Protein AF-0000000079469183 (afdb_homodimer)

InterPro domains:
  IPR000834 Peptidase M14, carboxypeptidase A [PF00246] (54-218)
  IPR000834 Peptidase M14, carboxypeptidase A [PS52035] (46-328)

Sequence (1172 aa):
MTDAPAPWDQDFLPPAPPWQGASQALLRDGSDPWASAFEADPEHDFSPNYVDTRAWFDRLEAASPWIRIEVFGTSPEGRPIYAVIASKDGDKFHPGKPVLLAQAGIHPGEIDGKDAGMMLLRDICFYGKEGLLDGVNLILAPILSVDGHERASRYSRPNQRGPRIQGWRNTATNQNLNRDYMKLDQPEMQAARGLINKYRPDLYVDIHVTDGLDYQYDLTFGYNGEAASWSRSPAIATWLDGVFKPAMYASLEAEGHIPGELVFGLDDDNPKKGLSDGGLGERYSNGWGAAAHVPTILIENHSLKPHAQRVLATYVFLETALKLMATEGAALRGAITADKALRPAEIPANFVQAKAPARTRSFKGIRYDTYESAASGRREIRWLGEADPELWSLPHFLSEPTLTLARPKAYWVPGYRADLIARLALHGAAMEPVAAPKTVRVEMLRLAKPEIATQAAEGHVAITVKEVTPERRDWTFMPGSVRVSTDQPLGDLIVLLLEPQSSESFFAWGMIPEVLTRVEYIEAYAIAPLADQMLARDGALKAEFEAKLASDAKFAASPGARLAWFYKRTPFYDDRYLLYPIGREVMTDAPAPWDQDFLPPAPPWQGASQALLRDGSDPWASAFEADPEHDFSPNYVDTRAWFDRLEAASPWIRIEVFGTSPEGRPIYAVIASKDGDKFHPGKPVLLAQAGIHPGEIDGKDAGMMLLRDICFYGKEGLLDGVNLILAPILSVDGHERASRYSRPNQRGPRIQGWRNTATNQNLNRDYMKLDQPEMQAARGLINKYRPDLYVDIHVTDGLDYQYDLTFGYNGEAASWSRSPAIATWLDGVFKPAMYASLEAEGHIPGELVFGLDDDNPKKGLSDGGLGERYSNGWGAAAHVPTILIENHSLKPHAQRVLATYVFLETALKLMATEGAALRGAITADKALRPAEIPANFVQAKAPARTRSFKGIRYDTYESAASGRREIRWLGEADPELWSLPHFLSEPTLTLARPKAYWVPGYRADLIARLALHGAAMEPVAAPKTVRVEMLRLAKPEIATQAAEGHVAITVKEVTPERRDWTFMPGSVRVSTDQPLGDLIVLLLEPQSSESFFAWGMIPEVLTRVEYIEAYAIAPLADQMLARDGALKAEFEAKLASDAKFAASPGARLAWFYKRTPFYDDRYLLYPIGREV

Nearest PDB structures (foldseek):
  2c1c-assembly2_B  TM=6.578E-01  e=1.682E-11  Helicoverpa zea
  1jqg-assembly1_A  TM=6.430E-01  e=8.044E-12  Helicoverpa armigera
  1h8l-assembly1_A  TM=5.574E-01  e=9.316E-13  Lophonetta specularioides
  2nsm-assembly1_A  TM=5.409E-01  e=6.263E-13  Homo sapiens
  1uwy-assembly1_A  TM=5.307E-01  e=2.869E-10  Homo sapiens

Foldseek 3Di:
DPPDDDPLVDDPAFAAADFDWLLVVLQDDLPPPLHAPLSPDPVSFDHDADVSLVVSLVVLVVQAQQWDKAFQFAFPVGDTFIKIKGAPVHPCLPLQAAEEEEEAALFFQFQLQLNLVSSLSVCCGPPPVVVLRVRHMYMYRRHLQNQQNNCWDCPQDSQFAGSSITGHGAHPVRFRQQQCCQVVPGRSNLSVLVVCVVNVHLEYEYEGADGAAAFQAQKAKEAPCAPNPDFLQNLLNCCCNPQVVVLLCVQLVNGRGHYDYDWDAPDRQDRQAFTEPPWLDCSGDRNVCRLLLRHYMYMHGYRSDHSNNNSSSSSSNVSSVSVSCSVCVVVSVVSSVVSLQDDDQKFFFDKDWDPFFPAKDWGWHFDWDWDQDPVVRGIGIRGNNHTDPDTRTHGYIYIDGPDIDGQFQKKKFAQVPLVVVVSCVSNVFDKAWDAAKDWDWFWWKFFDPKDWAPDDHRNATFIAGQDIDIDTDTDIGGTRMIITGLSGSSNSSVCLQQPRNHCSHCRRRPNPCVLQDWDDDDDCVPQVVVVVVVCVPDVVVVVVLVVCLVVPVVCVVDPVSSSVVSVCVDPRGDPSRSIRNMTGHD/DDPDDDPLVDDPAFAAADFDWLLVVLQDDLPPPLHAPLSPDPVSFDHDADVSLVVSLVVVVVQAQQWDKAFQFAFPVGDTFIKIKGAPVHPCLPLQAAEEEEEAALFFQFQLQLNLVSSLSVCCGPPPVVVLRVRHMYMYRRHLQNQQNNCWDCPQDSQFAGSSITGHGAHPVRFRQQQCCQVVPGRSNLSVLVVCVVNVHLEYEYEGADGAAAFQAQKAKEAACAPNPDFLQNLLNCCCNPQVVVLLCVQLVNGRGHYDYDWDAPDRQDRQAFTEPPWLDCSGDRNVCRLLLRHYMYMHGYRSDHSNNNSSSSSSNVSSVSVSCSVCVVVSVVSSVVSLQDDDQKFFFDKDWDPFFPAKDWGWHFDWDWDQDPVVRGIGIRGNNHTDPDTRTHGYIYIDGPDMDGQFQKKKFAQVPLVVVVSCVSNVFDKAWDAAKDWDWFWWKFFDPKDWAPDDHRNATFIAGQDIDIDTDTDIHGTRMIITGLSGSSNSSVCLQQPRNHCSHCRRRPNPCVLQDWDDDDDCVPQVVVVVVVCVPDVVVVVVLVVCLVVPVVCVVDPVSSSVVSVCVDPRGDPSRSIRNMTGRD

pLDDT: mean 96.48, std 4.77, range [35.69, 98.94]

Organism: NCBI:txid2803784

Structure (mmCIF, N/CA/C/O backbone):
data_AF-0000000079469183-model_v1
#
loop_
_entity.id
_entity.type
_entity.pdbx_description
1 polymer 'M14 family metallopeptidase'
#
loop_
_atom_site.group_PDB
_atom_site.id
_atom_site.type_symbol
_atom_site.label_atom_id
_atom_site.label_alt_id
_atom_site.label_comp_id
_atom_site.label_asym_id
_atom_site.label_entity_id
_atom_site.label_seq_id
_atom_site.pdbx_PDB_ins_code
_atom_site.Cartn_x
_atom_site.Cartn_y
_atom_site.Cartn_z
_atom_site.occupancy
_atom_site.B_iso_or_equiv
_atom_site.auth_seq_id
_atom_site.auth_comp_id
_atom_site.auth_asym_id
_atom_site.auth_atom_id
_atom_site.pdbx_PDB_model_num
ATOM 1 N N . MET A 1 1 ? -37.719 -26.203 -26.453 1 35.69 1 MET A N 1
ATOM 2 C CA . MET A 1 1 ? -36.312 -25.922 -26.797 1 35.69 1 MET A CA 1
ATOM 3 C C . MET A 1 1 ? -35.406 -27.047 -26.328 1 35.69 1 MET A C 1
ATOM 5 O O . MET A 1 1 ? -35.438 -27.422 -25.141 1 35.69 1 MET A O 1
ATOM 9 N N . THR A 1 2 ? -35.094 -27.984 -27 1 46.41 2 THR A N 1
ATOM 10 C CA . THR A 1 2 ? -34.375 -29.234 -26.766 1 46.41 2 THR A CA 1
ATOM 11 C C . THR A 1 2 ? -33.062 -28.969 -26.016 1 46.41 2 THR A C 1
ATOM 13 O O . THR A 1 2 ? -32.344 -28 -26.297 1 46.41 2 THR A O 1
ATOM 16 N N . ASP A 1 3 ? -33 -29.281 -24.641 1 54.25 3 ASP A N 1
ATOM 17 C CA . ASP A 1 3 ? -32.125 -28.891 -23.562 1 54.25 3 ASP A CA 1
ATOM 18 C C . ASP A 1 3 ? -30.656 -29.188 -23.938 1 54.25 3 ASP A C 1
ATOM 20 O O . ASP A 1 3 ? -30.062 -30.125 -23.422 1 54.25 3 ASP A O 1
ATOM 24 N N . ALA A 1 4 ? -30.297 -28.984 -25.219 1 71.12 4 ALA A N 1
ATOM 25 C CA . ALA A 1 4 ? -28.938 -29.266 -25.641 1 71.12 4 ALA A CA 1
ATOM 26 C C . ALA A 1 4 ? -27.922 -28.547 -24.766 1 71.12 4 ALA A C 1
ATOM 28 O O . ALA A 1 4 ? -28.094 -27.359 -24.469 1 71.12 4 ALA A O 1
ATOM 29 N N . PRO A 1 5 ? -26.875 -29.375 -24.375 1 83.81 5 PRO A N 1
ATOM 30 C CA . PRO A 1 5 ? -25.875 -28.719 -23.531 1 83.81 5 PRO A CA 1
ATOM 31 C C . PRO A 1 5 ? -25.25 -27.5 -24.203 1 83.81 5 PRO A C 1
ATOM 33 O O . PRO A 1 5 ? -25.141 -27.438 -25.422 1 83.81 5 PRO A O 1
ATOM 36 N N . ALA A 1 6 ? -24.922 -26.547 -23.469 1 90.25 6 ALA A N 1
ATOM 37 C CA . ALA A 1 6 ? -24.234 -25.359 -23.969 1 90.25 6 ALA A CA 1
ATOM 38 C C . ALA A 1 6 ? -22.891 -25.734 -24.609 1 90.25 6 ALA A C 1
ATOM 40 O O . ALA A 1 6 ? -22.281 -26.734 -24.234 1 90.25 6 ALA A O 1
ATOM 41 N N . PRO A 1 7 ? -22.453 -24.953 -25.609 1 92.12 7 PRO A N 1
ATOM 42 C CA . PRO A 1 7 ? -21.188 -25.266 -26.281 1 92.12 7 PRO A CA 1
ATOM 43 C C . PRO A 1 7 ? -20.031 -25.422 -25.312 1 92.12 7 PRO A C 1
ATOM 45 O O . PRO A 1 7 ? -19.141 -26.266 -25.531 1 92.12 7 PRO A O 1
ATOM 48 N N . TRP A 1 8 ? -20.031 -24.703 -24.281 1 93.94 8 TRP A N 1
ATOM 49 C CA . TRP A 1 8 ? -18.922 -24.734 -23.312 1 93.94 8 TRP A CA 1
ATOM 50 C C . TRP A 1 8 ? -19.047 -25.938 -22.391 1 93.94 8 TRP A C 1
ATOM 52 O O . TRP A 1 8 ? -18.156 -26.203 -21.594 1 93.94 8 TRP A O 1
ATOM 62 N N . ASP A 1 9 ? -20.094 -26.688 -22.5 1 93.38 9 ASP A N 1
ATOM 63 C CA . ASP A 1 9 ? -20.266 -27.906 -21.719 1 93.38 9 ASP A CA 1
ATOM 64 C C . ASP A 1 9 ? -19.922 -29.141 -22.531 1 93.38 9 ASP A C 1
ATOM 66 O O . ASP A 1 9 ? -20.094 -30.266 -22.062 1 93.38 9 ASP A O 1
ATOM 70 N N . GLN A 1 10 ? -19.469 -28.891 -23.703 1 89.75 10 GLN A N 1
ATOM 71 C CA . GLN A 1 10 ? -18.953 -29.938 -24.562 1 89.75 10 GLN A CA 1
ATOM 72 C C . GLN A 1 10 ? -17.438 -29.844 -24.703 1 89.75 10 GLN A C 1
ATOM 74 O O . GLN A 1 10 ? -16.828 -28.891 -24.219 1 89.75 10 GLN A O 1
ATOM 79 N N . ASP A 1 11 ? -16.953 -30.891 -25.25 1 87.75 11 ASP A N 1
ATOM 80 C CA . ASP A 1 11 ? -15.508 -30.875 -25.453 1 87.75 11 ASP A CA 1
ATOM 81 C C . ASP A 1 11 ? -15.102 -29.875 -26.531 1 87.75 11 ASP A C 1
ATOM 83 O O . ASP A 1 11 ? -15.555 -29.969 -27.672 1 87.75 11 ASP A O 1
ATOM 87 N N . PHE A 1 12 ? -14.414 -28.859 -26.203 1 92.56 12 PHE A N 1
ATOM 88 C CA . PHE A 1 12 ? -13.969 -27.875 -27.172 1 92.56 12 PHE A CA 1
ATOM 89 C C . PHE A 1 12 ? -12.445 -27.797 -27.203 1 92.56 12 PHE A C 1
ATOM 91 O O . PHE A 1 12 ? -11.875 -27.031 -27.984 1 92.56 12 PHE A O 1
ATOM 98 N N . LEU A 1 13 ? -11.734 -28.547 -26.297 1 96 13 LEU A N 1
ATOM 99 C CA . LEU A 1 13 ? -10.273 -28.594 -26.312 1 96 13 LEU A CA 1
ATOM 100 C C . LEU A 1 13 ? -9.773 -29.516 -27.422 1 96 13 LEU A C 1
ATOM 102 O O . LEU A 1 13 ? -10.484 -30.422 -27.844 1 96 13 LEU A O 1
ATOM 106 N N . PRO A 1 14 ? -8.562 -29.25 -27.875 1 96.44 14 PRO A N 1
ATOM 107 C CA . PRO A 1 14 ? -8 -30.156 -28.875 1 96.44 14 PRO A CA 1
ATOM 108 C C . PRO A 1 14 ? -7.941 -31.609 -28.391 1 96.44 14 PRO A C 1
ATOM 110 O O . PRO A 1 14 ? -7.793 -31.859 -27.203 1 96.44 14 PRO A O 1
ATOM 113 N N . PRO A 1 15 ? -8.094 -32.531 -29.391 1 96.31 15 PRO A N 1
ATOM 114 C CA . PRO A 1 15 ? -7.953 -33.938 -28.969 1 96.31 15 PRO A CA 1
ATOM 115 C C . PRO A 1 15 ? -6.586 -34.219 -28.375 1 96.31 15 PRO A C 1
ATOM 117 O O . PRO A 1 15 ? -5.582 -33.625 -28.781 1 96.31 15 PRO A O 1
ATOM 120 N N . ALA A 1 16 ? -6.562 -35.094 -27.406 1 95.44 16 ALA A N 1
ATOM 121 C CA . ALA A 1 16 ? -5.309 -35.531 -26.812 1 95.44 16 ALA A CA 1
ATOM 122 C C . ALA A 1 16 ? -4.805 -36.812 -27.5 1 95.44 16 ALA A C 1
ATOM 124 O O . ALA A 1 16 ? -5.598 -37.688 -27.859 1 95.44 16 ALA A O 1
ATOM 125 N N . PRO A 1 17 ? -3.52 -36.875 -27.672 1 95.75 17 PRO A N 1
ATOM 126 C CA . PRO A 1 17 ? -3.012 -38.156 -28.141 1 95.75 17 PRO A CA 1
ATOM 127 C C . PRO A 1 17 ? -3.242 -39.312 -27.141 1 95.75 17 PRO A C 1
ATOM 129 O O . PRO A 1 17 ? -3.238 -39.062 -25.938 1 95.75 17 PRO A O 1
ATOM 132 N N . PRO A 1 18 ? -3.455 -40.531 -27.703 1 94.5 18 PRO A N 1
ATOM 133 C CA . PRO A 1 18 ? -3.562 -41.656 -26.781 1 94.5 18 PRO A CA 1
ATOM 134 C C . PRO A 1 18 ? -2.279 -41.875 -25.984 1 94.5 18 PRO A C 1
ATOM 136 O O . PRO A 1 18 ? -1.181 -41.656 -26.5 1 94.5 18 PRO A O 1
ATOM 139 N N . TRP A 1 19 ? -2.482 -42.312 -24.734 1 96.38 19 TRP A N 1
ATOM 140 C CA . TRP A 1 19 ? -1.319 -42.594 -23.891 1 96.38 19 TRP A CA 1
ATOM 141 C C . TRP A 1 19 ? -1.54 -43.812 -23.016 1 96.38 19 TRP A C 1
ATOM 143 O O . TRP A 1 19 ? -2.635 -44.031 -22.484 1 96.38 19 TRP A O 1
ATOM 153 N N . GLN A 1 20 ? -0.511 -44.625 -22.953 1 95.88 20 GLN A N 1
ATOM 154 C CA . GLN A 1 20 ? -0.388 -45.719 -21.984 1 95.88 20 GLN A CA 1
ATOM 155 C C . GLN A 1 20 ? 1.018 -45.781 -21.391 1 95.88 20 GLN A C 1
ATOM 157 O O . GLN A 1 20 ? 2 -45.5 -22.094 1 95.88 20 GLN A O 1
ATOM 162 N N . GLY A 1 21 ? 1.068 -46.031 -20.141 1 97.12 21 GLY A N 1
ATOM 163 C CA . GLY A 1 21 ? 2.361 -46.125 -19.484 1 97.12 21 GLY A CA 1
ATOM 164 C C . GLY A 1 21 ? 2.363 -47.062 -18.281 1 97.12 21 GLY A C 1
ATOM 165 O O . GLY A 1 21 ? 1.312 -47.312 -17.703 1 97.12 21 GLY A O 1
ATOM 166 N N . ALA A 1 22 ? 3.574 -47.531 -17.938 1 98.38 22 ALA A N 1
ATOM 167 C CA . ALA A 1 22 ? 3.754 -48.469 -16.828 1 98.38 22 ALA A CA 1
ATOM 168 C C . ALA A 1 22 ? 3.281 -47.844 -15.516 1 98.38 22 ALA A C 1
ATOM 170 O O . ALA A 1 22 ? 2.852 -48.562 -14.602 1 98.38 22 ALA A O 1
ATOM 171 N N . SER A 1 23 ? 3.266 -46.531 -15.445 1 98.44 23 SER A N 1
ATOM 172 C CA . SER A 1 23 ? 2.895 -45.844 -14.211 1 98.44 23 SER A CA 1
ATOM 173 C C . SER A 1 23 ? 1.42 -46.062 -13.883 1 98.44 23 SER A C 1
ATOM 175 O O . SER A 1 23 ? 0.986 -45.812 -12.758 1 98.44 23 SER A O 1
ATOM 177 N N . GLN A 1 24 ? 0.656 -46.5 -14.812 1 98.12 24 GLN A N 1
ATOM 178 C CA . GLN A 1 24 ? -0.753 -46.781 -14.562 1 98.12 24 GLN A CA 1
ATOM 179 C C . GLN A 1 24 ? -0.914 -47.844 -13.492 1 98.12 24 GLN A C 1
ATOM 181 O O . GLN A 1 24 ? -1.955 -47.938 -12.836 1 98.12 24 GLN A O 1
ATOM 186 N N . ALA A 1 25 ? 0.127 -48.656 -13.312 1 97.5 25 ALA A N 1
ATOM 187 C CA . ALA A 1 25 ? 0.094 -49.719 -12.305 1 97.5 25 ALA A CA 1
ATOM 188 C C . ALA A 1 25 ? 0.101 -49.125 -10.898 1 97.5 25 ALA A C 1
ATOM 190 O O . ALA A 1 25 ? -0.207 -49.844 -9.93 1 97.5 25 ALA A O 1
ATOM 191 N N . LEU A 1 26 ? 0.385 -47.844 -10.773 1 97.88 26 LEU A N 1
ATOM 192 C CA . LEU A 1 26 ? 0.426 -47.188 -9.477 1 97.88 26 LEU A CA 1
ATOM 193 C C . LEU A 1 26 ? -0.983 -46.906 -8.961 1 97.88 26 LEU A C 1
ATOM 195 O O . LEU A 1 26 ? -1.172 -46.625 -7.773 1 97.88 26 LEU A O 1
ATOM 199 N N . LEU A 1 27 ? -1.975 -46.906 -9.844 1 98.12 27 LEU A N 1
ATOM 200 C CA . LEU A 1 27 ? -3.35 -46.625 -9.453 1 98.12 27 LEU A CA 1
ATOM 201 C C . LEU A 1 27 ? -3.922 -47.781 -8.625 1 98.12 27 LEU A C 1
ATOM 203 O O . LEU A 1 27 ? -3.717 -48.969 -8.961 1 98.12 27 LEU A O 1
ATOM 207 N N . ARG A 1 28 ? -4.547 -47.406 -7.609 1 96.62 28 ARG A N 1
ATOM 208 C CA . ARG A 1 28 ? -5.266 -48.406 -6.82 1 96.62 28 ARG A CA 1
ATOM 209 C C . ARG A 1 28 ? -6.75 -48.406 -7.16 1 96.62 28 ARG A C 1
ATOM 211 O O . ARG A 1 28 ? -7.305 -47.375 -7.559 1 96.62 28 ARG A O 1
ATOM 218 N N . ASP A 1 29 ? -7.297 -49.594 -6.918 1 94.44 29 ASP A N 1
ATOM 219 C CA . ASP A 1 29 ? -8.734 -49.719 -7.125 1 94.44 29 ASP A CA 1
ATOM 220 C C . ASP A 1 29 ? -9.516 -48.938 -6.074 1 94.44 29 ASP A C 1
ATOM 222 O O . ASP A 1 29 ? -9.094 -48.844 -4.918 1 94.44 29 ASP A O 1
ATOM 226 N N . GLY A 1 30 ? -10.656 -48.438 -6.504 1 93.38 30 GLY A N 1
ATOM 227 C CA . GLY A 1 30 ? -11.484 -47.625 -5.613 1 93.38 30 GLY A CA 1
ATOM 228 C C . GLY A 1 30 ? -11.891 -48.375 -4.355 1 93.38 30 GLY A C 1
ATOM 229 O O . GLY A 1 30 ? -12.234 -47.75 -3.346 1 93.38 30 GLY A O 1
ATOM 230 N N . SER A 1 31 ? -11.805 -49.719 -4.344 1 94.19 31 SER A N 1
ATOM 231 C CA . SER A 1 31 ? -12.203 -50.5 -3.195 1 94.19 31 SER A CA 1
ATOM 232 C C . SER A 1 31 ? -11.086 -50.594 -2.156 1 94.19 31 SER A C 1
ATOM 234 O O . SER A 1 31 ? -11.312 -51 -1.018 1 94.19 31 SER A O 1
ATOM 236 N N . ASP A 1 32 ? -9.906 -50.156 -2.57 1 95.88 32 ASP A N 1
ATOM 237 C CA . ASP A 1 32 ? -8.82 -50.094 -1.602 1 95.88 32 ASP A CA 1
ATOM 238 C C . ASP A 1 32 ? -9.125 -49.062 -0.515 1 95.88 32 ASP A C 1
ATOM 240 O O . ASP A 1 32 ? -9.5 -47.906 -0.814 1 95.88 32 ASP A O 1
ATOM 244 N N . PRO A 1 33 ? -8.984 -49.406 0.735 1 95.38 33 PRO A N 1
ATOM 245 C CA . PRO A 1 33 ? -9.344 -48.5 1.819 1 95.38 33 PRO A CA 1
ATOM 246 C C . PRO A 1 33 ? -8.5 -47.219 1.823 1 95.38 33 PRO A C 1
ATOM 248 O O . PRO A 1 33 ? -8.867 -46.219 2.461 1 95.38 33 PRO A O 1
ATOM 251 N N . TRP A 1 34 ? -7.41 -47.188 1.13 1 97.06 34 TRP A N 1
ATOM 252 C CA . TRP A 1 34 ? -6.539 -46.031 1.131 1 97.06 34 TRP A CA 1
ATOM 253 C C . TRP A 1 34 ? -6.496 -45.375 -0.249 1 97.06 34 TRP A C 1
ATOM 255 O O . TRP A 1 34 ? -5.645 -44.531 -0.514 1 97.06 34 TRP A O 1
ATOM 265 N N . ALA A 1 35 ? -7.363 -45.812 -1.139 1 97.56 35 ALA A N 1
ATOM 266 C CA . ALA A 1 35 ? -7.477 -45.125 -2.422 1 97.56 35 ALA A CA 1
ATOM 267 C C . ALA A 1 35 ? -7.836 -43.656 -2.223 1 97.56 35 ALA A C 1
ATOM 269 O O . ALA A 1 35 ? -8.695 -43.312 -1.397 1 97.56 35 ALA A O 1
ATOM 270 N N . SER A 1 36 ? -7.129 -42.75 -2.889 1 97.25 36 SER A N 1
ATOM 271 C CA . SER A 1 36 ? -7.523 -41.344 -2.881 1 97.25 36 SER A CA 1
ATOM 272 C C . SER A 1 36 ? -8.82 -41.125 -3.658 1 97.25 36 SER A C 1
ATOM 274 O O . SER A 1 36 ? -9.266 -42.031 -4.391 1 97.25 36 SER A O 1
ATOM 276 N N . ALA A 1 37 ? -9.445 -39.938 -3.467 1 97.19 37 ALA A N 1
ATOM 277 C CA . ALA A 1 37 ? -10.656 -39.625 -4.219 1 97.19 37 ALA A CA 1
ATOM 278 C C . ALA A 1 37 ? -10.383 -39.625 -5.719 1 97.19 37 ALA A C 1
ATOM 280 O O . ALA A 1 37 ? -11.25 -40 -6.512 1 97.19 37 ALA A O 1
ATOM 281 N N . PHE A 1 38 ? -9.227 -39.219 -6.109 1 97.62 38 PHE A N 1
ATOM 282 C CA . PHE A 1 38 ? -8.789 -39.25 -7.5 1 97.62 38 PHE A CA 1
ATOM 283 C C . PHE A 1 38 ? -8.812 -40.688 -8.016 1 97.62 38 PHE A C 1
ATOM 285 O O . PHE A 1 38 ? -9.375 -40.969 -9.078 1 97.62 38 PHE A O 1
ATOM 292 N N . GLU A 1 39 ? -8.273 -41.562 -7.289 1 98.19 39 GLU A N 1
ATOM 293 C CA . GLU A 1 39 ? -8.195 -42.969 -7.68 1 98.19 39 GLU A CA 1
ATOM 294 C C . GLU A 1 39 ? -9.578 -43.625 -7.668 1 98.19 39 GLU A C 1
ATOM 296 O O . GLU A 1 39 ? -9.859 -44.5 -8.477 1 98.19 39 GLU A O 1
ATOM 301 N N . ALA A 1 40 ? -10.383 -43.188 -6.746 1 97.69 40 ALA A N 1
ATOM 302 C CA . ALA A 1 40 ? -11.703 -43.781 -6.598 1 97.69 40 ALA A CA 1
ATOM 303 C C . ALA A 1 40 ? -12.641 -43.312 -7.707 1 97.69 40 ALA A C 1
ATOM 305 O O . ALA A 1 40 ? -13.68 -43.938 -7.953 1 97.69 40 ALA A O 1
ATOM 306 N N . ASP A 1 41 ? -12.305 -42.25 -8.289 1 97.44 41 ASP A N 1
ATOM 307 C CA . ASP A 1 41 ? -13.109 -41.75 -9.398 1 97.44 41 ASP A CA 1
ATOM 308 C C . ASP A 1 41 ? -12.938 -42.625 -10.641 1 97.44 41 ASP A C 1
ATOM 310 O O . ASP A 1 41 ? -11.82 -42.844 -11.109 1 97.44 41 ASP A O 1
ATOM 314 N N . PRO A 1 42 ? -14.023 -43.094 -11.203 1 95.5 42 PRO A N 1
ATOM 315 C CA . PRO A 1 42 ? -13.922 -44.031 -12.336 1 95.5 42 PRO A CA 1
ATOM 316 C C . PRO A 1 42 ? -13.188 -43.406 -13.523 1 95.5 42 PRO A C 1
ATOM 318 O O . PRO A 1 42 ? -12.523 -44.125 -14.273 1 95.5 42 PRO A O 1
ATOM 321 N N . GLU A 1 43 ? -13.266 -42.188 -13.695 1 95.38 43 GLU A N 1
ATOM 322 C CA . GLU A 1 43 ? -12.648 -41.531 -14.844 1 95.38 43 GLU A CA 1
ATOM 323 C C . GLU A 1 43 ? -11.273 -40.969 -14.492 1 95.38 43 GLU A C 1
ATOM 325 O O . GLU A 1 43 ? -10.57 -40.438 -15.352 1 95.38 43 GLU A O 1
ATOM 330 N N . HIS A 1 44 ? -10.828 -41.062 -13.188 1 97.38 44 HIS A N 1
ATOM 331 C CA . HIS A 1 44 ? -9.586 -40.469 -12.688 1 97.38 44 HIS A CA 1
ATOM 332 C C . HIS A 1 44 ? -9.461 -39 -13.07 1 97.38 44 HIS A C 1
ATOM 334 O O . HIS A 1 44 ? -8.422 -38.562 -13.578 1 97.38 44 HIS A O 1
ATOM 340 N N . ASP A 1 45 ? -10.562 -38.312 -12.906 1 97.19 45 ASP A N 1
ATOM 341 C CA . ASP A 1 45 ? -10.664 -36.906 -13.305 1 97.19 45 ASP A CA 1
ATOM 342 C C . ASP A 1 45 ? -11.266 -36.062 -12.188 1 97.19 45 ASP A C 1
ATOM 344 O O . ASP A 1 45 ? -12.039 -35.125 -12.445 1 97.19 45 ASP A O 1
ATOM 348 N N . PHE A 1 46 ? -11.031 -36.438 -10.984 1 97.25 46 PHE A N 1
ATOM 349 C CA . PHE A 1 46 ? -11.57 -35.75 -9.812 1 97.25 46 PHE A CA 1
ATOM 350 C C . PHE A 1 46 ? -10.5 -35.562 -8.75 1 97.25 46 PHE A C 1
ATOM 352 O O . PHE A 1 46 ? -9.664 -36.438 -8.539 1 97.25 46 PHE A O 1
ATOM 359 N N . SER A 1 47 ? -10.492 -34.375 -8.109 1 98.12 47 SER A N 1
ATOM 360 C CA . SER A 1 47 ? -9.648 -34.094 -6.949 1 98.12 47 SER A CA 1
ATOM 361 C C . SER A 1 47 ? -10.484 -33.625 -5.762 1 98.12 47 SER A C 1
ATOM 363 O O . SER A 1 47 ? -11.398 -32.812 -5.926 1 98.12 47 SER A O 1
ATOM 365 N N . PRO A 1 48 ? -10.258 -34.125 -4.578 1 98.19 48 PRO A N 1
ATOM 366 C CA . PRO A 1 48 ? -11.102 -33.781 -3.43 1 98.19 48 PRO A CA 1
ATOM 367 C C . PRO A 1 48 ? -10.938 -32.312 -2.994 1 98.19 48 PRO A C 1
ATOM 369 O O . PRO A 1 48 ? -9.891 -31.703 -3.227 1 98.19 48 PRO A O 1
ATOM 372 N N . ASN A 1 49 ? -12.008 -31.781 -2.389 1 97.94 49 ASN A N 1
ATOM 373 C CA . ASN A 1 49 ? -11.945 -30.438 -1.847 1 97.94 49 ASN A CA 1
ATOM 374 C C . ASN A 1 49 ? -11.078 -30.375 -0.597 1 97.94 49 ASN A C 1
ATOM 376 O O . ASN A 1 49 ? -10.484 -31.375 -0.195 1 97.94 49 ASN A O 1
ATOM 380 N N . TYR A 1 50 ? -10.953 -29.219 0.005 1 98.19 50 TYR A N 1
ATOM 381 C CA . TYR A 1 50 ? -10.055 -28.953 1.119 1 98.19 50 TYR A CA 1
ATOM 382 C C . TYR A 1 50 ? -10.406 -29.828 2.324 1 98.19 50 TYR A C 1
ATOM 384 O O . TYR A 1 50 ? -9.531 -30.469 2.91 1 98.19 50 TYR A O 1
ATOM 392 N N . VAL A 1 51 ? -11.609 -29.875 2.711 1 98.06 51 VAL A N 1
ATOM 393 C CA . VAL A 1 51 ? -12.055 -30.578 3.908 1 98.06 51 VAL A CA 1
ATOM 394 C C . VAL A 1 51 ? -11.805 -32.062 3.758 1 98.06 51 VAL A C 1
ATOM 396 O O . VAL A 1 51 ? -11.289 -32.719 4.672 1 98.06 51 VAL A O 1
ATOM 399 N N . ASP A 1 52 ? -12.156 -32.625 2.551 1 98.5 52 ASP A N 1
ATOM 400 C CA . ASP A 1 52 ? -11.969 -34.031 2.305 1 98.5 52 ASP A CA 1
ATOM 401 C C . ASP A 1 52 ? -10.484 -34.406 2.23 1 98.5 52 ASP A C 1
ATOM 403 O O . ASP A 1 52 ? -10.078 -35.469 2.688 1 98.5 52 ASP A O 1
ATOM 407 N N . THR A 1 53 ? -9.727 -33.531 1.614 1 98.62 53 THR A N 1
ATOM 408 C CA . THR A 1 53 ? -8.281 -33.75 1.569 1 98.62 53 THR A CA 1
ATOM 409 C C . THR A 1 53 ? -7.699 -33.812 2.979 1 98.62 53 THR A C 1
ATOM 411 O O . THR A 1 53 ? -6.922 -34.688 3.299 1 98.62 53 THR A O 1
ATOM 414 N N . ARG A 1 54 ? -8.078 -32.844 3.846 1 98.62 54 ARG A N 1
ATOM 415 C CA . ARG A 1 54 ? -7.582 -32.781 5.215 1 98.62 54 ARG A CA 1
ATOM 416 C C . ARG A 1 54 ? -8 -34.031 5.992 1 98.62 54 ARG A C 1
ATOM 418 O O . ARG A 1 54 ? -7.195 -34.625 6.715 1 98.62 54 ARG A O 1
ATOM 425 N N . ALA A 1 55 ? -9.227 -34.438 5.816 1 98.5 55 ALA A N 1
ATOM 426 C CA . ALA A 1 55 ? -9.719 -35.625 6.492 1 98.5 55 ALA A CA 1
ATOM 427 C C . ALA A 1 55 ? -8.922 -36.844 6.082 1 98.5 55 ALA A C 1
ATOM 429 O O . ALA A 1 55 ? -8.625 -37.719 6.914 1 98.5 55 ALA A O 1
ATOM 430 N N . TRP A 1 56 ? -8.656 -36.938 4.812 1 98.5 56 TRP A N 1
ATOM 431 C CA . TRP A 1 56 ? -7.867 -38.062 4.305 1 98.5 56 TRP A CA 1
ATOM 432 C C . TRP A 1 56 ? -6.48 -38.062 4.938 1 98.5 56 TRP A C 1
ATOM 434 O O . TRP A 1 56 ? -6 -39.125 5.359 1 98.5 56 TRP A O 1
ATOM 444 N N . PHE A 1 57 ? -5.82 -36.969 5.055 1 98.69 57 PHE A N 1
ATOM 445 C CA . PHE A 1 57 ? -4.492 -36.875 5.648 1 98.69 57 PHE A CA 1
ATOM 446 C C . PHE A 1 57 ? -4.555 -37.125 7.148 1 98.69 57 PHE A C 1
ATOM 448 O O . PHE A 1 57 ? -3.629 -37.688 7.727 1 98.69 57 PHE A O 1
ATOM 455 N N . ASP A 1 58 ? -5.637 -36.656 7.785 1 98.62 58 ASP A N 1
ATOM 456 C CA . ASP A 1 58 ? -5.812 -36.938 9.203 1 98.62 58 ASP A CA 1
ATOM 457 C C . ASP A 1 58 ? -5.852 -38.469 9.453 1 98.62 58 ASP A C 1
ATOM 459 O O . ASP A 1 58 ? -5.258 -38.938 10.414 1 98.62 58 ASP A O 1
ATOM 463 N N . ARG A 1 59 ? -6.57 -39.156 8.617 1 98.44 59 ARG A N 1
ATOM 464 C CA . ARG A 1 59 ? -6.605 -40.594 8.719 1 98.44 59 ARG A CA 1
ATOM 465 C C . ARG A 1 59 ? -5.215 -41.188 8.523 1 98.44 59 ARG A C 1
ATOM 467 O O . ARG A 1 59 ? -4.832 -42.125 9.219 1 98.44 59 ARG A O 1
ATOM 474 N N . LEU A 1 60 ? -4.5 -40.688 7.543 1 98.44 60 LEU A N 1
ATOM 475 C CA . LEU A 1 60 ? -3.15 -41.156 7.27 1 98.44 60 LEU A CA 1
ATOM 476 C C . LEU A 1 60 ? -2.238 -40.938 8.469 1 98.44 60 LEU A C 1
ATOM 478 O O . LEU A 1 60 ? -1.456 -41.812 8.828 1 98.44 60 LEU A O 1
ATOM 482 N N . GLU A 1 61 ? -2.281 -39.75 9.023 1 98 61 GLU A N 1
ATOM 483 C CA . GLU A 1 61 ? -1.482 -39.406 10.203 1 98 61 GLU A CA 1
ATOM 484 C C . GLU A 1 61 ? -1.802 -40.375 11.352 1 98 61 GLU A C 1
ATOM 486 O O . GLU A 1 61 ? -0.899 -40.812 12.062 1 98 61 GLU A O 1
ATOM 491 N N . ALA A 1 62 ? -3.057 -40.688 11.539 1 98.12 62 ALA A N 1
ATOM 492 C CA . ALA A 1 62 ? -3.484 -41.594 12.617 1 98.12 62 ALA A CA 1
ATOM 493 C C . ALA A 1 62 ? -2.988 -43 12.383 1 98.12 62 ALA A C 1
ATOM 495 O O . ALA A 1 62 ? -2.727 -43.75 13.336 1 98.12 62 ALA A O 1
ATOM 496 N N . ALA A 1 63 ? -2.773 -43.406 11.18 1 98.06 63 ALA A N 1
ATOM 497 C CA . ALA A 1 63 ? -2.512 -44.781 10.836 1 98.06 63 ALA A CA 1
ATOM 498 C C . ALA A 1 63 ? -1.015 -45.062 10.711 1 98.06 63 ALA A C 1
ATOM 500 O O . ALA A 1 63 ? -0.579 -46.219 10.711 1 98.06 63 ALA A O 1
ATOM 501 N N . SER A 1 64 ? -0.201 -44.031 10.633 1 97.12 64 SER A N 1
ATOM 502 C CA . SER A 1 64 ? 1.23 -44.25 10.43 1 97.12 64 SER A CA 1
ATOM 503 C C . SER A 1 64 ? 2.049 -43.344 11.352 1 97.12 64 SER A C 1
ATOM 505 O O . SER A 1 64 ? 1.863 -42.125 11.359 1 97.12 64 SER A O 1
ATOM 507 N N . PRO A 1 65 ? 3.035 -43.875 12.031 1 96.19 65 PRO A N 1
ATOM 508 C CA . PRO A 1 65 ? 3.885 -43.062 12.891 1 96.19 65 PRO A CA 1
ATOM 509 C C . PRO A 1 65 ? 4.867 -42.188 12.102 1 96.19 65 PRO A C 1
ATOM 511 O O . PRO A 1 65 ? 5.57 -41.375 12.68 1 96.19 65 PRO A O 1
ATOM 514 N N . TRP A 1 66 ? 4.914 -42.344 10.758 1 96.88 66 TRP A N 1
ATOM 515 C CA . TRP A 1 66 ? 5.867 -41.625 9.938 1 96.88 66 TRP A CA 1
ATOM 516 C C . TRP A 1 66 ? 5.273 -40.281 9.461 1 96.88 66 TRP A C 1
ATOM 518 O O . TRP A 1 66 ? 5.984 -39.438 8.914 1 96.88 66 TRP A O 1
ATOM 528 N N . ILE A 1 67 ? 3.988 -40.125 9.656 1 97.69 67 ILE A N 1
ATOM 529 C CA . ILE A 1 67 ? 3.285 -38.969 9.109 1 97.69 67 ILE A CA 1
ATOM 530 C C . ILE A 1 67 ? 2.926 -38 10.242 1 97.69 67 ILE A C 1
ATOM 532 O O . ILE A 1 67 ? 2.406 -38.438 11.281 1 97.69 67 ILE A O 1
ATOM 536 N N . ARG A 1 68 ? 3.227 -36.781 10.023 1 96.62 68 ARG A N 1
ATOM 537 C CA . ARG A 1 68 ? 2.783 -35.688 10.898 1 96.62 68 ARG A CA 1
ATOM 538 C C . ARG A 1 68 ? 2.266 -34.5 10.078 1 96.62 68 ARG A C 1
ATOM 540 O O . ARG A 1 68 ? 2.844 -34.156 9.047 1 96.62 68 ARG A O 1
ATOM 547 N N . ILE A 1 69 ? 1.173 -33.938 10.516 1 98.06 69 ILE A N 1
ATOM 548 C CA . ILE A 1 69 ? 0.618 -32.781 9.852 1 98.06 69 ILE A CA 1
ATOM 549 C C . ILE A 1 69 ? 0.932 -31.516 10.672 1 98.06 69 ILE A C 1
ATOM 551 O O . ILE A 1 69 ? 0.753 -31.516 11.891 1 98.06 69 ILE A O 1
ATOM 555 N N . GLU A 1 70 ? 1.428 -30.484 10.055 1 97.5 70 GLU A N 1
ATOM 556 C CA . GLU A 1 70 ? 1.759 -29.219 10.695 1 97.5 70 GLU A CA 1
ATOM 557 C C . GLU A 1 70 ? 1.052 -28.047 10.016 1 97.5 70 GLU A C 1
ATOM 559 O O . GLU A 1 70 ? 1.164 -27.875 8.797 1 97.5 70 GLU A O 1
ATOM 564 N N . VAL A 1 71 ? 0.25 -27.312 10.797 1 98.56 71 VAL A N 1
ATOM 565 C CA . VAL A 1 71 ? -0.303 -26.062 10.305 1 98.56 71 VAL A CA 1
ATOM 566 C C . VAL A 1 71 ? 0.775 -24.984 10.32 1 98.56 71 VAL A C 1
ATOM 568 O O . VAL A 1 71 ? 1.328 -24.656 11.375 1 98.56 71 VAL A O 1
ATOM 571 N N . PHE A 1 72 ? 1.075 -24.391 9.148 1 98.56 72 PHE A N 1
ATOM 572 C CA . PHE A 1 72 ? 2.191 -23.453 9.117 1 98.56 72 PHE A CA 1
ATOM 573 C C . PHE A 1 72 ? 1.717 -22.062 8.734 1 98.56 72 PHE A C 1
ATOM 575 O O . PHE A 1 72 ? 2.52 -21.125 8.641 1 98.56 72 PHE A O 1
ATOM 582 N N . GLY A 1 73 ? 0.423 -21.859 8.516 1 98.38 73 GLY A N 1
ATOM 583 C CA . GLY A 1 73 ? -0.134 -20.562 8.203 1 98.38 73 GLY A CA 1
ATOM 584 C C . GLY A 1 73 ? -1.65 -20.547 8.18 1 98.38 73 GLY A C 1
ATOM 585 O O . GLY A 1 73 ? -2.289 -21.578 8.398 1 98.38 73 GLY A O 1
ATOM 586 N N . THR A 1 74 ? -2.217 -19.422 8.016 1 97.69 74 THR A N 1
ATOM 587 C CA . THR A 1 74 ? -3.652 -19.203 7.867 1 97.69 74 THR A CA 1
ATOM 588 C C . THR A 1 74 ? -3.947 -18.375 6.625 1 97.69 74 THR A C 1
ATOM 590 O O . THR A 1 74 ? -3.293 -17.359 6.387 1 97.69 74 THR A O 1
ATOM 593 N N . SER A 1 75 ? -4.895 -18.812 5.801 1 97 75 SER A N 1
ATOM 594 C CA . SER A 1 75 ? -5.246 -18.109 4.574 1 97 75 SER A CA 1
ATOM 595 C C . SER A 1 75 ? -6.074 -16.859 4.871 1 97 75 SER A C 1
ATOM 597 O O . SER A 1 75 ? -6.562 -16.688 5.988 1 97 75 SER A O 1
ATOM 599 N N . PRO A 1 76 ? -6.27 -15.961 3.957 1 95.5 76 PRO A N 1
ATOM 600 C CA . PRO A 1 76 ? -7.035 -14.727 4.156 1 95.5 76 PRO A CA 1
ATOM 601 C C . PRO A 1 76 ? -8.477 -14.984 4.586 1 95.5 76 PRO A C 1
ATOM 603 O O . PRO A 1 76 ? -9.062 -14.172 5.301 1 95.5 76 PRO A O 1
ATOM 606 N N . GLU A 1 77 ? -9.07 -16.094 4.172 1 95.31 77 GLU A N 1
ATOM 607 C CA . GLU A 1 77 ? -10.445 -16.391 4.562 1 95.31 77 GLU A CA 1
ATOM 608 C C . GLU A 1 77 ? -10.484 -17.281 5.809 1 95.31 77 GLU A C 1
ATOM 610 O O . GLU A 1 77 ? -11.531 -17.828 6.156 1 95.31 77 GLU A O 1
ATOM 615 N N . GLY A 1 78 ? -9.305 -17.562 6.387 1 94.38 78 GLY A N 1
ATOM 616 C CA . GLY A 1 78 ? -9.258 -18.125 7.727 1 94.38 78 GLY A CA 1
ATOM 617 C C . GLY A 1 78 ? -9.008 -19.625 7.727 1 94.38 78 GLY A C 1
ATOM 618 O O . GLY A 1 78 ? -9.094 -20.266 8.773 1 94.38 78 GLY A O 1
ATOM 619 N N . ARG A 1 79 ? -8.672 -20.234 6.66 1 96 79 ARG A N 1
ATOM 620 C CA . ARG A 1 79 ? -8.383 -21.656 6.613 1 96 79 ARG A CA 1
ATOM 621 C C . ARG A 1 79 ? -6.938 -21.938 7.008 1 96 79 ARG A C 1
ATOM 623 O O . ARG A 1 79 ? -6.023 -21.219 6.602 1 96 79 ARG A O 1
ATOM 630 N N . PRO A 1 80 ? -6.746 -22.953 7.797 1 98.12 80 PRO A N 1
ATOM 631 C CA . PRO A 1 80 ? -5.363 -23.359 8.055 1 98.12 80 PRO A CA 1
ATOM 632 C C . PRO A 1 80 ? -4.641 -23.828 6.793 1 98.12 80 PRO A C 1
ATOM 634 O O . PRO A 1 80 ? -5.234 -24.5 5.949 1 98.12 80 PRO A O 1
ATOM 637 N N . ILE A 1 81 ? -3.488 -23.375 6.59 1 98.81 81 ILE A N 1
ATOM 638 C CA . ILE A 1 81 ? -2.582 -23.922 5.586 1 98.81 81 ILE A CA 1
ATOM 639 C C . ILE A 1 81 ? -1.671 -24.969 6.227 1 98.81 81 ILE A C 1
ATOM 641 O O . ILE A 1 81 ? -0.976 -24.672 7.203 1 98.81 81 ILE A O 1
ATOM 645 N N . TYR A 1 82 ? -1.656 -26.156 5.711 1 98.81 82 TYR A N 1
ATOM 646 C CA . TYR A 1 82 ? -0.925 -27.188 6.422 1 98.81 82 TYR A CA 1
ATOM 647 C C . TYR A 1 82 ? 0.031 -27.922 5.488 1 98.81 82 TYR A C 1
ATOM 649 O O . TYR A 1 82 ? -0.133 -27.891 4.266 1 98.81 82 TYR A O 1
ATOM 657 N N . ALA A 1 83 ? 1.078 -28.5 6.031 1 98.69 83 ALA A N 1
ATOM 658 C CA . ALA A 1 83 ? 2.035 -29.391 5.387 1 98.69 83 ALA A CA 1
ATOM 659 C C . ALA A 1 83 ? 1.967 -30.797 5.984 1 98.69 83 ALA A C 1
ATOM 661 O O . ALA A 1 83 ? 1.652 -30.953 7.168 1 98.69 83 ALA A O 1
ATOM 662 N N . VAL A 1 84 ? 2.186 -31.781 5.156 1 98.69 84 VAL A N 1
ATOM 663 C CA . VAL A 1 84 ? 2.326 -33.156 5.582 1 98.69 84 VAL A CA 1
ATOM 664 C C . VAL A 1 84 ? 3.803 -33.562 5.598 1 98.69 84 VAL A C 1
ATOM 666 O O . VAL A 1 84 ? 4.453 -33.594 4.551 1 98.69 84 VAL A O 1
ATOM 669 N N . ILE A 1 85 ? 4.305 -33.812 6.77 1 97.88 85 ILE A N 1
ATOM 670 C CA . ILE A 1 85 ? 5.707 -34.188 6.961 1 97.88 85 ILE A CA 1
ATOM 671 C C . ILE A 1 85 ? 5.848 -35.688 7.113 1 97.88 85 ILE A C 1
ATOM 673 O O . ILE A 1 85 ? 5.238 -36.281 8.008 1 97.88 85 ILE A O 1
ATOM 677 N N . ALA A 1 86 ? 6.566 -36.344 6.215 1 97.75 86 ALA A N 1
ATOM 678 C CA . ALA A 1 86 ? 6.855 -37.781 6.242 1 97.75 86 ALA A CA 1
ATOM 679 C C . ALA A 1 86 ? 8.312 -38.031 6.617 1 97.75 86 ALA A C 1
ATOM 681 O O . ALA A 1 86 ? 9.227 -37.625 5.883 1 97.75 86 ALA A O 1
ATOM 682 N N . SER A 1 87 ? 8.523 -38.594 7.746 1 96.94 87 SER A N 1
ATOM 683 C CA . SER A 1 87 ? 9.852 -38.875 8.281 1 96.94 87 SER A CA 1
ATOM 684 C C . SER A 1 87 ? 9.828 -40.094 9.203 1 96.94 87 SER A C 1
ATOM 686 O O . SER A 1 87 ? 8.867 -40.312 9.945 1 96.94 87 SER A O 1
ATOM 688 N N . LYS A 1 88 ? 10.883 -40.875 9.219 1 95 88 LYS A N 1
ATOM 689 C CA . LYS A 1 88 ? 11.016 -42.031 10.117 1 95 88 LYS A CA 1
ATOM 690 C C . LYS A 1 88 ? 11.656 -41.625 11.438 1 95 88 LYS A C 1
ATOM 692 O O . LYS A 1 88 ? 11.742 -42.438 12.367 1 95 88 LYS A O 1
ATOM 697 N N . ASP A 1 89 ? 12.055 -40.469 11.477 1 91.19 89 ASP A N 1
ATOM 698 C CA . ASP A 1 89 ? 12.773 -39.969 12.656 1 91.19 89 ASP A CA 1
ATOM 699 C C . ASP A 1 89 ? 11.836 -39.219 13.602 1 91.19 89 ASP A C 1
ATOM 701 O O . ASP A 1 89 ? 12.281 -38.656 14.602 1 91.19 89 ASP A O 1
ATOM 705 N N . GLY A 1 90 ? 10.594 -39.156 13.289 1 78.69 90 GLY A N 1
ATOM 706 C CA . GLY A 1 90 ? 9.617 -38.469 14.109 1 78.69 90 GLY A CA 1
ATOM 707 C C . GLY A 1 90 ? 9.961 -37 14.328 1 78.69 90 GLY A C 1
ATOM 708 O O . GLY A 1 90 ? 10.273 -36.281 13.383 1 78.69 90 GLY A O 1
ATOM 709 N N . ASP A 1 91 ? 9.875 -36.625 15.594 1 74.38 91 ASP A N 1
ATOM 710 C CA . ASP A 1 91 ? 10.039 -35.219 15.969 1 74.38 91 ASP A CA 1
ATOM 711 C C . ASP A 1 91 ? 11.5 -34.781 15.836 1 74.38 91 ASP A C 1
ATOM 713 O O . ASP A 1 91 ? 11.789 -33.594 15.742 1 74.38 91 ASP A O 1
ATOM 717 N N . LYS A 1 92 ? 12.383 -35.781 15.695 1 77.56 92 LYS A N 1
ATOM 718 C CA . LYS A 1 92 ? 13.789 -35.438 15.617 1 77.56 92 LYS A CA 1
ATOM 719 C C . LYS A 1 92 ? 14.125 -34.812 14.266 1 77.56 92 LYS A C 1
ATOM 721 O O . LYS A 1 92 ? 14.969 -33.906 14.188 1 77.56 92 LYS A O 1
ATOM 726 N N . PHE A 1 93 ? 13.188 -35.219 13.266 1 84.31 93 PHE A N 1
ATOM 727 C CA . PHE A 1 93 ? 13.438 -34.656 11.93 1 84.31 93 PHE A CA 1
ATOM 728 C C . PHE A 1 93 ? 14.938 -34.531 11.672 1 84.31 93 PHE A C 1
ATOM 730 O O . PHE A 1 93 ? 15.461 -33.438 11.617 1 84.31 93 PHE A O 1
ATOM 737 N N . HIS A 1 94 ? 15.656 -35.562 11.57 1 83.38 94 HIS A N 1
ATOM 738 C CA . HIS A 1 94 ? 17.109 -35.656 11.539 1 83.38 94 HIS A CA 1
ATOM 739 C C . HIS A 1 94 ? 17.703 -34.688 10.508 1 83.38 94 HIS A C 1
ATOM 741 O O . HIS A 1 94 ? 17.516 -34.875 9.305 1 83.38 94 HIS A O 1
ATOM 747 N N . PRO A 1 95 ? 18.469 -33.75 10.961 1 81.75 95 PRO A N 1
ATOM 748 C CA . PRO A 1 95 ? 19.016 -32.719 10.062 1 81.75 95 PRO A CA 1
ATOM 749 C C . PRO A 1 95 ? 20.016 -33.281 9.062 1 81.75 95 PRO A C 1
ATOM 751 O O . PRO A 1 95 ? 20.297 -32.625 8.047 1 81.75 95 PRO A O 1
ATOM 754 N N . GLY A 1 96 ? 20.5 -34.438 9.367 1 88.69 96 GLY A N 1
ATOM 755 C CA . GLY A 1 96 ? 21.438 -35.062 8.445 1 88.69 96 GLY A CA 1
ATOM 756 C C . GLY A 1 96 ? 20.781 -35.625 7.203 1 88.69 96 GLY A C 1
ATOM 757 O O . GLY A 1 96 ? 21.422 -35.844 6.18 1 88.69 96 GLY A O 1
ATOM 758 N N . LYS A 1 97 ? 19.547 -35.969 7.254 1 94.19 97 LYS A N 1
ATOM 759 C CA . LYS A 1 97 ? 18.797 -36.438 6.098 1 94.19 97 LYS A CA 1
ATOM 760 C C . LYS A 1 97 ? 18.359 -35.281 5.207 1 94.19 97 LYS A C 1
ATOM 762 O O . LYS A 1 97 ? 17.812 -34.312 5.695 1 94.19 97 LYS A O 1
ATOM 767 N N . PRO A 1 98 ? 18.625 -35.469 3.865 1 97.31 98 PRO A N 1
ATOM 768 C CA . PRO A 1 98 ? 18.094 -34.406 2.965 1 97.31 98 PRO A CA 1
ATOM 769 C C . PRO A 1 98 ? 16.594 -34.25 3.08 1 97.31 98 PRO A C 1
ATOM 771 O O . PRO A 1 98 ? 15.883 -35.156 3.488 1 97.31 98 PRO A O 1
ATOM 774 N N . VAL A 1 99 ? 16.156 -33 2.785 1 97.94 99 VAL A N 1
ATOM 775 C CA . VAL A 1 99 ? 14.734 -32.688 2.867 1 97.94 99 VAL A CA 1
ATOM 776 C C . VAL A 1 99 ? 14.211 -32.312 1.483 1 97.94 99 VAL A C 1
ATOM 778 O O . VAL A 1 99 ? 14.758 -31.406 0.829 1 97.94 99 VAL A O 1
ATOM 781 N N . LEU A 1 100 ? 13.203 -33.031 1.002 1 98.75 100 LEU A N 1
ATOM 782 C CA . LEU A 1 100 ? 12.445 -32.656 -0.187 1 98.75 100 LEU A CA 1
ATOM 783 C C . LEU A 1 100 ? 11.156 -31.922 0.195 1 98.75 100 LEU A C 1
ATOM 785 O O . LEU A 1 100 ? 10.344 -32.438 0.962 1 98.75 100 LEU A O 1
ATOM 789 N N . LEU A 1 101 ? 11 -30.672 -0.213 1 98.88 101 LEU A N 1
ATOM 790 C CA . LEU A 1 101 ? 9.742 -29.938 -0.082 1 98.88 101 LEU A CA 1
ATOM 791 C C . LEU A 1 101 ? 8.992 -29.906 -1.41 1 98.88 101 LEU A C 1
ATOM 793 O O . LEU A 1 101 ? 9.492 -29.359 -2.393 1 98.88 101 LEU A O 1
ATOM 797 N N . ALA A 1 102 ? 7.852 -30.531 -1.498 1 98.94 102 ALA A N 1
ATOM 798 C CA . ALA A 1 102 ? 6.949 -30.484 -2.645 1 98.94 102 ALA A CA 1
ATOM 799 C C . ALA A 1 102 ? 5.738 -29.609 -2.352 1 98.94 102 ALA A C 1
ATOM 801 O O . ALA A 1 102 ? 5.031 -29.812 -1.365 1 98.94 102 ALA A O 1
ATOM 802 N N . GLN A 1 103 ? 5.578 -28.656 -3.172 1 98.88 103 GLN A N 1
ATOM 803 C CA . GLN A 1 103 ? 4.488 -27.703 -2.979 1 98.88 103 GLN A CA 1
ATOM 804 C C . GLN A 1 103 ? 3.48 -27.781 -4.121 1 98.88 103 GLN A C 1
ATOM 806 O O . GLN A 1 103 ? 3.852 -27.672 -5.293 1 98.88 103 GLN A O 1
ATOM 811 N N . ALA A 1 104 ? 2.225 -28.016 -3.797 1 98.69 104 ALA A N 1
ATOM 812 C CA . ALA A 1 104 ? 1.129 -28.047 -4.762 1 98.69 104 ALA A CA 1
ATOM 813 C C . ALA A 1 104 ? 0.106 -26.953 -4.465 1 98.69 104 ALA A C 1
ATOM 815 O O . ALA A 1 104 ? 0.081 -26.406 -3.365 1 98.69 104 ALA A O 1
ATOM 816 N N . GLY A 1 105 ? -0.599 -26.594 -5.398 1 98.31 105 GLY A N 1
ATOM 817 C CA . GLY A 1 105 ? -1.759 -25.734 -5.223 1 98.31 105 GLY A CA 1
ATOM 818 C C . GLY A 1 105 ? -1.396 -24.281 -5.047 1 98.31 105 GLY A C 1
ATOM 819 O O . GLY A 1 105 ? -2.137 -23.516 -4.414 1 98.31 105 GLY A O 1
ATOM 820 N N . ILE A 1 106 ? -0.184 -23.828 -5.5 1 98.38 106 ILE A N 1
ATOM 821 C CA . ILE A 1 106 ? 0.063 -22.391 -5.57 1 98.38 106 ILE A CA 1
ATOM 822 C C . ILE A 1 106 ? -0.94 -21.734 -6.516 1 98.38 106 ILE A C 1
ATOM 824 O O . ILE A 1 106 ? -1.446 -20.641 -6.242 1 98.38 106 ILE A O 1
ATOM 828 N N . HIS A 1 107 ? -1.114 -22.344 -7.676 1 97.62 107 HIS A N 1
ATOM 829 C CA . HIS A 1 107 ? -2.301 -22.141 -8.5 1 97.62 107 HIS A CA 1
ATOM 830 C C . HIS A 1 107 ? -3.307 -23.266 -8.297 1 97.62 107 HIS A C 1
ATOM 832 O O . HIS A 1 107 ? -3.123 -24.375 -8.812 1 97.62 107 HIS A O 1
ATOM 838 N N . PRO A 1 108 ? -4.406 -23 -7.648 1 94.75 108 PRO A N 1
ATOM 839 C CA . PRO A 1 108 ? -5.246 -24.094 -7.16 1 94.75 108 PRO A CA 1
ATOM 840 C C . PRO A 1 108 ? -5.891 -24.891 -8.297 1 94.75 108 PRO A C 1
ATOM 842 O O . PRO A 1 108 ? -6.297 -26.031 -8.094 1 94.75 108 PRO A O 1
ATOM 845 N N . GLY A 1 109 ? -6.047 -24.281 -9.43 1 95 109 GLY A N 1
ATOM 846 C CA . GLY A 1 109 ? -6.527 -25.047 -10.57 1 95 109 GLY A CA 1
ATOM 847 C C . GLY A 1 109 ? -5.516 -26.047 -11.086 1 95 109 GLY A C 1
ATOM 848 O O . GLY A 1 109 ? -5.867 -26.969 -11.82 1 95 109 GLY A O 1
ATOM 849 N N . GLU A 1 110 ? -4.312 -25.906 -10.742 1 97.38 110 GLU A N 1
ATOM 850 C CA . GLU A 1 110 ? -3.193 -26.766 -11.109 1 97.38 110 GLU A CA 1
ATOM 851 C C . GLU A 1 110 ? -2.828 -27.719 -9.969 1 97.38 110 GLU A C 1
ATOM 853 O O . GLU A 1 110 ? -1.741 -27.609 -9.398 1 97.38 110 GLU A O 1
ATOM 858 N N . ILE A 1 111 ? -3.639 -28.781 -9.758 1 98.12 111 ILE A N 1
ATOM 859 C CA . ILE A 1 111 ? -3.67 -29.422 -8.445 1 98.12 111 ILE A CA 1
ATOM 860 C C . ILE A 1 111 ? -3.072 -30.812 -8.539 1 98.12 111 ILE A C 1
ATOM 862 O O . ILE A 1 111 ? -3.279 -31.656 -7.652 1 98.12 111 ILE A O 1
ATOM 866 N N . ASP A 1 112 ? -2.273 -31.125 -9.602 1 98.62 112 ASP A N 1
ATOM 867 C CA . ASP A 1 112 ? -1.713 -32.469 -9.852 1 98.62 112 ASP A CA 1
ATOM 868 C C . ASP A 1 112 ? -0.858 -32.906 -8.672 1 98.62 112 ASP A C 1
ATOM 870 O O . ASP A 1 112 ? -0.881 -34.094 -8.312 1 98.62 112 ASP A O 1
ATOM 874 N N . GLY A 1 113 ? -0.137 -31.984 -8.133 1 98.81 113 GLY A N 1
ATOM 875 C CA . GLY A 1 113 ? 0.779 -32.312 -7.047 1 98.81 113 GLY A CA 1
ATOM 876 C C . GLY A 1 113 ? 0.078 -32.812 -5.805 1 98.81 113 GLY A C 1
ATOM 877 O O . GLY A 1 113 ? 0.613 -33.688 -5.09 1 98.81 113 GLY A O 1
ATOM 878 N N . LYS A 1 114 ? -1.101 -32.281 -5.488 1 98.81 114 LYS A N 1
ATOM 879 C CA . LYS A 1 114 ? -1.885 -32.75 -4.348 1 98.81 114 LYS A CA 1
ATOM 880 C C . LYS A 1 114 ? -2.23 -34.25 -4.492 1 98.81 114 LYS A C 1
ATOM 882 O O . LYS A 1 114 ? -1.951 -35.031 -3.598 1 98.81 114 LYS A O 1
ATOM 887 N N . ASP A 1 115 ? -2.764 -34.656 -5.633 1 98.81 115 ASP A N 1
ATOM 888 C CA . ASP A 1 115 ? -3.219 -36.031 -5.848 1 98.81 115 ASP A CA 1
ATOM 889 C C . ASP A 1 115 ? -2.037 -37 -5.93 1 98.81 115 ASP A C 1
ATOM 891 O O . ASP A 1 115 ? -2.072 -38.062 -5.348 1 98.81 115 ASP A O 1
ATOM 895 N N . ALA A 1 116 ? -1.018 -36.562 -6.648 1 98.94 116 ALA A N 1
ATOM 896 C CA . ALA A 1 116 ? 0.194 -37.375 -6.711 1 98.94 116 ALA A CA 1
ATOM 897 C C . ALA A 1 116 ? 0.786 -37.594 -5.32 1 98.94 116 ALA A C 1
ATOM 899 O O . ALA A 1 116 ? 1.229 -38.688 -4.988 1 98.94 116 ALA A O 1
ATOM 900 N N . GLY A 1 117 ? 0.828 -36.5 -4.512 1 98.88 117 GLY A N 1
ATOM 901 C CA . GLY A 1 117 ? 1.355 -36.562 -3.16 1 98.88 117 GLY A CA 1
ATOM 902 C C . GLY A 1 117 ? 0.555 -37.5 -2.26 1 98.88 117 GLY A C 1
ATOM 903 O O . GLY A 1 117 ? 1.126 -38.25 -1.457 1 98.88 117 GLY A O 1
ATOM 904 N N . MET A 1 118 ? -0.75 -37.469 -2.371 1 98.81 118 MET A N 1
ATOM 905 C CA . MET A 1 118 ? -1.604 -38.375 -1.607 1 98.81 118 MET A CA 1
ATOM 906 C C . MET A 1 118 ? -1.288 -39.812 -1.938 1 98.81 118 MET A C 1
ATOM 908 O O . MET A 1 118 ? -1.119 -40.656 -1.038 1 98.81 118 MET A O 1
ATOM 912 N N . MET A 1 119 ? -1.161 -40.156 -3.223 1 98.81 119 MET A N 1
ATOM 913 C CA . MET A 1 119 ? -0.84 -41.5 -3.658 1 98.81 119 MET A CA 1
ATOM 914 C C . MET A 1 119 ? 0.516 -41.969 -3.113 1 98.81 119 MET A C 1
ATOM 916 O O . MET A 1 119 ? 0.647 -43.062 -2.584 1 98.81 119 MET A O 1
ATOM 920 N N . LEU A 1 120 ? 1.502 -41.094 -3.256 1 98.88 120 LEU A N 1
ATOM 921 C CA . LEU A 1 120 ? 2.861 -41.438 -2.861 1 98.88 120 LEU A CA 1
ATOM 922 C C . LEU A 1 120 ? 2.949 -41.656 -1.358 1 98.88 120 LEU A C 1
ATOM 924 O O . LEU A 1 120 ? 3.555 -42.656 -0.915 1 98.88 120 LEU A O 1
ATOM 928 N N . LEU A 1 121 ? 2.371 -40.75 -0.562 1 98.75 121 LEU A N 1
ATOM 929 C CA . LEU A 1 121 ? 2.434 -40.875 0.891 1 98.75 121 LEU A CA 1
ATOM 930 C C . LEU A 1 121 ? 1.698 -42.125 1.357 1 98.75 121 LEU A C 1
ATOM 932 O O . LEU A 1 121 ? 2.146 -42.812 2.285 1 98.75 121 LEU A O 1
ATOM 936 N N . ARG A 1 122 ? 0.598 -42.469 0.728 1 98.06 122 ARG A N 1
ATOM 937 C CA . ARG A 1 122 ? -0.104 -43.719 1.004 1 98.06 122 ARG A CA 1
ATOM 938 C C . ARG A 1 122 ? 0.794 -44.938 0.734 1 98.06 122 ARG A C 1
ATOM 940 O O . ARG A 1 122 ? 0.877 -45.844 1.557 1 98.06 122 ARG A O 1
ATOM 947 N N . ASP A 1 123 ? 1.457 -44.938 -0.383 1 98.62 123 ASP A N 1
ATOM 948 C CA . ASP A 1 123 ? 2.312 -46.062 -0.751 1 98.62 123 ASP A CA 1
ATOM 949 C C . ASP A 1 123 ? 3.508 -46.188 0.193 1 98.62 123 ASP A C 1
ATOM 951 O O . ASP A 1 123 ? 3.979 -47.281 0.479 1 98.62 123 ASP A O 1
ATOM 955 N N . ILE A 1 124 ? 4.039 -45.062 0.629 1 98.44 124 ILE A N 1
ATOM 956 C CA . ILE A 1 124 ? 5.121 -45.062 1.606 1 98.44 124 ILE A CA 1
ATOM 957 C C . ILE A 1 124 ? 4.648 -45.688 2.91 1 98.44 124 ILE A C 1
ATOM 959 O O . ILE A 1 124 ? 5.371 -46.5 3.52 1 98.44 124 ILE A O 1
ATOM 963 N N . CYS A 1 125 ? 3.463 -45.438 3.307 1 97.94 125 CYS A N 1
ATOM 964 C CA . CYS A 1 125 ? 2.953 -45.906 4.598 1 97.94 125 CYS A CA 1
ATOM 965 C C . CYS A 1 125 ? 2.531 -47.344 4.535 1 97.94 125 CYS A C 1
ATOM 967 O O . CYS A 1 125 ? 2.705 -48.094 5.504 1 97.94 125 CYS A O 1
ATOM 969 N N . PHE A 1 126 ? 2.002 -47.844 3.289 1 97.62 126 PHE A N 1
ATOM 970 C CA . PHE A 1 126 ? 1.264 -49.094 3.389 1 97.62 126 PHE A CA 1
ATOM 971 C C . PHE A 1 126 ? 1.623 -50.031 2.238 1 97.62 126 PHE A C 1
ATOM 973 O O . PHE A 1 126 ? 1.288 -51.219 2.266 1 97.62 126 PHE A O 1
ATOM 980 N N . TYR A 1 127 ? 2.346 -49.562 1.236 1 97.56 127 TYR A N 1
ATOM 981 C CA . TYR A 1 127 ? 2.445 -50.406 0.048 1 97.56 127 TYR A CA 1
ATOM 982 C C . TYR A 1 127 ? 3.887 -50.5 -0.436 1 97.56 127 TYR A C 1
ATOM 984 O O . TYR A 1 127 ? 4.156 -50.375 -1.631 1 97.56 127 TYR A O 1
ATOM 992 N N . GLY A 1 128 ? 4.75 -50.625 0.431 1 96.94 128 GLY A N 1
ATOM 993 C CA . GLY A 1 128 ? 6.086 -51.156 0.168 1 96.94 128 GLY A CA 1
ATOM 994 C C . GLY A 1 128 ? 7.062 -50.062 -0.263 1 96.94 128 GLY A C 1
ATOM 995 O O . GLY A 1 128 ? 8.109 -50.375 -0.846 1 96.94 128 GLY A O 1
ATOM 996 N N . LYS A 1 129 ? 6.758 -48.781 0.022 1 98.06 129 LYS A N 1
ATOM 997 C CA . LYS A 1 129 ? 7.676 -47.719 -0.416 1 98.06 129 LYS A CA 1
ATOM 998 C C . LYS A 1 129 ? 8.273 -47 0.776 1 98.06 129 LYS A C 1
ATOM 1000 O O . LYS A 1 129 ? 8.766 -45.875 0.637 1 98.06 129 LYS A O 1
ATOM 1005 N N . GLU A 1 130 ? 8.219 -47.594 1.93 1 96.88 130 GLU A N 1
ATOM 1006 C CA . GLU A 1 130 ? 8.711 -46.938 3.15 1 96.88 130 GLU A CA 1
ATOM 1007 C C . GLU A 1 130 ? 10.211 -46.688 3.07 1 96.88 130 GLU A C 1
ATOM 1009 O O . GLU A 1 130 ? 10.719 -45.781 3.742 1 96.88 130 GLU A O 1
ATOM 1014 N N . GLY A 1 131 ? 10.914 -47.438 2.225 1 97.62 131 GLY A N 1
ATOM 1015 C CA . GLY A 1 131 ? 12.352 -47.25 2.078 1 97.62 131 GLY A CA 1
ATOM 1016 C C . GLY A 1 131 ? 12.727 -45.906 1.552 1 97.62 131 GLY A C 1
ATOM 1017 O O . GLY A 1 131 ? 13.859 -45.438 1.73 1 97.62 131 GLY A O 1
ATOM 1018 N N . LEU A 1 132 ? 11.805 -45.219 0.9 1 97.94 132 LEU A N 1
ATOM 1019 C CA . LEU A 1 132 ? 12.039 -43.875 0.365 1 97.94 132 LEU A CA 1
ATOM 1020 C C . LEU A 1 132 ? 12.375 -42.906 1.482 1 97.94 132 LEU A C 1
ATOM 1022 O O . LEU A 1 132 ? 13.031 -41.875 1.243 1 97.94 132 LEU A O 1
ATOM 1026 N N . LEU A 1 133 ? 11.984 -43.219 2.744 1 97.31 133 LEU A N 1
ATOM 1027 C CA . LEU A 1 133 ? 12.188 -42.312 3.865 1 97.31 133 LEU A CA 1
ATOM 1028 C C . LEU A 1 133 ? 13.438 -42.688 4.652 1 97.31 133 LEU A C 1
ATOM 1030 O O . LEU A 1 133 ? 13.781 -42.031 5.633 1 97.31 133 LEU A O 1
ATOM 1034 N N . ASP A 1 134 ? 14.125 -43.75 4.199 1 96.19 134 ASP A N 1
ATOM 1035 C CA . ASP A 1 134 ? 15.312 -44.156 4.938 1 96.19 134 ASP A CA 1
ATOM 1036 C C . ASP A 1 134 ? 16.406 -43.094 4.875 1 96.19 134 ASP A C 1
ATOM 1038 O O . ASP A 1 134 ? 17.125 -42.875 5.855 1 96.19 134 ASP A O 1
ATOM 1042 N N . GLY A 1 135 ? 16.469 -42.438 3.73 1 95.31 135 GLY A N 1
ATOM 1043 C CA . GLY A 1 135 ? 17.562 -41.5 3.559 1 95.31 135 GLY A CA 1
ATOM 1044 C C . GLY A 1 135 ? 17.109 -40.094 3.275 1 95.31 135 GLY A C 1
ATOM 1045 O O . GLY A 1 135 ? 17.938 -39.188 3.039 1 95.31 135 GLY A O 1
ATOM 1046 N N . VAL A 1 136 ? 15.836 -39.844 3.258 1 97.25 136 VAL A N 1
ATOM 1047 C CA . VAL A 1 136 ? 15.305 -38.531 2.893 1 97.25 136 VAL A CA 1
ATOM 1048 C C . VAL A 1 136 ? 14.047 -38.25 3.703 1 97.25 136 VAL A C 1
ATOM 1050 O O . VAL A 1 136 ? 13.32 -39.156 4.082 1 97.25 136 VAL A O 1
ATOM 1053 N N . ASN A 1 137 ? 13.836 -37 4.145 1 97.25 137 ASN A N 1
ATOM 1054 C CA . ASN A 1 137 ? 12.562 -36.5 4.664 1 97.25 137 ASN A CA 1
ATOM 1055 C C . ASN A 1 137 ? 11.734 -35.844 3.578 1 97.25 137 ASN A C 1
ATOM 1057 O O . ASN A 1 137 ? 12.281 -35.125 2.717 1 97.25 137 ASN A O 1
ATOM 1061 N N . LEU A 1 138 ? 10.445 -36.094 3.6 1 98.19 138 LEU A N 1
ATOM 1062 C CA . LEU A 1 138 ? 9.531 -35.469 2.627 1 98.19 138 LEU A CA 1
ATOM 1063 C C . LEU A 1 138 ? 8.547 -34.531 3.312 1 98.19 138 LEU A C 1
ATOM 1065 O O . LEU A 1 138 ? 7.938 -34.906 4.324 1 98.19 138 LEU A O 1
ATOM 1069 N N . ILE A 1 139 ? 8.453 -33.281 2.842 1 98.5 139 ILE A N 1
ATOM 1070 C CA . ILE A 1 139 ? 7.406 -32.344 3.227 1 98.5 139 ILE A CA 1
ATOM 1071 C C . ILE A 1 139 ? 6.52 -32.031 2.021 1 98.5 139 ILE A C 1
ATOM 1073 O O . ILE A 1 139 ? 7.008 -31.609 0.976 1 98.5 139 ILE A O 1
ATOM 1077 N N . LEU A 1 140 ? 5.23 -32.281 2.141 1 98.88 140 LEU A N 1
ATOM 1078 C CA . LEU A 1 140 ? 4.254 -31.938 1.113 1 98.88 140 LEU A CA 1
ATOM 1079 C C . LEU A 1 140 ? 3.316 -30.844 1.599 1 98.88 140 LEU A C 1
ATOM 1081 O O . LEU A 1 140 ? 2.684 -30.984 2.648 1 98.88 140 LEU A O 1
ATOM 1085 N N . ALA A 1 141 ? 3.307 -29.75 0.972 1 98.88 141 ALA A N 1
ATOM 1086 C CA . ALA A 1 141 ? 2.189 -28.812 1.074 1 98.88 141 ALA A CA 1
ATOM 1087 C C . ALA A 1 141 ? 1.149 -29.078 -0.01 1 98.88 141 ALA A C 1
ATOM 1089 O O . ALA A 1 141 ? 1.321 -28.656 -1.159 1 98.88 141 ALA A O 1
ATOM 1090 N N . PRO A 1 142 ? 0.052 -29.688 0.339 1 98.81 142 PRO A N 1
ATOM 1091 C CA . PRO A 1 142 ? -0.855 -30.172 -0.702 1 98.81 142 PRO A CA 1
ATOM 1092 C C . PRO A 1 142 ? -1.674 -29.062 -1.344 1 98.81 142 PRO A C 1
ATOM 1094 O O . PRO A 1 142 ? -2.078 -29.172 -2.504 1 98.81 142 PRO A O 1
ATOM 1097 N N . ILE A 1 143 ? -2.025 -28.031 -0.571 1 98.81 143 ILE A N 1
ATOM 1098 C CA . ILE A 1 143 ? -2.814 -26.906 -1.053 1 98.81 143 ILE A CA 1
ATOM 1099 C C . ILE A 1 143 ? -2.273 -25.609 -0.457 1 98.81 143 ILE A C 1
ATOM 1101 O O . ILE A 1 143 ? -2.619 -25.234 0.67 1 98.81 143 ILE A O 1
ATOM 1105 N N . LEU A 1 144 ? -1.493 -24.844 -1.267 1 98.75 144 LEU A N 1
ATOM 1106 C CA . LEU A 1 144 ? -0.929 -23.609 -0.732 1 98.75 144 LEU A CA 1
ATOM 1107 C C . LEU A 1 144 ? -1.968 -22.5 -0.734 1 98.75 144 LEU A C 1
ATOM 1109 O O . LEU A 1 144 ? -2.172 -21.828 0.283 1 98.75 144 LEU A O 1
ATOM 1113 N N . SER A 1 145 ? -2.59 -22.266 -1.879 1 98.25 145 SER A N 1
ATOM 1114 C CA . SER A 1 145 ? -3.656 -21.266 -1.973 1 98.25 145 SER A CA 1
ATOM 1115 C C . SER A 1 145 ? -5.012 -21.875 -1.629 1 98.25 145 SER A C 1
ATOM 1117 O O . SER A 1 145 ? -5.828 -22.125 -2.516 1 98.25 145 SER A O 1
ATOM 1119 N N . VAL A 1 146 ? -5.312 -22.016 -0.404 1 97.94 146 VAL A N 1
ATOM 1120 C CA . VAL A 1 146 ? -6.445 -22.812 0.061 1 97.94 146 VAL A CA 1
ATOM 1121 C C . VAL A 1 146 ? -7.75 -22.109 -0.314 1 97.94 146 VAL A C 1
ATOM 1123 O O . VAL A 1 146 ? -8.727 -22.781 -0.681 1 97.94 146 VAL A O 1
ATOM 1126 N N . ASP A 1 147 ? -7.766 -20.781 -0.213 1 97.19 147 ASP A N 1
ATOM 1127 C CA . ASP A 1 147 ? -9 -20.062 -0.535 1 97.19 147 ASP A CA 1
ATOM 1128 C C . ASP A 1 147 ? -9.32 -20.172 -2.023 1 97.19 147 ASP A C 1
ATOM 1130 O O . ASP A 1 147 ? -10.477 -20.391 -2.398 1 97.19 147 ASP A O 1
ATOM 1134 N N . GLY A 1 148 ? -8.297 -20 -2.867 1 96.69 148 GLY A N 1
ATOM 1135 C CA . GLY A 1 148 ? -8.5 -20.188 -4.293 1 96.69 148 GLY A CA 1
ATOM 1136 C C . GLY A 1 148 ? -8.938 -21.594 -4.645 1 96.69 148 GLY A C 1
ATOM 1137 O O . GLY A 1 148 ? -9.695 -21.797 -5.598 1 96.69 148 GLY A O 1
ATOM 1138 N N . HIS A 1 149 ? -8.445 -22.547 -3.924 1 98.06 149 HIS A N 1
ATOM 1139 C CA . HIS A 1 149 ? -8.797 -23.953 -4.113 1 98.06 149 HIS A CA 1
ATOM 1140 C C . HIS A 1 149 ? -10.289 -24.172 -3.887 1 98.06 149 HIS A C 1
ATOM 1142 O O . HIS A 1 149 ? -10.906 -24.984 -4.574 1 98.06 149 HIS A O 1
ATOM 1148 N N . GLU A 1 150 ? -10.828 -23.438 -2.998 1 96.69 150 GLU A N 1
ATOM 1149 C CA . GLU A 1 150 ? -12.227 -23.672 -2.637 1 96.69 150 GLU A CA 1
ATOM 1150 C C . GLU A 1 150 ? -13.156 -22.797 -3.475 1 96.69 150 GLU A C 1
ATOM 1152 O O . GLU A 1 150 ? -14.375 -23 -3.477 1 96.69 150 GLU A O 1
ATOM 1157 N N . ARG A 1 151 ? -12.633 -21.812 -4.117 1 94.69 151 ARG A N 1
ATOM 1158 C CA . ARG A 1 151 ? -13.375 -21.188 -5.211 1 94.69 151 ARG A CA 1
ATOM 1159 C C . ARG A 1 151 ? -13.344 -22.078 -6.457 1 94.69 151 ARG A C 1
ATOM 1161 O O . ARG A 1 151 ? -12.664 -21.75 -7.434 1 94.69 151 ARG A O 1
ATOM 1168 N N . ALA A 1 152 ? -14.109 -23.172 -6.426 1 96.06 152 ALA A N 1
ATOM 1169 C CA . ALA A 1 152 ? -13.961 -24.25 -7.391 1 96.06 152 ALA A CA 1
ATOM 1170 C C . ALA A 1 152 ? -15.172 -24.328 -8.312 1 96.06 152 ALA A C 1
ATOM 1172 O O . ALA A 1 152 ? -16.312 -24.109 -7.883 1 96.06 152 ALA A O 1
ATOM 1173 N N . SER A 1 153 ? -14.922 -24.578 -9.586 1 95.75 153 SER A N 1
ATOM 1174 C CA . SER A 1 153 ? -15.984 -24.812 -10.562 1 95.75 153 SER A CA 1
ATOM 1175 C C . SER A 1 153 ? -15.461 -25.578 -11.773 1 95.75 153 SER A C 1
ATOM 1177 O O . SER A 1 153 ? -14.25 -25.719 -11.953 1 95.75 153 SER A O 1
ATOM 1179 N N . ARG A 1 154 ? -16.391 -26.078 -12.586 1 95.19 154 ARG A N 1
ATOM 1180 C CA . ARG A 1 154 ? -16.016 -26.719 -13.844 1 95.19 154 ARG A CA 1
ATOM 1181 C C . ARG A 1 154 ? -15.539 -25.703 -14.867 1 95.19 154 ARG A C 1
ATOM 1183 O O . ARG A 1 154 ? -15.008 -26.062 -15.914 1 95.19 154 ARG A O 1
ATOM 1190 N N . TYR A 1 155 ? -15.586 -24.344 -14.477 1 95.75 155 TYR A N 1
ATOM 1191 C CA . TYR A 1 155 ? -15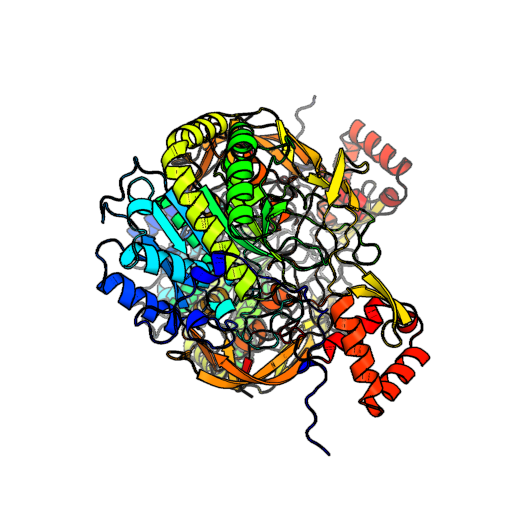.32 -23.297 -15.461 1 95.75 155 TYR A CA 1
ATOM 1192 C C . TYR A 1 155 ? -14.094 -22.469 -15.07 1 95.75 155 TYR A C 1
ATOM 1194 O O . TYR A 1 155 ? -13.844 -21.406 -15.641 1 95.75 155 TYR A O 1
ATOM 1202 N N . SER A 1 156 ? -13.289 -22.938 -14.109 1 95.12 156 SER A N 1
ATOM 1203 C CA . SER A 1 156 ? -12.203 -22.141 -13.547 1 95.12 156 SER A CA 1
ATOM 1204 C C . SER A 1 156 ? -11.008 -22.078 -14.492 1 95.12 156 SER A C 1
ATOM 1206 O O . SER A 1 156 ? -10.266 -21.109 -14.508 1 95.12 156 SER A O 1
ATOM 1208 N N . ARG A 1 157 ? -10.742 -23.125 -15.273 1 94.56 157 ARG A N 1
ATOM 1209 C CA . ARG A 1 157 ? -9.578 -23.203 -16.156 1 94.56 157 ARG A CA 1
ATOM 1210 C C . ARG A 1 157 ? -9.961 -23.75 -17.516 1 94.56 157 ARG A C 1
ATOM 1212 O O . ARG A 1 157 ? -9.812 -24.938 -17.781 1 94.56 157 ARG A O 1
ATOM 1219 N N . PRO A 1 158 ? -10.281 -22.922 -18.453 1 94.5 158 PRO A N 1
ATOM 1220 C CA . PRO A 1 158 ? -10.781 -23.375 -19.75 1 94.5 158 PRO A CA 1
ATOM 1221 C C . PRO A 1 158 ? -9.688 -24 -20.625 1 94.5 158 PRO A C 1
ATOM 1223 O O . PRO A 1 1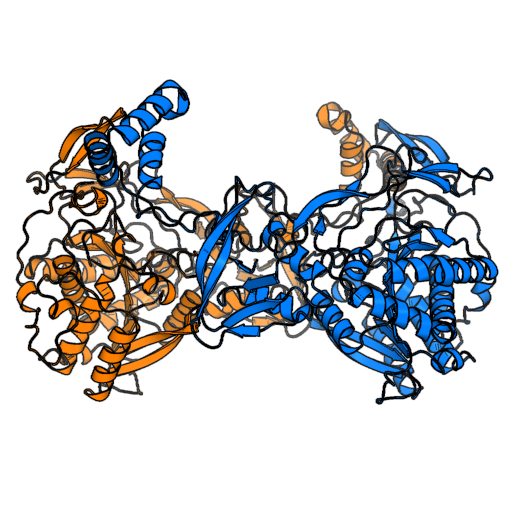58 ? -9.992 -24.719 -21.578 1 94.5 158 PRO A O 1
ATOM 1226 N N . ASN A 1 159 ? -8.453 -23.828 -20.234 1 96 159 ASN A N 1
ATOM 1227 C CA . ASN A 1 159 ? -7.34 -24.297 -21.062 1 96 159 ASN A CA 1
ATOM 1228 C C . ASN A 1 159 ? -6.84 -25.656 -20.594 1 96 159 ASN A C 1
ATOM 1230 O O . ASN A 1 159 ? -5.871 -26.188 -21.141 1 96 159 ASN A O 1
ATOM 1234 N N . GLN A 1 160 ? -7.43 -26.219 -19.594 1 96.56 160 GLN A N 1
ATOM 1235 C CA . GLN A 1 160 ? -6.859 -27.391 -18.938 1 96.56 160 GLN A CA 1
ATOM 1236 C C . GLN A 1 160 ? -7.84 -28.562 -18.938 1 96.56 160 GLN A C 1
ATOM 1238 O O . GLN A 1 160 ? -9.023 -28.391 -18.625 1 96.56 160 GLN A O 1
ATOM 1243 N N . ARG A 1 161 ? -7.316 -29.797 -19.359 1 96.69 161 ARG A N 1
ATOM 1244 C CA . ARG A 1 161 ? -8.102 -31.031 -19.359 1 96.69 161 ARG A CA 1
ATOM 1245 C C . ARG A 1 161 ? -8.141 -31.672 -17.984 1 96.69 161 ARG A C 1
ATOM 1247 O O . ARG A 1 161 ? -7.277 -32.469 -17.641 1 96.69 161 ARG A O 1
ATOM 1254 N N . GLY A 1 162 ? -9.172 -31.391 -17.203 1 95.31 162 GLY A N 1
ATOM 1255 C CA . GLY A 1 162 ? -9.359 -31.969 -15.891 1 95.31 162 GLY A CA 1
ATOM 1256 C C . GLY A 1 162 ? -8.398 -31.422 -14.852 1 95.31 162 GLY A C 1
ATOM 1257 O O . GLY A 1 162 ? -7.414 -30.766 -15.195 1 95.31 162 GLY A O 1
ATOM 1258 N N . PRO A 1 163 ? -8.695 -31.656 -13.57 1 97.25 163 PRO A N 1
ATOM 1259 C CA . PRO A 1 163 ? -9.875 -32.375 -13.109 1 97.25 163 PRO A CA 1
ATOM 1260 C C . PRO A 1 163 ? -11.18 -31.625 -13.375 1 97.25 163 PRO A C 1
ATOM 1262 O O . PRO A 1 163 ? -11.156 -30.438 -13.68 1 97.25 163 PRO A O 1
ATOM 1265 N N . ARG A 1 164 ? -12.266 -32.281 -13.312 1 95.69 164 ARG A N 1
ATOM 1266 C CA . ARG A 1 164 ? -13.539 -31.766 -13.781 1 95.69 164 ARG A CA 1
ATOM 1267 C C . ARG A 1 164 ? -13.961 -30.547 -12.984 1 95.69 164 ARG A C 1
ATOM 1269 O O . ARG A 1 164 ? -14.672 -29.672 -13.492 1 95.69 164 ARG A O 1
ATOM 1276 N N . ILE A 1 165 ? -13.617 -30.5 -11.672 1 96.69 165 ILE A N 1
ATOM 1277 C CA . ILE A 1 165 ? -13.82 -29.344 -10.812 1 96.69 165 ILE A CA 1
ATOM 1278 C C . ILE A 1 165 ? -12.469 -28.781 -10.375 1 96.69 165 ILE A C 1
ATOM 1280 O O . ILE A 1 165 ? -11.664 -29.484 -9.758 1 96.69 165 ILE A O 1
ATOM 1284 N N . GLN A 1 166 ? -12.211 -27.547 -10.758 1 95.94 166 GLN A N 1
ATOM 1285 C CA . GLN A 1 166 ? -10.906 -26.938 -10.539 1 95.94 166 GLN A CA 1
ATOM 1286 C C . GLN A 1 166 ? -11.016 -25.672 -9.695 1 95.94 166 GLN A C 1
ATOM 1288 O O . GLN A 1 166 ? -12.008 -24.953 -9.789 1 95.94 166 GLN A O 1
ATOM 1293 N N . GLY A 1 167 ? -9.992 -25.406 -8.828 1 96.5 167 GLY A N 1
ATOM 1294 C CA . GLY A 1 167 ? -9.906 -24.156 -8.102 1 96.5 167 GLY A CA 1
ATOM 1295 C C . GLY A 1 167 ? -9.578 -22.969 -8.992 1 96.5 167 GLY A C 1
ATOM 1296 O O . GLY A 1 167 ? -9.18 -23.156 -10.141 1 96.5 167 GLY A O 1
ATOM 1297 N N . TRP A 1 168 ? -9.828 -21.781 -8.461 1 94.38 168 TRP A N 1
ATOM 1298 C CA . TRP A 1 168 ? -9.469 -20.531 -9.125 1 94.38 168 TRP A CA 1
ATOM 1299 C C . TRP A 1 168 ? -7.957 -20.328 -9.125 1 94.38 168 TRP A C 1
ATOM 1301 O O . TRP A 1 168 ? -7.242 -20.938 -8.328 1 94.38 168 TRP A O 1
ATOM 1311 N N . ARG A 1 169 ? -7.441 -19.547 -9.945 1 93.88 169 ARG A N 1
ATOM 1312 C CA . ARG A 1 169 ? -5.996 -19.375 -10.102 1 93.88 169 ARG A CA 1
ATOM 1313 C C . ARG A 1 169 ? -5.418 -18.516 -8.977 1 93.88 169 ARG A C 1
ATOM 1315 O O . ARG A 1 169 ? -4.363 -18.844 -8.43 1 93.88 169 ARG A O 1
ATOM 1322 N N . ASN A 1 170 ? -6.082 -17.375 -8.625 1 94.06 170 ASN A N 1
ATOM 1323 C CA . ASN A 1 170 ? -5.57 -16.406 -7.652 1 94.06 170 ASN A CA 1
ATOM 1324 C C . ASN A 1 170 ? -6.176 -16.625 -6.27 1 94.06 170 ASN A C 1
ATOM 1326 O O . ASN A 1 170 ? -7.074 -17.453 -6.105 1 94.06 170 ASN A O 1
ATOM 1330 N N . THR A 1 171 ? -5.617 -15.984 -5.289 1 94.31 171 THR A N 1
ATOM 1331 C CA . THR A 1 171 ? -6.082 -16.047 -3.906 1 94.31 171 THR A CA 1
ATOM 1332 C C . THR A 1 171 ? -7.395 -15.281 -3.744 1 94.31 171 THR A C 1
ATOM 1334 O O . THR A 1 171 ? -7.914 -14.719 -4.707 1 94.31 171 THR A O 1
ATOM 1337 N N . ALA A 1 172 ? -7.918 -15.328 -2.541 1 91.56 172 ALA A N 1
ATOM 1338 C CA . ALA A 1 172 ? -9.141 -14.602 -2.209 1 91.56 172 ALA A CA 1
ATOM 1339 C C . ALA A 1 172 ? -8.953 -13.102 -2.373 1 91.56 172 ALA A C 1
ATOM 1341 O O . ALA A 1 172 ? -9.914 -12.367 -2.621 1 91.56 172 ALA A O 1
ATOM 1342 N N . THR A 1 173 ? -7.719 -12.648 -2.33 1 90.69 173 THR A N 1
ATOM 1343 C CA . THR A 1 173 ? -7.414 -11.227 -2.494 1 90.69 173 THR A CA 1
ATOM 1344 C C . THR A 1 173 ? -7.039 -10.922 -3.941 1 90.69 173 THR A C 1
ATOM 1346 O O . THR A 1 173 ? -6.504 -9.852 -4.234 1 90.69 173 THR A O 1
ATOM 1349 N N . ASN A 1 174 ? -7.219 -11.891 -4.797 1 92.5 174 ASN A N 1
ATOM 1350 C CA . ASN A 1 174 ? -6.996 -11.781 -6.234 1 92.5 174 ASN A CA 1
ATOM 1351 C C . ASN A 1 174 ? -5.516 -11.578 -6.559 1 92.5 174 ASN A C 1
ATOM 1353 O O . ASN A 1 174 ? -5.172 -10.82 -7.461 1 92.5 174 ASN A O 1
ATOM 1357 N N . GLN A 1 175 ? -4.68 -12.219 -5.844 1 94.5 175 GLN A N 1
ATOM 1358 C CA . GLN A 1 175 ? -3.248 -12.141 -6.098 1 94.5 175 GLN A CA 1
ATOM 1359 C C . GLN A 1 175 ? -2.688 -13.484 -6.535 1 94.5 175 GLN A C 1
ATOM 1361 O O . GLN A 1 175 ? -3.141 -14.531 -6.066 1 94.5 175 GLN A O 1
ATOM 1366 N N . ASN A 1 176 ? -1.783 -13.422 -7.484 1 96.94 176 ASN A N 1
ATOM 1367 C CA . ASN A 1 176 ? -1.087 -14.609 -7.969 1 96.94 176 ASN A CA 1
ATOM 1368 C C . ASN A 1 176 ? 0.131 -14.93 -7.109 1 96.94 176 ASN A C 1
ATOM 1370 O O . ASN A 1 176 ? 1.135 -14.219 -7.148 1 96.94 176 ASN A O 1
ATOM 1374 N N . LEU A 1 177 ? 0.103 -16.031 -6.426 1 97.88 177 LEU A N 1
ATOM 1375 C CA . LEU A 1 177 ? 1.149 -16.359 -5.465 1 97.88 177 LEU A CA 1
ATOM 1376 C C . LEU A 1 177 ? 2.479 -16.609 -6.172 1 97.88 177 LEU A C 1
ATOM 1378 O O . LEU A 1 177 ? 3.543 -16.438 -5.578 1 97.88 177 LEU A O 1
ATOM 1382 N N . ASN A 1 178 ? 2.455 -17.031 -7.418 1 96.94 178 ASN A N 1
ATOM 1383 C CA . ASN A 1 178 ? 3.688 -17.297 -8.156 1 96.94 178 ASN A CA 1
ATOM 1384 C C . ASN A 1 178 ? 4.328 -16 -8.648 1 96.94 178 ASN A C 1
ATOM 1386 O O . ASN A 1 178 ? 5.207 -16.031 -9.508 1 96.94 178 ASN A O 1
ATOM 1390 N N . ARG A 1 179 ? 3.998 -14.883 -8.133 1 97 179 ARG A N 1
ATOM 1391 C CA . ARG A 1 179 ? 4.637 -13.594 -8.359 1 97 179 ARG A CA 1
ATOM 1392 C C . ARG A 1 179 ? 5.023 -12.938 -7.039 1 97 179 ARG A C 1
ATOM 1394 O O . ARG A 1 179 ? 5.309 -11.734 -6.992 1 97 179 ARG A O 1
ATOM 1401 N N . ASP A 1 180 ? 4.961 -13.695 -6.004 1 98 180 ASP A N 1
ATOM 1402 C CA . ASP A 1 180 ? 5.043 -13.086 -4.68 1 98 180 ASP A CA 1
ATOM 1403 C C . ASP A 1 180 ? 6.23 -13.641 -3.893 1 98 180 ASP A C 1
ATOM 1405 O O . ASP A 1 180 ? 6.266 -13.547 -2.664 1 98 180 ASP A O 1
ATOM 1409 N N . TYR A 1 181 ? 7.242 -14.203 -4.555 1 98.56 181 TYR A N 1
ATOM 1410 C CA . TYR A 1 181 ? 8.359 -14.812 -3.844 1 98.56 181 TYR A CA 1
ATOM 1411 C C . TYR A 1 181 ? 9.305 -13.742 -3.303 1 98.56 181 TYR A C 1
ATOM 1413 O O . TYR A 1 181 ? 10.102 -14.016 -2.4 1 98.56 181 TYR A O 1
ATOM 1421 N N . MET A 1 182 ? 9.242 -12.508 -3.893 1 98.38 182 MET A N 1
ATOM 1422 C CA . MET A 1 182 ? 10.141 -11.438 -3.475 1 98.38 182 MET A CA 1
ATOM 1423 C C . MET A 1 182 ? 9.438 -10.461 -2.547 1 98.38 182 MET A C 1
ATOM 1425 O O . MET A 1 182 ? 9.891 -10.219 -1.428 1 98.38 182 MET A O 1
ATOM 1429 N N . LYS A 1 183 ? 8.297 -9.945 -2.938 1 97.38 183 LYS A N 1
ATOM 1430 C CA . LYS A 1 183 ? 7.645 -8.906 -2.145 1 97.38 183 LYS A CA 1
ATOM 1431 C C . LYS A 1 183 ? 6.977 -9.5 -0.907 1 97.38 183 LYS A C 1
ATOM 1433 O O . LYS A 1 183 ? 6.855 -8.836 0.122 1 97.38 183 LYS A O 1
ATOM 1438 N N . LEU A 1 184 ? 6.5 -10.797 -0.979 1 98.19 184 LEU A N 1
ATOM 1439 C CA . LEU A 1 184 ? 5.887 -11.492 0.147 1 98.19 184 LEU A CA 1
ATOM 1440 C C . LEU A 1 184 ? 4.699 -10.703 0.692 1 98.19 184 LEU A C 1
ATOM 1442 O O . LEU A 1 184 ? 4.617 -10.445 1.896 1 98.19 184 LEU A O 1
ATOM 1446 N N . ASP A 1 185 ? 3.764 -10.398 -0.127 1 96.81 185 ASP A N 1
ATOM 1447 C CA . ASP A 1 185 ? 2.547 -9.672 0.222 1 96.81 185 ASP A CA 1
ATOM 1448 C C . ASP A 1 185 ? 1.546 -10.586 0.927 1 96.81 185 ASP A C 1
ATOM 1450 O O . ASP A 1 185 ? 0.952 -10.195 1.936 1 96.81 185 ASP A O 1
ATOM 1454 N N . GLN A 1 186 ? 1.367 -11.789 0.394 1 97.44 186 GLN A N 1
ATOM 1455 C CA . GLN A 1 186 ? 0.247 -12.641 0.774 1 97.44 186 GLN A CA 1
ATOM 1456 C C . GLN A 1 186 ? 0.609 -13.531 1.963 1 97.44 186 GLN A C 1
ATOM 1458 O O . GLN A 1 186 ? 1.715 -14.07 2.025 1 97.44 186 GLN A O 1
ATOM 1463 N N . PRO A 1 187 ? -0.332 -13.719 2.895 1 97.38 187 PRO A N 1
ATOM 1464 C CA . PRO A 1 187 ? -0.058 -14.562 4.055 1 97.38 187 PRO A CA 1
ATOM 1465 C C . PRO A 1 187 ? 0.361 -15.984 3.666 1 97.38 187 PRO A C 1
ATOM 1467 O O . PRO A 1 187 ? 1.16 -16.609 4.367 1 97.38 187 PRO A O 1
ATOM 1470 N N . GLU A 1 188 ? -0.15 -16.469 2.572 1 98.38 188 GLU A N 1
ATOM 1471 C CA . GLU A 1 188 ? 0.234 -17.797 2.109 1 98.38 188 GLU A CA 1
ATOM 1472 C C . GLU A 1 188 ? 1.73 -17.875 1.819 1 98.38 188 GLU A C 1
ATOM 1474 O O . GLU A 1 188 ? 2.406 -18.812 2.242 1 98.38 188 GLU A O 1
ATOM 1479 N N . MET A 1 189 ? 2.215 -16.844 1.128 1 98.56 189 MET A N 1
ATOM 1480 C CA . MET A 1 189 ? 3.625 -16.844 0.75 1 98.56 189 MET A CA 1
ATOM 1481 C C . MET A 1 189 ? 4.512 -16.531 1.951 1 98.56 189 MET A C 1
ATOM 1483 O O . MET A 1 189 ? 5.625 -17.062 2.059 1 98.56 189 MET A O 1
ATOM 1487 N N . GLN A 1 190 ? 4.031 -15.68 2.848 1 98.62 190 GLN A N 1
ATOM 1488 C CA . GLN A 1 190 ? 4.754 -15.461 4.094 1 98.62 190 GLN A CA 1
ATOM 1489 C C . GLN A 1 190 ? 4.887 -16.75 4.895 1 98.62 190 GLN A C 1
ATOM 1491 O O . GLN A 1 190 ? 5.961 -17.062 5.414 1 98.62 190 GLN A O 1
ATOM 1496 N N . ALA A 1 191 ? 3.809 -17.484 4.93 1 98.62 191 ALA A N 1
ATOM 1497 C CA . ALA A 1 191 ? 3.818 -18.781 5.621 1 98.62 191 ALA A CA 1
ATOM 1498 C C . ALA A 1 191 ? 4.762 -19.766 4.938 1 98.62 191 ALA A C 1
ATOM 1500 O O . ALA A 1 191 ? 5.516 -20.469 5.602 1 98.62 191 ALA A O 1
ATOM 1501 N N . ALA A 1 192 ? 4.652 -19.812 3.627 1 98.69 192 ALA A N 1
ATOM 1502 C CA . ALA A 1 192 ? 5.531 -20.703 2.869 1 98.69 192 ALA A CA 1
ATOM 1503 C C . ALA A 1 192 ? 7 -20.375 3.135 1 98.69 192 ALA A C 1
ATOM 1505 O O . ALA A 1 192 ? 7.824 -21.281 3.285 1 98.69 192 ALA A O 1
ATOM 1506 N N . ARG A 1 193 ? 7.32 -19.078 3.15 1 98.62 193 ARG A N 1
ATOM 1507 C CA . ARG A 1 193 ? 8.688 -18.688 3.459 1 98.62 193 ARG A CA 1
ATOM 1508 C C . ARG A 1 193 ? 9.094 -19.141 4.859 1 98.62 193 ARG A C 1
ATOM 1510 O O . ARG A 1 193 ? 10.211 -19.609 5.066 1 98.62 193 ARG A O 1
ATOM 1517 N N . GLY A 1 194 ? 8.156 -18.953 5.832 1 98.44 194 GLY A N 1
ATOM 1518 C CA . GLY A 1 194 ? 8.422 -19.453 7.168 1 98.44 194 GLY A CA 1
ATOM 1519 C C . GLY A 1 194 ? 8.727 -20.938 7.199 1 98.44 194 GLY A C 1
ATOM 1520 O O . GLY A 1 194 ? 9.648 -21.375 7.895 1 98.44 194 GLY A O 1
ATOM 1521 N N . LEU A 1 195 ? 8 -21.703 6.43 1 98.25 195 LEU A N 1
ATOM 1522 C CA . LEU A 1 195 ? 8.211 -23.141 6.336 1 98.25 195 LEU A CA 1
ATOM 1523 C C . LEU A 1 195 ? 9.586 -23.453 5.758 1 98.25 195 LEU A C 1
ATOM 1525 O O . LEU A 1 195 ? 10.289 -24.328 6.258 1 98.25 195 LEU A O 1
ATOM 1529 N N . ILE A 1 196 ? 9.953 -22.75 4.742 1 98.19 196 ILE A N 1
ATOM 1530 C CA . ILE A 1 196 ? 11.234 -22.953 4.074 1 98.19 196 ILE A CA 1
ATOM 1531 C C . ILE A 1 196 ? 12.375 -22.594 5.027 1 98.19 196 ILE A C 1
ATOM 1533 O O . ILE A 1 196 ? 13.375 -23.312 5.102 1 98.19 196 ILE A O 1
ATOM 1537 N N . ASN A 1 197 ? 12.227 -21.484 5.734 1 97.38 197 ASN A N 1
ATOM 1538 C CA . ASN A 1 197 ? 13.25 -21.094 6.691 1 97.38 197 ASN A CA 1
ATOM 1539 C C . ASN A 1 197 ? 13.383 -22.094 7.828 1 97.38 197 ASN A C 1
ATOM 1541 O O . ASN A 1 197 ? 14.492 -22.344 8.32 1 97.38 197 ASN A O 1
ATOM 1545 N N . LYS A 1 198 ? 12.305 -22.672 8.219 1 96.12 198 LYS A N 1
ATOM 1546 C CA . LYS A 1 198 ? 12.281 -23.609 9.344 1 96.12 198 LYS A CA 1
ATOM 1547 C C . LYS A 1 198 ? 12.945 -24.938 8.969 1 96.12 198 LYS A C 1
ATOM 1549 O O . LYS A 1 198 ? 13.766 -25.453 9.727 1 96.12 198 LYS A O 1
ATOM 1554 N N . TYR A 1 199 ? 12.609 -25.453 7.742 1 96.38 199 TYR A N 1
ATOM 1555 C CA . TYR A 1 199 ? 13.016 -26.812 7.41 1 96.38 199 TYR A CA 1
ATOM 1556 C C . TYR A 1 199 ? 14.211 -26.812 6.461 1 96.38 199 TYR A C 1
ATOM 1558 O O . TYR A 1 199 ? 14.875 -27.828 6.281 1 96.38 199 TYR A O 1
ATOM 1566 N N . ARG A 1 200 ? 14.523 -25.75 5.785 1 95.44 200 ARG A N 1
ATOM 1567 C CA . ARG A 1 200 ? 15.68 -25.594 4.914 1 95.44 200 ARG A CA 1
ATOM 1568 C C . ARG A 1 200 ? 15.766 -26.734 3.902 1 95.44 200 ARG A C 1
ATOM 1570 O O . ARG A 1 200 ? 16.766 -27.453 3.855 1 95.44 200 ARG A O 1
ATOM 1577 N N . PRO A 1 201 ? 14.758 -26.812 3.062 1 98.12 201 PRO A N 1
ATOM 1578 C CA . PRO A 1 201 ? 14.766 -27.906 2.098 1 98.12 201 PRO A CA 1
ATOM 1579 C C . PRO A 1 201 ? 16.016 -27.906 1.214 1 98.12 201 PRO A C 1
ATOM 1581 O O . PRO A 1 201 ? 16.484 -26.844 0.812 1 98.12 201 PRO A O 1
ATOM 1584 N N . ASP A 1 202 ? 16.531 -29.141 0.984 1 98.62 202 ASP A N 1
ATOM 1585 C CA . ASP A 1 202 ? 17.641 -29.328 0.065 1 98.62 202 ASP A CA 1
ATOM 1586 C C . ASP A 1 202 ? 17.172 -29.281 -1.388 1 98.62 202 ASP A C 1
ATOM 1588 O O . ASP A 1 202 ? 17.938 -28.906 -2.281 1 98.62 202 ASP A O 1
ATOM 1592 N N . LEU A 1 203 ? 15.977 -29.625 -1.613 1 98.81 203 LEU A N 1
ATOM 1593 C CA . LEU A 1 203 ? 15.305 -29.547 -2.908 1 98.81 203 LEU A CA 1
ATOM 1594 C C . LEU A 1 203 ? 13.859 -29.094 -2.748 1 98.81 203 LEU A C 1
ATOM 1596 O O . LEU A 1 203 ? 13.133 -29.609 -1.896 1 98.81 203 LEU A O 1
ATOM 1600 N N . TYR A 1 204 ? 13.539 -28.031 -3.443 1 98.88 204 TYR A N 1
ATOM 1601 C CA . TYR A 1 204 ? 12.195 -27.453 -3.461 1 98.88 204 TYR A CA 1
ATOM 1602 C C . TYR A 1 204 ? 11.516 -27.688 -4.809 1 98.88 204 TYR A C 1
ATOM 1604 O O . TYR A 1 204 ? 12.016 -27.234 -5.844 1 98.88 204 TYR A O 1
ATOM 1612 N N . VAL A 1 205 ? 10.383 -28.438 -4.848 1 98.94 205 VAL A N 1
ATOM 1613 C CA . VAL A 1 205 ? 9.641 -28.75 -6.07 1 98.94 205 VAL A CA 1
ATOM 1614 C C . VAL A 1 205 ? 8.32 -27.984 -6.066 1 98.94 205 VAL A C 1
ATOM 1616 O O . VAL A 1 205 ? 7.445 -28.25 -5.234 1 98.94 205 VAL A O 1
ATOM 1619 N N . ASP A 1 206 ? 8.203 -27.047 -6.973 1 98.75 206 ASP A N 1
ATOM 1620 C CA . ASP A 1 206 ? 6.996 -26.25 -7.191 1 98.75 206 ASP A CA 1
ATOM 1621 C C . ASP A 1 206 ? 6.172 -26.812 -8.344 1 98.75 206 ASP A C 1
ATOM 1623 O O . ASP A 1 206 ? 6.57 -26.719 -9.508 1 98.75 206 ASP A O 1
ATOM 1627 N N . ILE A 1 207 ? 4.992 -27.344 -8.062 1 98.81 207 ILE A N 1
ATOM 1628 C CA . ILE A 1 207 ? 4.277 -28.156 -9.039 1 98.81 207 ILE A CA 1
ATOM 1629 C C . ILE A 1 207 ? 3.16 -27.344 -9.68 1 98.81 207 ILE A C 1
ATOM 1631 O O . ILE A 1 207 ? 2.242 -26.891 -8.984 1 98.81 207 ILE A O 1
ATOM 1635 N N . HIS A 1 208 ? 3.266 -27.141 -10.992 1 98.25 208 HIS A N 1
ATOM 1636 C CA . HIS A 1 208 ? 2.316 -26.359 -11.773 1 98.25 208 HIS A CA 1
ATOM 1637 C C . HIS A 1 208 ? 1.808 -27.141 -12.977 1 98.25 208 HIS A C 1
ATOM 1639 O O . HIS A 1 208 ? 2.211 -28.297 -13.188 1 98.25 208 HIS A O 1
ATOM 1645 N N . VAL A 1 209 ? 0.835 -26.531 -13.625 1 97.62 209 VAL A N 1
ATOM 1646 C CA . VAL A 1 209 ? 0.359 -26.938 -14.945 1 97.62 209 VAL A CA 1
ATOM 1647 C C . VAL A 1 209 ? 0.428 -25.766 -15.906 1 97.62 209 VAL A C 1
ATOM 1649 O O . VAL A 1 209 ? 0.075 -24.641 -15.547 1 97.62 209 VAL A O 1
ATOM 1652 N N . THR A 1 210 ? 0.964 -25.984 -17.047 1 95.31 210 THR A N 1
ATOM 1653 C CA . THR A 1 210 ? 1.157 -24.891 -18 1 95.31 210 THR A CA 1
ATOM 1654 C C . THR A 1 210 ? 0.19 -25 -19.172 1 95.31 210 THR A C 1
ATOM 1656 O O . THR A 1 210 ? -0.127 -26.109 -19.609 1 95.31 210 THR A O 1
ATOM 1659 N N . ASP A 1 211 ? -0.262 -23.828 -19.672 1 93.94 211 ASP A N 1
ATOM 1660 C CA . ASP A 1 211 ? -1.033 -23.703 -20.906 1 93.94 211 ASP A CA 1
ATOM 1661 C C . ASP A 1 211 ? -0.115 -23.484 -22.109 1 93.94 211 ASP A C 1
ATOM 1663 O O . ASP A 1 211 ? 1.051 -23.891 -22.078 1 93.94 211 ASP A O 1
ATOM 1667 N N . GLY A 1 212 ? -0.647 -23 -23.203 1 91.62 212 GLY A N 1
ATOM 1668 C CA . GLY A 1 212 ? 0.178 -22.656 -24.344 1 91.62 212 GLY A CA 1
ATOM 1669 C C . GLY A 1 212 ? 0.156 -23.688 -25.453 1 91.62 212 GLY A C 1
ATOM 1670 O O . GLY A 1 212 ? -0.837 -24.406 -25.625 1 91.62 212 GLY A O 1
ATOM 1671 N N . LEU A 1 213 ? 1.243 -23.828 -26.203 1 94.31 213 LEU A N 1
ATOM 1672 C CA . LEU A 1 213 ? 1.359 -24.719 -27.344 1 94.31 213 LEU A CA 1
ATOM 1673 C C . LEU A 1 213 ? 1.04 -26.156 -26.953 1 94.31 213 LEU A C 1
ATOM 1675 O O . LEU A 1 213 ? 1.27 -26.562 -25.812 1 94.31 213 LEU A O 1
ATOM 1679 N N . ASP A 1 214 ? 0.507 -26.812 -27.953 1 96.62 214 ASP A N 1
ATOM 1680 C CA . ASP A 1 214 ? 0.391 -28.25 -27.734 1 96.62 214 ASP A CA 1
ATOM 1681 C C . ASP A 1 214 ? 1.666 -28.969 -28.156 1 96.62 214 ASP A C 1
ATOM 1683 O O . ASP A 1 214 ? 2.205 -28.719 -29.234 1 96.62 214 ASP A O 1
ATOM 1687 N N . TYR A 1 215 ? 2.189 -29.828 -27.375 1 96.94 215 TYR A N 1
ATOM 1688 C CA . TYR A 1 215 ? 3.373 -30.641 -27.625 1 96.94 215 TYR A CA 1
ATOM 1689 C C . TYR A 1 215 ? 3.236 -32 -26.969 1 96.94 215 TYR A C 1
ATOM 1691 O O . TYR A 1 215 ? 2.266 -32.281 -26.25 1 96.94 215 TYR A O 1
ATOM 1699 N N . GLN A 1 216 ? 4.184 -32.875 -27.172 1 97.62 216 GLN A N 1
ATOM 1700 C CA . GLN A 1 216 ? 4.059 -34.25 -26.797 1 97.62 216 GLN A CA 1
ATOM 1701 C C . GLN A 1 216 ? 4.398 -34.469 -25.312 1 97.62 216 GLN A C 1
ATOM 1703 O O . GLN A 1 216 ? 3.98 -35.438 -24.703 1 97.62 216 GLN A O 1
ATOM 1708 N N . TYR A 1 217 ? 5.203 -33.594 -24.734 1 97.62 217 TYR A N 1
ATOM 1709 C CA . TYR A 1 217 ? 5.645 -33.75 -23.344 1 97.62 217 TYR A CA 1
ATOM 1710 C C . TYR A 1 217 ? 4.461 -33.688 -22.391 1 97.62 217 TYR A C 1
ATOM 1712 O O . TYR A 1 217 ? 3.615 -32.781 -22.484 1 97.62 217 TYR A O 1
ATOM 1720 N N . ASP A 1 218 ? 4.352 -34.625 -21.562 1 97.56 218 ASP A N 1
ATOM 1721 C CA . ASP A 1 218 ? 3.266 -34.594 -20.578 1 97.56 218 ASP A CA 1
ATOM 1722 C C . ASP A 1 218 ? 3.736 -33.969 -19.266 1 97.56 218 ASP A C 1
ATOM 1724 O O . ASP A 1 218 ? 2.92 -33.531 -18.453 1 97.56 218 ASP A O 1
ATOM 1728 N N . LEU A 1 219 ? 4.992 -33.969 -18.984 1 98.31 219 LEU A N 1
ATOM 1729 C CA . LEU A 1 219 ? 5.609 -33.281 -17.859 1 98.31 219 LEU A CA 1
ATOM 1730 C C . LEU A 1 219 ? 6.855 -32.531 -18.312 1 98.31 219 LEU A C 1
ATOM 1732 O O . LEU A 1 219 ? 7.805 -33.125 -18.828 1 98.31 219 LEU A O 1
ATOM 1736 N N . THR A 1 220 ? 6.789 -31.203 -18.156 1 97.62 220 THR A N 1
ATOM 1737 C CA . THR A 1 220 ? 7.98 -30.391 -18.344 1 97.62 220 THR A CA 1
ATOM 1738 C C . THR A 1 220 ? 8.461 -29.812 -17.016 1 97.62 220 THR A C 1
ATOM 1740 O O . THR A 1 220 ? 7.672 -29.672 -16.062 1 97.62 220 THR A O 1
ATOM 1743 N N . PHE A 1 221 ? 9.68 -29.625 -16.844 1 97.75 221 PHE A N 1
ATOM 1744 C CA . PHE A 1 221 ? 10.203 -28.953 -15.672 1 97.75 221 PHE A CA 1
ATOM 1745 C C . PHE A 1 221 ? 11.461 -28.156 -16.016 1 97.75 221 PHE A C 1
ATOM 1747 O O . PHE A 1 221 ? 12.078 -28.391 -17.062 1 97.75 221 PHE A O 1
ATOM 1754 N N . GLY A 1 222 ? 11.719 -27.172 -15.266 1 96 222 GLY A N 1
ATOM 1755 C CA . GLY A 1 222 ? 12.898 -26.344 -15.453 1 96 222 GLY A CA 1
ATOM 1756 C C . GLY A 1 222 ? 13.422 -25.75 -14.164 1 96 222 GLY A C 1
ATOM 1757 O O . GLY A 1 222 ? 12.859 -25.984 -13.086 1 96 222 GLY A O 1
ATOM 1758 N N . TYR A 1 223 ? 14.539 -25.203 -14.195 1 96.75 223 TYR A N 1
ATOM 1759 C CA . TYR A 1 223 ? 15.25 -24.5 -13.125 1 96.75 223 TYR A CA 1
ATOM 1760 C C . TYR A 1 223 ? 16.203 -23.453 -13.688 1 96.75 223 TYR A C 1
ATOM 1762 O O . TYR A 1 223 ? 16.5 -23.469 -14.883 1 96.75 223 TYR A O 1
ATOM 1770 N N . ASN A 1 224 ? 16.562 -22.547 -12.836 1 95.81 224 ASN A N 1
ATOM 1771 C CA . ASN A 1 224 ? 17.516 -21.531 -13.234 1 95.81 224 ASN A CA 1
ATOM 1772 C C . ASN A 1 224 ? 18.891 -22.125 -13.492 1 95.81 224 ASN A C 1
ATOM 1774 O O . ASN A 1 224 ? 19.422 -22.875 -12.672 1 95.81 224 ASN A O 1
ATOM 1778 N N . GLY A 1 225 ? 19.469 -21.859 -14.672 1 95 225 GLY A N 1
ATOM 1779 C CA . GLY A 1 225 ? 20.812 -22.312 -14.984 1 95 225 GLY A CA 1
ATOM 1780 C C . GLY A 1 225 ? 20.828 -23.547 -15.867 1 95 225 GLY A C 1
ATOM 1781 O O . GLY A 1 225 ? 21.875 -24.141 -16.125 1 95 225 GLY A O 1
ATOM 1782 N N . GLU A 1 226 ? 19.672 -23.953 -16.359 1 94.5 226 GLU A N 1
ATOM 1783 C CA . GLU A 1 226 ? 19.562 -25.156 -17.188 1 94.5 226 GLU A CA 1
ATOM 1784 C C . GLU A 1 226 ? 20.469 -25.047 -18.422 1 94.5 226 GLU A C 1
ATOM 1786 O O . GLU A 1 226 ? 20.547 -23.984 -19.047 1 94.5 226 GLU A O 1
ATOM 1791 N N . ALA A 1 227 ? 21.109 -26.078 -18.812 1 91 227 ALA A N 1
ATOM 1792 C CA . ALA A 1 227 ? 21.953 -26.203 -19.984 1 91 227 ALA A CA 1
ATOM 1793 C C . ALA A 1 227 ? 23.047 -25.141 -20 1 91 227 ALA A C 1
ATOM 1795 O O . ALA A 1 227 ? 23.266 -24.484 -21.016 1 91 227 ALA A O 1
ATOM 1796 N N . ALA A 1 228 ? 23.484 -24.875 -18.875 1 85.19 228 ALA A N 1
ATOM 1797 C CA . ALA A 1 228 ? 24.625 -23.984 -18.688 1 85.19 228 ALA A CA 1
ATOM 1798 C C . ALA A 1 228 ? 24.234 -22.531 -18.953 1 85.19 228 ALA A C 1
ATOM 1800 O O . ALA A 1 228 ? 25.109 -21.703 -19.203 1 85.19 228 ALA A O 1
ATOM 1801 N N . SER A 1 229 ? 22.984 -22.297 -18.953 1 91.62 229 SER A N 1
ATOM 1802 C CA . SER A 1 229 ? 22.562 -20.906 -18.953 1 91.62 229 SER A CA 1
ATOM 1803 C C . SER A 1 229 ? 22.969 -20.203 -17.656 1 91.62 229 SER A C 1
ATOM 1805 O O . SER A 1 229 ? 23.359 -20.844 -16.688 1 91.62 229 SER A O 1
ATOM 1807 N N . TRP A 1 230 ? 22.984 -18.906 -17.719 1 93.75 230 TRP A N 1
ATOM 1808 C CA . TRP A 1 230 ? 23.391 -18.109 -16.562 1 93.75 230 TRP A CA 1
ATOM 1809 C C . TRP A 1 230 ? 22.531 -18.422 -15.344 1 93.75 230 TRP A C 1
ATOM 1811 O O . TRP A 1 230 ? 21.312 -18.625 -15.469 1 93.75 230 TRP A O 1
ATOM 1821 N N . SER A 1 231 ? 23.156 -18.5 -14.156 1 96.19 231 SER A N 1
ATOM 1822 C CA . SER A 1 231 ? 22.469 -18.734 -12.891 1 96.19 231 SER A CA 1
ATOM 1823 C C . SER A 1 231 ? 23.219 -18.078 -11.734 1 96.19 231 SER A C 1
ATOM 1825 O O . SER A 1 231 ? 24.438 -17.953 -11.758 1 96.19 231 SER A O 1
ATOM 1827 N N . ARG A 1 232 ? 22.438 -17.703 -10.719 1 97.62 232 ARG A N 1
ATOM 1828 C CA . ARG A 1 232 ? 23.016 -17.219 -9.477 1 97.62 232 ARG A CA 1
ATOM 1829 C C . ARG A 1 232 ? 23.547 -18.359 -8.625 1 97.62 232 ARG A C 1
ATOM 1831 O O . ARG A 1 232 ? 24.297 -18.141 -7.668 1 97.62 232 ARG A O 1
ATOM 1838 N N . SER A 1 233 ? 23.25 -19.531 -8.977 1 98.25 233 SER A N 1
ATOM 1839 C CA . SER A 1 233 ? 23.688 -20.75 -8.281 1 98.25 233 SER A CA 1
ATOM 1840 C C . SER A 1 233 ? 24.25 -21.766 -9.258 1 98.25 233 SER A C 1
ATOM 1842 O O . SER A 1 233 ? 23.641 -22.812 -9.492 1 98.25 233 SER A O 1
ATOM 1844 N N . PRO A 1 234 ? 25.484 -21.469 -9.742 1 98.25 234 PRO A N 1
ATOM 1845 C CA . PRO A 1 234 ? 26.031 -22.297 -10.812 1 98.25 234 PRO A CA 1
ATOM 1846 C C . PRO A 1 234 ? 26.328 -23.734 -10.352 1 98.25 234 PRO A C 1
ATOM 1848 O O . PRO A 1 234 ? 26.203 -24.672 -11.141 1 98.25 234 PRO A O 1
ATOM 1851 N N . ALA A 1 235 ? 26.781 -23.922 -9.078 1 98.75 235 ALA A N 1
ATOM 1852 C CA . ALA A 1 235 ? 27.062 -25.281 -8.609 1 98.75 235 ALA A CA 1
ATOM 1853 C C . ALA A 1 235 ? 25.781 -26.109 -8.516 1 98.75 235 ALA A C 1
ATOM 1855 O O . ALA A 1 235 ? 25.766 -27.281 -8.906 1 98.75 235 ALA A O 1
ATOM 1856 N N . ILE A 1 236 ? 24.734 -25.516 -8.031 1 98.75 236 ILE A N 1
ATOM 1857 C CA . ILE A 1 236 ? 23.438 -26.188 -7.969 1 98.75 236 ILE A CA 1
ATOM 1858 C C . ILE A 1 236 ? 22.969 -26.531 -9.383 1 98.75 236 ILE A C 1
ATOM 1860 O O . ILE A 1 236 ? 22.516 -27.641 -9.633 1 98.75 236 ILE A O 1
ATOM 1864 N N . ALA A 1 237 ? 23.125 -25.562 -10.281 1 98.31 237 ALA A N 1
ATOM 1865 C CA . ALA A 1 237 ? 22.703 -25.766 -11.664 1 98.31 237 ALA A CA 1
ATOM 1866 C C . ALA A 1 237 ? 23.453 -26.938 -12.297 1 98.31 237 ALA A C 1
ATOM 1868 O O . ALA A 1 237 ? 22.875 -27.734 -13.039 1 98.31 237 ALA A O 1
ATOM 1869 N N . THR A 1 238 ? 24.703 -26.984 -12.031 1 98.38 238 THR A N 1
ATOM 1870 C CA . THR A 1 238 ? 25.547 -28.062 -12.562 1 98.38 238 THR A CA 1
ATOM 1871 C C . THR A 1 238 ? 25.062 -29.422 -12.055 1 98.38 238 THR A C 1
ATOM 1873 O O . THR A 1 238 ? 24.969 -30.375 -12.82 1 98.38 238 THR A O 1
ATOM 1876 N N . TRP A 1 239 ? 24.812 -29.469 -10.797 1 98.5 239 TRP A N 1
ATOM 1877 C CA . TRP A 1 239 ? 24.297 -30.703 -10.227 1 98.5 239 TRP A CA 1
ATOM 1878 C C . TRP A 1 239 ? 22.953 -31.078 -10.836 1 98.5 239 TRP A C 1
ATOM 1880 O O . TRP A 1 239 ? 22.719 -32.25 -11.156 1 98.5 239 TRP A O 1
ATOM 1890 N N . LEU A 1 240 ? 22.062 -30.125 -11.016 1 98.56 240 LEU A N 1
ATOM 1891 C CA . LEU A 1 240 ? 20.75 -30.375 -11.586 1 98.56 240 LEU A CA 1
ATOM 1892 C C . LEU A 1 240 ? 20.859 -30.859 -13.023 1 98.56 240 LEU A C 1
ATOM 1894 O O . LEU A 1 240 ? 20.141 -31.781 -13.43 1 98.56 240 LEU A O 1
ATOM 1898 N N . ASP A 1 241 ? 21.734 -30.328 -13.773 1 97.62 241 ASP A N 1
ATOM 1899 C CA . ASP A 1 241 ? 21.953 -30.703 -15.164 1 97.62 241 ASP A CA 1
ATOM 1900 C C . ASP A 1 241 ? 22.578 -32.094 -15.266 1 97.62 241 ASP A C 1
ATOM 1902 O O . ASP A 1 241 ? 22.203 -32.906 -16.125 1 97.62 241 ASP A O 1
ATOM 1906 N N . GLY A 1 242 ? 23.5 -32.312 -14.453 1 98 242 GLY A N 1
ATOM 1907 C CA . GLY A 1 242 ? 24.359 -33.469 -14.625 1 98 242 GLY A CA 1
ATOM 1908 C C . GLY A 1 242 ? 23.828 -34.719 -13.922 1 98 242 GLY A C 1
ATOM 1909 O O . GLY A 1 242 ? 24.109 -35.844 -14.344 1 98 242 GLY A O 1
ATOM 1910 N N . VAL A 1 243 ? 23.172 -34.469 -12.844 1 98.12 243 VAL A N 1
ATOM 1911 C CA . VAL A 1 243 ? 22.75 -35.594 -12.016 1 98.12 243 VAL A CA 1
ATOM 1912 C C . VAL A 1 243 ? 21.234 -35.719 -12.031 1 98.12 243 VAL A C 1
ATOM 1914 O O . VAL A 1 243 ? 20.688 -36.75 -12.445 1 98.12 243 VAL A O 1
ATOM 1917 N N . PHE A 1 244 ? 20.594 -34.719 -11.664 1 98.25 244 PHE A N 1
ATOM 1918 C CA . PHE A 1 244 ? 19.141 -34.781 -11.453 1 98.25 244 PHE A CA 1
ATOM 1919 C C . PHE A 1 244 ? 18.406 -35 -12.766 1 98.25 244 PHE A C 1
ATOM 1921 O O . PHE A 1 244 ? 17.625 -35.969 -12.875 1 98.25 244 PHE A O 1
ATOM 1928 N N . LYS A 1 245 ? 18.641 -34.156 -13.781 1 98.19 245 LYS A N 1
ATOM 1929 C CA . LYS A 1 245 ? 17.859 -34.156 -15.023 1 98.19 245 LYS A CA 1
ATOM 1930 C C . LYS A 1 245 ? 17.984 -35.469 -15.758 1 98.19 245 LYS A C 1
ATOM 1932 O O . LYS A 1 245 ? 16.969 -36.062 -16.125 1 98.19 245 LYS A O 1
ATOM 1937 N N . PRO A 1 246 ? 19.156 -36.031 -15.945 1 98.25 246 PRO A N 1
ATOM 1938 C CA . PRO A 1 246 ? 19.234 -37.312 -16.672 1 98.25 246 PRO A CA 1
ATOM 1939 C C . PRO A 1 246 ? 18.531 -38.438 -15.945 1 98.25 246 PRO A C 1
ATOM 1941 O O . PRO A 1 246 ? 17.844 -39.25 -16.578 1 98.25 246 PRO A O 1
ATOM 1944 N N . ALA A 1 247 ? 18.734 -38.469 -14.672 1 98.62 247 ALA A N 1
ATOM 1945 C CA . ALA A 1 247 ? 18.078 -39.531 -13.891 1 98.62 247 ALA A CA 1
ATOM 1946 C C . ALA A 1 247 ? 16.562 -39.406 -13.938 1 98.62 247 ALA A C 1
ATOM 1948 O O . ALA A 1 247 ? 15.844 -40.375 -14.023 1 98.62 247 ALA A O 1
ATOM 1949 N N . MET A 1 248 ? 16.109 -38.219 -13.867 1 98.75 248 MET A N 1
ATOM 1950 C CA . MET A 1 248 ? 14.672 -37.938 -13.875 1 98.75 248 MET A CA 1
ATOM 1951 C C . MET A 1 248 ? 14.055 -38.312 -15.219 1 98.75 248 MET A C 1
ATOM 1953 O O . MET A 1 248 ? 13 -38.938 -15.273 1 98.75 248 MET A O 1
ATOM 1957 N N . TYR A 1 249 ? 14.695 -37.906 -16.312 1 98.5 249 TYR A N 1
ATOM 1958 C CA . TYR A 1 249 ? 14.211 -38.25 -17.641 1 98.5 249 TYR A CA 1
ATOM 1959 C C . TYR A 1 249 ? 14.125 -39.75 -17.812 1 98.5 249 TYR A C 1
ATOM 1961 O O . TYR A 1 249 ? 13.109 -40.281 -18.281 1 98.5 249 TYR A O 1
ATOM 1969 N N . ALA A 1 250 ? 15.141 -40.406 -17.422 1 98.75 250 ALA A N 1
ATOM 1970 C CA . ALA A 1 250 ? 15.18 -41.875 -17.562 1 98.75 250 ALA A CA 1
ATOM 1971 C C . ALA A 1 250 ? 14.039 -42.531 -16.812 1 98.75 250 ALA A C 1
ATOM 1973 O O . ALA A 1 250 ? 13.391 -43.469 -17.312 1 98.75 250 ALA A O 1
ATOM 1974 N N . SER A 1 251 ? 13.852 -42.094 -15.609 1 98.69 251 SER A N 1
ATOM 1975 C CA . SER A 1 251 ? 12.805 -42.656 -14.781 1 98.69 251 SER A CA 1
ATOM 1976 C C . SER A 1 251 ? 11.422 -42.438 -15.375 1 98.69 251 SER A C 1
ATOM 1978 O O . SER A 1 251 ? 10.586 -43.344 -15.414 1 98.69 251 SER A O 1
ATOM 1980 N N . LEU A 1 252 ? 11.156 -41.188 -15.805 1 98.81 252 LEU A N 1
ATOM 1981 C CA . LEU A 1 252 ? 9.867 -40.844 -16.391 1 98.81 252 LEU A CA 1
ATOM 1982 C C . LEU A 1 252 ? 9.633 -41.656 -17.688 1 98.81 252 LEU A C 1
ATOM 1984 O O . LEU A 1 252 ? 8.547 -42.188 -17.891 1 98.81 252 LEU A O 1
ATOM 1988 N N . GLU A 1 253 ? 10.656 -41.75 -18.453 1 98.62 253 GLU A N 1
ATOM 1989 C CA . GLU A 1 253 ? 10.555 -42.5 -19.703 1 98.62 253 GLU A CA 1
ATOM 1990 C C . GLU A 1 253 ? 10.305 -43.969 -19.438 1 98.62 253 GLU A C 1
ATOM 1992 O O . GLU A 1 253 ? 9.516 -44.625 -20.141 1 98.62 253 GLU A O 1
ATOM 1997 N N . ALA A 1 254 ? 10.969 -44.5 -18.453 1 98.62 254 ALA A N 1
ATOM 1998 C CA . ALA A 1 254 ? 10.805 -45.906 -18.109 1 98.62 254 ALA A CA 1
ATOM 1999 C C . ALA A 1 254 ? 9.359 -46.219 -17.719 1 98.62 254 ALA A C 1
ATOM 2001 O O . ALA A 1 254 ? 8.883 -47.344 -17.875 1 98.62 254 ALA A O 1
ATOM 2002 N N . GLU A 1 255 ? 8.727 -45.219 -17.25 1 98.62 255 GLU A N 1
ATOM 2003 C CA . GLU A 1 255 ? 7.355 -45.406 -16.781 1 98.62 255 GLU A CA 1
ATOM 2004 C C . GLU A 1 255 ? 6.352 -44.969 -17.844 1 98.62 255 GLU A C 1
ATOM 2006 O O . GLU A 1 255 ? 5.156 -44.875 -17.562 1 98.62 255 GLU A O 1
ATOM 2011 N N . GLY A 1 256 ? 6.828 -44.656 -19.047 1 98.25 256 GLY A N 1
ATOM 2012 C CA . GLY A 1 256 ? 5.965 -44.406 -20.203 1 98.25 256 GLY A CA 1
ATOM 2013 C C . GLY A 1 256 ? 5.648 -42.938 -20.391 1 98.25 256 GLY A C 1
ATOM 2014 O O . GLY A 1 256 ? 4.832 -42.562 -21.25 1 98.25 256 GLY A O 1
ATOM 2015 N N . HIS A 1 257 ? 6.223 -42.062 -19.625 1 98.69 257 HIS A N 1
ATOM 2016 C CA . HIS A 1 257 ? 5.988 -40.625 -19.781 1 98.69 257 HIS A CA 1
ATOM 2017 C C . HIS A 1 257 ? 6.992 -40.031 -20.75 1 98.69 257 HIS A C 1
ATOM 2019 O O . HIS A 1 257 ? 8.008 -40.625 -21.078 1 98.69 257 HIS A O 1
ATOM 2025 N N . ILE A 1 258 ? 6.672 -38.844 -21.266 1 98.25 258 ILE A N 1
ATOM 2026 C CA . ILE A 1 258 ? 7.547 -38.094 -22.156 1 98.25 258 ILE A CA 1
ATOM 2027 C C . ILE A 1 258 ? 7.949 -36.781 -21.469 1 98.25 258 ILE A C 1
ATOM 2029 O O . ILE A 1 258 ? 7.277 -35.75 -21.625 1 98.25 258 ILE A O 1
ATOM 2033 N N . PRO A 1 259 ? 9.047 -36.812 -20.719 1 98.12 259 PRO A N 1
ATOM 2034 C CA . PRO A 1 259 ? 9.516 -35.562 -20.062 1 98.12 259 PRO A CA 1
ATOM 2035 C C . PRO A 1 259 ? 10.125 -34.562 -21.047 1 98.12 259 PRO A C 1
ATOM 2037 O O . PRO A 1 259 ? 10.625 -34.969 -22.109 1 98.12 259 PRO A O 1
ATOM 2040 N N . GLY A 1 260 ? 9.992 -33.312 -20.812 1 96.44 260 GLY A N 1
ATOM 2041 C CA . GLY A 1 260 ? 10.617 -32.281 -21.594 1 96.44 260 GLY A CA 1
ATOM 2042 C C . GLY A 1 260 ? 11.094 -31.109 -20.734 1 96.44 260 GLY A C 1
ATOM 2043 O O . GLY A 1 260 ? 10.766 -31.016 -19.562 1 96.44 260 GLY A O 1
ATOM 2044 N N . GLU A 1 261 ? 11.883 -30.234 -21.297 1 93.44 261 GLU A N 1
ATOM 2045 C CA . GLU A 1 261 ? 12.32 -29 -20.641 1 93.44 261 GLU A CA 1
ATOM 2046 C C . GLU A 1 261 ? 11.18 -28 -20.516 1 93.44 261 GLU A C 1
ATOM 2048 O O . GLU A 1 261 ? 10.203 -28.062 -21.281 1 93.44 261 GLU A O 1
ATOM 2053 N N . LEU A 1 262 ? 11.289 -27.172 -19.484 1 92.25 262 LEU A N 1
ATOM 2054 C CA . LEU A 1 262 ? 10.344 -26.062 -19.328 1 92.25 262 LEU A CA 1
ATOM 2055 C C . LEU A 1 262 ? 10.359 -25.172 -20.562 1 92.25 262 LEU A C 1
ATOM 2057 O O . LEU A 1 262 ? 11.422 -24.688 -20.969 1 92.25 262 LEU A O 1
ATOM 2061 N N . VAL A 1 263 ? 9.227 -25.016 -21.25 1 84.12 263 VAL A N 1
ATOM 2062 C CA . VAL A 1 263 ? 9.164 -24.344 -22.531 1 84.12 263 VAL A CA 1
ATOM 2063 C C . VAL A 1 263 ? 8.141 -23.219 -22.484 1 84.12 263 VAL A C 1
ATOM 2065 O O . VAL A 1 263 ? 7.102 -23.344 -21.828 1 84.12 263 VAL A O 1
ATOM 2068 N N . PHE A 1 264 ? 8.492 -22.062 -23.094 1 90.5 264 PHE A N 1
ATOM 2069 C CA . PHE A 1 264 ? 7.57 -20.953 -23.375 1 90.5 264 PHE A CA 1
ATOM 2070 C C . PHE A 1 264 ? 7.598 -20.578 -24.844 1 90.5 264 PHE A C 1
ATOM 2072 O O . PHE A 1 264 ? 8.625 -20.141 -25.359 1 90.5 264 PHE A O 1
ATOM 2079 N N . GLY A 1 265 ? 6.473 -20.828 -25.484 1 93.5 265 GLY A N 1
ATOM 2080 C CA . GLY A 1 265 ? 6.398 -20.453 -26.891 1 93.5 265 GLY A CA 1
ATOM 2081 C C . GLY A 1 265 ? 6.504 -18.969 -27.125 1 93.5 265 GLY A C 1
ATOM 2082 O O . GLY A 1 265 ? 5.984 -18.172 -26.328 1 93.5 265 GLY A O 1
ATOM 2083 N N . LEU A 1 266 ? 7.102 -18.594 -28.219 1 94.31 266 LEU A N 1
ATOM 2084 C CA . LEU A 1 266 ? 7.266 -17.188 -28.531 1 94.31 266 LEU A CA 1
ATOM 2085 C C . LEU A 1 266 ? 5.984 -16.609 -29.125 1 94.31 266 LEU A C 1
ATOM 2087 O O . LEU A 1 266 ? 5.734 -15.398 -29.016 1 94.31 266 LEU A O 1
ATOM 2091 N N . ASP A 1 267 ? 5.293 -17.516 -29.859 1 92.88 267 ASP A N 1
ATOM 2092 C CA . ASP A 1 267 ? 4.145 -17.062 -30.641 1 92.88 267 ASP A CA 1
ATOM 2093 C C . ASP A 1 267 ? 3.09 -18.156 -30.766 1 92.88 267 ASP A C 1
ATOM 2095 O O . ASP A 1 267 ? 3.314 -19.172 -31.438 1 92.88 267 ASP A O 1
ATOM 2099 N N . ASP A 1 268 ? 1.951 -17.953 -30.25 1 90 268 ASP A N 1
ATOM 2100 C CA . ASP A 1 268 ? 0.893 -18.969 -30.234 1 90 268 ASP A CA 1
ATOM 2101 C C . ASP A 1 268 ? 0.308 -19.172 -31.625 1 90 268 ASP A C 1
ATOM 2103 O O . ASP A 1 268 ? -0.286 -20.203 -31.922 1 90 268 ASP A O 1
ATOM 2107 N N . ASP A 1 269 ? 0.482 -18.172 -32.5 1 91 269 ASP A N 1
ATOM 2108 C CA . ASP A 1 269 ? -0.054 -18.234 -33.875 1 91 269 ASP A CA 1
ATOM 2109 C C . ASP A 1 269 ? 0.952 -18.875 -34.812 1 91 269 ASP A C 1
ATOM 2111 O O . ASP A 1 269 ? 0.599 -19.25 -35.938 1 91 269 ASP A O 1
ATOM 2115 N N . ASN A 1 270 ? 2.146 -18.891 -34.406 1 94.25 270 ASN A N 1
ATOM 2116 C CA . ASN A 1 270 ? 3.23 -19.531 -35.156 1 94.25 270 ASN A CA 1
ATOM 2117 C C . ASN A 1 270 ? 4.043 -20.453 -34.25 1 94.25 270 ASN A C 1
ATOM 2119 O O . ASN A 1 270 ? 5.172 -20.125 -33.875 1 94.25 270 ASN A O 1
ATOM 2123 N N . PRO A 1 271 ? 3.545 -21.641 -34.031 1 95.31 271 PRO A N 1
ATOM 2124 C CA . PRO A 1 271 ? 4.105 -22.516 -33 1 95.31 271 PRO A CA 1
ATOM 2125 C C . PRO A 1 271 ? 5.586 -22.812 -33.219 1 95.31 271 PRO A C 1
ATOM 2127 O O . PRO A 1 271 ? 6.309 -23.125 -32.281 1 95.31 271 PRO A O 1
ATOM 2130 N N . LYS A 1 272 ? 6.109 -22.734 -34.406 1 95.69 272 LYS A N 1
ATOM 2131 C CA . LYS A 1 272 ? 7.484 -23.125 -34.688 1 95.69 272 LYS A CA 1
ATOM 2132 C C . LYS A 1 272 ? 8.414 -21.906 -34.719 1 95.69 272 LYS A C 1
ATOM 2134 O O . LYS A 1 272 ? 9.578 -22.031 -35.094 1 95.69 272 LYS A O 1
ATOM 2139 N N . LYS A 1 273 ? 7.918 -20.781 -34.281 1 95.69 273 LYS A N 1
ATOM 2140 C CA . LYS A 1 273 ? 8.711 -19.547 -34.344 1 95.69 273 LYS A CA 1
ATOM 2141 C C . LYS A 1 273 ? 9.883 -19.625 -33.344 1 95.69 273 LYS A C 1
ATOM 2143 O O . LYS A 1 273 ? 10.922 -19.016 -33.594 1 95.69 273 LYS A O 1
ATOM 2148 N N . GLY A 1 274 ? 9.703 -20.297 -32.281 1 96.88 274 GLY A N 1
ATOM 2149 C CA . GLY A 1 274 ? 10.781 -20.422 -31.328 1 96.88 274 GLY A CA 1
ATOM 2150 C C . GLY A 1 274 ? 10.297 -20.516 -29.891 1 96.88 274 GLY A C 1
ATOM 2151 O O . GLY A 1 274 ? 9.086 -20.5 -29.641 1 96.88 274 GLY A O 1
ATOM 2152 N N . LEU A 1 275 ? 11.273 -20.719 -29 1 95.81 275 LEU A N 1
ATOM 2153 C CA . LEU A 1 275 ? 11.016 -20.859 -27.562 1 95.81 275 LEU A CA 1
ATOM 2154 C C . LEU A 1 275 ? 11.789 -19.828 -26.766 1 95.81 275 LEU A C 1
ATOM 2156 O O . LEU A 1 275 ? 12.883 -19.406 -27.172 1 95.81 275 LEU A O 1
ATOM 2160 N N . SER A 1 276 ? 11.211 -19.344 -25.703 1 93.75 276 SER A N 1
ATOM 2161 C CA . SER A 1 276 ? 11.906 -18.516 -24.719 1 93.75 276 SER A CA 1
ATOM 2162 C C . SER A 1 276 ? 12.164 -19.297 -23.438 1 93.75 276 SER A C 1
ATOM 2164 O O . SER A 1 276 ? 11.578 -20.344 -23.219 1 93.75 276 SER A O 1
ATOM 2166 N N . ASP A 1 277 ? 13.078 -18.812 -22.609 1 91.19 277 ASP A N 1
ATOM 2167 C CA . ASP A 1 277 ? 13.367 -19.484 -21.344 1 91.19 277 ASP A CA 1
ATOM 2168 C C . ASP A 1 277 ? 12.445 -18.984 -20.234 1 91.19 277 ASP A C 1
ATOM 2170 O O . ASP A 1 277 ? 12.555 -19.422 -19.094 1 91.19 277 ASP A O 1
ATOM 2174 N N . GLY A 1 278 ? 11.523 -18.125 -20.562 1 86.81 278 GLY A N 1
ATOM 2175 C CA . GLY A 1 278 ? 10.555 -17.641 -19.594 1 86.81 278 GLY A CA 1
ATOM 2176 C C . GLY A 1 278 ? 11.102 -16.547 -18.703 1 86.81 278 GLY A C 1
ATOM 2177 O O . GLY A 1 278 ? 10.367 -15.984 -17.891 1 86.81 278 GLY A O 1
ATOM 2178 N N . GLY A 1 279 ? 12.336 -16.172 -18.906 1 85.88 279 GLY A N 1
ATOM 2179 C CA . GLY A 1 279 ? 12.953 -15.156 -18.062 1 85.88 279 GLY A CA 1
ATOM 2180 C C . GLY A 1 279 ? 13.578 -15.727 -16.812 1 85.88 279 GLY A C 1
ATOM 2181 O O . GLY A 1 279 ? 13.422 -16.922 -16.516 1 85.88 279 GLY A O 1
ATOM 2182 N N . LEU A 1 280 ? 14.344 -14.914 -16.031 1 83.38 280 LEU A N 1
ATOM 2183 C CA . LEU A 1 280 ? 15.055 -15.312 -14.828 1 83.38 280 LEU A CA 1
ATOM 2184 C C . LEU A 1 280 ? 14.523 -14.555 -13.617 1 83.38 280 LEU A C 1
ATOM 2186 O O . LEU A 1 280 ? 15.203 -14.453 -12.594 1 83.38 280 LEU A O 1
ATOM 2190 N N . GLY A 1 281 ? 13.32 -14.094 -13.773 1 91.81 281 GLY A N 1
ATOM 2191 C CA . GLY A 1 281 ? 12.773 -13.234 -12.734 1 91.81 281 GLY A CA 1
ATOM 2192 C C . GLY A 1 281 ? 12.656 -13.922 -11.391 1 91.81 281 GLY A C 1
ATOM 2193 O O . GLY A 1 281 ? 12.219 -15.07 -11.312 1 91.81 281 GLY A O 1
ATOM 2194 N N . GLU A 1 282 ? 12.961 -13.281 -10.297 1 97.19 282 GLU A N 1
ATOM 2195 C CA . GLU A 1 282 ? 13.031 -13.844 -8.945 1 97.19 282 GLU A CA 1
ATOM 2196 C C . GLU A 1 282 ? 11.664 -13.789 -8.266 1 97.19 282 GLU A C 1
ATOM 2198 O O . GLU A 1 282 ? 11.484 -14.359 -7.184 1 97.19 282 GLU A O 1
ATOM 2203 N N . ARG A 1 283 ? 10.719 -13.188 -8.922 1 96.88 283 ARG A N 1
ATOM 2204 C CA . ARG A 1 283 ? 9.375 -13.211 -8.359 1 96.88 283 ARG A CA 1
ATOM 2205 C C . ARG A 1 283 ? 8.75 -14.594 -8.484 1 96.88 283 ARG A C 1
ATOM 2207 O O . ARG A 1 283 ? 7.738 -14.883 -7.844 1 96.88 283 ARG A O 1
ATOM 2214 N N . TYR A 1 284 ? 9.367 -15.469 -9.297 1 97.12 284 TYR A N 1
ATOM 2215 C CA . TYR A 1 284 ? 8.945 -16.859 -9.469 1 97.12 284 TYR A CA 1
ATOM 2216 C C . TYR A 1 284 ? 9.805 -17.797 -8.617 1 97.12 284 TYR A C 1
ATOM 2218 O O . TYR A 1 284 ? 10.898 -17.422 -8.18 1 97.12 284 TYR A O 1
ATOM 2226 N N . SER A 1 285 ? 9.312 -18.984 -8.445 1 97.69 285 SER A N 1
ATOM 2227 C CA . SER A 1 285 ? 9.945 -19.922 -7.535 1 97.69 285 SER A CA 1
ATOM 2228 C C . SER A 1 285 ? 11.367 -20.25 -7.988 1 97.69 285 SER A C 1
ATOM 2230 O O . SER A 1 285 ? 12.305 -20.203 -7.191 1 97.69 285 SER A O 1
ATOM 2232 N N . ASN A 1 286 ? 11.539 -20.547 -9.258 1 96.56 286 ASN A N 1
ATOM 2233 C CA . ASN A 1 286 ? 12.836 -21 -9.727 1 96.56 286 ASN A CA 1
ATOM 2234 C C . ASN A 1 286 ? 13.859 -19.875 -9.734 1 96.56 286 ASN A C 1
ATOM 2236 O O . ASN A 1 286 ? 15.039 -20.078 -9.43 1 96.56 286 ASN A O 1
ATOM 2240 N N . GLY A 1 287 ? 13.414 -18.656 -10.109 1 96.94 287 GLY A N 1
ATOM 2241 C CA . GLY A 1 287 ? 14.305 -17.5 -10 1 96.94 287 GLY A CA 1
ATOM 2242 C C . GLY A 1 287 ? 14.695 -17.188 -8.562 1 96.94 287 GLY A C 1
ATOM 2243 O O . GLY A 1 287 ? 15.867 -16.969 -8.273 1 96.94 287 GLY A O 1
ATOM 2244 N N . TRP A 1 288 ? 13.734 -17.188 -7.711 1 98.25 288 TRP A N 1
ATOM 2245 C CA . TRP A 1 288 ? 14 -16.969 -6.289 1 98.25 288 TRP A CA 1
ATOM 2246 C C . TRP A 1 288 ? 14.953 -18.031 -5.746 1 98.25 288 TRP A C 1
ATOM 2248 O O . TRP A 1 288 ? 15.883 -17.719 -5.008 1 98.25 288 TRP A O 1
ATOM 2258 N N . GLY A 1 289 ? 14.664 -19.312 -6.059 1 98.38 289 GLY A N 1
ATOM 2259 C CA . GLY A 1 289 ? 15.492 -20.406 -5.57 1 98.38 289 GLY A CA 1
ATOM 2260 C C . GLY A 1 289 ? 16.969 -20.234 -5.895 1 98.38 289 GLY A C 1
ATOM 2261 O O . GLY A 1 289 ? 17.828 -20.469 -5.043 1 98.38 289 GLY A O 1
ATOM 2262 N N . ALA A 1 290 ? 17.203 -19.797 -7.117 1 97.94 290 ALA A N 1
ATOM 2263 C CA . ALA A 1 290 ? 18.594 -19.547 -7.508 1 97.94 290 ALA A CA 1
ATOM 2264 C C . ALA A 1 290 ? 19.203 -18.422 -6.672 1 97.94 290 ALA A C 1
ATOM 2266 O O . ALA A 1 290 ? 20.344 -18.531 -6.219 1 97.94 290 ALA A O 1
ATOM 2267 N N . ALA A 1 291 ? 18.422 -17.359 -6.469 1 97.94 291 ALA A N 1
ATOM 2268 C CA . ALA A 1 291 ? 18.906 -16.203 -5.723 1 97.94 291 ALA A CA 1
ATOM 2269 C C . ALA A 1 291 ? 19.109 -16.547 -4.246 1 97.94 291 ALA A C 1
ATOM 2271 O O . ALA A 1 291 ? 20.016 -16.031 -3.596 1 97.94 291 ALA A O 1
ATOM 2272 N N . ALA A 1 292 ? 18.297 -17.422 -3.727 1 98.31 292 ALA A N 1
ATOM 2273 C CA . ALA A 1 292 ? 18.328 -17.797 -2.314 1 98.31 292 ALA A CA 1
ATOM 2274 C C . ALA A 1 292 ? 19.203 -19.031 -2.094 1 98.31 292 ALA A C 1
ATOM 2276 O O . ALA A 1 292 ? 19.406 -19.469 -0.955 1 98.31 292 ALA A O 1
ATOM 2277 N N . HIS A 1 293 ? 19.719 -19.656 -3.184 1 98.5 293 HIS A N 1
ATOM 2278 C CA . HIS A 1 293 ? 20.547 -20.859 -3.152 1 98.5 293 HIS A CA 1
ATOM 2279 C C . HIS A 1 293 ? 19.766 -22.047 -2.605 1 98.5 293 HIS A C 1
ATOM 2281 O O . HIS A 1 293 ? 20.297 -22.828 -1.806 1 98.5 293 HIS A O 1
ATOM 2287 N N . VAL A 1 294 ? 18.516 -22.109 -2.918 1 98.5 294 VAL A N 1
ATOM 2288 C CA . VAL A 1 294 ? 17.641 -23.25 -2.703 1 98.5 294 VAL A CA 1
ATOM 2289 C C . VAL A 1 294 ? 17.359 -23.953 -4.035 1 98.5 294 VAL A C 1
ATOM 2291 O O . VAL A 1 294 ? 16.656 -23.406 -4.887 1 98.5 294 VAL A O 1
ATOM 2294 N N . PRO A 1 295 ? 17.984 -25.141 -4.234 1 98.75 295 PRO A N 1
ATOM 2295 C CA . PRO A 1 295 ? 17.656 -25.844 -5.473 1 98.75 295 PRO A CA 1
ATOM 2296 C C . PRO A 1 295 ? 16.141 -25.969 -5.691 1 98.75 295 PRO A C 1
ATOM 2298 O O . PRO A 1 295 ? 15.445 -26.562 -4.871 1 98.75 295 PRO A O 1
ATOM 2301 N N . THR A 1 296 ? 15.672 -25.312 -6.77 1 98.62 296 THR A N 1
ATOM 2302 C CA . THR A 1 296 ? 14.234 -25.234 -7.012 1 98.62 296 THR A CA 1
ATOM 2303 C C . THR A 1 296 ? 13.891 -25.75 -8.406 1 98.62 296 THR A C 1
ATOM 2305 O O . THR A 1 296 ? 14.477 -25.297 -9.398 1 98.62 296 THR A O 1
ATOM 2308 N N . ILE A 1 297 ? 12.961 -26.688 -8.43 1 98.5 297 ILE A N 1
ATOM 2309 C CA . ILE A 1 297 ? 12.414 -27.219 -9.672 1 98.5 297 ILE A CA 1
ATOM 2310 C C . ILE A 1 297 ? 10.992 -26.688 -9.875 1 98.5 297 ILE A C 1
ATOM 2312 O O . ILE A 1 297 ? 10.141 -26.828 -8.984 1 98.5 297 ILE A O 1
ATOM 2316 N N . LEU A 1 298 ? 10.797 -26.078 -10.992 1 98.12 298 LEU A N 1
ATOM 2317 C CA . LEU A 1 298 ? 9.445 -25.719 -11.398 1 98.12 298 LEU A CA 1
ATOM 2318 C C . LEU A 1 298 ? 8.875 -26.766 -12.359 1 98.12 298 LEU A C 1
ATOM 2320 O O . LEU A 1 298 ? 9.375 -26.922 -13.477 1 98.12 298 LEU A O 1
ATOM 2324 N N . ILE A 1 299 ? 7.898 -27.484 -11.914 1 98.56 299 ILE A N 1
ATOM 2325 C CA . ILE A 1 299 ? 7.191 -28.422 -12.781 1 98.56 299 ILE A CA 1
ATOM 2326 C C . ILE A 1 299 ? 6.051 -27.703 -13.5 1 98.56 299 ILE A C 1
ATOM 2328 O O . ILE A 1 299 ? 5.328 -26.906 -12.891 1 98.56 299 ILE A O 1
ATOM 2332 N N . GLU A 1 300 ? 5.969 -27.969 -14.789 1 98.06 300 GLU A N 1
ATOM 2333 C CA . GLU A 1 300 ? 4.824 -27.547 -15.594 1 98.06 300 GLU A CA 1
ATOM 2334 C C . GLU A 1 300 ? 4.23 -28.719 -16.359 1 98.06 300 GLU A C 1
ATOM 2336 O O . GLU A 1 300 ? 4.613 -28.984 -17.5 1 98.06 300 GLU A O 1
ATOM 2341 N N . ASN A 1 301 ? 3.303 -29.391 -15.703 1 98.38 301 ASN A N 1
ATOM 2342 C CA . ASN A 1 301 ? 2.533 -30.391 -16.438 1 98.38 301 ASN A CA 1
ATOM 2343 C C . ASN A 1 301 ? 1.754 -29.75 -17.594 1 98.38 301 ASN A C 1
ATOM 2345 O O . ASN A 1 301 ? 1.398 -28.578 -17.531 1 98.38 301 ASN A O 1
ATOM 2349 N N . HIS A 1 302 ? 1.584 -30.562 -18.641 1 97.62 302 HIS A N 1
ATOM 2350 C CA . HIS A 1 302 ? 0.945 -29.969 -19.812 1 97.62 302 HIS A CA 1
ATOM 2351 C C . HIS A 1 302 ? -0.574 -30 -19.688 1 97.62 302 HIS A C 1
ATOM 2353 O O . HIS A 1 302 ? -1.173 -31.078 -19.578 1 97.62 302 HIS A O 1
ATOM 2359 N N . SER A 1 303 ? -1.215 -28.891 -19.859 1 96.81 303 SER A N 1
ATOM 2360 C CA . SER A 1 303 ? -2.625 -28.719 -19.531 1 96.81 303 SER A CA 1
ATOM 2361 C C . SER A 1 303 ? -3.52 -29.531 -20.453 1 96.81 303 SER A C 1
ATOM 2363 O O . SER A 1 303 ? -4.617 -29.938 -20.062 1 96.81 303 SER A O 1
ATOM 2365 N N . LEU A 1 304 ? -3.059 -29.828 -21.656 1 97.38 304 LEU A N 1
ATOM 2366 C CA . LEU A 1 304 ? -3.902 -30.5 -22.656 1 97.38 304 LEU A CA 1
ATOM 2367 C C . LEU A 1 304 ? -3.824 -32 -22.5 1 97.38 304 LEU A C 1
ATOM 2369 O O . LEU A 1 304 ? -4.574 -32.75 -23.156 1 97.38 304 LEU A O 1
ATOM 2373 N N . LYS A 1 305 ? -2.949 -32.531 -21.688 1 98.06 305 LYS A N 1
ATOM 2374 C CA . LYS A 1 305 ? -2.91 -33.969 -21.375 1 98.06 305 LYS A CA 1
ATOM 2375 C C . LYS A 1 305 ? -3.904 -34.312 -20.266 1 98.06 305 LYS A C 1
ATOM 2377 O O . LYS A 1 305 ? -4.199 -33.469 -19.406 1 98.06 305 LYS A O 1
ATOM 2382 N N . PRO A 1 306 ? -4.422 -35.562 -20.297 1 97.44 306 PRO A N 1
ATOM 2383 C CA . PRO A 1 306 ? -5.402 -35.938 -19.281 1 97.44 306 PRO A CA 1
ATOM 2384 C C . PRO A 1 306 ? -4.859 -35.812 -17.859 1 97.44 306 PRO A C 1
ATOM 2386 O O . PRO A 1 306 ? -3.674 -36.062 -17.625 1 97.44 306 PRO A O 1
ATOM 2389 N N . HIS A 1 307 ? -5.773 -35.5 -16.922 1 97.94 307 HIS A N 1
ATOM 2390 C CA . HIS A 1 307 ? -5.434 -35.312 -15.516 1 97.94 307 HIS A CA 1
ATOM 2391 C C . HIS A 1 307 ? -4.688 -36.531 -14.953 1 97.94 307 HIS A C 1
ATOM 2393 O O . HIS A 1 307 ? -3.67 -36.375 -14.273 1 97.94 307 HIS A O 1
ATOM 2399 N N . ALA A 1 308 ? -5.145 -37.75 -15.266 1 98.31 308 ALA A N 1
ATOM 2400 C CA . ALA A 1 308 ? -4.539 -38.969 -14.742 1 98.31 308 ALA A CA 1
ATOM 2401 C C . ALA A 1 308 ? -3.09 -39.094 -15.195 1 98.31 308 ALA A C 1
ATOM 2403 O O . ALA A 1 308 ? -2.223 -39.5 -14.414 1 98.31 308 ALA A O 1
ATOM 2404 N N . GLN A 1 309 ? -2.869 -38.781 -16.438 1 98.62 309 GLN A N 1
ATOM 2405 C CA . GLN A 1 309 ? -1.525 -38.844 -17 1 98.62 309 GLN A CA 1
ATOM 2406 C C . GLN A 1 309 ? -0.582 -37.906 -16.281 1 98.62 309 GLN A C 1
ATOM 2408 O O . GLN A 1 309 ? 0.548 -38.25 -15.945 1 98.62 309 GLN A O 1
ATOM 2413 N N . ARG A 1 310 ? -1.026 -36.719 -16 1 98.69 310 ARG A N 1
ATOM 2414 C CA . ARG A 1 310 ? -0.224 -35.688 -15.344 1 98.69 310 ARG A CA 1
ATOM 2415 C C . ARG A 1 310 ? 0.035 -36.031 -13.883 1 98.69 310 ARG A C 1
ATOM 2417 O O . ARG A 1 310 ? 1.148 -35.875 -13.383 1 98.69 310 ARG A O 1
ATOM 2424 N N . VAL A 1 311 ? -0.992 -36.562 -13.18 1 98.88 311 VAL A N 1
ATOM 2425 C CA . VAL A 1 311 ? -0.85 -36.969 -11.789 1 98.88 311 VAL A CA 1
ATOM 2426 C C . VAL A 1 311 ? 0.192 -38.094 -11.688 1 98.88 311 VAL A C 1
ATOM 2428 O O . VAL A 1 311 ? 1.075 -38.031 -10.828 1 98.88 311 VAL A O 1
ATOM 2431 N N . LEU A 1 312 ? 0.105 -39.062 -12.578 1 98.88 312 LEU A N 1
ATOM 2432 C CA . LEU A 1 312 ? 1.012 -40.219 -12.547 1 98.88 312 LEU A CA 1
ATOM 2433 C C . LEU A 1 312 ? 2.439 -39.781 -12.867 1 98.88 312 LEU A C 1
ATOM 2435 O O . LEU A 1 312 ? 3.393 -40.281 -12.266 1 98.88 312 LEU A O 1
ATOM 2439 N N . ALA A 1 313 ? 2.57 -38.875 -13.836 1 98.88 313 ALA A N 1
ATOM 2440 C CA . ALA A 1 313 ? 3.896 -38.344 -14.133 1 98.88 313 ALA A CA 1
ATOM 2441 C C . ALA A 1 313 ? 4.488 -37.656 -12.914 1 98.88 313 ALA A C 1
ATOM 2443 O O . ALA A 1 313 ? 5.676 -37.812 -12.617 1 98.88 313 ALA A O 1
ATOM 2444 N N . THR A 1 314 ? 3.689 -36.875 -12.219 1 98.94 314 THR A N 1
ATOM 2445 C CA . THR A 1 314 ? 4.125 -36.156 -11.031 1 98.94 314 THR A CA 1
ATOM 2446 C C . THR A 1 314 ? 4.516 -37.125 -9.922 1 98.94 314 THR A C 1
ATOM 2448 O O . THR A 1 314 ? 5.504 -36.906 -9.219 1 98.94 314 THR A O 1
ATOM 2451 N N . TYR A 1 315 ? 3.758 -38.219 -9.75 1 98.94 315 TYR A N 1
ATOM 2452 C CA . TYR A 1 315 ? 4.102 -39.25 -8.797 1 98.94 315 TYR A CA 1
ATOM 2453 C C . TYR A 1 315 ? 5.496 -39.812 -9.062 1 98.94 315 TYR A C 1
ATOM 2455 O O . TYR A 1 315 ? 6.328 -39.875 -8.156 1 98.94 315 TYR A O 1
ATOM 2463 N N . VAL A 1 316 ? 5.727 -40.156 -10.305 1 98.94 316 VAL A N 1
ATOM 2464 C CA . VAL A 1 316 ? 7.012 -40.75 -10.695 1 98.94 316 VAL A CA 1
ATOM 2465 C C . VAL A 1 316 ? 8.125 -39.719 -10.438 1 98.94 316 VAL A C 1
ATOM 2467 O O . VAL A 1 316 ? 9.203 -40.094 -9.961 1 98.94 316 VAL A O 1
ATOM 2470 N N . PHE A 1 317 ? 7.855 -38.469 -10.719 1 98.94 317 PHE A N 1
ATOM 2471 C CA . PHE A 1 317 ? 8.82 -37.406 -10.508 1 98.94 317 PHE A CA 1
ATOM 2472 C C . PHE A 1 317 ? 9.219 -37.312 -9.039 1 98.94 317 PHE A C 1
ATOM 2474 O O . PHE A 1 317 ? 10.406 -37.312 -8.711 1 98.94 317 PHE A O 1
ATOM 2481 N N . LEU A 1 318 ? 8.258 -37.25 -8.102 1 98.94 318 LEU A N 1
ATOM 2482 C CA . LEU A 1 318 ? 8.523 -37.125 -6.676 1 98.94 318 LEU A CA 1
ATOM 2483 C C . LEU A 1 318 ? 9.25 -38.344 -6.137 1 98.94 318 LEU A C 1
ATOM 2485 O O . LEU A 1 318 ? 10.188 -38.219 -5.344 1 98.94 318 LEU A O 1
ATOM 2489 N N . GLU A 1 319 ? 8.82 -39.531 -6.555 1 98.88 319 GLU A N 1
ATOM 2490 C CA . GLU A 1 319 ? 9.492 -40.75 -6.121 1 98.88 319 GLU A CA 1
ATOM 2491 C C . GLU A 1 319 ? 10.961 -40.75 -6.555 1 98.88 319 GLU A C 1
ATOM 2493 O O . GLU A 1 319 ? 11.844 -41.062 -5.762 1 98.88 319 GLU A O 1
ATOM 2498 N N . THR A 1 320 ? 11.18 -40.406 -7.816 1 98.81 320 THR A N 1
ATOM 2499 C CA . THR A 1 320 ? 12.531 -40.375 -8.344 1 98.81 320 THR A CA 1
ATOM 2500 C C . THR A 1 320 ? 13.383 -39.344 -7.609 1 98.81 320 THR A C 1
ATOM 2502 O O . THR A 1 320 ? 14.547 -39.594 -7.305 1 98.81 320 THR A O 1
ATOM 2505 N N . ALA A 1 321 ? 12.805 -38.188 -7.32 1 98.81 321 ALA A N 1
ATOM 2506 C CA . ALA A 1 321 ? 13.523 -37.156 -6.574 1 98.81 321 ALA A CA 1
ATOM 2507 C C . ALA A 1 321 ? 13.961 -37.656 -5.207 1 98.81 321 ALA A C 1
ATOM 2509 O O . ALA A 1 321 ? 15.094 -37.438 -4.777 1 98.81 321 ALA A O 1
ATOM 2510 N N . LEU A 1 322 ? 13.086 -38.375 -4.543 1 98.62 322 LEU A N 1
ATOM 2511 C CA . LEU A 1 322 ? 13.406 -38.938 -3.236 1 98.62 322 LEU A CA 1
ATOM 2512 C C . LEU A 1 322 ? 14.555 -39.938 -3.348 1 98.62 322 LEU A C 1
ATOM 2514 O O . LEU A 1 322 ? 15.5 -39.906 -2.549 1 98.62 322 LEU A O 1
ATOM 2518 N N . LYS A 1 323 ? 14.508 -40.781 -4.34 1 98.38 323 LYS A N 1
ATOM 2519 C CA . LYS A 1 323 ? 15.562 -41.781 -4.543 1 98.38 323 LYS A CA 1
ATOM 2520 C C . LYS A 1 323 ? 16.906 -41.094 -4.812 1 98.38 323 LYS A C 1
ATOM 2522 O O . LYS A 1 323 ? 17.922 -41.5 -4.242 1 98.38 323 LYS A O 1
ATOM 2527 N N . LEU A 1 324 ? 16.828 -40.125 -5.656 1 98.06 324 LEU A N 1
ATOM 2528 C CA . LEU A 1 324 ? 18.047 -39.438 -6.031 1 98.06 324 LEU A CA 1
ATOM 2529 C C . LEU A 1 324 ? 18.641 -38.719 -4.832 1 98.06 324 LEU A C 1
ATOM 2531 O O . LEU A 1 324 ? 19.875 -38.719 -4.652 1 98.06 324 LEU A O 1
ATOM 2535 N N . MET A 1 325 ? 17.812 -38.062 -4.047 1 97.62 325 MET A N 1
ATOM 2536 C CA . MET A 1 325 ? 18.281 -37.312 -2.889 1 97.62 325 MET A CA 1
ATOM 2537 C C . MET A 1 325 ? 18.891 -38.25 -1.844 1 97.62 325 MET A C 1
ATOM 2539 O O . MET A 1 325 ? 19.828 -37.875 -1.142 1 97.62 325 MET A O 1
ATOM 2543 N N . ALA A 1 326 ? 18.391 -39.438 -1.757 1 97.06 326 ALA A N 1
ATOM 2544 C CA . ALA A 1 326 ? 18.938 -40.406 -0.82 1 97.06 326 ALA A CA 1
ATOM 2545 C C . ALA A 1 326 ? 20.375 -40.781 -1.188 1 97.06 326 ALA A C 1
ATOM 2547 O O . ALA A 1 326 ? 21.203 -41 -0.308 1 97.06 326 ALA A O 1
ATOM 2548 N N . THR A 1 327 ? 20.656 -40.812 -2.445 1 97.25 327 THR A N 1
ATOM 2549 C CA . THR A 1 327 ? 21.969 -41.281 -2.889 1 97.25 327 THR A CA 1
ATOM 2550 C C . THR A 1 327 ? 22.891 -40.094 -3.156 1 97.25 327 THR A C 1
ATOM 2552 O O . THR A 1 327 ? 24.109 -40.188 -2.971 1 97.25 327 THR A O 1
ATOM 2555 N N . GLU A 1 328 ? 22.312 -38.969 -3.555 1 97.44 328 GLU A N 1
ATOM 2556 C CA . GLU A 1 328 ? 23.109 -37.844 -4.035 1 97.44 328 GLU A CA 1
ATOM 2557 C C . GLU A 1 328 ? 22.969 -36.625 -3.123 1 97.44 328 GLU A C 1
ATOM 2559 O O . GLU A 1 328 ? 23.453 -35.562 -3.441 1 97.44 328 GLU A O 1
ATOM 2564 N N . GLY A 1 329 ? 22.328 -36.781 -1.999 1 96.75 329 GLY A N 1
ATOM 2565 C CA . GLY A 1 329 ? 22.031 -35.688 -1.112 1 96.75 329 GLY A CA 1
ATOM 2566 C C . GLY A 1 329 ? 23.266 -34.938 -0.635 1 96.75 329 GLY A C 1
ATOM 2567 O O . GLY A 1 329 ? 23.266 -33.719 -0.538 1 96.75 329 GLY A O 1
ATOM 2568 N N . ALA A 1 330 ? 24.266 -35.656 -0.342 1 96.88 330 ALA A N 1
ATOM 2569 C CA . ALA A 1 330 ? 25.5 -35.062 0.141 1 96.88 330 ALA A CA 1
ATOM 2570 C C . ALA A 1 330 ? 26.141 -34.188 -0.933 1 96.88 330 ALA A C 1
ATOM 2572 O O . ALA A 1 330 ? 26.625 -33.094 -0.641 1 96.88 330 ALA A O 1
ATOM 2573 N N . ALA A 1 331 ? 26.156 -34.719 -2.17 1 98.12 331 ALA A N 1
ATOM 2574 C CA . ALA A 1 331 ? 26.703 -33.938 -3.279 1 98.12 331 ALA A CA 1
ATOM 2575 C C . ALA A 1 331 ? 25.891 -32.656 -3.508 1 98.12 331 ALA A C 1
ATOM 2577 O O . ALA A 1 331 ? 26.453 -31.594 -3.773 1 98.12 331 ALA A O 1
ATOM 2578 N N . LEU A 1 332 ? 24.641 -32.75 -3.451 1 98.44 332 LEU A N 1
ATOM 2579 C CA . LEU A 1 332 ? 23.766 -31.594 -3.598 1 98.44 332 LEU A CA 1
ATOM 2580 C C . LEU A 1 332 ? 24.047 -30.562 -2.512 1 98.44 332 LEU A C 1
ATOM 2582 O O . LEU A 1 332 ? 24.141 -29.359 -2.797 1 98.44 332 LEU A O 1
ATOM 2586 N N . ARG A 1 333 ? 24.156 -30.969 -1.279 1 98.38 333 ARG A N 1
ATOM 2587 C CA . ARG A 1 333 ? 24.469 -30.062 -0.176 1 98.38 333 ARG A CA 1
ATOM 2588 C C . ARG A 1 333 ? 25.812 -29.391 -0.371 1 98.38 333 ARG A C 1
ATOM 2590 O O . ARG A 1 333 ? 26 -28.234 0.003 1 98.38 333 ARG A O 1
ATOM 2597 N N . GLY A 1 334 ? 26.75 -30.141 -0.94 1 98.56 334 GLY A N 1
ATOM 2598 C CA . GLY A 1 334 ? 28.031 -29.547 -1.303 1 98.56 334 GLY A CA 1
ATOM 2599 C C . GLY A 1 334 ? 27.875 -28.406 -2.295 1 98.56 334 GLY A C 1
ATOM 2600 O O . GLY A 1 334 ? 28.531 -27.359 -2.152 1 98.56 334 GLY A O 1
ATOM 2601 N N . ALA A 1 335 ? 27.047 -28.609 -3.316 1 98.81 335 ALA A N 1
ATOM 2602 C CA . ALA A 1 335 ? 26.781 -27.578 -4.305 1 98.81 335 ALA A CA 1
ATOM 2603 C C . ALA A 1 335 ? 26.125 -26.359 -3.658 1 98.81 335 ALA A C 1
ATOM 2605 O O . ALA A 1 335 ? 26.484 -25.219 -3.967 1 98.81 335 ALA A O 1
ATOM 2606 N N . ILE A 1 336 ? 25.172 -26.578 -2.748 1 98.75 336 ILE A N 1
ATOM 2607 C CA . ILE A 1 336 ? 24.469 -25.516 -2.037 1 98.75 336 ILE A CA 1
ATOM 2608 C C . ILE A 1 336 ? 25.469 -24.703 -1.226 1 98.75 336 ILE A C 1
ATOM 2610 O O . ILE A 1 336 ? 25.453 -23.469 -1.268 1 98.75 336 ILE A O 1
ATOM 2614 N N . THR A 1 337 ? 26.359 -25.406 -0.506 1 98.62 337 THR A N 1
ATOM 2615 C CA . THR A 1 337 ? 27.375 -24.75 0.314 1 98.62 337 THR A CA 1
ATOM 2616 C C . THR A 1 337 ? 28.281 -23.875 -0.544 1 98.62 337 THR A C 1
ATOM 2618 O O . THR A 1 337 ? 28.594 -22.75 -0.171 1 98.62 337 THR A O 1
ATOM 2621 N N . ALA A 1 338 ? 28.625 -24.422 -1.687 1 98.81 338 ALA A N 1
ATOM 2622 C CA . ALA A 1 338 ? 29.484 -23.672 -2.598 1 98.81 338 ALA A CA 1
ATOM 2623 C C . ALA A 1 338 ? 28.812 -22.406 -3.078 1 98.81 338 ALA A C 1
ATOM 2625 O O . ALA A 1 338 ? 29.438 -21.344 -3.115 1 98.81 338 ALA A O 1
ATOM 2626 N N . ASP A 1 339 ? 27.594 -22.453 -3.465 1 98.81 339 ASP A N 1
ATOM 2627 C CA . ASP A 1 339 ? 26.859 -21.297 -3.992 1 98.81 339 ASP A CA 1
ATOM 2628 C C . ASP A 1 339 ? 26.578 -20.281 -2.893 1 98.81 339 ASP A C 1
ATOM 2630 O O . ASP A 1 339 ? 26.594 -19.078 -3.137 1 98.81 339 ASP A O 1
ATOM 2634 N N . LYS A 1 340 ? 26.281 -20.75 -1.692 1 98.62 340 LYS A N 1
ATOM 2635 C CA . LYS A 1 340 ? 26.016 -19.859 -0.56 1 98.62 340 LYS A CA 1
ATOM 2636 C C . LYS A 1 340 ? 27.25 -19.031 -0.222 1 98.62 340 LYS A C 1
ATOM 2638 O O . LYS A 1 340 ? 27.125 -17.969 0.402 1 98.62 340 LYS A O 1
ATOM 2643 N N . ALA A 1 341 ? 28.406 -19.469 -0.644 1 98.56 341 ALA A N 1
ATOM 2644 C CA . ALA A 1 341 ? 29.656 -18.797 -0.32 1 98.56 341 ALA A CA 1
ATOM 2645 C C . ALA A 1 341 ? 29.953 -17.688 -1.321 1 98.56 341 ALA A C 1
ATOM 2647 O O . ALA A 1 341 ? 30.812 -16.828 -1.078 1 98.56 341 ALA A O 1
ATOM 2648 N N . LEU A 1 342 ? 29.172 -17.656 -2.379 1 98.25 342 LEU A N 1
ATOM 2649 C CA . LEU A 1 342 ? 29.422 -16.672 -3.428 1 98.25 342 LEU A CA 1
ATOM 2650 C C . LEU A 1 342 ? 29.047 -15.273 -2.959 1 98.25 342 LEU A C 1
ATOM 2652 O O . LEU A 1 342 ? 28.062 -15.094 -2.244 1 98.25 342 LEU A O 1
ATOM 2656 N N . ARG A 1 343 ? 29.922 -14.344 -3.344 1 98.31 343 ARG A N 1
ATOM 2657 C CA . ARG A 1 343 ? 29.703 -12.922 -3.119 1 98.31 343 ARG A CA 1
ATOM 2658 C C . ARG A 1 343 ? 30.156 -12.102 -4.324 1 98.31 343 ARG A C 1
ATOM 2660 O O . ARG A 1 343 ? 31.062 -11.273 -4.215 1 98.31 343 ARG A O 1
ATOM 2667 N N . PRO A 1 344 ? 29.516 -12.273 -5.453 1 98 344 PRO A N 1
ATOM 2668 C CA . PRO A 1 344 ? 29.969 -11.5 -6.613 1 98 344 PRO A CA 1
ATOM 2669 C C . PRO A 1 344 ? 29.859 -9.992 -6.398 1 98 344 PRO A C 1
ATOM 2671 O O . PRO A 1 344 ? 28.891 -9.516 -5.793 1 98 344 PRO A O 1
ATOM 2674 N N . ALA A 1 345 ? 30.812 -9.266 -6.957 1 97.81 345 ALA A N 1
ATOM 2675 C CA . ALA A 1 345 ? 30.844 -7.809 -6.816 1 97.81 345 ALA A CA 1
ATOM 2676 C C . ALA A 1 345 ? 29.75 -7.152 -7.656 1 97.81 345 ALA A C 1
ATOM 2678 O O . ALA A 1 345 ? 29.25 -6.09 -7.297 1 97.81 345 ALA A O 1
ATOM 2679 N N . GLU A 1 346 ? 29.469 -7.77 -8.758 1 98 346 GLU A N 1
ATOM 2680 C CA . GLU A 1 346 ? 28.438 -7.281 -9.672 1 98 346 GLU A CA 1
ATOM 2681 C C . GLU A 1 346 ? 27.25 -8.227 -9.719 1 98 346 GLU A C 1
ATOM 2683 O O . GLU A 1 346 ? 27.422 -9.445 -9.789 1 98 346 GLU A O 1
ATOM 2688 N N . ILE A 1 347 ? 26.078 -7.664 -9.617 1 98.19 347 ILE A N 1
ATOM 2689 C CA . ILE A 1 347 ? 24.844 -8.438 -9.594 1 98.19 347 ILE A CA 1
ATOM 2690 C C . ILE A 1 347 ? 24.016 -8.125 -10.836 1 98.19 347 ILE A C 1
ATOM 2692 O O . ILE A 1 347 ? 23.297 -7.117 -10.875 1 98.19 347 ILE A O 1
ATOM 2696 N N . PRO A 1 348 ? 24.031 -8.984 -11.844 1 97.75 348 PRO A N 1
ATOM 2697 C CA . PRO A 1 348 ? 23.141 -8.789 -12.992 1 97.75 348 PRO A CA 1
ATOM 2698 C C . PRO A 1 348 ? 21.672 -8.82 -12.617 1 97.75 348 PRO A C 1
ATOM 2700 O O . PRO A 1 348 ? 21.25 -9.625 -11.773 1 97.75 348 PRO A O 1
ATOM 2703 N N . ALA A 1 349 ? 20.859 -7.922 -13.211 1 97.56 349 ALA A N 1
ATOM 2704 C CA . ALA A 1 349 ? 19.438 -7.812 -12.867 1 97.56 349 ALA A CA 1
ATOM 2705 C C . ALA A 1 349 ? 18.609 -7.418 -14.086 1 97.56 349 ALA A C 1
ATOM 2707 O O . ALA A 1 349 ? 19.156 -7.16 -15.164 1 97.56 349 ALA A O 1
ATOM 2708 N N . ASN A 1 350 ? 17.312 -7.457 -13.984 1 97.69 350 ASN A N 1
ATOM 2709 C CA . ASN A 1 350 ? 16.359 -7.039 -15 1 97.69 350 ASN A CA 1
ATOM 2710 C C . ASN A 1 350 ? 16.547 -7.812 -16.297 1 97.69 350 ASN A C 1
ATOM 2712 O O . ASN A 1 350 ? 16.766 -7.219 -17.359 1 97.69 350 ASN A O 1
ATOM 2716 N N . PHE A 1 351 ? 16.344 -9.086 -16.234 1 96.62 351 PHE A N 1
ATOM 2717 C CA . PHE A 1 351 ? 16.578 -9.977 -17.359 1 96.62 351 PHE A CA 1
ATOM 2718 C C . PHE A 1 351 ? 15.438 -9.883 -18.375 1 96.62 351 PHE A C 1
ATOM 2720 O O . PHE A 1 351 ? 14.266 -9.867 -17.984 1 96.62 351 PHE A O 1
ATOM 2727 N N . VAL A 1 352 ? 15.836 -9.781 -19.625 1 95 352 VAL A N 1
ATOM 2728 C CA . VAL A 1 352 ? 14.891 -9.766 -20.734 1 95 352 VAL A CA 1
ATOM 2729 C C . VAL A 1 352 ? 15.305 -10.797 -21.781 1 95 352 VAL A C 1
ATOM 2731 O O . VAL A 1 352 ? 16.422 -11.312 -21.734 1 95 352 VAL A O 1
ATOM 2734 N N . GLN A 1 353 ? 14.391 -11.141 -22.594 1 94.44 353 GLN A N 1
ATOM 2735 C CA . GLN A 1 353 ? 14.688 -12.07 -23.688 1 94.44 353 GLN A CA 1
ATOM 2736 C C . GLN A 1 353 ? 15.742 -11.508 -24.625 1 94.44 353 GLN A C 1
ATOM 2738 O O . GLN A 1 353 ? 15.617 -10.375 -25.109 1 94.44 353 GLN A O 1
ATOM 2743 N N . ALA A 1 354 ? 16.797 -12.305 -24.922 1 95.5 354 ALA A N 1
ATOM 2744 C CA . ALA A 1 354 ? 17.812 -11.883 -25.875 1 95.5 354 ALA A CA 1
ATOM 2745 C C . ALA A 1 354 ? 17.234 -11.742 -27.281 1 95.5 354 ALA A C 1
ATOM 2747 O O . ALA A 1 354 ? 16.25 -12.422 -27.625 1 95.5 354 ALA A O 1
ATOM 2748 N N . LYS A 1 355 ? 17.891 -10.906 -28.234 1 92.88 355 LYS A N 1
ATOM 2749 C CA . LYS A 1 355 ? 17.422 -10.664 -29.594 1 92.88 355 LYS A CA 1
ATOM 2750 C C . LYS A 1 355 ? 17.766 -11.836 -30.5 1 92.88 355 LYS A C 1
ATOM 2752 O O . LYS A 1 355 ? 17 -12.164 -31.406 1 92.88 355 LYS A O 1
ATOM 2757 N N . ALA A 1 356 ? 18.812 -12.453 -30.203 1 96.31 356 ALA A N 1
ATOM 2758 C CA . ALA A 1 356 ? 19.266 -13.602 -31 1 96.31 356 ALA A CA 1
ATOM 2759 C C . ALA A 1 356 ? 19.109 -14.906 -30.219 1 96.31 356 ALA A C 1
ATOM 2761 O O . ALA A 1 356 ? 19.312 -14.938 -29 1 96.31 356 ALA A O 1
ATOM 2762 N N . PRO A 1 357 ? 18.672 -15.961 -30.938 1 96.19 357 PRO A N 1
ATOM 2763 C CA . PRO A 1 357 ? 18.594 -17.25 -30.25 1 96.19 357 PRO A CA 1
ATOM 2764 C C . PRO A 1 357 ? 19.969 -17.781 -29.812 1 96.19 357 PRO A C 1
ATOM 2766 O O . PRO A 1 357 ? 20.938 -17.609 -30.547 1 96.19 357 PRO A O 1
ATOM 2769 N N . ALA A 1 358 ? 20.062 -18.328 -28.703 1 94.81 358 ALA A N 1
ATOM 2770 C CA . ALA A 1 358 ? 21.312 -18.875 -28.172 1 94.81 358 ALA A CA 1
ATOM 2771 C C . ALA A 1 358 ? 21.594 -20.266 -28.75 1 94.81 358 ALA A C 1
ATOM 2773 O O . ALA A 1 358 ? 22.75 -20.672 -28.859 1 94.81 358 ALA A O 1
ATOM 2774 N N . ARG A 1 359 ? 20.562 -20.969 -29.062 1 94.56 359 ARG A N 1
ATOM 2775 C CA . ARG A 1 359 ? 20.688 -22.328 -29.578 1 94.56 359 ARG A CA 1
ATOM 2776 C C . ARG A 1 359 ? 19.375 -22.781 -30.25 1 94.56 359 ARG A C 1
ATOM 2778 O O . ARG A 1 359 ? 18.406 -22.031 -30.266 1 94.56 359 ARG A O 1
ATOM 2785 N N . THR A 1 360 ? 19.531 -23.891 -30.844 1 95.06 360 THR A N 1
ATOM 2786 C CA . THR A 1 360 ? 18.375 -24.594 -31.375 1 95.06 360 THR A CA 1
ATOM 2787 C C . THR A 1 360 ? 17.984 -25.766 -30.484 1 95.06 360 THR A C 1
ATOM 2789 O O . THR A 1 360 ? 18.844 -26.484 -29.984 1 95.06 360 THR A O 1
ATOM 2792 N N . ARG A 1 361 ? 16.766 -25.922 -30.297 1 93.94 361 ARG A N 1
ATOM 2793 C CA . ARG A 1 361 ? 16.281 -26.984 -29.438 1 93.94 361 ARG A CA 1
ATOM 2794 C C . ARG A 1 361 ? 15.383 -27.953 -30.203 1 93.94 361 ARG A C 1
ATOM 2796 O O . ARG A 1 361 ? 14.523 -27.531 -30.984 1 93.94 361 ARG A O 1
ATOM 2803 N N . SER A 1 362 ? 15.727 -29.219 -30.031 1 94.88 362 SER A N 1
ATOM 2804 C CA . SER A 1 362 ? 14.789 -30.234 -30.5 1 94.88 362 SER A CA 1
ATOM 2805 C C . SER A 1 362 ? 13.516 -30.25 -29.656 1 94.88 362 SER A C 1
ATOM 2807 O O . SER A 1 362 ? 13.57 -30.109 -28.438 1 94.88 362 SER A O 1
ATOM 2809 N N . PHE A 1 363 ? 12.406 -30.391 -30.391 1 96.56 363 PHE A N 1
ATOM 2810 C CA . PHE A 1 363 ? 11.125 -30.219 -29.719 1 96.56 363 PHE A CA 1
ATOM 2811 C C . PHE A 1 363 ? 10.086 -31.203 -30.266 1 96.56 363 PHE A C 1
ATOM 2813 O O . PHE A 1 363 ? 9.883 -31.281 -31.484 1 96.56 363 PHE A O 1
ATOM 2820 N N . LYS A 1 364 ? 9.453 -31.953 -29.359 1 97.44 364 LYS A N 1
ATOM 2821 C CA . LYS A 1 364 ? 8.422 -32.906 -29.75 1 97.44 364 LYS A CA 1
ATOM 2822 C C . LYS A 1 364 ? 7.055 -32.219 -29.828 1 97.44 364 LYS A C 1
ATOM 2824 O O . LYS A 1 364 ? 6.305 -32.219 -28.844 1 97.44 364 LYS A O 1
ATOM 2829 N N . GLY A 1 365 ? 6.699 -31.844 -31.047 1 96.88 365 GLY A N 1
ATOM 2830 C CA . GLY A 1 365 ? 5.457 -31.109 -31.234 1 96.88 365 GLY A CA 1
ATOM 2831 C C . GLY A 1 365 ? 4.281 -32.031 -31.562 1 96.88 365 GLY A C 1
ATOM 2832 O O . GLY A 1 365 ? 4.461 -33.219 -31.828 1 96.88 365 GLY A O 1
ATOM 2833 N N . ILE A 1 366 ? 3.119 -31.547 -31.438 1 98 366 ILE A N 1
ATOM 2834 C CA . ILE A 1 366 ? 1.877 -32.125 -31.922 1 98 366 ILE A CA 1
ATOM 2835 C C . ILE A 1 366 ? 1.543 -31.562 -33.312 1 98 366 ILE A C 1
ATOM 2837 O O . ILE A 1 366 ? 1.722 -30.375 -33.531 1 98 366 ILE A O 1
ATOM 2841 N N . ARG A 1 367 ? 1.008 -32.406 -34.156 1 97.75 367 ARG A N 1
ATOM 2842 C CA . ARG A 1 367 ? 0.616 -31.938 -35.469 1 97.75 367 ARG A CA 1
ATOM 2843 C C . ARG A 1 367 ? -0.535 -30.938 -35.375 1 97.75 367 ARG A C 1
ATOM 2845 O O . ARG A 1 367 ? -1.411 -31.062 -34.531 1 97.75 367 ARG A O 1
ATOM 2852 N N . TYR A 1 368 ? -0.393 -29.953 -36.281 1 97.38 368 TYR A N 1
ATOM 2853 C CA . TYR A 1 368 ? -1.474 -28.969 -36.312 1 97.38 368 TYR A CA 1
ATOM 2854 C C . TYR A 1 368 ? -1.775 -28.562 -37.75 1 97.38 368 TYR A C 1
ATOM 2856 O O . TYR A 1 368 ? -0.94 -28.734 -38.656 1 97.38 368 TYR A O 1
ATOM 2864 N N . ASP A 1 369 ? -2.963 -28.156 -38 1 96.31 369 ASP A N 1
ATOM 2865 C CA . ASP A 1 369 ? -3.391 -27.484 -39.25 1 96.31 369 ASP A CA 1
ATOM 2866 C C . ASP A 1 369 ? -4.035 -26.125 -38.906 1 96.31 369 ASP A C 1
ATOM 2868 O O . ASP A 1 369 ? -3.869 -25.594 -37.812 1 96.31 369 ASP A O 1
ATOM 2872 N N . THR A 1 370 ? -4.465 -25.422 -39.875 1 96.62 370 THR A N 1
ATOM 2873 C CA . THR A 1 370 ? -5.18 -24.156 -39.656 1 96.62 370 THR A CA 1
ATOM 2874 C C . THR A 1 370 ? -6.562 -24.219 -40.312 1 96.62 370 THR A C 1
ATOM 2876 O O . THR A 1 370 ? -6.832 -25.062 -41.156 1 96.62 370 THR A O 1
ATOM 2879 N N . TYR A 1 371 ? -7.445 -23.453 -39.844 1 96.44 371 TYR A N 1
ATOM 2880 C CA . TYR A 1 371 ? -8.781 -23.297 -40.438 1 96.44 371 TYR A CA 1
ATOM 2881 C C . TYR A 1 371 ? -9.258 -21.859 -40.344 1 96.44 371 TYR A C 1
ATOM 2883 O O . TYR A 1 371 ? -8.766 -21.078 -39.5 1 96.44 371 TYR A O 1
ATOM 2891 N N . GLU A 1 372 ? -10.164 -21.547 -41.188 1 96.69 372 GLU A N 1
ATOM 2892 C CA . GLU A 1 372 ? -10.758 -20.219 -41.156 1 96.69 372 GLU A CA 1
ATOM 2893 C C . GLU A 1 372 ? -11.82 -20.109 -40.062 1 96.69 372 GLU A C 1
ATOM 2895 O O . GLU A 1 372 ? -12.82 -20.844 -40.094 1 96.69 372 GLU A O 1
ATOM 2900 N N . SER A 1 373 ? -11.609 -19.312 -39.094 1 97.5 373 SER A N 1
ATOM 2901 C CA . SER A 1 373 ? -12.586 -19.094 -38.031 1 97.5 373 SER A CA 1
ATOM 2902 C C . SER A 1 373 ? -13.484 -17.906 -38.344 1 97.5 373 SER A C 1
ATOM 2904 O O . SER A 1 373 ? -13 -16.781 -38.5 1 97.5 373 SER A O 1
ATOM 2906 N N . ALA A 1 374 ? -14.797 -18.125 -38.344 1 96.69 374 ALA A N 1
ATOM 2907 C CA . ALA A 1 374 ? -15.742 -17.031 -38.531 1 96.69 374 ALA A CA 1
ATOM 2908 C C . ALA A 1 374 ? -15.727 -16.078 -37.344 1 96.69 374 ALA A C 1
ATOM 2910 O O . ALA A 1 374 ? -15.914 -14.875 -37.5 1 96.69 374 ALA A O 1
ATOM 2911 N N . ALA A 1 375 ? -15.484 -16.594 -36.219 1 97.75 375 ALA A N 1
ATOM 2912 C CA . ALA A 1 375 ? -15.523 -15.82 -34.969 1 97.75 375 ALA A CA 1
ATOM 2913 C C . ALA A 1 375 ? -14.328 -14.875 -34.906 1 97.75 375 ALA A C 1
ATOM 2915 O O . ALA A 1 375 ? -14.477 -13.703 -34.531 1 97.75 375 ALA A O 1
ATOM 2916 N N . SER A 1 376 ? -13.125 -15.336 -35.219 1 97.44 376 SER A N 1
ATOM 2917 C CA . SER A 1 376 ? -11.93 -14.516 -35.062 1 97.44 376 SER A CA 1
ATOM 2918 C C . SER A 1 376 ? -11.648 -13.719 -36.344 1 97.44 376 SER A C 1
ATOM 2920 O O . SER A 1 376 ? -10.953 -12.703 -36.312 1 97.44 376 SER A O 1
ATOM 2922 N N . GLY A 1 377 ? -12.188 -14.133 -37.469 1 96.69 377 GLY A N 1
ATOM 2923 C CA . GLY A 1 377 ? -11.953 -13.484 -38.75 1 96.69 377 GLY A CA 1
ATOM 2924 C C . GLY A 1 377 ? -10.586 -13.781 -39.344 1 96.69 377 GLY A C 1
ATOM 2925 O O . GLY A 1 377 ? -10.141 -13.109 -40.281 1 96.69 377 GLY A O 1
ATOM 2926 N N . ARG A 1 378 ? -9.891 -14.781 -38.844 1 96.31 378 ARG A N 1
ATOM 2927 C CA . ARG A 1 378 ? -8.578 -15.172 -39.344 1 96.31 378 ARG A CA 1
ATOM 2928 C C . ARG A 1 378 ? -8.391 -16.688 -39.281 1 96.31 378 ARG A C 1
ATOM 2930 O O . ARG A 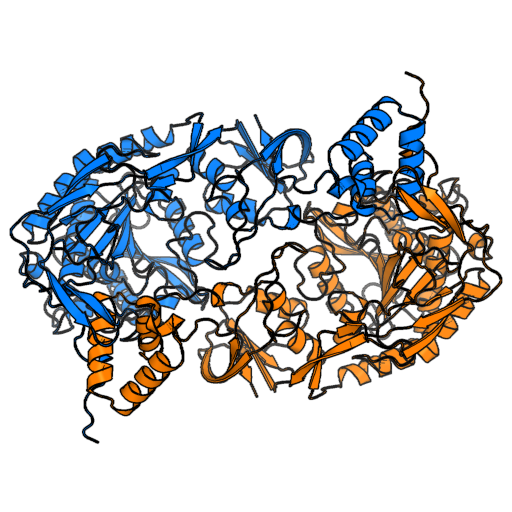1 378 ? -9.297 -17.406 -38.875 1 96.31 378 ARG A O 1
ATOM 2937 N N . ARG A 1 379 ? -7.258 -17.172 -39.844 1 96.12 379 ARG A N 1
ATOM 2938 C CA . ARG A 1 379 ? -6.887 -18.578 -39.719 1 96.12 379 ARG A CA 1
ATOM 2939 C C . ARG A 1 379 ? -6.398 -18.875 -38.312 1 96.12 379 ARG A C 1
ATOM 2941 O O . ARG A 1 379 ? -5.535 -18.172 -37.781 1 96.12 379 ARG A O 1
ATOM 2948 N N . GLU A 1 380 ? -6.992 -19.781 -37.688 1 97 380 GLU A N 1
ATOM 2949 C CA . GLU A 1 380 ? -6.617 -20.188 -36.344 1 97 380 GLU A CA 1
ATOM 2950 C C . GLU A 1 380 ? -5.961 -21.562 -36.344 1 97 380 GLU A C 1
ATOM 2952 O O . GLU A 1 380 ? -6.254 -22.406 -37.219 1 97 380 GLU A O 1
ATOM 2957 N N . ILE A 1 381 ? -5.078 -21.766 -35.406 1 96.81 381 ILE A N 1
ATOM 2958 C CA . ILE A 1 381 ? -4.418 -23.047 -35.219 1 96.81 381 ILE A CA 1
ATOM 2959 C C . ILE A 1 381 ? -5.426 -24.078 -34.719 1 96.81 381 ILE A C 1
ATOM 2961 O O . ILE A 1 381 ? -6.219 -23.797 -33.812 1 96.81 381 ILE A O 1
ATOM 2965 N N . ARG A 1 382 ? -5.375 -25.234 -35.312 1 96.88 382 ARG A N 1
ATOM 2966 C CA . ARG A 1 382 ? -6.109 -26.406 -34.844 1 96.88 382 ARG A CA 1
ATOM 2967 C C . ARG A 1 382 ? -5.16 -27.578 -34.562 1 96.88 382 ARG A C 1
ATOM 2969 O O . ARG A 1 382 ? -4.621 -28.188 -35.5 1 96.88 382 ARG A O 1
ATOM 2976 N N . TRP A 1 383 ? -4.969 -27.891 -33.344 1 97.69 383 TRP A N 1
ATOM 2977 C CA . TRP A 1 383 ? -4.148 -29.031 -32.938 1 97.69 383 TRP A CA 1
ATOM 2978 C C . TRP A 1 383 ? -4.867 -30.344 -33.219 1 97.69 383 TRP A C 1
ATOM 2980 O O . TRP A 1 383 ? -6.062 -30.484 -32.969 1 97.69 383 TRP A O 1
ATOM 2990 N N . LEU A 1 384 ? -4.168 -31.344 -33.719 1 97.75 384 LEU A N 1
ATOM 2991 C CA . LEU A 1 384 ? -4.816 -32.531 -34.281 1 97.75 384 LEU A CA 1
ATOM 2992 C C . LEU A 1 384 ? -4.789 -33.688 -33.281 1 97.75 384 LEU A C 1
ATOM 2994 O O . LEU A 1 384 ? -5.418 -34.719 -33.531 1 97.75 384 LEU A O 1
ATOM 2998 N N . GLY A 1 385 ? -4.027 -33.531 -32.25 1 97.38 385 GLY A N 1
ATOM 2999 C CA . GLY A 1 385 ? -3.951 -34.562 -31.25 1 97.38 385 GLY A CA 1
ATOM 3000 C C . GLY A 1 385 ? -3.08 -35.75 -31.672 1 97.38 385 GLY A C 1
ATOM 3001 O O . GLY A 1 385 ? -3.242 -36.844 -31.172 1 97.38 385 GLY A O 1
ATOM 3002 N N . GLU A 1 386 ? -2.238 -35.469 -32.625 1 97.88 386 GLU A N 1
ATOM 3003 C CA . GLU A 1 386 ? -1.315 -36.5 -33.156 1 97.88 386 GLU A CA 1
ATOM 3004 C C . GLU A 1 386 ? 0.134 -36.031 -33 1 97.88 386 GLU A C 1
ATOM 3006 O O . GLU A 1 386 ? 0.485 -34.938 -33.406 1 97.88 386 GLU A O 1
ATOM 3011 N N . ALA A 1 387 ? 0.894 -36.969 -32.438 1 97.62 387 ALA A N 1
ATOM 3012 C CA . ALA A 1 387 ? 2.318 -36.656 -32.312 1 97.62 387 ALA A CA 1
ATOM 3013 C C . ALA A 1 387 ? 2.938 -36.438 -33.688 1 97.62 387 ALA A C 1
ATOM 3015 O O . ALA A 1 387 ? 2.701 -37.219 -34.625 1 97.62 387 ALA A O 1
ATOM 3016 N N . ASP A 1 388 ? 3.65 -35.375 -33.844 1 97.5 388 ASP A N 1
ATOM 3017 C CA . ASP A 1 388 ? 4.438 -35.219 -35.062 1 97.5 388 ASP A CA 1
ATOM 3018 C C . ASP A 1 388 ? 5.648 -36.156 -35.062 1 97.5 388 ASP A C 1
ATOM 3020 O O . ASP A 1 388 ? 6.48 -36.094 -34.156 1 97.5 388 ASP A O 1
ATOM 3024 N N . PRO A 1 389 ? 5.766 -36.938 -36 1 96.44 389 PRO A N 1
ATOM 3025 C CA . PRO A 1 389 ? 6.926 -37.844 -36.031 1 96.44 389 PRO A CA 1
ATOM 3026 C C . PRO A 1 389 ? 8.234 -37.094 -36.281 1 96.44 389 PRO A C 1
ATOM 3028 O O . PRO A 1 389 ? 9.312 -37.594 -35.938 1 96.44 389 PRO A O 1
ATOM 3031 N N . GLU A 1 390 ? 8.148 -35.969 -36.844 1 96.44 390 GLU A N 1
ATOM 3032 C CA . GLU A 1 390 ? 9.336 -35.156 -37.094 1 96.44 390 GLU A CA 1
ATOM 3033 C C . GLU A 1 390 ? 9.633 -34.281 -35.875 1 96.44 390 GLU A C 1
ATOM 3035 O O . GLU A 1 390 ? 8.75 -33.562 -35.375 1 96.44 390 GLU A O 1
ATOM 3040 N N . LEU A 1 391 ? 10.844 -34.375 -35.406 1 96.88 391 LEU A N 1
ATOM 3041 C CA . LEU A 1 391 ? 11.273 -33.438 -34.344 1 96.88 391 LEU A CA 1
ATOM 3042 C C . LEU A 1 391 ? 11.406 -32.031 -34.875 1 96.88 391 LEU A C 1
ATOM 3044 O O . LEU A 1 391 ? 12.062 -31.812 -35.906 1 96.88 391 LEU A O 1
ATOM 3048 N N . TRP A 1 392 ? 10.719 -31.125 -34.156 1 97.25 392 TRP A N 1
ATOM 3049 C CA . TRP A 1 392 ? 10.898 -29.734 -34.531 1 97.25 392 TRP A CA 1
ATOM 3050 C C . TRP A 1 392 ? 12.281 -29.234 -34.125 1 97.25 392 TRP A C 1
ATOM 3052 O O . TRP A 1 392 ? 12.867 -29.703 -33.156 1 97.25 392 TRP A O 1
ATOM 3062 N N . SER A 1 393 ? 12.867 -28.406 -34.938 1 97 393 SER A N 1
ATOM 3063 C CA . SER A 1 393 ? 14.062 -27.641 -34.594 1 97 393 SER A CA 1
ATOM 3064 C C . SER A 1 393 ? 13.734 -26.172 -34.344 1 97 393 SER A C 1
ATOM 3066 O O . SER A 1 393 ? 13.609 -25.391 -35.281 1 97 393 SER A O 1
ATOM 3068 N N . LEU A 1 394 ? 13.648 -25.812 -33.094 1 97.12 394 LEU A N 1
ATOM 3069 C CA . LEU A 1 394 ? 13.156 -24.484 -32.75 1 97.12 394 LEU A CA 1
ATOM 3070 C C . LEU A 1 394 ? 14.281 -23.609 -32.219 1 97.12 394 LEU A C 1
ATOM 3072 O O . LEU A 1 394 ? 15.078 -24.062 -31.391 1 97.12 394 LEU A O 1
ATOM 3076 N N . PRO A 1 395 ? 14.383 -22.328 -32.656 1 97 395 PRO A N 1
ATOM 3077 C CA . PRO A 1 395 ? 15.297 -21.406 -31.984 1 97 395 PRO A CA 1
ATOM 3078 C C . PRO A 1 395 ? 14.938 -21.188 -30.516 1 97 395 PRO A C 1
ATOM 3080 O O . PRO A 1 395 ? 13.758 -21.094 -30.172 1 97 395 PRO A O 1
ATOM 3083 N N . HIS A 1 396 ? 15.938 -21.219 -29.672 1 96.06 396 HIS A N 1
ATOM 3084 C CA . HIS A 1 396 ? 15.75 -21.016 -28.234 1 96.06 396 HIS A CA 1
ATOM 3085 C C . HIS A 1 396 ? 16.406 -19.734 -27.766 1 96.06 396 HIS A C 1
ATOM 3087 O O . HIS A 1 396 ? 17.625 -19.594 -27.844 1 96.06 396 HIS A O 1
ATOM 3093 N N . PHE A 1 397 ? 15.617 -18.766 -27.312 1 95.75 397 PHE A N 1
ATOM 3094 C CA . PHE A 1 397 ? 16.078 -17.453 -26.859 1 95.75 397 PHE A CA 1
ATOM 3095 C C . PHE A 1 397 ? 16.234 -17.422 -25.344 1 95.75 397 PHE A C 1
ATOM 3097 O O . PHE A 1 397 ? 15.281 -17.672 -24.609 1 95.75 397 PHE A O 1
ATOM 3104 N N . LEU A 1 398 ? 17.391 -17.141 -24.891 1 95.25 398 LEU A N 1
ATOM 3105 C CA . LEU A 1 398 ? 17.672 -17.062 -23.469 1 95.25 398 LEU A CA 1
ATOM 3106 C C . LEU A 1 398 ? 17.562 -15.617 -22.969 1 95.25 398 LEU A C 1
ATOM 3108 O O . LEU A 1 398 ? 17.406 -14.695 -23.766 1 95.25 398 LEU A O 1
ATOM 3112 N N . SER A 1 399 ? 17.562 -15.477 -21.703 1 94.75 399 SER A N 1
ATOM 3113 C CA . SER A 1 399 ? 17.469 -14.164 -21.062 1 94.75 399 SER A CA 1
ATOM 3114 C C . SER A 1 399 ? 18.844 -13.531 -20.906 1 94.75 399 SER A C 1
ATOM 3116 O O . SER A 1 399 ? 19.844 -14.234 -20.734 1 94.75 399 SER A O 1
ATOM 3118 N N . GLU A 1 400 ? 18.875 -12.234 -21 1 96.19 400 GLU A N 1
ATOM 3119 C CA . GLU A 1 400 ? 20.094 -11.461 -20.734 1 96.19 400 GLU A CA 1
ATOM 3120 C C . GLU A 1 400 ? 19.797 -10.273 -19.828 1 96.19 400 GLU A C 1
ATOM 3122 O O . GLU A 1 400 ? 18.703 -9.703 -19.859 1 96.19 400 GLU A O 1
ATOM 3127 N N . PRO A 1 401 ? 20.75 -9.922 -18.969 1 96.62 401 PRO A N 1
ATOM 3128 C CA . PRO A 1 401 ? 20.531 -8.797 -18.047 1 96.62 401 PRO A CA 1
ATOM 3129 C C . PRO A 1 401 ? 20.609 -7.441 -18.766 1 96.62 401 PRO A C 1
ATOM 3131 O O . PRO A 1 401 ? 21.406 -7.273 -19.688 1 96.62 401 PRO A O 1
ATOM 3134 N N . THR A 1 402 ? 19.828 -6.449 -18.344 1 97.31 402 THR A N 1
ATOM 3135 C CA . THR A 1 402 ? 19.891 -5.086 -18.875 1 97.31 402 THR A CA 1
ATOM 3136 C C . THR A 1 402 ? 20.438 -4.129 -17.828 1 97.31 402 THR A C 1
ATOM 3138 O O . THR A 1 402 ? 20.594 -2.936 -18.094 1 97.31 402 THR A O 1
ATOM 3141 N N . LEU A 1 403 ? 20.719 -4.641 -16.609 1 97.88 403 LEU A N 1
ATOM 3142 C CA . LEU A 1 403 ? 21.203 -3.859 -15.477 1 97.88 403 LEU A CA 1
ATOM 3143 C C . LEU A 1 403 ? 22.281 -4.617 -14.719 1 97.88 403 LEU A C 1
ATOM 3145 O O . LEU A 1 403 ? 22.203 -5.836 -14.562 1 97.88 403 LEU A O 1
ATOM 3149 N N . THR A 1 404 ? 23.328 -4.023 -14.367 1 98.12 404 THR A N 1
ATOM 3150 C CA . THR A 1 404 ? 24.344 -4.535 -13.445 1 98.12 404 THR A CA 1
ATOM 3151 C C . THR A 1 404 ? 24.422 -3.67 -12.195 1 98.12 404 THR A C 1
ATOM 3153 O O . THR A 1 404 ? 24.625 -2.457 -12.281 1 98.12 404 THR A O 1
ATOM 3156 N N . LEU A 1 405 ? 24.234 -4.219 -11.07 1 98.25 405 LEU A N 1
ATOM 3157 C CA . LEU A 1 405 ? 24.281 -3.521 -9.789 1 98.25 405 LEU A CA 1
ATOM 3158 C C . LEU A 1 405 ? 25.578 -3.818 -9.055 1 98.25 405 LEU A C 1
ATOM 3160 O O . LEU A 1 405 ? 26.062 -4.953 -9.078 1 98.25 405 LEU A O 1
ATOM 3164 N N . ALA A 1 406 ? 26.156 -2.834 -8.461 1 97.81 406 ALA A N 1
ATOM 3165 C CA . ALA A 1 406 ? 27.328 -3.025 -7.617 1 97.81 406 ALA A CA 1
ATOM 3166 C C . ALA A 1 406 ? 26.922 -3.459 -6.211 1 97.81 406 ALA A C 1
ATOM 3168 O O . ALA A 1 406 ? 26 -2.898 -5.621 1 97.81 406 ALA A O 1
ATOM 3169 N N . ARG A 1 407 ? 27.562 -4.512 -5.707 1 98.31 407 ARG A N 1
ATOM 3170 C CA . ARG A 1 407 ? 27.297 -4.984 -4.355 1 98.31 407 ARG A CA 1
ATOM 3171 C C . ARG A 1 407 ? 27.891 -4.047 -3.312 1 98.31 407 ARG A C 1
ATOM 3173 O O . ARG A 1 407 ? 29.125 -3.893 -3.234 1 98.31 407 ARG A O 1
ATOM 3180 N N . PRO A 1 408 ? 27.078 -3.387 -2.496 1 98.62 408 PRO A N 1
ATOM 3181 C CA . PRO A 1 408 ? 27.641 -2.617 -1.384 1 98.62 408 PRO A CA 1
ATOM 3182 C C . PRO A 1 408 ? 28.031 -3.498 -0.2 1 98.62 408 PRO A C 1
ATOM 3184 O O . PRO A 1 408 ? 27.719 -4.691 -0.179 1 98.62 408 PRO A O 1
ATOM 3187 N N . LYS A 1 409 ? 28.766 -2.91 0.716 1 98.56 409 LYS A N 1
ATOM 3188 C CA . LYS A 1 409 ? 29.094 -3.631 1.942 1 98.56 409 LYS A CA 1
ATOM 3189 C C . LYS A 1 409 ? 27.844 -3.941 2.754 1 98.56 409 LYS A C 1
ATOM 3191 O O . LYS A 1 409 ? 27.734 -5.016 3.348 1 98.56 409 LYS A O 1
ATOM 3196 N N . ALA A 1 410 ? 26.953 -3.014 2.826 1 98.88 410 ALA A N 1
ATOM 3197 C CA . ALA A 1 410 ? 25.703 -3.16 3.58 1 98.88 410 ALA A CA 1
ATOM 3198 C C . ALA A 1 410 ? 24.672 -2.117 3.152 1 98.88 410 ALA A C 1
ATOM 3200 O O . ALA A 1 410 ? 25.016 -1.154 2.459 1 98.88 410 ALA A O 1
ATOM 3201 N N . TYR A 1 411 ? 23.5 -2.373 3.467 1 98.94 411 TYR A N 1
ATOM 3202 C CA . TYR A 1 411 ? 22.422 -1.391 3.385 1 98.94 411 TYR A CA 1
ATOM 3203 C C . TYR A 1 411 ? 22 -0.925 4.773 1 98.94 411 TYR A C 1
ATOM 3205 O O . TYR A 1 411 ? 22.078 -1.687 5.738 1 98.94 411 TYR A O 1
ATOM 3213 N N . TRP A 1 412 ? 21.641 0.296 4.891 1 98.88 412 TRP A N 1
ATOM 3214 C CA . TRP A 1 412 ? 21.016 0.853 6.09 1 98.88 412 TRP A CA 1
ATOM 3215 C C . TRP A 1 412 ? 19.547 1.195 5.836 1 98.88 412 TRP A C 1
ATOM 3217 O O . TRP A 1 412 ? 19.234 2.066 5.023 1 98.88 412 TRP A O 1
ATOM 3227 N N . VAL A 1 413 ? 18.641 0.5 6.508 1 98.75 413 VAL A N 1
ATOM 3228 C CA . VAL A 1 413 ? 17.203 0.697 6.363 1 98.75 413 VAL A CA 1
ATOM 3229 C C . VAL A 1 413 ? 16.672 1.457 7.57 1 98.75 413 VAL A C 1
ATOM 3231 O O . VAL A 1 413 ? 16.859 1.033 8.711 1 98.75 413 VAL A O 1
ATOM 3234 N N . PRO A 1 414 ? 16.047 2.621 7.312 1 97.88 414 PRO A N 1
ATOM 3235 C CA . PRO A 1 414 ? 15.547 3.406 8.445 1 97.88 414 PRO A CA 1
ATOM 3236 C C . PRO A 1 414 ? 14.438 2.697 9.219 1 97.88 414 PRO A C 1
ATOM 3238 O O . PRO A 1 414 ? 13.633 1.982 8.625 1 97.88 414 PRO A O 1
ATOM 3241 N N . GLY A 1 415 ? 14.398 2.975 10.516 1 96.69 415 GLY A N 1
ATOM 3242 C CA . GLY A 1 415 ? 13.477 2.299 11.406 1 96.69 415 GLY A CA 1
ATOM 3243 C C . GLY A 1 415 ? 12.023 2.594 11.094 1 96.69 415 GLY A C 1
ATOM 3244 O O . GLY A 1 415 ? 11.141 1.774 11.367 1 96.69 415 GLY A O 1
ATOM 3245 N N . TYR A 1 416 ? 11.742 3.725 10.492 1 95.56 416 TYR A N 1
ATOM 3246 C CA . TYR A 1 416 ? 10.359 4.074 10.195 1 95.56 416 TYR A CA 1
ATOM 3247 C C . TYR A 1 416 ? 9.812 3.215 9.062 1 95.56 416 TYR A C 1
ATOM 3249 O O . TYR A 1 416 ? 8.602 3.193 8.82 1 95.56 416 TYR A O 1
ATOM 3257 N N . ARG A 1 417 ? 10.695 2.438 8.391 1 96.56 417 ARG A N 1
ATOM 3258 C CA . ARG A 1 417 ? 10.234 1.451 7.418 1 96.56 417 ARG A CA 1
ATOM 3259 C C . ARG A 1 417 ? 10.203 0.053 8.031 1 96.56 417 ARG A C 1
ATOM 3261 O O . ARG A 1 417 ? 10.797 -0.88 7.48 1 96.56 417 ARG A O 1
ATOM 3268 N N . ALA A 1 418 ? 9.477 -0.039 9.062 1 96.19 418 ALA A N 1
ATOM 3269 C CA . ALA A 1 418 ? 9.344 -1.309 9.773 1 96.19 418 ALA A CA 1
ATOM 3270 C C . ALA A 1 418 ? 8.758 -2.385 8.859 1 96.19 418 ALA A C 1
ATOM 3272 O O . ALA A 1 418 ? 9.07 -3.568 9.008 1 96.19 418 ALA A O 1
ATOM 3273 N N . ASP A 1 419 ? 7.961 -1.957 7.891 1 95.94 419 ASP A N 1
ATOM 3274 C CA . ASP A 1 419 ? 7.348 -2.891 6.949 1 95.94 419 ASP A CA 1
ATOM 3275 C C . ASP A 1 419 ? 8.406 -3.586 6.098 1 95.94 419 ASP A C 1
ATOM 3277 O O . ASP A 1 419 ? 8.352 -4.801 5.898 1 95.94 419 ASP A O 1
ATOM 3281 N N . LEU A 1 420 ? 9.406 -2.82 5.582 1 98.12 420 LEU A N 1
ATOM 3282 C CA . LEU A 1 420 ? 10.477 -3.4 4.777 1 98.12 420 LEU A CA 1
ATOM 3283 C C . LEU A 1 420 ? 11.391 -4.277 5.633 1 98.12 420 LEU A C 1
ATOM 3285 O O . LEU A 1 420 ? 11.828 -5.34 5.191 1 98.12 420 LEU A O 1
ATOM 3289 N N . ILE A 1 421 ? 11.672 -3.816 6.855 1 98.56 421 ILE A N 1
ATOM 3290 C CA . ILE A 1 421 ? 12.523 -4.566 7.77 1 98.56 421 ILE A CA 1
ATOM 3291 C C . ILE A 1 421 ? 11.875 -5.914 8.094 1 98.56 421 ILE A C 1
ATOM 3293 O O . ILE A 1 421 ? 12.555 -6.945 8.109 1 98.56 421 ILE A O 1
ATOM 3297 N N . ALA A 1 422 ? 10.602 -5.891 8.312 1 98.12 422 ALA A N 1
ATOM 3298 C CA . ALA A 1 422 ? 9.875 -7.129 8.586 1 98.12 422 ALA A CA 1
ATOM 3299 C C . ALA A 1 422 ? 9.961 -8.086 7.398 1 98.12 422 ALA A C 1
ATOM 3301 O O . ALA A 1 422 ? 10.078 -9.297 7.578 1 98.12 422 ALA A O 1
ATOM 3302 N N . ARG A 1 423 ? 9.859 -7.59 6.191 1 98.62 423 ARG A N 1
ATOM 3303 C CA . ARG A 1 423 ? 9.961 -8.422 5 1 98.62 423 ARG A CA 1
ATOM 3304 C C . ARG A 1 423 ? 11.352 -9.023 4.863 1 98.62 423 ARG A C 1
ATOM 3306 O O . ARG A 1 423 ? 11.5 -10.195 4.496 1 98.62 423 ARG A O 1
ATOM 3313 N N . LEU A 1 424 ? 12.367 -8.195 5.133 1 98.81 424 LEU A N 1
ATOM 3314 C CA . LEU A 1 424 ? 13.727 -8.719 5.105 1 98.81 424 LEU A CA 1
ATOM 3315 C C . LEU A 1 424 ? 13.906 -9.836 6.125 1 98.81 424 LEU A C 1
ATOM 3317 O O . LEU A 1 424 ? 14.562 -10.836 5.844 1 98.81 424 LEU A O 1
ATOM 3321 N N . ALA A 1 425 ? 13.289 -9.609 7.309 1 98.62 425 ALA A N 1
ATOM 3322 C CA . ALA A 1 425 ? 13.336 -10.648 8.336 1 98.62 425 ALA A CA 1
ATOM 3323 C C . ALA A 1 425 ? 12.648 -11.922 7.863 1 98.62 425 ALA A C 1
ATOM 3325 O O . ALA A 1 425 ? 13.133 -13.031 8.117 1 98.62 425 ALA A O 1
ATOM 3326 N N . LEU A 1 426 ? 11.539 -11.812 7.199 1 98.44 426 LEU A N 1
ATOM 3327 C CA . LEU A 1 426 ? 10.805 -12.961 6.668 1 98.44 426 LEU A CA 1
ATOM 3328 C C . LEU A 1 426 ? 11.648 -13.719 5.648 1 98.44 426 LEU A C 1
ATOM 3330 O O . LEU A 1 426 ? 11.562 -14.945 5.555 1 98.44 426 LEU A O 1
ATOM 3334 N N . HIS A 1 427 ? 12.422 -12.977 4.902 1 98.5 427 HIS A N 1
ATOM 3335 C CA . HIS A 1 427 ? 13.32 -13.625 3.951 1 98.5 427 HIS A CA 1
ATOM 3336 C C . HIS A 1 427 ? 14.406 -14.422 4.668 1 98.5 427 HIS A C 1
ATOM 3338 O O . HIS A 1 427 ? 15 -15.328 4.086 1 98.5 427 HIS A O 1
ATOM 3344 N N . GLY A 1 428 ? 14.719 -14.07 5.875 1 98.31 428 GLY A N 1
ATOM 3345 C CA . GLY A 1 428 ? 15.781 -14.711 6.625 1 98.31 428 GLY A CA 1
ATOM 3346 C C . GLY A 1 428 ? 17.094 -13.945 6.59 1 98.31 428 GLY A C 1
ATOM 3347 O O . GLY A 1 428 ? 18.156 -14.5 6.887 1 98.31 428 GLY A O 1
ATOM 3348 N N . ALA A 1 429 ? 17.031 -12.664 6.195 1 98.56 429 ALA A N 1
ATOM 3349 C CA . ALA A 1 429 ? 18.234 -11.844 6.137 1 98.56 429 ALA A CA 1
ATOM 3350 C C . ALA A 1 429 ? 18.812 -11.602 7.535 1 98.56 429 ALA A C 1
ATOM 3352 O O . ALA A 1 429 ? 18.047 -11.367 8.484 1 98.56 429 ALA A O 1
ATOM 3353 N N . ALA A 1 430 ? 20.062 -11.766 7.652 1 98.44 430 ALA A N 1
ATOM 3354 C CA . ALA A 1 430 ? 20.75 -11.336 8.875 1 98.44 430 ALA A CA 1
ATOM 3355 C C . ALA A 1 430 ? 20.828 -9.812 8.945 1 98.44 430 ALA A C 1
ATOM 3357 O O . ALA A 1 430 ? 21.219 -9.156 7.984 1 98.44 430 ALA A O 1
ATOM 3358 N N . MET A 1 431 ? 20.375 -9.266 10.062 1 98.69 431 MET A N 1
ATOM 3359 C CA . MET A 1 431 ? 20.359 -7.816 10.211 1 98.69 431 MET A CA 1
ATOM 3360 C C . MET A 1 431 ? 20.906 -7.395 11.57 1 98.69 431 MET A C 1
ATOM 3362 O O . MET A 1 431 ? 20.797 -8.133 12.547 1 98.69 431 MET A O 1
ATOM 3366 N N . GLU A 1 432 ? 21.531 -6.27 11.617 1 98.69 432 GLU A N 1
ATOM 3367 C CA . GLU A 1 432 ? 22.031 -5.656 12.836 1 98.69 432 GLU A CA 1
ATOM 3368 C C . GLU A 1 432 ? 21.188 -4.453 13.25 1 98.69 432 GLU A C 1
ATOM 3370 O O . GLU A 1 432 ? 21.234 -3.408 12.594 1 98.69 432 GLU A O 1
ATOM 3375 N N . PRO A 1 433 ? 20.484 -4.535 14.328 1 98.06 433 PRO A N 1
ATOM 3376 C CA . PRO A 1 433 ? 19.641 -3.408 14.758 1 98.06 433 PRO A CA 1
ATOM 3377 C C . PRO A 1 433 ? 20.469 -2.225 15.266 1 98.06 433 PRO A C 1
ATOM 3379 O O . PRO A 1 433 ? 21.531 -2.414 15.859 1 98.06 433 PRO A O 1
ATOM 3382 N N . VAL A 1 434 ? 20.031 -1.086 15.008 1 97.62 434 VAL A N 1
ATOM 3383 C CA . VAL A 1 434 ? 20.594 0.145 15.562 1 97.62 434 VAL A CA 1
ATOM 3384 C C . VAL A 1 434 ? 19.953 0.435 16.922 1 97.62 434 VAL A C 1
ATOM 3386 O O . VAL A 1 434 ? 18.766 0.764 16.984 1 97.62 434 VAL A O 1
ATOM 3389 N N . ALA A 1 435 ? 20.672 0.42 17.969 1 95 435 ALA A N 1
ATOM 3390 C CA . ALA A 1 435 ? 20.125 0.499 19.328 1 95 435 ALA A CA 1
ATOM 3391 C C . ALA A 1 435 ? 20.031 1.948 19.797 1 95 435 ALA A C 1
ATOM 3393 O O . ALA A 1 435 ? 19.234 2.271 20.672 1 95 435 ALA A O 1
ATOM 3394 N N . ALA A 1 436 ? 20.906 2.799 19.344 1 95.12 436 ALA A N 1
ATOM 3395 C CA . ALA A 1 436 ? 20.938 4.23 19.641 1 95.12 436 ALA A CA 1
ATOM 3396 C C . ALA A 1 436 ? 21.203 5.043 18.375 1 95.12 436 ALA A C 1
ATOM 3398 O O . ALA A 1 436 ? 21.734 4.52 17.391 1 95.12 436 ALA A O 1
ATOM 3399 N N . PRO A 1 437 ? 20.703 6.262 18.438 1 94.88 437 PRO A N 1
ATOM 3400 C CA . PRO A 1 437 ? 20.969 7.074 17.234 1 94.88 437 PRO A CA 1
ATOM 3401 C C . PRO A 1 437 ? 22.422 7.012 16.781 1 94.88 437 PRO A C 1
ATOM 3403 O O . PRO A 1 437 ? 23.328 7.176 17.594 1 94.88 437 PRO A O 1
ATOM 3406 N N . LYS A 1 438 ? 22.641 6.707 15.531 1 96.75 438 LYS A N 1
ATOM 3407 C CA . LYS A 1 438 ? 23.969 6.531 14.969 1 96.75 438 LYS A CA 1
ATOM 3408 C C . LYS A 1 438 ? 24.109 7.27 13.641 1 96.75 438 LYS A C 1
ATOM 3410 O O . LYS A 1 438 ? 23.312 7.055 12.719 1 96.75 438 LYS A O 1
ATOM 3415 N N . THR A 1 439 ? 25.078 8.227 13.562 1 97.62 439 THR A N 1
ATOM 3416 C CA . THR A 1 439 ? 25.375 8.898 12.305 1 97.62 439 THR A CA 1
ATOM 3417 C C . THR A 1 439 ? 26.438 8.125 11.523 1 97.62 439 THR A C 1
ATOM 3419 O O . THR A 1 439 ? 27.516 7.828 12.055 1 97.62 439 THR A O 1
ATOM 3422 N N . VAL A 1 440 ? 26.078 7.762 10.344 1 98 440 VAL A N 1
ATOM 3423 C CA . VAL A 1 440 ? 26.984 7.004 9.492 1 98 440 VAL A CA 1
ATOM 3424 C C . VAL A 1 440 ? 27.109 7.691 8.133 1 98 440 VAL A C 1
ATOM 3426 O O . VAL A 1 440 ? 26.156 8.328 7.664 1 98 440 VAL A O 1
ATOM 3429 N N . ARG A 1 441 ? 28.328 7.652 7.539 1 97.75 441 ARG A N 1
ATOM 3430 C CA . ARG A 1 441 ? 28.516 8.109 6.168 1 97.75 441 ARG A CA 1
ATOM 3431 C C . ARG A 1 441 ? 28.031 7.062 5.172 1 97.75 441 ARG A C 1
ATOM 3433 O O . ARG A 1 441 ? 28.547 5.945 5.129 1 97.75 441 ARG A O 1
ATOM 3440 N N . VAL A 1 442 ? 26.953 7.344 4.383 1 98.56 442 VAL A N 1
ATOM 3441 C CA . VAL A 1 442 ? 26.359 6.402 3.445 1 98.56 442 VAL A CA 1
ATOM 3442 C C . VAL A 1 442 ? 26.203 7.059 2.076 1 98.56 442 VAL A C 1
ATOM 3444 O O . VAL A 1 442 ? 26.344 8.273 1.944 1 98.56 442 VAL A O 1
ATOM 3447 N N . GLU A 1 443 ? 26.062 6.211 1.103 1 98.56 443 GLU A N 1
ATOM 3448 C CA . GLU A 1 443 ? 25.641 6.645 -0.224 1 98.56 443 GLU A CA 1
ATOM 3449 C C . GLU A 1 443 ? 24.125 6.527 -0.386 1 98.56 443 GLU A C 1
ATOM 3451 O O . GLU A 1 443 ? 23.578 5.434 -0.281 1 98.56 443 GLU A O 1
ATOM 3456 N N . MET A 1 444 ? 23.5 7.66 -0.528 1 98.25 444 MET A N 1
ATOM 3457 C CA . MET A 1 444 ? 22.062 7.684 -0.825 1 98.25 444 MET A CA 1
ATOM 3458 C C . MET A 1 444 ? 21.828 7.891 -2.316 1 98.25 444 MET A C 1
ATOM 3460 O O . MET A 1 444 ? 22.672 8.445 -3.018 1 98.25 444 MET A O 1
ATOM 3464 N N . LEU A 1 445 ? 20.688 7.422 -2.832 1 98.69 445 LEU A N 1
ATOM 3465 C CA . LEU A 1 445 ? 20.422 7.488 -4.266 1 98.69 445 LEU A CA 1
ATOM 3466 C C . LEU A 1 445 ? 19.328 8.508 -4.574 1 98.69 445 LEU A C 1
ATOM 3468 O O . LEU A 1 445 ? 18.219 8.414 -4.047 1 98.69 445 LEU A O 1
ATOM 3472 N N . ARG A 1 446 ? 19.609 9.508 -5.371 1 98.62 446 ARG A N 1
ATOM 3473 C CA . ARG A 1 446 ? 18.625 10.422 -5.938 1 98.62 446 ARG A CA 1
ATOM 3474 C C . ARG A 1 446 ? 17.969 9.828 -7.188 1 98.62 446 ARG A C 1
ATOM 3476 O O . ARG A 1 446 ? 18.672 9.461 -8.133 1 98.62 446 ARG A O 1
ATOM 3483 N N . LEU A 1 447 ? 16.688 9.641 -7.184 1 98.69 447 LEU A N 1
ATOM 3484 C CA . LEU A 1 447 ? 15.953 9.047 -8.297 1 98.69 447 LEU A CA 1
ATOM 3485 C C . LEU A 1 447 ? 15.758 10.047 -9.422 1 98.69 447 LEU A C 1
ATOM 3487 O O . LEU A 1 447 ? 15.414 11.203 -9.18 1 98.69 447 LEU A O 1
ATOM 3491 N N . ALA A 1 448 ? 16.031 9.688 -10.57 1 98.25 448 ALA A N 1
ATOM 3492 C CA . ALA A 1 448 ? 15.828 10.547 -11.734 1 98.25 448 ALA A CA 1
ATOM 3493 C C . ALA A 1 448 ? 14.555 10.156 -12.492 1 98.25 448 ALA A C 1
ATOM 3495 O O . ALA A 1 448 ? 14.477 9.062 -13.055 1 98.25 448 ALA A O 1
ATOM 3496 N N . LYS A 1 449 ? 13.562 10.945 -12.508 1 96.38 449 LYS A N 1
ATOM 3497 C CA . LYS A 1 449 ? 12.336 10.859 -13.289 1 96.38 449 LYS A CA 1
ATOM 3498 C C . LYS A 1 449 ? 11.656 9.508 -13.094 1 96.38 449 LYS A C 1
ATOM 3500 O O . LYS A 1 449 ? 11.359 8.812 -14.062 1 96.38 449 LYS A O 1
ATOM 3505 N N . PRO A 1 450 ? 11.391 9.07 -11.867 1 98.25 450 PRO A N 1
ATOM 3506 C CA . PRO A 1 450 ? 10.617 7.844 -11.68 1 98.25 450 PRO A CA 1
ATOM 3507 C C . PRO A 1 450 ? 9.281 7.867 -12.414 1 98.25 450 PRO A C 1
ATOM 3509 O O . PRO A 1 450 ? 8.711 8.938 -12.625 1 98.25 450 PRO A O 1
ATOM 3512 N N . GLU A 1 451 ? 8.781 6.703 -12.852 1 98.06 451 GLU A N 1
ATOM 3513 C CA . GLU A 1 451 ? 7.551 6.582 -13.625 1 98.06 451 GLU A CA 1
ATOM 3514 C C . GLU A 1 451 ? 6.555 5.66 -12.93 1 98.06 451 GLU A C 1
ATOM 3516 O O . GLU A 1 451 ? 6.918 4.574 -12.477 1 98.06 451 GLU A O 1
ATOM 3521 N N . ILE A 1 452 ? 5.309 6.066 -12.828 1 98.25 452 ILE A N 1
ATOM 3522 C CA . ILE A 1 452 ? 4.223 5.285 -12.25 1 98.25 452 ILE A CA 1
ATOM 3523 C C . ILE A 1 452 ? 3.484 4.527 -13.352 1 98.25 452 ILE A C 1
ATOM 3525 O O . ILE A 1 452 ? 3.164 5.098 -14.398 1 98.25 452 ILE A O 1
ATOM 3529 N N . ALA A 1 453 ? 3.254 3.266 -13.141 1 97.88 453 ALA A N 1
ATOM 3530 C CA . ALA A 1 453 ? 2.574 2.424 -14.125 1 97.88 453 ALA A CA 1
ATOM 3531 C C . ALA A 1 453 ? 1.129 2.873 -14.32 1 97.88 453 ALA A C 1
ATOM 3533 O O . ALA A 1 453 ? 0.525 3.461 -13.422 1 97.88 453 ALA A O 1
ATOM 3534 N N . THR A 1 454 ? 0.55 2.59 -15.445 1 96.19 454 THR A N 1
ATOM 3535 C CA . THR A 1 454 ? -0.824 2.973 -15.75 1 96.19 454 THR A CA 1
ATOM 3536 C C . THR A 1 454 ? -1.777 1.807 -15.508 1 96.19 454 THR A C 1
ATOM 3538 O O . THR A 1 454 ? -2.992 1.947 -15.664 1 96.19 454 THR A O 1
ATOM 3541 N N . GLN A 1 455 ? -1.245 0.666 -15.148 1 96.06 455 GLN A N 1
ATOM 3542 C CA . GLN A 1 455 ? -2.031 -0.514 -14.812 1 96.06 455 GLN A CA 1
ATOM 3543 C C . GLN A 1 455 ? -1.597 -1.094 -13.469 1 96.06 455 GLN A C 1
ATOM 3545 O O . GLN A 1 455 ? -0.439 -0.953 -13.07 1 96.06 455 GLN A O 1
ATOM 3550 N N . ALA A 1 456 ? -2.588 -1.684 -12.812 1 96.31 456 ALA A N 1
ATOM 3551 C CA . ALA A 1 456 ? -2.271 -2.383 -11.57 1 96.31 456 ALA A CA 1
ATOM 3552 C C . ALA A 1 456 ? -1.816 -3.812 -11.852 1 96.31 456 ALA A C 1
ATOM 3554 O O . ALA A 1 456 ? -2.15 -4.387 -12.891 1 96.31 456 ALA A O 1
ATOM 3555 N N . ALA A 1 457 ? -0.993 -4.34 -10.969 1 94.44 457 ALA A N 1
ATOM 3556 C CA . ALA A 1 457 ? -0.524 -5.719 -11.039 1 94.44 457 ALA A CA 1
ATOM 3557 C C . ALA A 1 457 ? -0.265 -6.285 -9.648 1 94.44 457 ALA A C 1
ATOM 3559 O O . ALA A 1 457 ? 0.483 -5.695 -8.859 1 94.44 457 ALA A O 1
ATOM 3560 N N . GLU A 1 458 ? -0.905 -7.418 -9.375 1 94.69 458 GLU A N 1
ATOM 3561 C CA . GLU A 1 458 ? -0.673 -8.141 -8.125 1 94.69 458 GLU A CA 1
ATOM 3562 C C . GLU A 1 458 ? -0.893 -7.238 -6.914 1 94.69 458 GLU A C 1
ATOM 3564 O O . GLU A 1 458 ? -0.057 -7.188 -6.012 1 94.69 458 GLU A O 1
ATOM 3569 N N . GLY A 1 459 ? -1.903 -6.449 -6.93 1 94.75 459 GLY A N 1
ATOM 3570 C CA . GLY A 1 459 ? -2.301 -5.633 -5.793 1 94.75 459 GLY A CA 1
ATOM 3571 C C . GLY A 1 459 ? -1.492 -4.355 -5.668 1 94.75 459 GLY A C 1
ATOM 3572 O O . GLY A 1 459 ? -1.577 -3.66 -4.652 1 94.75 459 GLY A O 1
ATOM 3573 N N . HIS A 1 460 ? -0.637 -3.996 -6.672 1 97.38 460 HIS A N 1
ATOM 3574 C CA . HIS A 1 460 ? 0.223 -2.82 -6.609 1 97.38 460 HIS A CA 1
ATOM 3575 C C . HIS A 1 460 ? 0.158 -2.021 -7.906 1 97.38 460 HIS A C 1
ATOM 3577 O O . HIS A 1 460 ? -0.35 -2.512 -8.922 1 97.38 460 HIS A O 1
ATOM 3583 N N . VAL A 1 461 ? 0.585 -0.806 -7.863 1 98.12 461 VAL A N 1
ATOM 3584 C CA . VAL A 1 461 ? 0.945 0.023 -9.008 1 98.12 461 VAL A CA 1
ATOM 3585 C C . VAL A 1 461 ? 2.459 0.225 -9.047 1 98.12 461 VAL A C 1
ATOM 3587 O O . VAL A 1 461 ? 3.025 0.883 -8.172 1 98.12 461 VAL A O 1
ATOM 3590 N N . ALA A 1 462 ? 3.1 -0.32 -9.992 1 98 462 ALA A N 1
ATOM 3591 C CA . ALA A 1 462 ? 4.559 -0.336 -10.07 1 98 462 ALA A CA 1
ATOM 3592 C C . ALA A 1 462 ? 5.109 1.068 -10.297 1 98 462 ALA A C 1
ATOM 3594 O O . ALA A 1 462 ? 4.441 1.92 -10.883 1 98 462 ALA A O 1
ATOM 3595 N N . ILE A 1 463 ? 6.297 1.32 -9.758 1 98.5 463 ILE A N 1
ATOM 3596 C CA . ILE A 1 463 ? 7.074 2.531 -9.992 1 98.5 463 ILE A CA 1
ATOM 3597 C C . ILE A 1 463 ? 8.477 2.16 -10.469 1 98.5 463 ILE A C 1
ATOM 3599 O O . ILE A 1 463 ? 9.172 1.384 -9.812 1 98.5 463 ILE A O 1
ATOM 3603 N N . THR A 1 464 ? 8.891 2.686 -11.586 1 98.12 464 THR A N 1
ATOM 3604 C CA . THR A 1 464 ? 10.195 2.328 -12.141 1 98.12 464 THR A CA 1
ATOM 3605 C C . THR A 1 464 ? 11.117 3.541 -12.188 1 98.12 464 THR A C 1
ATOM 3607 O O . THR A 1 464 ? 10.648 4.68 -12.25 1 98.12 464 THR A O 1
ATOM 3610 N N . VAL A 1 465 ? 12.375 3.334 -12.008 1 98.56 465 VAL A N 1
ATOM 3611 C CA . VAL A 1 465 ? 13.414 4.34 -12.195 1 98.56 465 VAL A CA 1
ATOM 3612 C C . VAL A 1 465 ? 14.609 3.725 -12.922 1 98.56 465 VAL A C 1
ATOM 3614 O O . VAL A 1 465 ? 15.094 2.658 -12.539 1 98.56 465 VAL A O 1
ATOM 3617 N N . LYS A 1 466 ? 15.086 4.316 -14.016 1 97.56 466 LYS A N 1
ATOM 3618 C CA . LYS A 1 466 ? 16.188 3.781 -14.812 1 97.56 466 LYS A CA 1
ATOM 3619 C C . LYS A 1 466 ? 17.531 4.348 -14.352 1 97.56 466 LYS A C 1
ATOM 3621 O O . LYS A 1 466 ? 18.531 3.648 -14.367 1 97.56 466 LYS A O 1
ATOM 3626 N N . GLU A 1 467 ? 17.516 5.641 -13.969 1 98.12 467 GLU A N 1
ATOM 3627 C CA . GLU A 1 467 ? 18.734 6.336 -13.602 1 98.12 467 GLU A CA 1
ATOM 3628 C C . GLU A 1 467 ? 18.672 6.855 -12.172 1 98.12 467 GLU A C 1
ATOM 3630 O O . GLU A 1 467 ? 17.625 7.332 -11.727 1 98.12 467 GLU A O 1
ATOM 3635 N N . VAL A 1 468 ? 19.766 6.691 -11.43 1 98.44 468 VAL A N 1
ATOM 3636 C CA . VAL A 1 468 ? 19.922 7.215 -10.078 1 98.44 468 VAL A CA 1
ATOM 3637 C C . VAL A 1 468 ? 21.266 7.922 -9.945 1 98.44 468 VAL A C 1
ATOM 3639 O O . VAL A 1 468 ? 22.203 7.629 -10.688 1 98.44 468 VAL A O 1
ATOM 3642 N N . THR A 1 469 ? 21.359 8.867 -9.102 1 98.38 469 THR A N 1
ATOM 3643 C CA . THR A 1 469 ? 22.609 9.555 -8.781 1 98.38 469 THR A CA 1
ATOM 3644 C C . THR A 1 469 ? 23 9.297 -7.324 1 98.38 469 THR A C 1
ATOM 3646 O O . THR A 1 469 ? 22.281 9.695 -6.402 1 98.38 469 THR A O 1
ATOM 3649 N N . PRO A 1 470 ? 24.141 8.602 -7.121 1 98.06 470 PRO A N 1
ATOM 3650 C CA . PRO A 1 470 ? 24.609 8.406 -5.746 1 98.06 470 PRO A CA 1
ATOM 3651 C C . PRO A 1 470 ? 25.078 9.695 -5.098 1 98.06 470 PRO A C 1
ATOM 3653 O O . PRO A 1 470 ? 25.766 10.5 -5.742 1 98.06 470 PRO A O 1
ATOM 3656 N N . GLU A 1 471 ? 24.656 9.914 -3.92 1 97.81 471 GLU A N 1
ATOM 3657 C CA . GLU A 1 471 ? 25.062 11.039 -3.088 1 97.81 471 GLU A CA 1
ATOM 3658 C C . GLU A 1 471 ? 25.625 10.562 -1.751 1 97.81 471 GLU A C 1
ATOM 3660 O O . GLU A 1 471 ? 24.938 9.852 -1.008 1 97.81 471 GLU A O 1
ATOM 3665 N N . ARG A 1 472 ? 26.938 10.938 -1.416 1 97.44 472 ARG A N 1
ATOM 3666 C CA . ARG A 1 472 ? 27.469 10.609 -0.098 1 97.44 472 ARG A CA 1
ATOM 3667 C C . ARG A 1 472 ? 26.969 11.586 0.957 1 97.44 472 ARG A C 1
ATOM 3669 O O . ARG A 1 472 ? 26.984 12.805 0.747 1 97.44 472 ARG A O 1
ATOM 3676 N N . ARG A 1 473 ? 26.453 11.047 1.96 1 96.5 473 ARG A N 1
ATOM 3677 C CA . ARG A 1 473 ? 25.875 11.859 3.023 1 96.5 473 ARG A CA 1
ATOM 3678 C C . ARG A 1 473 ? 26.141 11.242 4.395 1 96.5 473 ARG A C 1
ATOM 3680 O O . ARG A 1 473 ? 26.188 10.016 4.531 1 96.5 473 ARG A O 1
ATOM 3687 N N . ASP A 1 474 ? 26.375 12.156 5.379 1 97.19 474 ASP A N 1
ATOM 3688 C CA . ASP A 1 474 ? 26.203 11.719 6.762 1 97.19 474 ASP A CA 1
ATOM 3689 C C . ASP A 1 474 ? 24.734 11.633 7.137 1 97.19 474 ASP A C 1
ATOM 3691 O O . ASP A 1 474 ? 23.969 12.586 6.941 1 97.19 474 ASP A O 1
ATOM 3695 N N . TRP A 1 475 ? 24.328 10.492 7.562 1 96.56 475 TRP A N 1
ATOM 3696 C CA . TRP A 1 475 ? 22.922 10.258 7.871 1 96.56 475 TRP A CA 1
ATOM 3697 C C . TRP A 1 475 ? 22.766 9.625 9.25 1 96.56 475 TRP A C 1
ATOM 3699 O O . TRP A 1 475 ? 23.531 8.734 9.617 1 96.56 475 TRP A O 1
ATOM 3709 N N . THR A 1 476 ? 21.797 10.133 10.023 1 95.62 476 THR A N 1
ATOM 3710 C CA . THR A 1 476 ? 21.531 9.578 11.344 1 95.62 476 THR A CA 1
ATOM 3711 C C . THR A 1 476 ? 20.391 8.562 11.281 1 95.62 476 THR A C 1
ATOM 3713 O O . THR A 1 476 ? 19.281 8.898 10.883 1 95.62 476 THR A O 1
ATOM 3716 N N . PHE A 1 477 ? 20.672 7.344 11.648 1 97.19 477 PHE A N 1
ATOM 3717 C CA . PHE A 1 477 ? 19.688 6.277 11.766 1 97.19 477 PHE A CA 1
ATOM 3718 C C . PHE A 1 477 ? 19.234 6.113 13.211 1 97.19 477 PHE A C 1
ATOM 3720 O O . PHE A 1 477 ? 20.062 6.004 14.117 1 97.19 477 PHE A O 1
ATOM 3727 N N . MET A 1 478 ? 17.969 6.141 13.406 1 95.62 478 MET A N 1
ATOM 3728 C CA . MET A 1 478 ? 17.359 6.07 14.734 1 95.62 478 MET A CA 1
ATOM 3729 C C . MET A 1 478 ? 17.172 4.621 15.172 1 95.62 478 MET A C 1
ATOM 3731 O O . MET A 1 478 ? 17.266 3.707 14.352 1 95.62 478 MET A O 1
ATOM 3735 N N . PRO A 1 479 ? 16.969 4.434 16.516 1 95 479 PRO A N 1
ATOM 3736 C CA . PRO A 1 479 ? 16.641 3.074 16.953 1 95 479 PRO A CA 1
ATOM 3737 C C . PRO A 1 479 ? 15.5 2.461 16.156 1 95 479 PRO A C 1
ATOM 3739 O O . PRO A 1 479 ? 14.531 3.154 15.828 1 95 479 PRO A O 1
ATOM 3742 N N . GLY A 1 480 ? 15.586 1.18 15.883 1 95.94 480 GLY A N 1
ATOM 3743 C CA . GLY A 1 480 ? 14.641 0.497 15.016 1 95.94 480 GLY A CA 1
ATOM 3744 C C . GLY A 1 480 ? 15.164 0.284 13.609 1 95.94 480 GLY A C 1
ATOM 3745 O O . GLY A 1 480 ? 14.672 -0.584 12.883 1 95.94 480 GLY A O 1
ATOM 3746 N N . SER A 1 481 ? 16.125 1.164 13.211 1 98.38 481 SER A N 1
ATOM 3747 C CA . SER A 1 481 ? 16.812 0.953 11.938 1 98.38 481 SER A CA 1
ATOM 3748 C C . SER A 1 481 ? 17.672 -0.308 11.977 1 98.38 481 SER A C 1
ATOM 3750 O O . SER A 1 481 ? 17.906 -0.87 13.047 1 98.38 481 SER A O 1
ATOM 3752 N N . VAL A 1 482 ? 18.062 -0.763 10.812 1 98.81 482 VAL A N 1
ATOM 3753 C CA . VAL A 1 482 ? 18.922 -1.944 10.766 1 98.81 482 VAL A CA 1
ATOM 3754 C C . VAL A 1 482 ? 20.016 -1.741 9.727 1 98.81 482 VAL A C 1
ATOM 3756 O O . VAL A 1 482 ? 19.828 -1.045 8.727 1 98.81 482 VAL A O 1
ATOM 3759 N N . ARG A 1 483 ? 21.156 -2.242 9.984 1 98.88 483 ARG A N 1
ATOM 3760 C CA . ARG A 1 483 ? 22.219 -2.482 9.016 1 98.88 483 ARG A CA 1
ATOM 3761 C C . ARG A 1 483 ? 22.156 -3.906 8.469 1 98.88 483 ARG A C 1
ATOM 3763 O O . ARG A 1 483 ? 22.094 -4.867 9.242 1 98.88 483 ARG A O 1
ATOM 3770 N N . VAL A 1 484 ? 22.094 -4.102 7.203 1 98.88 484 VAL A N 1
ATOM 3771 C CA . VAL A 1 484 ? 21.969 -5.406 6.559 1 98.88 484 VAL A CA 1
ATOM 3772 C C . VAL A 1 484 ? 23.203 -5.672 5.691 1 98.88 484 VAL A C 1
ATOM 3774 O O . VAL A 1 484 ? 23.281 -5.211 4.547 1 98.88 484 VAL A O 1
ATOM 3777 N N . SER A 1 485 ? 24.109 -6.445 6.18 1 98.75 485 SER A N 1
ATOM 3778 C CA . SER A 1 485 ? 25.297 -6.793 5.418 1 98.75 485 SER A CA 1
ATOM 3779 C C . SER A 1 485 ? 24.953 -7.613 4.184 1 98.75 485 SER A C 1
ATOM 3781 O O . SER A 1 485 ? 24.062 -8.477 4.234 1 98.75 485 SER A O 1
ATOM 3783 N N . THR A 1 486 ? 25.609 -7.324 3.072 1 98.69 486 THR A N 1
ATOM 3784 C CA . THR A 1 486 ? 25.406 -8.141 1.881 1 98.69 486 THR A CA 1
ATOM 3785 C C . THR A 1 486 ? 26.359 -9.336 1.883 1 98.69 486 THR A C 1
ATOM 3787 O O . THR A 1 486 ? 26.266 -10.203 1.01 1 98.69 486 THR A O 1
ATOM 3790 N N . ASP A 1 487 ? 27.281 -9.359 2.848 1 98.62 487 ASP A N 1
ATOM 3791 C CA . ASP A 1 487 ? 28.156 -10.523 3.029 1 98.62 487 ASP A CA 1
ATOM 3792 C C . ASP A 1 487 ? 27.422 -11.633 3.799 1 98.62 487 ASP A C 1
ATOM 3794 O O . ASP A 1 487 ? 27.812 -11.961 4.926 1 98.62 487 ASP A O 1
ATOM 3798 N N . GLN A 1 488 ? 26.531 -12.188 3.232 1 98.56 488 GLN A N 1
ATOM 3799 C CA . GLN A 1 488 ? 25.719 -13.312 3.705 1 98.56 488 GLN A CA 1
ATOM 3800 C C . GLN A 1 488 ? 25.125 -14.086 2.537 1 98.56 488 GLN A C 1
ATOM 3802 O O . GLN A 1 488 ? 25.047 -13.578 1.419 1 98.56 488 GLN A O 1
ATOM 3807 N N . PRO A 1 489 ? 24.641 -15.266 2.703 1 98.5 489 PRO A N 1
ATOM 3808 C CA . PRO A 1 489 ? 24.188 -16.109 1.596 1 98.5 489 PRO A CA 1
ATOM 3809 C C . PRO A 1 489 ? 23.062 -15.461 0.794 1 98.5 489 PRO A C 1
ATOM 3811 O O . PRO A 1 489 ? 22.938 -15.695 -0.411 1 98.5 489 PRO A O 1
ATOM 3814 N N . LEU A 1 490 ? 22.25 -14.578 1.427 1 98.56 490 LEU A N 1
ATOM 3815 C CA . LEU A 1 490 ? 21.109 -13.961 0.757 1 98.56 490 LEU A CA 1
ATOM 3816 C C . LEU A 1 490 ? 21.5 -12.609 0.155 1 98.56 490 LEU A C 1
ATOM 3818 O O . LEU A 1 490 ? 20.625 -11.82 -0.215 1 98.56 490 LEU A O 1
ATOM 3822 N N . GLY A 1 491 ? 22.797 -12.359 0.092 1 98.62 491 GLY A N 1
ATOM 3823 C CA . GLY A 1 491 ? 23.297 -11.055 -0.321 1 98.62 491 GLY A CA 1
ATOM 3824 C C . GLY A 1 491 ? 22.734 -10.602 -1.656 1 98.62 491 GLY A C 1
ATOM 3825 O O . GLY A 1 491 ? 22.344 -9.445 -1.81 1 98.62 491 GLY A O 1
ATOM 3826 N N . ASP A 1 492 ? 22.734 -11.484 -2.707 1 98.31 492 ASP A N 1
ATOM 3827 C CA . ASP A 1 492 ? 22.188 -11.125 -4.012 1 98.31 492 ASP A CA 1
ATOM 3828 C C . ASP A 1 492 ? 20.719 -10.719 -3.9 1 98.31 492 ASP A C 1
ATOM 3830 O O . ASP A 1 492 ? 20.297 -9.727 -4.504 1 98.31 492 ASP A O 1
ATOM 3834 N N . LEU A 1 493 ? 19.969 -11.508 -3.15 1 98.38 493 LEU A N 1
ATOM 3835 C CA . LEU A 1 493 ? 18.547 -11.242 -2.963 1 98.38 493 LEU A CA 1
ATOM 3836 C C . LEU A 1 493 ? 18.328 -9.883 -2.295 1 98.38 493 LEU A C 1
ATOM 3838 O O . LEU A 1 493 ? 17.438 -9.125 -2.686 1 98.38 493 LEU A O 1
ATOM 3842 N N . ILE A 1 494 ? 19.125 -9.562 -1.308 1 98.81 494 ILE A N 1
ATOM 3843 C CA . ILE A 1 494 ? 19.047 -8.305 -0.577 1 98.81 494 ILE A CA 1
ATOM 3844 C C . ILE A 1 494 ? 19.312 -7.137 -1.527 1 98.81 494 ILE A C 1
ATOM 3846 O O . ILE A 1 494 ? 18.578 -6.141 -1.513 1 98.81 494 ILE A O 1
ATOM 3850 N N . VAL A 1 495 ? 20.312 -7.277 -2.41 1 98.81 495 VAL A N 1
ATOM 3851 C CA . VAL A 1 495 ? 20.625 -6.238 -3.385 1 98.81 495 VAL A CA 1
ATOM 3852 C C . VAL A 1 495 ? 19.438 -6.047 -4.332 1 98.81 495 VAL A C 1
ATOM 3854 O O . VAL A 1 495 ? 19.016 -4.914 -4.594 1 98.81 495 VAL A O 1
ATOM 3857 N N . LEU A 1 496 ? 18.859 -7.129 -4.82 1 98.75 496 LEU A N 1
ATOM 3858 C CA . LEU A 1 496 ? 17.734 -7.062 -5.75 1 98.75 496 LEU A CA 1
ATOM 3859 C C . LEU A 1 496 ? 16.516 -6.418 -5.094 1 98.75 496 LEU A C 1
ATOM 3861 O O . LEU A 1 496 ? 15.773 -5.68 -5.742 1 98.75 496 LEU A O 1
ATOM 3865 N N . LEU A 1 497 ? 16.297 -6.648 -3.814 1 98.81 497 LEU A N 1
ATOM 3866 C CA . LEU A 1 497 ? 15.148 -6.152 -3.074 1 98.81 497 LEU A CA 1
ATOM 3867 C C . LEU A 1 497 ? 15.297 -4.668 -2.766 1 98.81 497 LEU A C 1
ATOM 3869 O O . LEU A 1 497 ? 14.305 -3.943 -2.678 1 98.81 497 LEU A O 1
ATOM 3873 N N . LEU A 1 498 ? 16.594 -4.191 -2.58 1 98.88 498 LEU A N 1
ATOM 3874 C CA . LEU A 1 498 ? 16.766 -2.883 -1.956 1 98.88 498 LEU A CA 1
ATOM 3875 C C . LEU A 1 498 ? 17.297 -1.866 -2.959 1 98.88 498 LEU A C 1
ATOM 3877 O O . LEU A 1 498 ? 17.281 -0.661 -2.695 1 98.88 498 LEU A O 1
ATOM 3881 N N . GLU A 1 499 ? 17.781 -2.293 -4.148 1 98.88 499 GLU A N 1
ATOM 3882 C CA . GLU A 1 499 ? 18.172 -1.34 -5.184 1 98.88 499 GLU A CA 1
ATOM 3883 C C . GLU A 1 499 ? 16.953 -0.891 -5.996 1 98.88 499 GLU A C 1
ATOM 3885 O O . GLU A 1 499 ? 16.297 -1.712 -6.625 1 98.88 499 GLU A O 1
ATOM 3890 N N . PRO A 1 500 ? 16.703 0.384 -6.059 1 98.75 500 PRO A N 1
ATOM 3891 C CA . PRO A 1 500 ? 15.445 0.849 -6.66 1 98.75 500 PRO A CA 1
ATOM 3892 C C . PRO A 1 500 ? 15.391 0.595 -8.164 1 98.75 500 PRO A C 1
ATOM 3894 O O . PRO A 1 500 ? 14.297 0.537 -8.742 1 98.75 500 PRO A O 1
ATOM 3897 N N . GLN A 1 501 ? 16.531 0.403 -8.852 1 98.75 501 GLN A N 1
ATOM 3898 C CA . GLN A 1 501 ? 16.547 0.167 -10.289 1 98.75 501 GLN A CA 1
ATOM 3899 C C . GLN A 1 501 ? 16.172 -1.277 -10.617 1 98.75 501 GLN A C 1
ATOM 3901 O O . GLN A 1 501 ? 15.891 -1.607 -11.773 1 98.75 501 GLN A O 1
ATOM 3906 N N . SER A 1 502 ? 16.25 -2.178 -9.602 1 98.62 502 SER A N 1
ATOM 3907 C CA . SER A 1 502 ? 15.852 -3.57 -9.797 1 98.62 502 SER A CA 1
ATOM 3908 C C . SER A 1 502 ? 14.352 -3.693 -10.016 1 98.62 502 SER A C 1
ATOM 3910 O O . SER A 1 502 ? 13.555 -3.109 -9.273 1 98.62 502 SER A O 1
ATOM 3912 N N . SER A 1 503 ? 13.93 -4.496 -10.992 1 97.69 503 SER A N 1
ATOM 3913 C CA . SER A 1 503 ? 12.516 -4.703 -11.258 1 97.69 503 SER A CA 1
ATOM 3914 C C . SER A 1 503 ? 11.867 -5.578 -10.188 1 97.69 503 SER A C 1
ATOM 3916 O O . SER A 1 503 ? 10.648 -5.703 -10.133 1 97.69 503 SER A O 1
ATOM 3918 N N . GLU A 1 504 ? 12.695 -6.156 -9.273 1 97.81 504 GLU A N 1
ATOM 3919 C CA . GLU A 1 504 ? 12.211 -7.016 -8.195 1 97.81 504 GLU A CA 1
ATOM 3920 C C . GLU A 1 504 ? 12.195 -6.277 -6.859 1 97.81 504 GLU A C 1
ATOM 3922 O O . GLU A 1 504 ? 11.828 -6.848 -5.832 1 97.81 504 GLU A O 1
ATOM 3927 N N . SER A 1 505 ? 12.555 -4.988 -6.863 1 98.62 505 SER A N 1
ATOM 3928 C CA . SER A 1 505 ? 12.766 -4.246 -5.625 1 98.62 505 SER A CA 1
ATOM 3929 C C . SER A 1 505 ? 11.438 -3.824 -5.004 1 98.62 505 SER A C 1
ATOM 3931 O O . SER A 1 505 ? 10.414 -3.797 -5.68 1 98.62 505 SER A O 1
ATOM 3933 N N . PHE A 1 506 ? 11.5 -3.49 -3.684 1 98.56 506 PHE A N 1
ATOM 3934 C CA . PHE A 1 506 ? 10.359 -2.898 -3.002 1 98.56 506 PHE A CA 1
ATOM 3935 C C . PHE A 1 506 ? 9.922 -1.61 -3.689 1 98.56 506 PHE A C 1
ATOM 3937 O O . PHE A 1 506 ? 8.727 -1.319 -3.779 1 98.56 506 PHE A O 1
ATOM 3944 N N . PHE A 1 507 ? 10.898 -0.878 -4.188 1 98.69 507 PHE A N 1
ATOM 3945 C CA . PHE A 1 507 ? 10.578 0.351 -4.906 1 98.69 507 PHE A CA 1
ATOM 3946 C C . PHE A 1 507 ? 9.805 0.045 -6.184 1 98.69 507 PHE A C 1
ATOM 3948 O O . PHE A 1 507 ? 8.789 0.679 -6.465 1 98.69 507 PHE A O 1
ATOM 3955 N N . ALA A 1 508 ? 10.258 -0.9 -7 1 98.38 508 ALA A N 1
ATOM 3956 C CA . ALA A 1 508 ? 9.648 -1.248 -8.281 1 98.38 508 ALA A CA 1
ATOM 3957 C C . ALA A 1 508 ? 8.211 -1.737 -8.086 1 98.38 508 ALA A C 1
ATOM 3959 O O . ALA A 1 508 ? 7.363 -1.54 -8.961 1 98.38 508 ALA A O 1
ATOM 3960 N N . TRP A 1 509 ? 7.926 -2.322 -6.934 1 98 509 TRP A N 1
ATOM 3961 C CA . TRP A 1 509 ? 6.578 -2.797 -6.645 1 98 509 TRP A CA 1
ATOM 3962 C C . TRP A 1 509 ? 5.707 -1.67 -6.102 1 98 509 TRP A C 1
ATOM 3964 O O . TRP A 1 509 ? 4.559 -1.896 -5.711 1 98 509 TRP A O 1
ATOM 3974 N N . GLY A 1 510 ? 6.242 -0.456 -6.043 1 97.81 510 GLY A N 1
ATOM 3975 C CA . GLY A 1 510 ? 5.457 0.708 -5.672 1 97.81 510 GLY A CA 1
ATOM 3976 C C . GLY A 1 510 ? 5.293 0.864 -4.168 1 97.81 510 GLY A C 1
ATOM 3977 O O . GLY A 1 510 ? 4.316 1.453 -3.703 1 97.81 510 GLY A O 1
ATOM 3978 N N . MET A 1 511 ? 6.285 0.41 -3.348 1 97.81 511 MET A N 1
ATOM 3979 C CA . MET A 1 511 ? 6.102 0.38 -1.898 1 97.81 511 MET A CA 1
ATOM 3980 C C . MET A 1 511 ? 6.711 1.615 -1.246 1 97.81 511 MET A C 1
ATOM 3982 O O . MET A 1 511 ? 6.598 1.801 -0.033 1 97.81 511 MET A O 1
ATOM 3986 N N . ILE A 1 512 ? 7.34 2.49 -2.025 1 97.56 512 ILE A N 1
ATOM 3987 C CA . ILE A 1 512 ? 7.945 3.695 -1.47 1 97.56 512 ILE A CA 1
ATOM 3988 C C . ILE A 1 512 ? 7.535 4.91 -2.301 1 97.56 512 ILE A C 1
ATOM 3990 O O . ILE A 1 512 ? 8.383 5.711 -2.701 1 97.56 512 ILE A O 1
ATOM 3994 N N . PRO A 1 513 ? 6.25 5.113 -2.49 1 97.31 513 PRO A N 1
ATOM 3995 C CA . PRO A 1 513 ? 5.816 6.215 -3.354 1 97.31 513 PRO A CA 1
ATOM 3996 C C . PRO A 1 513 ? 5.98 7.582 -2.693 1 97.31 513 PRO A C 1
ATOM 3998 O O . PRO A 1 513 ? 5.941 8.609 -3.375 1 97.31 513 PRO A O 1
ATOM 4001 N N . GLU A 1 514 ? 6.164 7.664 -1.385 1 95.31 514 GLU A N 1
ATOM 4002 C CA . GLU A 1 514 ? 6.191 8.914 -0.631 1 95.31 514 GLU A CA 1
ATOM 4003 C C . GLU A 1 514 ? 7.348 9.805 -1.078 1 95.31 514 GLU A C 1
ATOM 4005 O O . GLU A 1 514 ? 7.27 11.031 -0.981 1 95.31 514 GLU A O 1
ATOM 4010 N N . VAL A 1 515 ? 8.406 9.219 -1.591 1 96.62 515 VAL A N 1
ATOM 4011 C CA . VAL A 1 515 ? 9.594 9.984 -1.957 1 96.62 515 VAL A CA 1
ATOM 4012 C C . VAL A 1 515 ? 9.32 10.789 -3.227 1 96.62 515 VAL A C 1
ATOM 4014 O O . VAL A 1 515 ? 10.078 11.688 -3.572 1 96.62 515 VAL A O 1
ATOM 4017 N N . LEU A 1 516 ? 8.172 10.492 -3.898 1 97.19 516 LEU A N 1
ATOM 4018 C CA . LEU A 1 516 ? 7.844 11.156 -5.16 1 97.19 516 LEU A CA 1
ATOM 4019 C C . LEU A 1 516 ? 7.094 12.461 -4.914 1 97.19 516 LEU A C 1
ATOM 4021 O O . LEU A 1 516 ? 6.805 13.195 -5.855 1 97.19 516 LEU A O 1
ATOM 4025 N N . THR A 1 517 ? 6.863 12.797 -3.674 1 93.62 517 THR A N 1
ATOM 4026 C CA . THR A 1 517 ? 6.113 14 -3.344 1 93.62 517 THR A CA 1
ATOM 4027 C C . THR A 1 517 ? 7.004 15.023 -2.648 1 93.62 517 THR A C 1
ATOM 4029 O O . THR A 1 517 ? 7.586 14.734 -1.6 1 93.62 517 THR A O 1
ATOM 4032 N N . ARG A 1 518 ? 7.023 16.172 -3.209 1 92.19 518 ARG A N 1
ATOM 4033 C CA . ARG A 1 518 ? 7.734 17.266 -2.539 1 92.19 518 ARG A CA 1
ATOM 4034 C C . ARG A 1 518 ? 6.895 17.844 -1.407 1 92.19 518 ARG A C 1
ATOM 4036 O O . ARG A 1 518 ? 5.715 18.156 -1.596 1 92.19 518 ARG A O 1
ATOM 4043 N N . VAL A 1 519 ? 7.422 18.125 -0.27 1 89.25 519 VAL A N 1
ATOM 4044 C CA . VAL A 1 519 ? 6.672 18.469 0.935 1 89.25 519 VAL A CA 1
ATOM 4045 C C . VAL A 1 519 ? 6.555 19.984 1.062 1 89.25 519 VAL A C 1
ATOM 4047 O O . VAL A 1 519 ? 5.504 20.5 1.441 1 89.25 519 VAL A O 1
ATOM 4050 N N . GLU A 1 520 ? 7.629 20.734 0.87 1 89.25 520 GLU A N 1
ATOM 4051 C CA . GLU A 1 520 ? 7.605 22.172 1.116 1 89.25 520 GLU A CA 1
ATOM 4052 C C . GLU A 1 520 ? 7.691 22.953 -0.189 1 89.25 520 GLU A C 1
ATOM 4054 O O . GLU A 1 520 ? 8.07 22.406 -1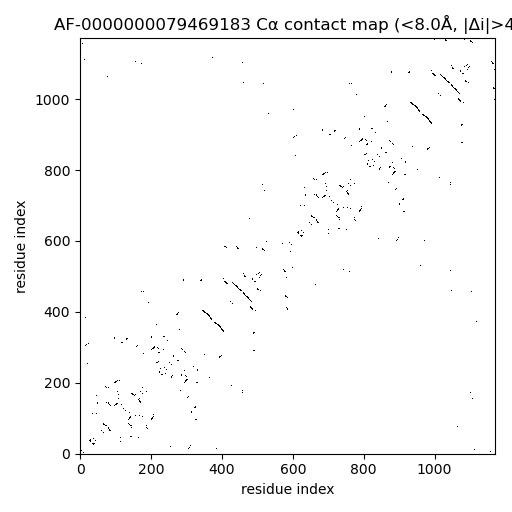.227 1 89.25 520 GLU A O 1
ATOM 4059 N N . TYR A 1 521 ? 7.152 24.188 -0.093 1 92.19 521 TYR A N 1
ATOM 4060 C CA . TYR A 1 521 ? 7.152 25.156 -1.188 1 92.19 521 TYR A CA 1
ATOM 4061 C C . TYR A 1 521 ? 7.445 26.562 -0.676 1 92.19 521 TYR A C 1
ATOM 4063 O O . TYR A 1 521 ? 7.605 26.766 0.529 1 92.19 521 TYR A O 1
ATOM 4071 N N . ILE A 1 522 ? 7.656 27.438 -1.547 1 95.75 522 ILE A N 1
ATOM 4072 C CA . ILE A 1 522 ? 7.871 28.828 -1.192 1 95.75 522 ILE A CA 1
ATOM 4073 C C . ILE A 1 522 ? 6.98 29.734 -2.049 1 95.75 522 ILE A C 1
ATOM 4075 O O . ILE A 1 522 ? 6.863 29.531 -3.26 1 95.75 522 ILE A O 1
ATOM 4079 N N . GLU A 1 523 ? 6.344 30.703 -1.387 1 95.38 523 GLU A N 1
ATOM 4080 C CA . GLU A 1 523 ? 5.422 31.609 -2.064 1 95.38 523 GLU A CA 1
ATOM 4081 C C . GLU A 1 523 ? 6.176 32.594 -2.938 1 95.38 523 GLU A C 1
ATOM 4083 O O . GLU A 1 523 ? 7.312 32.969 -2.633 1 95.38 523 GLU A O 1
ATOM 4088 N N . ALA A 1 524 ? 5.445 33.062 -3.947 1 95.5 524 ALA A N 1
ATOM 4089 C CA . ALA A 1 524 ? 6.062 34 -4.891 1 95.5 524 ALA A CA 1
ATOM 4090 C C . ALA A 1 524 ? 6.504 35.281 -4.191 1 95.5 524 ALA A C 1
ATOM 4092 O O . ALA A 1 524 ? 7.562 35.844 -4.496 1 95.5 524 ALA A O 1
ATOM 4093 N N . TYR A 1 525 ? 5.766 35.812 -3.266 1 94.81 525 TYR A N 1
ATOM 4094 C CA . TYR A 1 525 ? 6.098 37.062 -2.588 1 94.81 525 TYR A CA 1
ATOM 4095 C C . TYR A 1 525 ? 7.367 36.906 -1.759 1 94.81 525 TYR A C 1
ATOM 4097 O O . TYR A 1 525 ? 7.98 37.906 -1.362 1 94.81 525 TYR A O 1
ATOM 4105 N N . ALA A 1 526 ? 7.73 35.656 -1.479 1 96.25 526 ALA A N 1
ATOM 4106 C CA . ALA A 1 526 ? 8.945 35.406 -0.712 1 96.25 526 ALA A CA 1
ATOM 4107 C C . ALA A 1 526 ? 10.109 35.062 -1.634 1 96.25 526 ALA A C 1
ATOM 4109 O O . ALA A 1 526 ? 11.18 35.656 -1.536 1 96.25 526 ALA A O 1
ATOM 4110 N N . ILE A 1 527 ? 9.883 34.219 -2.605 1 97.44 527 ILE A N 1
ATOM 4111 C CA . ILE A 1 527 ? 10.992 33.688 -3.393 1 97.44 527 ILE A CA 1
ATOM 4112 C C . ILE A 1 527 ? 11.414 34.719 -4.449 1 97.44 527 ILE A C 1
ATOM 4114 O O . ILE A 1 527 ? 12.594 34.812 -4.785 1 97.44 527 ILE A O 1
ATOM 4118 N N . ALA A 1 528 ? 10.5 35.531 -4.965 1 97.44 528 ALA A N 1
ATOM 4119 C CA . ALA A 1 528 ? 10.859 36.469 -6.016 1 97.44 528 ALA A CA 1
ATOM 4120 C C . ALA A 1 528 ? 11.852 37.5 -5.504 1 97.44 528 ALA A C 1
ATOM 4122 O O . ALA A 1 528 ? 12.93 37.688 -6.082 1 97.44 528 ALA A O 1
ATOM 4123 N N . PRO A 1 529 ? 11.539 38.188 -4.402 1 96.56 529 PRO A N 1
ATOM 4124 C CA . PRO A 1 529 ? 12.531 39.125 -3.883 1 96.56 529 PRO A CA 1
ATOM 4125 C C . PRO A 1 529 ? 13.828 38.438 -3.469 1 96.56 529 PRO A C 1
ATOM 4127 O O . PRO A 1 529 ? 14.914 39.031 -3.641 1 96.56 529 PRO A O 1
ATOM 4130 N N . LEU A 1 530 ? 13.742 37.281 -2.891 1 97.62 530 LEU A N 1
ATOM 4131 C CA . LEU A 1 530 ? 14.938 36.531 -2.531 1 97.62 530 LEU A CA 1
ATOM 4132 C C . LEU A 1 530 ? 15.789 36.25 -3.764 1 97.62 530 LEU A C 1
ATOM 4134 O O . LEU A 1 530 ? 17 36.438 -3.744 1 97.62 530 LEU A O 1
ATOM 4138 N N . ALA A 1 531 ? 15.148 35.781 -4.824 1 98.12 531 ALA A N 1
ATOM 4139 C CA . ALA A 1 531 ? 15.828 35.469 -6.078 1 98.12 531 ALA A CA 1
ATOM 4140 C C . ALA A 1 531 ? 16.469 36.688 -6.695 1 98.12 531 ALA A C 1
ATOM 4142 O O . ALA A 1 531 ? 17.578 36.625 -7.234 1 98.12 531 ALA A O 1
ATOM 4143 N N . ASP A 1 532 ? 15.789 37.812 -6.625 1 97.56 532 ASP A N 1
ATOM 4144 C CA . ASP A 1 532 ? 16.344 39.062 -7.121 1 97.56 532 ASP A CA 1
ATOM 4145 C C . ASP A 1 532 ? 17.594 39.469 -6.348 1 97.56 532 ASP A C 1
ATOM 4147 O O . ASP A 1 532 ? 18.562 39.969 -6.93 1 97.56 532 ASP A O 1
ATOM 4151 N N . GLN A 1 533 ? 17.531 39.281 -5.094 1 96.75 533 GLN A N 1
ATOM 4152 C CA . GLN A 1 533 ? 18.719 39.531 -4.273 1 96.75 533 GLN A CA 1
ATOM 4153 C C . GLN A 1 533 ? 19.859 38.594 -4.641 1 96.75 533 GLN A C 1
ATOM 4155 O O . GLN A 1 533 ? 21.016 39 -4.672 1 96.75 533 GLN A O 1
ATOM 4160 N N . MET A 1 534 ? 19.516 37.344 -4.875 1 97.38 534 MET A N 1
ATOM 4161 C CA . MET A 1 534 ? 20.516 36.344 -5.281 1 97.38 534 MET A CA 1
ATOM 4162 C C . MET A 1 534 ? 21.203 36.781 -6.574 1 97.38 534 MET A C 1
ATOM 4164 O O . MET A 1 534 ? 22.422 36.688 -6.688 1 97.38 534 MET A O 1
ATOM 4168 N N . LEU A 1 535 ? 20.438 37.25 -7.535 1 97 535 LEU A N 1
ATOM 4169 C CA . LEU A 1 535 ? 20.969 37.719 -8.812 1 97 535 LEU A CA 1
ATOM 4170 C C . LEU A 1 535 ? 21.891 38.906 -8.609 1 97 535 LEU A C 1
ATOM 4172 O O . LEU A 1 535 ? 22.938 39.031 -9.258 1 97 535 LEU A O 1
ATOM 4176 N N . ALA A 1 536 ? 21.562 39.781 -7.754 1 95.69 536 ALA A N 1
ATOM 4177 C CA . ALA A 1 536 ? 22.297 41.031 -7.523 1 95.69 536 ALA A CA 1
ATOM 4178 C C . ALA A 1 536 ? 23.625 40.75 -6.824 1 95.69 536 ALA A C 1
ATOM 4180 O O . ALA A 1 536 ? 24.609 41.469 -7.051 1 95.69 536 ALA A O 1
ATOM 4181 N N . ARG A 1 537 ? 23.672 39.688 -6.129 1 95.44 537 ARG A N 1
ATOM 4182 C CA . ARG A 1 537 ? 24.812 39.5 -5.246 1 95.44 537 ARG A CA 1
ATOM 4183 C C . ARG A 1 537 ? 25.781 38.5 -5.848 1 95.44 537 ARG A C 1
ATOM 4185 O O . ARG A 1 537 ? 26.938 38.406 -5.414 1 95.44 537 ARG A O 1
ATOM 4192 N N . ASP A 1 538 ? 25.344 37.719 -6.73 1 95.94 538 ASP A N 1
ATOM 4193 C CA . ASP A 1 538 ? 26.172 36.656 -7.277 1 95.94 538 ASP A CA 1
ATOM 4194 C C . ASP A 1 538 ? 26.234 36.719 -8.797 1 95.94 538 ASP A C 1
ATOM 4196 O O . ASP A 1 538 ? 25.359 36.156 -9.484 1 95.94 538 ASP A O 1
ATOM 4200 N N . GLY A 1 539 ? 27.312 37.281 -9.266 1 96.12 539 GLY A N 1
ATOM 4201 C CA . GLY A 1 539 ? 27.484 37.469 -10.695 1 96.12 539 GLY A CA 1
ATOM 4202 C C . GLY A 1 539 ? 27.531 36.188 -11.461 1 96.12 539 GLY A C 1
ATOM 4203 O O . GLY A 1 539 ? 27.047 36.094 -12.586 1 96.12 539 GLY A O 1
ATOM 4204 N N . ALA A 1 540 ? 28.156 35.188 -10.891 1 97.31 540 ALA A N 1
ATOM 4205 C CA . ALA A 1 540 ? 28.25 33.875 -11.539 1 97.31 540 ALA A CA 1
ATOM 4206 C C . ALA A 1 540 ? 26.859 33.25 -11.664 1 97.31 540 ALA A C 1
ATOM 4208 O O . ALA A 1 540 ? 26.547 32.625 -12.688 1 97.31 540 ALA A O 1
ATOM 4209 N N . LEU A 1 541 ? 26.094 33.312 -10.586 1 97.19 541 LEU A N 1
ATOM 4210 C CA . LEU A 1 541 ? 24.719 32.812 -10.625 1 97.19 541 LEU A CA 1
ATOM 4211 C C . LEU A 1 541 ? 23.906 33.562 -11.688 1 97.19 541 LEU A C 1
ATOM 4213 O O . LEU A 1 541 ? 23.125 32.938 -12.398 1 97.19 541 LEU A O 1
ATOM 4217 N N . LYS A 1 542 ? 24.031 34.812 -11.766 1 97.62 542 LYS A N 1
ATOM 4218 C CA . LYS A 1 542 ? 23.328 35.625 -12.766 1 97.62 542 LYS A CA 1
ATOM 4219 C C . LYS A 1 542 ? 23.688 35.156 -14.18 1 97.62 542 LYS A C 1
ATOM 4221 O O . LYS A 1 542 ? 22.797 35.031 -15.031 1 97.62 542 LYS A O 1
ATOM 4226 N N . ALA A 1 543 ? 24.953 34.938 -14.391 1 98 543 ALA A N 1
ATOM 4227 C CA . ALA A 1 543 ? 25.406 34.5 -15.711 1 98 543 ALA A CA 1
ATOM 4228 C C . ALA A 1 543 ? 24.797 33.125 -16.062 1 98 543 ALA A C 1
ATOM 4230 O O . ALA A 1 543 ? 24.391 32.906 -17.203 1 98 543 ALA A O 1
ATOM 4231 N N . GLU A 1 544 ? 24.797 32.281 -15.078 1 98.19 544 GLU A N 1
ATOM 4232 C CA . GLU A 1 544 ? 24.203 30.969 -15.297 1 98.19 544 GLU A CA 1
ATOM 4233 C C . GLU A 1 544 ? 22.719 31.094 -15.617 1 98.19 544 GLU A C 1
ATOM 4235 O O . GLU A 1 544 ? 22.203 30.391 -16.5 1 98.19 544 GLU A O 1
ATOM 4240 N N . PHE A 1 545 ? 22 31.906 -14.898 1 97.94 545 PHE A N 1
ATOM 4241 C CA . PHE A 1 545 ? 20.578 32.125 -15.094 1 97.94 545 PHE A CA 1
ATOM 4242 C C . PHE A 1 545 ? 20.297 32.719 -16.469 1 97.94 545 PHE A C 1
ATOM 4244 O O . PHE A 1 545 ? 19.422 32.25 -17.188 1 97.94 545 PHE A O 1
ATOM 4251 N N . GLU A 1 546 ? 21.078 33.656 -16.828 1 97.88 546 GLU A N 1
ATOM 4252 C CA . GLU A 1 546 ? 20.922 34.281 -18.141 1 97.88 546 GLU A CA 1
ATOM 4253 C C . GLU A 1 546 ? 21.219 33.312 -19.266 1 97.88 546 GLU A C 1
ATOM 4255 O O . GLU A 1 546 ? 20.562 33.344 -20.312 1 97.88 546 GLU A O 1
ATOM 4260 N N . ALA A 1 547 ? 22.203 32.531 -19.078 1 98.31 547 ALA A N 1
ATOM 4261 C CA . ALA A 1 547 ? 22.516 31.516 -20.062 1 98.31 547 ALA A CA 1
ATOM 4262 C C . ALA A 1 547 ? 21.344 30.547 -20.25 1 98.31 547 ALA A C 1
ATOM 4264 O O . ALA A 1 547 ? 21.047 30.141 -21.359 1 98.31 547 ALA A O 1
ATOM 4265 N N . LYS A 1 548 ? 20.719 30.156 -19.109 1 98.06 548 LYS A N 1
ATOM 4266 C CA . LYS A 1 548 ? 19.562 29.266 -19.188 1 98.06 548 LYS A CA 1
ATOM 4267 C C . LYS A 1 548 ? 18.391 29.938 -19.891 1 98.06 548 LYS A C 1
ATOM 4269 O O . LYS A 1 548 ? 17.703 29.312 -20.703 1 98.06 548 LYS A O 1
ATOM 4274 N N . LEU A 1 549 ? 18.125 31.219 -19.594 1 98 549 LEU A N 1
ATOM 4275 C CA . LEU A 1 549 ? 17.078 31.969 -20.25 1 98 549 LEU A CA 1
ATOM 4276 C C . LEU A 1 549 ? 17.281 31.969 -21.766 1 98 549 LEU A C 1
ATOM 4278 O O . LEU A 1 549 ? 16.312 31.844 -22.531 1 98 549 LEU A O 1
ATOM 4282 N N . ALA A 1 550 ? 18.531 32.031 -22.125 1 97.81 550 ALA A N 1
ATOM 4283 C CA . ALA A 1 550 ? 18.875 32.156 -23.547 1 97.81 550 ALA A CA 1
ATOM 4284 C C . ALA A 1 550 ? 18.734 30.797 -24.25 1 97.81 550 ALA A C 1
ATOM 4286 O O . ALA A 1 550 ? 18.359 30.719 -25.422 1 97.81 550 ALA A O 1
ATOM 4287 N N . SER A 1 551 ? 18.984 29.734 -23.562 1 97.88 551 SER A N 1
ATOM 4288 C CA . SER A 1 551 ? 19.078 28.422 -24.188 1 97.88 551 SER A CA 1
ATOM 4289 C C . SER A 1 551 ? 17.766 27.656 -24.078 1 97.88 551 SER A C 1
ATOM 4291 O O . SER A 1 551 ? 17.547 26.672 -24.812 1 97.88 551 SER A O 1
ATOM 4293 N N . ASP A 1 552 ? 16.844 28.047 -23.219 1 98.12 552 ASP A N 1
ATOM 4294 C CA . ASP A 1 552 ? 15.602 27.312 -22.969 1 98.12 552 ASP A CA 1
ATOM 4295 C C . ASP A 1 552 ? 14.391 28.25 -23.016 1 98.12 552 ASP A C 1
ATOM 4297 O O . ASP A 1 552 ? 14 28.812 -21.984 1 98.12 552 ASP A O 1
ATOM 4301 N N . ALA A 1 553 ? 13.703 28.266 -24.125 1 98 553 ALA A N 1
ATOM 4302 C CA . ALA A 1 553 ? 12.602 29.188 -24.359 1 98 553 ALA A CA 1
ATOM 4303 C C . ALA A 1 553 ? 11.422 28.891 -23.453 1 98 553 ALA A C 1
ATOM 4305 O O . ALA A 1 553 ? 10.719 29.797 -23 1 98 553 ALA A O 1
ATOM 4306 N N . LYS A 1 554 ? 11.172 27.578 -23.219 1 97.56 554 LYS A N 1
ATOM 4307 C CA . LYS A 1 554 ? 10.078 27.203 -22.328 1 97.56 554 LYS A CA 1
ATOM 4308 C C . LYS A 1 554 ? 10.336 27.672 -20.906 1 97.56 554 LYS A C 1
ATOM 4310 O O . LYS A 1 554 ? 9.422 28.141 -20.234 1 97.56 554 LYS A O 1
ATOM 4315 N N . PHE A 1 555 ? 11.539 27.5 -20.453 1 97.81 555 PHE A N 1
ATOM 4316 C CA . PHE A 1 555 ? 11.953 28 -19.141 1 97.81 555 PHE A CA 1
ATOM 4317 C C . PHE A 1 555 ? 11.82 29.516 -19.062 1 97.81 555 PHE A C 1
ATOM 4319 O O . PHE A 1 555 ? 11.273 30.047 -18.109 1 97.81 555 PHE A O 1
ATOM 4326 N N . ALA A 1 556 ? 12.266 30.203 -20.031 1 97.75 556 ALA A N 1
ATOM 4327 C CA . ALA A 1 556 ? 12.266 31.672 -20.062 1 97.75 556 ALA A CA 1
ATOM 4328 C C . ALA A 1 556 ? 10.844 32.219 -20 1 97.75 556 ALA A C 1
ATOM 4330 O O . ALA A 1 556 ? 10.609 33.281 -19.406 1 97.75 556 ALA A O 1
ATOM 4331 N N . ALA A 1 557 ? 9.953 31.516 -20.578 1 97.88 557 ALA A N 1
ATOM 4332 C CA . ALA A 1 557 ? 8.578 31.984 -20.672 1 97.88 557 ALA A CA 1
ATOM 4333 C C . ALA A 1 557 ? 7.777 31.656 -19.422 1 97.88 557 ALA A C 1
ATOM 4335 O O . ALA A 1 557 ? 6.652 32.125 -19.25 1 97.88 557 ALA A O 1
ATOM 4336 N N . SER A 1 558 ? 8.289 30.922 -18.438 1 98.12 558 SER A N 1
ATOM 4337 C CA . SER A 1 558 ? 7.555 30.438 -17.281 1 98.12 558 SER A CA 1
ATOM 4338 C C . SER A 1 558 ? 8.062 31.078 -15.992 1 98.12 558 SER A C 1
ATOM 4340 O O . SER A 1 558 ? 9.07 30.641 -15.43 1 98.12 558 SER A O 1
ATOM 4342 N N . PRO A 1 559 ? 7.273 32.062 -15.477 1 97.38 559 PRO A N 1
ATOM 4343 C CA . PRO A 1 559 ? 7.691 32.656 -14.203 1 97.38 559 PRO A CA 1
ATOM 4344 C C . PRO A 1 559 ? 7.84 31.625 -13.094 1 97.38 559 PRO A C 1
ATOM 4346 O O . PRO A 1 559 ? 8.766 31.703 -12.289 1 97.38 559 PRO A O 1
ATOM 4349 N N . GLY A 1 560 ? 6.926 30.641 -13.047 1 96.31 560 GLY A N 1
ATOM 4350 C CA . GLY A 1 560 ? 6.996 29.594 -12.062 1 96.31 560 GLY A CA 1
ATOM 4351 C C . GLY A 1 560 ? 8.258 28.75 -12.172 1 96.31 560 GLY A C 1
ATOM 4352 O O . GLY A 1 560 ? 8.898 28.438 -11.164 1 96.31 560 GLY A O 1
ATOM 4353 N N . ALA A 1 561 ? 8.594 28.391 -13.391 1 97.56 561 ALA A N 1
ATOM 4354 C CA . ALA A 1 561 ? 9.805 27.594 -13.609 1 97.56 561 ALA A CA 1
ATOM 4355 C C . ALA A 1 561 ? 11.047 28.391 -13.211 1 97.56 561 ALA A C 1
ATOM 4357 O O . ALA A 1 561 ? 11.984 27.828 -12.633 1 97.56 561 ALA A O 1
ATOM 4358 N N . ARG A 1 562 ? 11.047 29.672 -13.555 1 98.31 562 ARG A N 1
ATOM 4359 C CA . ARG A 1 562 ? 12.148 30.547 -13.195 1 98.31 562 ARG A CA 1
ATOM 4360 C C . ARG A 1 562 ? 12.336 30.609 -11.68 1 98.31 562 ARG A C 1
ATOM 4362 O O . ARG A 1 562 ? 13.438 30.391 -11.172 1 98.31 562 ARG A O 1
ATOM 4369 N N . LEU A 1 563 ? 11.305 30.828 -10.977 1 98.06 563 LEU A N 1
ATOM 4370 C CA . LEU A 1 563 ? 11.375 30.938 -9.523 1 98.06 563 LEU A CA 1
ATOM 4371 C C . LEU A 1 563 ? 11.734 29.594 -8.898 1 98.06 563 LEU A C 1
ATOM 4373 O O . LEU A 1 563 ? 12.469 29.531 -7.906 1 98.06 563 LEU A O 1
ATOM 4377 N N . ALA A 1 564 ? 11.164 28.531 -9.445 1 96.94 564 ALA A N 1
ATOM 4378 C CA . ALA A 1 564 ? 11.516 27.203 -8.953 1 96.94 564 ALA A CA 1
ATOM 4379 C C . ALA A 1 564 ? 13.016 26.938 -9.102 1 96.94 564 ALA A C 1
ATOM 4381 O O . ALA A 1 564 ? 13.617 26.266 -8.266 1 96.94 564 ALA A O 1
ATOM 4382 N N . TRP A 1 565 ? 13.594 27.406 -10.18 1 97.94 565 TRP A N 1
ATOM 4383 C CA . TRP A 1 565 ? 15.023 27.297 -10.43 1 97.94 565 TRP A CA 1
ATOM 4384 C C . TRP A 1 565 ? 15.828 27.906 -9.289 1 97.94 565 TRP A C 1
ATOM 4386 O O . TRP A 1 565 ? 16.844 27.344 -8.867 1 97.94 565 TRP A O 1
ATOM 4396 N N . PHE A 1 566 ? 15.453 29.031 -8.773 1 98 566 PHE A N 1
ATOM 4397 C CA . PHE A 1 566 ? 16.109 29.688 -7.652 1 98 566 PHE A CA 1
ATOM 4398 C C . PHE A 1 566 ? 15.797 28.969 -6.348 1 98 566 PHE A C 1
ATOM 4400 O O . PHE A 1 566 ? 16.688 28.781 -5.508 1 98 566 PHE A O 1
ATOM 4407 N N . TYR A 1 567 ? 14.508 28.562 -6.176 1 97.12 567 TYR A N 1
ATOM 4408 C CA . TYR A 1 567 ? 14.094 27.844 -4.973 1 97.12 567 TYR A CA 1
ATOM 4409 C C . TYR A 1 567 ? 14.969 26.625 -4.734 1 97.12 567 TYR A C 1
ATOM 4411 O O . TYR A 1 567 ? 15.414 26.375 -3.613 1 97.12 567 TYR A O 1
ATOM 4419 N N . LYS A 1 568 ? 15.25 25.891 -5.766 1 95.88 568 LYS A N 1
ATOM 4420 C CA . LYS A 1 568 ? 16.031 24.672 -5.699 1 95.88 568 LYS A CA 1
ATOM 4421 C C . LYS A 1 568 ? 17.453 24.953 -5.199 1 95.88 568 LYS A C 1
ATOM 4423 O O . LYS A 1 568 ? 18.141 24.047 -4.727 1 95.88 568 LYS A O 1
ATOM 4428 N N . ARG A 1 569 ? 17.859 26.172 -5.262 1 95.81 569 ARG A N 1
ATOM 4429 C CA . ARG A 1 569 ? 19.234 26.547 -4.914 1 95.81 569 ARG A CA 1
ATOM 4430 C C . ARG A 1 569 ? 19.297 27.172 -3.525 1 95.81 569 ARG A C 1
ATOM 4432 O O . ARG A 1 569 ? 20.344 27.641 -3.096 1 95.81 569 ARG A O 1
ATOM 4439 N N . THR A 1 570 ? 18.203 27.203 -2.814 1 96.44 570 THR A N 1
ATOM 4440 C CA . THR A 1 570 ? 18.156 27.703 -1.447 1 96.44 570 THR A CA 1
ATOM 4441 C C . THR A 1 570 ? 18.141 26.547 -0.446 1 96.44 570 THR A C 1
ATOM 4443 O O . THR A 1 570 ? 17.797 25.422 -0.795 1 96.44 570 THR A O 1
ATOM 4446 N N . PRO A 1 571 ? 18.5 26.812 0.812 1 95.88 571 PRO A N 1
ATOM 4447 C CA . PRO A 1 571 ? 18.453 25.766 1.837 1 95.88 571 PRO A CA 1
ATOM 4448 C C . PRO A 1 571 ? 17.016 25.406 2.25 1 95.88 571 PRO A C 1
ATOM 4450 O O . PRO A 1 571 ? 16.812 24.469 3.01 1 95.88 571 PRO A O 1
ATOM 4453 N N . PHE A 1 572 ? 16.016 26.141 1.688 1 95.94 572 PHE A N 1
ATOM 4454 C CA . PHE A 1 572 ? 14.609 25.875 2.002 1 95.94 572 PHE A CA 1
ATOM 4455 C C . PHE A 1 572 ? 14.102 24.672 1.212 1 95.94 572 PHE A C 1
ATOM 4457 O O . PHE A 1 572 ? 13.055 24.109 1.545 1 95.94 572 PHE A O 1
ATOM 4464 N N . TYR A 1 573 ? 14.805 24.344 0.14 1 95.62 573 TYR A N 1
ATOM 4465 C CA . TYR A 1 573 ? 14.359 23.281 -0.747 1 95.62 573 TYR A CA 1
ATOM 4466 C C . TYR A 1 573 ? 14.359 21.938 -0.025 1 95.62 573 TYR A C 1
ATOM 4468 O O . TYR A 1 573 ? 15.25 21.656 0.779 1 95.62 573 TYR A O 1
ATOM 4476 N N . ASP A 1 574 ? 13.305 21.125 -0.321 1 93.5 574 ASP A N 1
ATOM 4477 C CA . ASP A 1 574 ? 13.211 19.781 0.238 1 93.5 574 ASP A CA 1
ATOM 4478 C C . ASP A 1 574 ? 14.32 18.875 -0.29 1 93.5 574 ASP A C 1
ATOM 4480 O O . ASP A 1 574 ? 14.148 18.188 -1.301 1 93.5 574 ASP A O 1
ATOM 4484 N N . ASP A 1 575 ? 15.266 18.766 0.463 1 91.5 575 ASP A N 1
ATOM 4485 C CA . ASP A 1 575 ? 16.453 18.031 0.057 1 91.5 575 ASP A CA 1
ATOM 4486 C C . ASP A 1 575 ? 16.188 16.531 0.031 1 91.5 575 ASP A C 1
ATOM 4488 O O . ASP A 1 575 ? 16.984 15.758 -0.506 1 91.5 575 ASP A O 1
ATOM 4492 N N . ARG A 1 576 ? 15.039 16.047 0.508 1 93.81 576 ARG A N 1
ATOM 4493 C CA . ARG A 1 576 ? 14.742 14.609 0.534 1 93.81 576 ARG A CA 1
ATOM 4494 C C . ARG A 1 576 ? 13.773 14.234 -0.579 1 93.81 576 ARG A C 1
ATOM 4496 O O . ARG A 1 576 ? 13.445 13.055 -0.751 1 93.81 576 ARG A O 1
ATOM 4503 N N . TYR A 1 577 ? 13.328 15.227 -1.348 1 95.75 577 TYR A N 1
ATOM 4504 C CA . TYR A 1 577 ? 12.516 14.938 -2.523 1 95.75 577 TYR A CA 1
ATOM 4505 C C . TYR A 1 577 ? 13.273 14.055 -3.504 1 95.75 577 TYR A C 1
ATOM 4507 O O . TYR A 1 577 ? 14.414 14.352 -3.873 1 95.75 577 TYR A O 1
ATOM 4515 N N . LEU A 1 578 ? 12.68 12.898 -3.859 1 97.75 578 LEU A N 1
ATOM 4516 C CA . LEU A 1 578 ? 13.211 11.922 -4.801 1 97.75 578 LEU A CA 1
ATOM 4517 C C . LEU A 1 578 ? 14.477 11.266 -4.246 1 97.75 578 LEU A C 1
ATOM 4519 O O . LEU A 1 578 ? 15.273 10.711 -5.004 1 97.75 578 LEU A O 1
ATOM 4523 N N . LEU A 1 579 ? 14.703 11.406 -2.984 1 97.75 579 LEU A N 1
ATOM 4524 C CA . LEU A 1 579 ? 15.828 10.727 -2.35 1 97.75 579 LEU A CA 1
ATOM 4525 C C . LEU A 1 579 ? 15.398 9.383 -1.784 1 97.75 579 LEU A C 1
ATOM 4527 O O . LEU A 1 579 ? 14.539 9.312 -0.906 1 97.75 579 LEU A O 1
ATOM 4531 N N . TYR A 1 580 ? 15.945 8.305 -2.336 1 98.06 580 TYR A N 1
ATOM 4532 C CA . TYR A 1 580 ? 15.664 6.957 -1.863 1 98.06 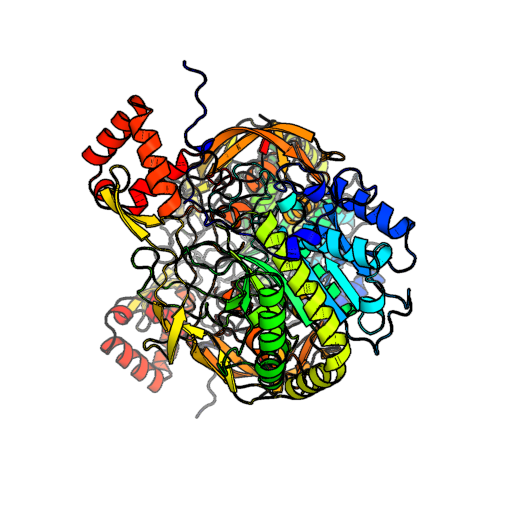580 TYR A CA 1
ATOM 4533 C C . TYR A 1 580 ? 16.078 6.789 -0.407 1 98.06 580 TYR A C 1
ATOM 4535 O O . TYR A 1 580 ? 17.156 7.238 -0.009 1 98.06 580 TYR A O 1
ATOM 4543 N N . PRO A 1 581 ? 15.242 6.223 0.442 1 97.06 581 PRO A N 1
ATOM 4544 C CA . PRO A 1 581 ? 15.477 6.305 1.886 1 97.06 581 PRO A CA 1
ATOM 4545 C C . PRO A 1 581 ? 16.438 5.238 2.389 1 97.06 581 PRO A C 1
ATOM 4547 O O . PRO A 1 581 ? 16.812 5.242 3.566 1 97.06 581 PRO A O 1
ATOM 4550 N N . ILE A 1 582 ? 16.859 4.297 1.602 1 98.56 582 ILE A N 1
ATOM 4551 C CA . ILE A 1 582 ? 17.781 3.238 2.01 1 98.56 582 ILE A CA 1
ATOM 4552 C C . ILE A 1 582 ? 19.203 3.623 1.638 1 98.56 582 ILE A C 1
ATOM 4554 O O . ILE A 1 582 ? 19.5 3.936 0.479 1 98.56 582 ILE A O 1
ATOM 4558 N N . G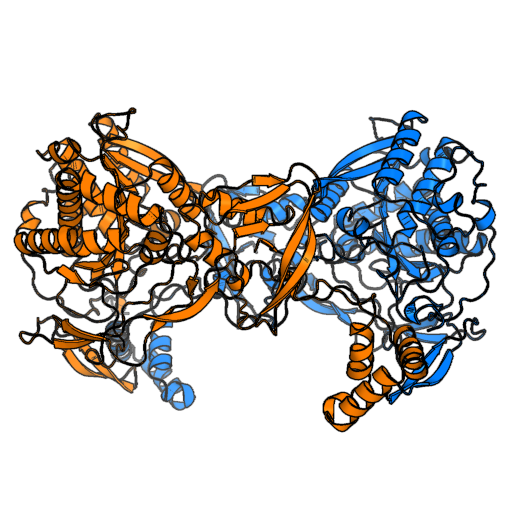LY A 1 583 ? 20.109 3.619 2.652 1 98.69 583 GLY A N 1
ATOM 4559 C CA . GLY A 1 583 ? 21.484 3.994 2.428 1 98.69 583 GLY A CA 1
ATOM 4560 C C . GLY A 1 583 ? 22.375 2.812 2.104 1 98.69 583 GLY A C 1
ATOM 4561 O O . GLY A 1 583 ? 22.172 1.712 2.621 1 98.69 583 GLY A O 1
ATOM 4562 N N . ARG A 1 584 ? 23.406 3.016 1.287 1 98.69 584 ARG A N 1
ATOM 4563 C CA . ARG A 1 584 ? 24.422 2.021 0.973 1 98.69 584 ARG A CA 1
ATOM 4564 C C . ARG A 1 584 ? 25.719 2.297 1.739 1 98.69 584 ARG A C 1
ATOM 4566 O O . ARG A 1 584 ? 26.188 3.436 1.786 1 98.69 584 ARG A O 1
ATOM 4573 N N . GLU A 1 585 ? 26.156 1.345 2.43 1 98.19 585 GLU A N 1
ATOM 4574 C CA . GLU A 1 585 ? 27.531 1.358 2.922 1 98.19 585 GLU A CA 1
ATOM 4575 C C . GLU A 1 585 ? 28.5 0.878 1.852 1 98.19 585 GLU A C 1
ATOM 4577 O O . GLU A 1 585 ? 28.484 -0.291 1.462 1 98.19 585 GLU A O 1
ATOM 4582 N N . VAL A 1 586 ? 29.281 1.758 1.347 1 92.06 586 VAL A N 1
ATOM 4583 C CA . VAL A 1 586 ? 30.141 1.387 0.228 1 92.06 586 VAL A CA 1
ATOM 4584 C C . VAL A 1 586 ? 31.594 1.29 0.7 1 92.06 586 VAL A C 1
ATOM 4586 O O . VAL A 1 586 ? 32 1.971 1.649 1 92.06 586 VAL A O 1
ATOM 4589 N N . MET B 1 1 ? 36.562 35.75 0.367 1 36.44 1 MET B N 1
ATOM 4590 C CA . MET B 1 1 ? 35.156 35.75 0.041 1 36.44 1 MET B CA 1
ATOM 4591 C C . MET B 1 1 ? 34.312 36.375 1.165 1 36.44 1 MET B C 1
ATOM 4593 O O . MET B 1 1 ? 34.438 35.969 2.326 1 36.44 1 MET B O 1
ATOM 4597 N N . THR B 1 2 ? 33.938 37.562 1.108 1 44.78 2 THR B N 1
ATOM 4598 C CA . THR B 1 2 ? 33.312 38.469 2.062 1 44.78 2 THR B CA 1
ATOM 4599 C C . THR B 1 2 ? 32.156 37.781 2.781 1 44.78 2 THR B C 1
ATOM 4601 O O . THR B 1 2 ? 31.453 36.969 2.189 1 44.78 2 THR B O 1
ATOM 4604 N N . ASP B 1 3 ? 32.188 37.688 4.211 1 55.81 3 ASP B N 1
ATOM 4605 C CA . ASP B 1 3 ? 31.469 37.125 5.34 1 55.81 3 ASP B CA 1
ATOM 4606 C C . ASP B 1 3 ? 30 37.562 5.328 1 55.81 3 ASP B C 1
ATOM 4608 O O . ASP B 1 3 ? 29.375 37.688 6.383 1 55.81 3 ASP B O 1
ATOM 4612 N N . ALA B 1 4 ? 29.562 38.188 4.285 1 68.94 4 ALA B N 1
ATOM 4613 C CA . ALA B 1 4 ? 28.172 38.656 4.32 1 68.94 4 ALA B CA 1
ATOM 4614 C C . ALA B 1 4 ? 27.203 37.469 4.383 1 68.94 4 ALA B C 1
ATOM 4616 O O . ALA B 1 4 ? 27.391 36.469 3.691 1 68.94 4 ALA B O 1
ATOM 4617 N N . PRO B 1 5 ? 26.234 37.656 5.215 1 84.94 5 PRO B N 1
ATOM 4618 C CA . PRO B 1 5 ? 25.25 36.562 5.309 1 84.94 5 PRO B CA 1
ATOM 4619 C C . PRO B 1 5 ? 24.578 36.281 3.969 1 84.94 5 PRO B C 1
ATOM 4621 O O . PRO B 1 5 ? 24.438 37.156 3.127 1 84.94 5 PRO B O 1
ATOM 4624 N N . ALA B 1 6 ? 24.375 35.062 3.664 1 90.19 6 ALA B N 1
ATOM 4625 C CA . ALA B 1 6 ? 23.641 34.656 2.465 1 90.19 6 ALA B CA 1
ATOM 4626 C C . ALA B 1 6 ? 22.297 35.375 2.396 1 90.19 6 ALA B C 1
ATOM 4628 O O . ALA B 1 6 ? 21.719 35.719 3.426 1 90.19 6 ALA B O 1
ATOM 4629 N N . PRO B 1 7 ? 21.797 35.594 1.187 1 92.19 7 PRO B N 1
ATOM 4630 C CA . PRO B 1 7 ? 20.516 36.281 1.047 1 92.19 7 PRO B CA 1
ATOM 4631 C C . PRO B 1 7 ? 19.391 35.625 1.854 1 92.19 7 PRO B C 1
ATOM 4633 O O . PRO B 1 7 ? 18.531 36.312 2.393 1 92.19 7 PRO B O 1
ATOM 4636 N N . TRP B 1 8 ? 19.438 34.344 1.953 1 93.94 8 TRP B N 1
ATOM 4637 C CA . TRP B 1 8 ? 18.391 33.625 2.654 1 93.94 8 TRP B CA 1
ATOM 4638 C C . TRP B 1 8 ? 18.594 33.719 4.164 1 93.94 8 TRP B C 1
ATOM 4640 O O . TRP B 1 8 ? 17.734 33.25 4.934 1 93.94 8 TRP B O 1
ATOM 4650 N N . ASP B 1 9 ? 19.641 34.312 4.609 1 93.38 9 ASP B N 1
ATOM 4651 C CA . ASP B 1 9 ? 19.891 34.5 6.035 1 93.38 9 ASP B CA 1
ATOM 4652 C C . ASP B 1 9 ? 19.516 35.906 6.477 1 93.38 9 ASP B C 1
ATOM 4654 O O . ASP B 1 9 ? 19.719 36.281 7.637 1 93.38 9 ASP B O 1
ATOM 4658 N N . GLN B 1 10 ? 19 36.625 5.535 1 89.81 10 GLN B N 1
ATOM 4659 C CA . GLN B 1 10 ? 18.453 37.938 5.816 1 89.81 10 GLN B CA 1
ATOM 4660 C C . GLN B 1 10 ? 16.938 37.938 5.727 1 89.81 10 GLN B C 1
ATOM 4662 O O . GLN B 1 10 ? 16.328 36.938 5.332 1 89.81 10 GLN B O 1
ATOM 4667 N N . ASP B 1 11 ? 16.438 39.031 6.191 1 87.81 11 ASP B N 1
ATOM 4668 C CA . ASP B 1 11 ? 14.977 39.125 6.129 1 87.81 11 ASP B CA 1
ATOM 4669 C C . ASP B 1 11 ? 14.5 39.281 4.688 1 87.81 11 ASP B C 1
ATOM 4671 O O . ASP B 1 11 ? 14.898 40.25 4.008 1 87.81 11 ASP B O 1
ATOM 4675 N N . PHE B 1 12 ? 13.805 38.375 4.16 1 92.62 12 PHE B N 1
ATOM 4676 C CA . PHE B 1 12 ? 13.281 38.469 2.803 1 92.62 12 PHE B CA 1
ATOM 4677 C C . PHE B 1 12 ? 11.766 38.406 2.797 1 92.62 12 PHE B C 1
ATOM 4679 O O . PHE B 1 12 ? 11.133 38.5 1.739 1 92.62 12 PHE B O 1
ATOM 4686 N N . LEU B 1 13 ? 11.117 38.188 3.986 1 96.06 13 LEU B N 1
ATOM 4687 C CA . LEU B 1 13 ? 9.656 38.188 4.09 1 96.06 13 LEU B CA 1
ATOM 4688 C C . LEU B 1 13 ? 9.125 39.625 4.098 1 96.06 13 LEU B C 1
ATOM 4690 O O . LEU B 1 13 ? 9.836 40.562 4.477 1 96.06 13 LEU B O 1
ATOM 4694 N N . PRO B 1 14 ? 7.875 39.781 3.68 1 96.5 14 PRO B N 1
ATOM 4695 C CA . PRO B 1 14 ? 7.277 41.094 3.756 1 96.5 14 PRO B CA 1
ATOM 4696 C C . PRO B 1 14 ? 7.289 41.688 5.172 1 96.5 14 PRO B C 1
ATOM 4698 O O . PRO B 1 14 ? 7.211 40.938 6.148 1 96.5 14 PRO B O 1
ATOM 4701 N N . PRO B 1 15 ? 7.418 43.031 5.23 1 96.38 15 PRO B N 1
ATOM 4702 C CA . PRO B 1 15 ? 7.344 43.625 6.574 1 96.38 15 PRO B CA 1
ATOM 4703 C C . PRO B 1 15 ? 6.02 43.312 7.27 1 96.38 15 PRO B C 1
ATOM 4705 O O . PRO B 1 15 ? 4.977 43.219 6.613 1 96.38 15 PRO B O 1
ATOM 4708 N N . ALA B 1 16 ? 6.062 43.125 8.539 1 95.56 16 ALA B N 1
ATOM 4709 C CA . ALA B 1 16 ? 4.855 42.938 9.344 1 95.56 16 ALA B CA 1
ATOM 4710 C C . ALA B 1 16 ? 4.348 44.281 9.891 1 95.56 16 ALA B C 1
ATOM 4712 O O . ALA B 1 16 ? 5.141 45.156 10.273 1 95.56 16 ALA B O 1
ATOM 4713 N N . PRO B 1 17 ? 3.055 44.406 9.906 1 95.75 17 PRO B N 1
ATOM 4714 C CA . PRO B 1 17 ? 2.551 45.594 10.602 1 95.75 17 PRO B CA 1
ATOM 4715 C C . PRO B 1 17 ? 2.861 45.562 12.102 1 95.75 17 PRO B C 1
ATOM 4717 O O . PRO B 1 17 ? 2.918 44.5 12.711 1 95.75 17 PRO B O 1
ATOM 4720 N N . PRO B 1 18 ? 3.078 46.781 12.664 1 94.44 18 PRO B N 1
ATOM 4721 C CA . PRO B 1 18 ? 3.26 46.812 14.117 1 94.44 18 PRO B CA 1
ATOM 4722 C C . PRO B 1 18 ? 2.025 46.312 14.867 1 94.44 18 PRO B C 1
ATOM 4724 O O . PRO B 1 18 ? 0.896 46.531 14.414 1 94.44 18 PRO B O 1
ATOM 4727 N N . TRP B 1 19 ? 2.301 45.656 16.016 1 96.38 19 TRP B N 1
ATOM 4728 C CA . TRP B 1 19 ? 1.188 45.156 16.812 1 96.38 19 TRP B CA 1
ATOM 4729 C C . TRP B 1 19 ? 1.481 45.312 18.297 1 96.38 19 TRP B C 1
ATOM 4731 O O . TRP B 1 19 ? 2.605 45.062 18.75 1 96.38 19 TRP B O 1
ATOM 4741 N N . GLN B 1 20 ? 0.477 45.75 19.016 1 95.94 20 GLN B N 1
ATOM 4742 C CA . GLN B 1 20 ? 0.426 45.719 20.484 1 95.94 20 GLN B CA 1
ATOM 4743 C C . GLN B 1 20 ? -0.946 45.25 20.969 1 95.94 20 GLN B C 1
ATOM 4745 O O . GLN B 1 20 ? -1.969 45.594 20.375 1 95.94 20 GLN B O 1
ATOM 4750 N N . GLY B 1 21 ? -0.928 44.469 21.969 1 97.19 21 GLY B N 1
ATOM 4751 C CA . GLY B 1 21 ? -2.184 44 22.531 1 97.19 21 GLY B CA 1
ATOM 4752 C C . GLY B 1 21 ? -2.105 43.688 24.016 1 97.19 21 GLY B C 1
ATOM 4753 O O . GLY B 1 21 ? -1.02 43.438 24.547 1 97.19 21 GLY B O 1
ATOM 4754 N N . ALA B 1 22 ? -3.285 43.719 24.656 1 98.38 22 ALA B N 1
ATOM 4755 C CA . ALA B 1 22 ? -3.389 43.438 26.094 1 98.38 22 ALA B CA 1
ATOM 4756 C C . ALA B 1 22 ? -2.863 42.062 26.453 1 98.38 22 ALA B C 1
ATOM 4758 O O . ALA B 1 22 ? -2.369 41.844 27.562 1 98.38 22 ALA B O 1
ATOM 4759 N N . SER B 1 23 ? -2.873 41.156 25.5 1 98.44 23 SER B N 1
ATOM 4760 C CA . SER B 1 23 ? -2.455 39.781 25.75 1 98.44 23 SER B CA 1
ATOM 4761 C C . SER B 1 23 ? -0.961 39.719 26.047 1 98.44 23 SER B C 1
ATOM 4763 O O . SER B 1 23 ? -0.477 38.688 26.562 1 98.44 23 SER B O 1
ATOM 4765 N N . GLN B 1 24 ? -0.234 40.688 25.734 1 98.12 24 GLN B N 1
ATOM 4766 C CA . GLN B 1 24 ? 1.191 40.719 26.047 1 98.12 24 GLN B CA 1
ATOM 4767 C C . GLN B 1 24 ? 1.432 40.625 27.547 1 98.12 24 GLN B C 1
ATOM 4769 O O . GLN B 1 24 ? 2.508 40.188 27.969 1 98.12 24 GLN B O 1
ATOM 4774 N N . ALA B 1 25 ? 0.428 40.969 28.344 1 97.5 25 ALA B N 1
ATOM 4775 C CA . ALA B 1 25 ? 0.536 40.875 29.797 1 97.5 25 ALA B CA 1
ATOM 4776 C C . ALA B 1 25 ? 0.59 39.438 30.25 1 97.5 25 ALA B C 1
ATOM 4778 O O . ALA B 1 25 ? 0.966 39.156 31.391 1 97.5 25 ALA B O 1
ATOM 4779 N N . LEU B 1 26 ? 0.273 38.5 29.359 1 97.88 26 LEU B N 1
ATOM 4780 C CA . LEU B 1 26 ? 0.283 37.094 29.688 1 97.88 26 LEU B CA 1
ATOM 4781 C C . LEU B 1 26 ? 1.709 36.531 29.734 1 97.88 26 LEU B C 1
ATOM 4783 O O . LEU B 1 26 ? 1.953 35.469 30.266 1 97.88 26 LEU B O 1
ATOM 4787 N N . LEU B 1 27 ? 2.65 37.25 29.109 1 98.12 27 LEU B N 1
ATOM 4788 C CA . LEU B 1 27 ? 4.039 36.812 29.094 1 98.12 27 LEU B CA 1
ATOM 4789 C C . LEU B 1 27 ? 4.68 36.938 30.469 1 98.12 27 LEU B C 1
ATOM 4791 O O . LEU B 1 27 ? 4.48 37.938 31.156 1 98.12 27 LEU B O 1
ATOM 4795 N N . ARG B 1 28 ? 5.348 35.938 30.797 1 96.62 28 ARG B N 1
ATOM 4796 C CA . ARG B 1 28 ? 6.129 35.969 32.031 1 96.62 28 ARG B CA 1
ATOM 4797 C C . ARG B 1 28 ? 7.598 36.281 31.734 1 96.62 28 ARG B C 1
ATOM 4799 O O . ARG B 1 28 ? 8.102 35.938 30.672 1 96.62 28 ARG B O 1
ATOM 4806 N N . ASP B 1 29 ? 8.188 36.875 32.781 1 94.44 29 ASP B N 1
ATOM 4807 C CA . ASP B 1 29 ? 9.617 37.156 32.656 1 94.44 29 ASP B CA 1
ATOM 4808 C C . ASP B 1 29 ? 10.43 35.844 32.688 1 94.44 29 ASP B C 1
ATOM 4810 O O . ASP B 1 29 ? 10.07 34.906 33.406 1 94.44 29 ASP B O 1
ATOM 4814 N N . GLY B 1 30 ? 11.531 35.875 31.984 1 93.31 30 GLY B N 1
ATOM 4815 C CA . GLY B 1 30 ? 12.383 34.719 31.906 1 93.31 30 GLY B CA 1
ATOM 4816 C C . GLY B 1 30 ? 12.875 34.219 33.25 1 93.31 30 GLY B C 1
ATOM 4817 O O . GLY B 1 30 ? 13.25 33.062 33.406 1 93.31 30 GLY B O 1
ATOM 4818 N N . SER B 1 31 ? 12.836 35.062 34.281 1 93.94 31 SER B N 1
ATOM 4819 C CA . SER B 1 31 ? 13.312 34.719 35.594 1 93.94 31 SER B CA 1
ATOM 4820 C C . SER B 1 31 ? 12.25 33.938 36.375 1 93.94 31 SER B C 1
ATOM 4822 O O . SER B 1 31 ? 12.555 33.344 37.438 1 93.94 31 SER B O 1
ATOM 4824 N N . ASP B 1 32 ? 11.039 33.969 35.875 1 95.75 32 ASP B N 1
ATOM 4825 C CA . ASP B 1 32 ? 10 33.156 36.5 1 95.75 32 ASP B CA 1
ATOM 4826 C C . ASP B 1 32 ? 10.336 31.672 36.406 1 95.75 32 ASP B C 1
ATOM 4828 O O . ASP B 1 32 ? 10.664 31.172 35.344 1 95.75 32 ASP B O 1
ATOM 4832 N N . PRO B 1 33 ? 10.273 30.953 37.5 1 95.38 33 PRO B N 1
ATOM 4833 C CA . PRO B 1 33 ? 10.664 29.547 37.469 1 95.38 33 PRO B CA 1
ATOM 4834 C C . PRO B 1 33 ? 9.789 28.703 36.562 1 95.38 33 PRO B C 1
ATOM 4836 O O . PRO B 1 33 ? 10.172 27.578 36.188 1 95.38 33 PRO B O 1
ATOM 4839 N N . TRP B 1 34 ? 8.672 29.188 36.156 1 97.06 34 TRP B N 1
ATOM 4840 C CA . TRP B 1 34 ? 7.77 28.406 35.312 1 97.06 34 TRP B CA 1
ATOM 4841 C C . TRP B 1 34 ? 7.637 29.031 33.906 1 97.06 34 TRP B C 1
ATOM 4843 O O . TRP B 1 34 ? 6.75 28.656 33.156 1 97.06 34 TRP B O 1
ATOM 4853 N N . ALA B 1 35 ? 8.469 30 33.625 1 97.56 35 ALA B N 1
ATOM 4854 C CA . ALA B 1 35 ? 8.492 30.547 32.281 1 97.56 35 ALA B CA 1
ATOM 4855 C C . ALA B 1 35 ? 8.82 29.453 31.25 1 97.56 35 ALA B C 1
ATOM 4857 O O . ALA B 1 35 ? 9.703 28.609 31.5 1 97.56 35 ALA B O 1
ATOM 4858 N N . SER B 1 36 ? 8.062 29.359 30.188 1 97.19 36 SER B N 1
ATOM 4859 C CA . SER B 1 36 ? 8.414 28.453 29.094 1 97.19 36 SER B CA 1
ATOM 4860 C C . SER B 1 36 ? 9.664 28.938 28.359 1 97.19 36 SER B C 1
ATOM 4862 O O . SER B 1 36 ? 10.094 30.078 28.531 1 97.19 36 SER B O 1
ATOM 4864 N N . ALA B 1 37 ? 10.273 28.047 27.547 1 97.19 37 ALA B N 1
ATOM 4865 C CA . ALA B 1 37 ? 11.43 28.438 26.75 1 97.19 37 ALA B CA 1
ATOM 4866 C C . ALA B 1 37 ? 11.086 29.578 25.797 1 97.19 37 ALA B C 1
ATOM 4868 O O . ALA B 1 37 ? 11.922 30.453 25.516 1 97.19 37 ALA B O 1
ATOM 4869 N N . PHE B 1 38 ? 9.898 29.578 25.297 1 97.62 38 PHE B N 1
ATOM 4870 C CA . PHE B 1 38 ? 9.391 30.656 24.469 1 97.62 38 PHE B CA 1
ATOM 4871 C C . PHE B 1 38 ? 9.414 31.984 25.219 1 97.62 38 PHE B C 1
ATOM 4873 O O . PHE B 1 38 ? 9.93 33 24.719 1 97.62 38 PHE B O 1
ATOM 4880 N N . GLU B 1 39 ? 8.93 31.984 26.391 1 98.19 39 GLU B N 1
ATOM 4881 C CA . GLU B 1 39 ? 8.875 33.188 27.219 1 98.19 39 GLU B CA 1
ATOM 4882 C C . GLU B 1 39 ? 10.273 33.625 27.641 1 98.19 39 GLU B C 1
ATOM 4884 O O . GLU B 1 39 ? 10.531 34.812 27.781 1 98.19 39 GLU B O 1
ATOM 4889 N N . ALA B 1 40 ? 11.117 32.656 27.859 1 97.69 40 ALA B N 1
ATOM 4890 C CA . ALA B 1 40 ? 12.461 32.969 28.344 1 97.69 40 ALA B CA 1
ATOM 4891 C C . ALA B 1 40 ? 13.328 33.531 27.219 1 97.69 40 ALA B C 1
ATOM 4893 O O . ALA B 1 40 ? 14.367 34.156 27.484 1 97.69 40 ALA B O 1
ATOM 4894 N N . ASP B 1 41 ? 12.938 33.281 26.047 1 97.44 41 ASP B N 1
ATOM 4895 C CA . ASP B 1 41 ? 13.672 33.812 24.906 1 97.44 41 ASP B CA 1
ATOM 4896 C C . ASP B 1 41 ? 13.461 35.344 24.797 1 97.44 41 ASP B C 1
ATOM 4898 O O . ASP B 1 41 ? 12.328 35.812 24.703 1 97.44 41 ASP B O 1
ATOM 4902 N N . PRO B 1 42 ? 14.531 36.094 24.75 1 95.56 42 PRO B N 1
ATOM 4903 C CA . PRO B 1 42 ? 14.398 37.562 24.719 1 95.56 42 PRO B CA 1
ATOM 4904 C C . PRO B 1 42 ? 13.586 38.062 23.516 1 95.56 42 PRO B C 1
ATOM 4906 O O . PRO B 1 42 ? 12.898 39.062 23.609 1 95.56 42 PRO B O 1
ATOM 4909 N N . GLU B 1 43 ? 13.633 37.375 22.453 1 95.44 43 GLU B N 1
ATOM 4910 C CA . GLU B 1 43 ? 12.945 37.844 21.25 1 95.44 43 GLU B CA 1
ATOM 4911 C C . GLU B 1 43 ? 11.578 37.156 21.125 1 95.44 43 GLU B C 1
ATOM 4913 O O . GLU B 1 43 ? 10.82 37.469 20.188 1 95.44 43 GLU B O 1
ATOM 4918 N N . HIS B 1 44 ? 11.195 36.219 22.047 1 97.38 44 HIS B N 1
ATOM 4919 C CA . HIS B 1 44 ? 9.961 35.438 21.984 1 97.38 44 HIS B CA 1
ATOM 4920 C C . HIS B 1 44 ? 9.789 34.781 20.625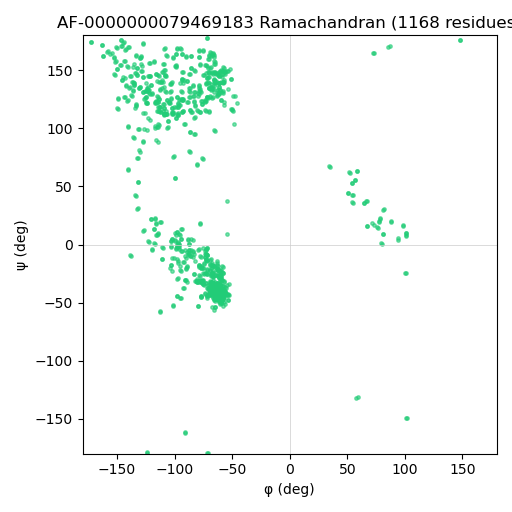 1 97.38 44 HIS B C 1
ATOM 4922 O O . HIS B 1 44 ? 8.711 34.844 20.016 1 97.38 44 HIS B O 1
ATOM 4928 N N . ASP B 1 45 ? 10.883 34.219 20.141 1 97.12 45 ASP B N 1
ATOM 4929 C CA . ASP B 1 45 ? 10.922 33.625 18.797 1 97.12 45 ASP B CA 1
ATOM 4930 C C . ASP B 1 45 ? 11.555 32.25 18.844 1 97.12 45 ASP B C 1
ATOM 4932 O O . ASP B 1 45 ? 12.289 31.859 17.938 1 97.12 45 ASP B O 1
ATOM 4936 N N . PHE B 1 46 ? 11.406 31.562 19.922 1 97.31 46 PHE B N 1
ATOM 4937 C CA . PHE B 1 46 ? 11.992 30.25 20.125 1 97.31 46 PHE B CA 1
ATOM 4938 C C . PHE B 1 46 ? 10.969 29.281 20.734 1 97.31 46 PHE B C 1
ATOM 4940 O O . PHE B 1 46 ? 10.18 29.672 21.594 1 97.31 46 PHE B O 1
ATOM 4947 N N . SER B 1 47 ? 10.961 28.047 20.25 1 98.12 47 SER B N 1
ATOM 4948 C CA . SER B 1 47 ? 10.172 26.953 20.812 1 98.12 47 SER B CA 1
ATOM 4949 C C . SER B 1 47 ? 11.047 25.766 21.172 1 98.12 47 SER B C 1
ATOM 4951 O O . SER B 1 47 ? 11.938 25.391 20.406 1 98.12 47 SER B O 1
ATOM 4953 N N . PRO B 1 48 ? 10.898 25.172 22.312 1 98.19 48 PRO B N 1
ATOM 4954 C CA . PRO B 1 48 ? 11.789 24.094 22.75 1 98.19 48 PRO B CA 1
ATOM 4955 C C . PRO B 1 48 ? 11.617 22.812 21.938 1 98.19 48 PRO B C 1
ATOM 4957 O O . PRO B 1 48 ? 10.539 22.578 21.375 1 98.19 48 PRO B O 1
ATOM 4960 N N . ASN B 1 49 ? 12.703 22.031 21.859 1 97.94 49 ASN B N 1
ATOM 4961 C CA . ASN B 1 49 ? 12.641 20.75 21.188 1 97.94 49 ASN B CA 1
ATOM 4962 C C . ASN B 1 49 ? 11.828 19.719 21.984 1 97.94 49 ASN B C 1
ATOM 4964 O O . ASN B 1 49 ? 11.281 20.047 23.031 1 97.94 49 ASN B O 1
ATOM 4968 N N . TYR B 1 50 ? 11.711 18.531 21.5 1 98.19 50 TYR B N 1
ATOM 4969 C CA . TYR B 1 50 ? 10.859 17.484 22.062 1 98.19 50 TYR B CA 1
ATOM 4970 C C . TYR B 1 50 ? 11.297 17.125 23.484 1 98.19 50 TYR B C 1
ATOM 4972 O O . TYR B 1 50 ? 10.469 17.078 24.391 1 98.19 50 TYR B O 1
ATOM 4980 N N . VAL B 1 51 ? 12.523 16.891 23.703 1 98.06 51 VAL B N 1
ATOM 4981 C CA . VAL B 1 51 ? 13.055 16.438 24.984 1 98.06 51 VAL B CA 1
ATOM 4982 C C . VAL B 1 51 ? 12.828 17.516 26.047 1 98.06 51 VAL B C 1
ATOM 4984 O O . VAL B 1 51 ? 12.375 17.219 27.156 1 98.06 51 VAL B O 1
ATOM 4987 N N . ASP B 1 52 ? 13.117 18.797 25.672 1 98.5 52 ASP B N 1
ATOM 4988 C CA . ASP B 1 52 ? 12.961 19.906 26.609 1 98.5 52 ASP B CA 1
ATOM 4989 C C . ASP B 1 52 ? 11.484 20.156 26.906 1 98.5 52 ASP B C 1
ATOM 4991 O O . ASP B 1 52 ? 11.125 20.484 28.031 1 98.5 52 ASP B O 1
ATOM 4995 N N . THR B 1 53 ? 10.664 20.047 25.875 1 98.62 53 THR B N 1
ATOM 4996 C CA . THR B 1 53 ? 9.227 20.188 26.094 1 98.62 53 THR B CA 1
ATOM 4997 C C . THR B 1 53 ? 8.719 19.125 27.078 1 98.62 53 THR B C 1
ATOM 4999 O O . THR B 1 53 ? 7.984 19.453 28 1 98.62 53 THR B O 1
ATOM 5002 N N . ARG B 1 54 ? 9.125 17.859 26.875 1 98.62 54 ARG B N 1
ATOM 5003 C CA . ARG B 1 54 ? 8.695 16.781 27.75 1 98.62 54 ARG B CA 1
ATOM 5004 C C . ARG B 1 54 ? 9.188 17 29.172 1 98.62 54 ARG B C 1
ATOM 5006 O O . ARG B 1 54 ? 8.43 16.812 30.141 1 98.62 54 ARG B O 1
ATOM 5013 N N . ALA B 1 55 ? 10.406 17.406 29.297 1 98.5 55 ALA B N 1
ATOM 5014 C CA . ALA B 1 55 ? 10.969 17.672 30.625 1 98.5 55 ALA B CA 1
ATOM 5015 C C . ALA B 1 55 ? 10.172 18.766 31.344 1 98.5 55 ALA B C 1
ATOM 5017 O O . ALA B 1 55 ? 9.953 18.688 32.562 1 98.5 55 ALA B O 1
ATOM 5018 N N . TRP B 1 56 ? 9.852 19.781 30.594 1 98.5 56 TRP B N 1
ATOM 5019 C CA . TRP B 1 56 ? 9.062 20.875 31.172 1 98.5 56 TRP B CA 1
ATOM 5020 C C . TRP B 1 56 ? 7.711 20.359 31.656 1 98.5 56 TRP B C 1
ATOM 5022 O O . TRP B 1 56 ? 7.273 20.703 32.75 1 98.5 56 TRP B O 1
ATOM 5032 N N . PHE B 1 57 ? 7.023 19.531 30.922 1 98.69 57 PHE B N 1
ATOM 5033 C CA . PHE B 1 57 ? 5.727 19 31.312 1 98.69 57 PHE B CA 1
ATOM 5034 C C . PHE B 1 57 ? 5.875 18.016 32.469 1 98.69 57 PHE B C 1
ATOM 5036 O O . PHE B 1 57 ? 4.992 17.922 33.312 1 98.69 57 PHE B O 1
ATOM 5043 N N . ASP B 1 58 ? 6.98 17.266 32.469 1 98.62 58 ASP B N 1
ATOM 5044 C CA . ASP B 1 58 ? 7.234 16.375 33.594 1 98.62 58 ASP B CA 1
ATOM 5045 C C . ASP B 1 58 ? 7.324 17.156 34.906 1 98.62 58 ASP B C 1
ATOM 5047 O O . ASP B 1 58 ? 6.797 16.734 35.906 1 98.62 58 ASP B O 1
ATOM 5051 N N . ARG B 1 59 ? 8.016 18.25 34.844 1 98.44 59 ARG B N 1
ATOM 5052 C CA . ARG B 1 59 ? 8.094 19.109 36.031 1 98.44 59 ARG B CA 1
ATOM 5053 C C . ARG B 1 59 ? 6.707 19.625 36.406 1 98.44 59 ARG B C 1
ATOM 5055 O O . ARG B 1 59 ? 6.387 19.688 37.594 1 98.44 59 ARG B O 1
ATOM 5062 N N . LEU B 1 60 ? 5.922 20.016 35.438 1 98.44 60 LEU B N 1
ATOM 5063 C CA . LEU B 1 60 ? 4.574 20.5 35.688 1 98.44 60 LEU B CA 1
ATOM 5064 C C . LEU B 1 60 ? 3.723 19.422 36.344 1 98.44 60 LEU B C 1
ATOM 5066 O O . LEU B 1 60 ? 2.984 19.703 37.312 1 98.44 60 LEU B O 1
ATOM 5070 N N . GLU B 1 61 ? 3.762 18.234 35.781 1 98 61 GLU B N 1
ATOM 5071 C CA . GLU B 1 61 ? 3.02 17.109 36.344 1 98 61 GLU B CA 1
ATOM 5072 C C . GLU B 1 61 ? 3.422 16.844 37.781 1 98 61 GLU B C 1
ATOM 5074 O O . GLU B 1 61 ? 2.568 16.562 38.656 1 98 61 GLU B O 1
ATOM 5079 N N . ALA B 1 62 ? 4.695 16.938 38.094 1 98.12 62 ALA B N 1
ATOM 5080 C CA . ALA B 1 62 ? 5.199 16.688 39.438 1 98.12 62 ALA B CA 1
ATOM 5081 C C . ALA B 1 62 ? 4.727 17.781 40.406 1 98.12 62 ALA B C 1
ATOM 5083 O O . ALA B 1 62 ? 4.535 17.516 41.594 1 98.12 62 ALA B O 1
ATOM 5084 N N . ALA B 1 63 ? 4.461 18.953 39.938 1 98.06 63 ALA B N 1
ATOM 5085 C CA . ALA B 1 63 ? 4.215 20.109 40.812 1 98.06 63 ALA B CA 1
ATOM 5086 C C . ALA B 1 63 ? 2.721 20.344 41 1 98.06 63 ALA B C 1
ATOM 5088 O O . ALA B 1 63 ? 2.312 21.062 41.906 1 98.06 63 ALA B O 1
ATOM 5089 N N . SER B 1 64 ? 1.878 19.719 40.219 1 97.19 64 SER B N 1
ATOM 5090 C CA . SER B 1 64 ? 0.443 19.969 40.312 1 97.19 64 SER B CA 1
ATOM 5091 C C . SER B 1 64 ? -0.348 18.672 40.25 1 97.19 64 SER B C 1
ATOM 5093 O O . SER B 1 64 ? -0.19 17.875 39.312 1 97.19 64 SER B O 1
ATOM 5095 N N . PRO B 1 65 ? -1.285 18.484 41.156 1 96.31 65 PRO B N 1
ATOM 5096 C CA . PRO B 1 65 ? -2.107 17.266 41.125 1 96.31 65 PRO B CA 1
ATOM 5097 C C . PRO B 1 65 ? -3.15 17.297 40.031 1 96.31 65 PRO B C 1
ATOM 5099 O O . PRO B 1 65 ? -3.844 16.297 39.781 1 96.31 65 PRO B O 1
ATOM 5102 N N . TRP B 1 66 ? -3.264 18.406 39.281 1 97 66 TRP B N 1
ATOM 5103 C CA . TRP B 1 66 ? -4.277 18.531 38.219 1 97 66 TRP B CA 1
ATOM 5104 C C . TRP B 1 66 ? -3.738 18.062 36.875 1 97 66 TRP B C 1
ATOM 5106 O O . TRP B 1 66 ? -4.496 17.922 35.906 1 97 66 TRP B O 1
ATOM 5116 N N . ILE B 1 67 ? -2.445 17.828 36.812 1 97.75 67 ILE B N 1
ATOM 5117 C CA . ILE B 1 67 ? -1.802 17.516 35.531 1 97.75 67 ILE B CA 1
ATOM 5118 C C . ILE B 1 67 ? -1.407 16.047 35.5 1 97.75 67 ILE B C 1
ATOM 5120 O O . ILE B 1 67 ? -0.824 15.531 36.469 1 97.75 67 ILE B O 1
ATOM 5124 N N . ARG B 1 68 ? -1.744 15.406 34.438 1 96.75 68 ARG B N 1
ATOM 5125 C CA . ARG B 1 68 ? -1.281 14.055 34.156 1 96.75 68 ARG B CA 1
ATOM 5126 C C . ARG B 1 68 ? -0.836 13.922 32.719 1 96.75 68 ARG B C 1
ATOM 5128 O O . ARG B 1 68 ? -1.476 14.469 31.797 1 96.75 68 ARG B O 1
ATOM 5135 N N . ILE B 1 69 ? 0.271 13.258 32.5 1 98.06 69 ILE B N 1
ATOM 5136 C CA . ILE B 1 69 ? 0.764 13.023 31.141 1 98.06 69 ILE B CA 1
ATOM 5137 C C . ILE B 1 69 ? 0.463 11.578 30.734 1 98.06 69 ILE B C 1
ATOM 5139 O O . ILE B 1 69 ? 0.705 10.648 31.5 1 98.06 69 ILE B O 1
ATOM 5143 N N . GLU B 1 70 ? -0.091 11.383 29.562 1 97.56 70 GLU B N 1
ATOM 5144 C CA . GLU B 1 70 ? -0.42 10.062 29.031 1 97.56 70 GLU B CA 1
ATOM 5145 C C . GLU B 1 70 ? 0.224 9.844 27.672 1 97.56 70 GLU B C 1
ATOM 5147 O O . GLU B 1 70 ? 0.052 10.664 26.766 1 97.56 70 GLU B O 1
ATOM 5152 N N . VAL B 1 71 ? 1.031 8.781 27.578 1 98.56 71 VAL B N 1
ATOM 5153 C CA . VAL B 1 71 ? 1.526 8.359 26.266 1 98.56 71 VAL B CA 1
ATOM 5154 C C . VAL B 1 71 ? 0.423 7.629 25.5 1 98.56 71 VAL B C 1
ATOM 5156 O O . VAL B 1 71 ? -0.09 6.609 25.969 1 98.56 71 VAL B O 1
ATOM 5159 N N . PHE B 1 72 ? 0.061 8.148 24.312 1 98.56 72 PHE B N 1
ATOM 5160 C CA . PHE B 1 72 ? -1.077 7.547 23.625 1 98.56 72 PHE B CA 1
ATOM 5161 C C . PHE B 1 72 ? -0.654 6.949 22.297 1 98.56 72 PHE B C 1
ATOM 5163 O O . PHE B 1 72 ? -1.481 6.402 21.562 1 98.56 72 PHE B O 1
ATOM 5170 N N . GLY B 1 73 ? 0.616 7.02 21.938 1 98.38 73 GLY B N 1
ATOM 5171 C CA . GLY B 1 73 ? 1.126 6.426 20.719 1 98.38 73 GLY B CA 1
ATOM 5172 C C . GLY B 1 73 ? 2.639 6.477 20.609 1 98.38 73 GLY B C 1
ATOM 5173 O O . GLY B 1 73 ? 3.311 6.996 21.516 1 98.38 73 GLY B O 1
ATOM 5174 N N . THR B 1 74 ? 3.172 5.879 19.625 1 97.69 74 THR B N 1
ATOM 5175 C CA . THR B 1 74 ? 4.594 5.891 19.281 1 97.69 74 THR B CA 1
ATOM 5176 C C . THR B 1 74 ? 4.805 6.309 17.828 1 97.69 74 THR B C 1
ATOM 5178 O O . THR B 1 74 ? 4.113 5.82 16.938 1 97.69 74 THR B O 1
ATOM 5181 N N . SER B 1 75 ? 5.715 7.246 17.594 1 96.94 75 SER B N 1
ATOM 5182 C CA . SER B 1 75 ? 5.984 7.742 16.25 1 96.94 75 SER B CA 1
ATOM 5183 C C . SER B 1 75 ? 6.789 6.727 15.445 1 96.94 75 SER B C 1
ATOM 5185 O O . SER B 1 75 ? 7.324 5.766 16 1 96.94 75 SER B O 1
ATOM 5187 N N . PRO B 1 76 ? 6.93 6.855 14.156 1 95.38 76 PRO B N 1
ATOM 5188 C CA . PRO B 1 76 ? 7.664 5.926 13.297 1 95.38 76 PRO B CA 1
ATOM 5189 C C . PRO B 1 76 ? 9.133 5.789 13.695 1 95.38 76 PRO B C 1
ATOM 5191 O O . PRO B 1 76 ? 9.734 4.73 13.5 1 95.38 76 PRO B O 1
ATOM 5194 N N . GLU B 1 77 ? 9.734 6.832 14.25 1 95.19 77 GLU B N 1
ATOM 5195 C CA . GLU B 1 77 ? 11.133 6.754 14.656 1 95.19 77 GLU B CA 1
ATOM 5196 C C . GLU B 1 77 ? 11.25 6.375 16.125 1 95.19 77 GLU B C 1
ATOM 5198 O O . GLU B 1 77 ? 12.336 6.48 16.719 1 95.19 77 GLU B O 1
ATOM 5203 N N . GLY B 1 78 ? 10.109 6.078 16.781 1 94.25 78 GLY B N 1
ATOM 5204 C CA . GLY B 1 78 ? 10.148 5.426 18.078 1 94.25 78 GLY B CA 1
ATOM 5205 C C . GLY B 1 78 ? 9.938 6.383 19.234 1 94.25 78 GLY B C 1
ATOM 5206 O O . GLY B 1 78 ? 10.102 6.008 20.406 1 94.25 78 GLY B O 1
ATOM 5207 N N . ARG B 1 79 ? 9.562 7.578 19.047 1 95.94 79 ARG B N 1
ATOM 5208 C CA . ARG B 1 79 ? 9.305 8.531 20.109 1 95.94 79 ARG B CA 1
ATOM 5209 C C . ARG B 1 79 ? 7.891 8.375 20.656 1 95.94 79 ARG B C 1
ATOM 5211 O O . ARG B 1 79 ? 6.941 8.195 19.891 1 95.94 79 ARG B O 1
ATOM 5218 N N . PRO B 1 80 ? 7.766 8.422 21.953 1 98.06 80 PRO B N 1
ATOM 5219 C CA . PRO B 1 80 ? 6.41 8.461 22.5 1 98.06 80 PRO B CA 1
ATOM 5220 C C . PRO B 1 80 ? 5.637 9.711 22.078 1 98.06 80 PRO B C 1
ATOM 5222 O O . PRO B 1 80 ? 6.207 10.797 22.031 1 98.06 80 PRO B O 1
ATOM 5225 N N . ILE B 1 81 ? 4.457 9.539 21.656 1 98.81 81 ILE B N 1
ATOM 5226 C CA . ILE B 1 81 ? 3.518 10.641 21.484 1 98.81 81 ILE B CA 1
ATOM 5227 C C . ILE B 1 81 ? 2.668 10.805 22.734 1 98.81 81 ILE B C 1
ATOM 5229 O O . ILE B 1 81 ? 2.01 9.859 23.172 1 98.81 81 ILE B O 1
ATOM 5233 N N . TYR B 1 82 ? 2.662 11.977 23.312 1 98.81 82 TYR B N 1
ATOM 5234 C CA . TYR B 1 82 ? 1.995 12.094 24.609 1 98.81 82 TYR B CA 1
ATOM 5235 C C . TYR B 1 82 ? 1.004 13.25 24.609 1 98.81 82 TYR B C 1
ATOM 5237 O O . TYR B 1 82 ? 1.101 14.164 23.781 1 98.81 82 TYR B O 1
ATOM 5245 N N . ALA B 1 83 ? -0.011 13.172 25.438 1 98.75 83 ALA B N 1
ATOM 5246 C CA . ALA B 1 83 ? -0.982 14.211 25.766 1 98.75 83 ALA B CA 1
ATOM 5247 C C . ALA B 1 83 ? -0.849 14.664 27.219 1 98.75 83 ALA B C 1
ATOM 5249 O O . ALA B 1 83 ? -0.474 13.875 28.078 1 98.75 83 ALA B O 1
ATOM 5250 N N . VAL B 1 84 ? -1.079 15.922 27.453 1 98.69 84 VAL B N 1
ATOM 5251 C CA . VAL B 1 84 ? -1.163 16.5 28.781 1 98.69 84 VAL B CA 1
ATOM 5252 C C . VAL B 1 84 ? -2.627 16.703 29.172 1 98.69 84 VAL B C 1
ATOM 5254 O O . VAL B 1 84 ? -3.33 17.516 28.562 1 98.69 84 VAL B O 1
ATOM 5257 N N . ILE B 1 85 ? -3.064 15.969 30.156 1 98 85 ILE B N 1
ATOM 5258 C CA . ILE B 1 85 ? -4.445 16.016 30.625 1 98 85 ILE B CA 1
ATOM 5259 C C . ILE B 1 85 ? -4.543 16.875 31.891 1 98 85 ILE B C 1
ATOM 5261 O O . ILE B 1 85 ? -3.875 16.594 32.875 1 98 85 ILE B O 1
ATOM 5265 N N . ALA B 1 86 ? -5.289 17.953 31.828 1 97.88 86 ALA B N 1
ATOM 5266 C CA . ALA B 1 86 ? -5.543 18.844 32.969 1 97.88 86 ALA B CA 1
ATOM 5267 C C . ALA B 1 86 ? -6.973 18.688 33.469 1 97.88 86 ALA B C 1
ATOM 5269 O O . ALA B 1 86 ? -7.934 18.969 32.75 1 97.88 86 ALA B O 1
ATOM 5270 N N . SER B 1 87 ? -7.117 18.203 34.656 1 97 87 SER B N 1
ATOM 5271 C CA . SER B 1 87 ? -8.414 17.953 35.281 1 97 87 SER B CA 1
ATOM 5272 C C . SER B 1 87 ? -8.32 18.031 36.781 1 97 87 SER B C 1
ATOM 5274 O O . SER B 1 87 ? -7.316 17.625 37.375 1 97 87 SER B O 1
ATOM 5276 N N . LYS B 1 88 ? -9.367 18.484 37.469 1 95.12 88 LYS B N 1
ATOM 5277 C CA . LYS B 1 88 ? -9.422 18.531 38.906 1 95.12 88 LYS B CA 1
ATOM 5278 C C . LYS B 1 88 ? -10.008 17.25 39.469 1 95.12 88 LYS B C 1
ATOM 5280 O O . LYS B 1 88 ? -10.031 17.062 40.688 1 95.12 88 LYS B O 1
ATOM 5285 N N . ASP B 1 89 ? -10.414 16.453 38.656 1 91.38 89 ASP B N 1
ATOM 5286 C CA . ASP B 1 89 ? -11.086 15.234 39.062 1 91.38 89 ASP B CA 1
ATOM 5287 C C . ASP B 1 89 ? -10.125 14.047 39.062 1 91.38 89 ASP B C 1
ATOM 5289 O O . ASP B 1 89 ? -10.539 12.906 39.281 1 91.38 89 ASP B O 1
ATOM 5293 N N . GLY B 1 90 ? -8.898 14.258 38.688 1 79.06 90 GLY B N 1
ATOM 5294 C CA . GLY B 1 90 ? -7.906 13.203 38.625 1 79.06 90 GLY B CA 1
ATOM 5295 C C . GLY B 1 90 ? -8.281 12.078 37.688 1 79.06 90 GLY B C 1
ATOM 5296 O O . GLY B 1 90 ? -8.672 12.32 36.562 1 79.06 90 GLY B O 1
ATOM 5297 N N . ASP B 1 91 ? -8.156 10.867 38.219 1 75.44 91 ASP B N 1
ATOM 5298 C CA . ASP B 1 91 ? -8.352 9.672 37.406 1 75.44 91 ASP B CA 1
ATOM 5299 C C . ASP B 1 91 ? -9.828 9.469 37.062 1 75.44 91 ASP B C 1
ATOM 5301 O O . ASP B 1 91 ? -10.156 8.758 36.125 1 75.44 91 ASP B O 1
ATOM 5305 N N . LYS B 1 92 ? -10.664 10.227 37.812 1 78.31 92 LYS B N 1
ATOM 5306 C CA . LYS B 1 92 ? -12.094 10.039 37.562 1 78.31 92 LYS B CA 1
ATOM 5307 C C . LYS B 1 92 ? -12.508 10.664 36.219 1 78.31 92 LYS B C 1
ATOM 5309 O O . LYS B 1 92 ? -13.391 10.141 35.531 1 78.31 92 LYS B O 1
ATOM 5314 N N . PHE B 1 93 ? -11.625 11.688 35.844 1 85 93 PHE B N 1
ATOM 5315 C CA . PHE B 1 93 ? -11.945 12.359 34.594 1 85 93 PHE B CA 1
ATOM 5316 C C . PHE B 1 93 ? -13.453 12.445 34.406 1 85 93 PHE B C 1
ATOM 5318 O O . PHE B 1 93 ? -14.016 11.789 33.5 1 85 93 PHE B O 1
ATOM 5325 N N . HIS B 1 94 ? -14.164 13.164 35.156 1 83.88 94 HIS B N 1
ATOM 5326 C CA . HIS B 1 94 ? -15.609 13.219 35.312 1 83.88 94 HIS B CA 1
ATOM 5327 C C . HIS B 1 94 ? -16.297 13.367 33.938 1 83.88 94 HIS B C 1
ATOM 5329 O O . HIS B 1 94 ? -16.156 14.406 33.312 1 83.88 94 HIS B O 1
ATOM 5335 N N . PRO B 1 95 ? -17.078 12.398 33.562 1 82.12 95 PRO B N 1
ATOM 5336 C CA . PRO B 1 95 ? -17.688 12.398 32.25 1 82.12 95 PRO B CA 1
ATOM 5337 C C . PRO B 1 95 ? -18.703 13.516 32.062 1 82.12 95 PRO B C 1
ATOM 5339 O O . PRO B 1 95 ? -19.078 13.859 30.938 1 82.12 95 PRO B O 1
ATOM 5342 N N . GLY B 1 96 ? -19.141 14.039 33.156 1 88.94 96 GLY B N 1
ATOM 5343 C CA . GLY B 1 96 ? -20.094 15.133 33.062 1 88.94 96 GLY B CA 1
ATOM 5344 C C . GLY B 1 96 ? -19.453 16.453 32.656 1 88.94 96 GLY B C 1
ATOM 5345 O O . GLY B 1 96 ? -20.156 17.359 32.188 1 88.94 96 GLY B O 1
ATOM 5346 N N . LYS B 1 97 ? -18.234 16.656 32.875 1 94.31 97 LYS B N 1
ATOM 5347 C CA . LYS B 1 97 ? -17.516 17.859 32.469 1 94.31 97 LYS B CA 1
ATOM 5348 C C . LYS B 1 97 ? -17.141 17.797 30.984 1 94.31 97 LYS B C 1
ATOM 5350 O O . LYS B 1 97 ? -16.609 16.797 30.531 1 94.31 97 LYS B O 1
ATOM 5355 N N . PRO B 1 98 ? -17.469 18.922 30.266 1 97.38 98 PRO B N 1
ATOM 5356 C CA . PRO B 1 98 ? -17.016 18.938 28.875 1 97.38 98 PRO B CA 1
ATOM 5357 C C . PRO B 1 98 ? -15.508 18.766 28.734 1 97.38 98 PRO B C 1
ATOM 5359 O O . PRO B 1 98 ? -14.766 19.078 29.672 1 97.38 98 PRO B O 1
ATOM 5362 N N . VAL B 1 99 ? -15.117 18.203 27.594 1 98 99 VAL B N 1
ATOM 5363 C CA . VAL B 1 99 ? -13.711 17.953 27.312 1 98 99 VAL B CA 1
ATOM 5364 C C . VAL B 1 99 ? -13.266 18.781 26.109 1 98 99 VAL B C 1
ATOM 5366 O O . VAL B 1 99 ? -13.867 18.703 25.031 1 98 99 VAL B O 1
ATOM 5369 N N . LEU B 1 100 ? -12.258 19.641 26.281 1 98.75 100 LEU B N 1
ATOM 5370 C CA . LEU B 1 100 ? -11.57 20.328 25.203 1 98.75 100 LEU B CA 1
ATOM 5371 C C . LEU B 1 100 ? -10.289 19.594 24.828 1 98.75 100 LEU B C 1
ATOM 5373 O O . LEU B 1 100 ? -9.422 19.375 25.672 1 98.75 100 LEU B O 1
ATOM 5377 N N . LEU B 1 101 ? -10.18 19.109 23.594 1 98.88 101 LEU B N 1
ATOM 5378 C CA . LEU B 1 101 ? -8.93 18.562 23.062 1 98.88 101 LEU B CA 1
ATOM 5379 C C . LEU B 1 101 ? -8.25 19.578 22.141 1 98.88 101 LEU B C 1
ATOM 5381 O O . LEU B 1 101 ? -8.812 19.953 21.109 1 98.88 101 LEU B O 1
ATOM 5385 N N . ALA B 1 102 ? -7.109 20.078 22.5 1 98.94 102 ALA B N 1
ATOM 5386 C CA . ALA B 1 102 ? -6.266 20.938 21.688 1 98.94 102 ALA B CA 1
ATOM 5387 C C . ALA B 1 102 ? -5.066 20.172 21.141 1 98.94 102 ALA B C 1
ATOM 5389 O O . ALA B 1 102 ? -4.301 19.578 21.891 1 98.94 102 ALA B O 1
ATOM 5390 N N . GLN B 1 103 ? -4.973 20.188 19.875 1 98.88 103 GLN B N 1
ATOM 5391 C CA . GLN B 1 103 ? -3.895 19.453 19.219 1 98.88 103 GLN B CA 1
ATOM 5392 C C . GLN B 1 103 ? -2.947 20.406 18.484 1 98.88 103 GLN B C 1
ATOM 5394 O O . GLN B 1 103 ? -3.381 21.203 17.656 1 98.88 103 GLN B O 1
ATOM 5399 N N . ALA B 1 104 ? -1.665 20.344 18.812 1 98.69 104 ALA B N 1
ATOM 5400 C CA . ALA B 1 104 ? -0.62 21.125 18.156 1 98.69 104 ALA B CA 1
ATOM 5401 C C . ALA B 1 104 ? 0.389 20.219 17.469 1 98.69 104 ALA B C 1
ATOM 5403 O O . ALA B 1 104 ? 0.449 19.016 17.75 1 98.69 104 ALA B O 1
ATOM 5404 N N . GLY B 1 105 ? 1.038 20.719 16.562 1 98.31 105 GLY B N 1
ATOM 5405 C CA . GLY B 1 105 ? 2.184 20.062 15.961 1 98.31 105 GLY B CA 1
ATOM 5406 C C . GLY B 1 105 ? 1.796 18.969 14.977 1 98.31 105 GLY B C 1
ATOM 5407 O O . GLY B 1 105 ? 2.551 18.016 14.766 1 98.31 105 GLY B O 1
ATOM 5408 N N . ILE B 1 106 ? 0.561 18.984 14.391 1 98.38 106 ILE B N 1
ATOM 5409 C CA . ILE B 1 106 ? 0.273 18.109 13.266 1 98.38 106 ILE B CA 1
ATOM 5410 C C . ILE B 1 106 ? 1.212 18.438 12.102 1 98.38 106 ILE B C 1
ATOM 5412 O O . ILE B 1 106 ? 1.695 17.531 11.422 1 98.38 106 ILE B O 1
ATOM 5416 N N . HIS B 1 107 ? 1.35 19.703 11.812 1 97.62 107 HIS B N 1
ATOM 5417 C CA . HIS B 1 107 ? 2.488 20.234 11.07 1 97.62 107 HIS B CA 1
ATOM 5418 C C . HIS B 1 107 ? 3.529 20.844 12.008 1 97.62 107 HIS B C 1
ATOM 5420 O O . HIS B 1 107 ? 3.344 21.938 12.531 1 97.62 107 HIS B O 1
ATOM 5426 N N . PRO B 1 108 ? 4.652 20.203 12.156 1 94.88 108 PRO B N 1
ATOM 5427 C CA . PRO B 1 108 ? 5.543 20.562 13.266 1 94.88 108 PRO B CA 1
ATOM 5428 C C . PRO B 1 108 ? 6.145 21.953 13.109 1 94.88 108 PRO B C 1
ATOM 5430 O O . PRO B 1 108 ? 6.59 22.547 14.094 1 94.88 108 PRO B O 1
ATOM 5433 N N . GLY B 1 109 ? 6.227 22.422 11.898 1 95.12 109 GLY B N 1
ATOM 5434 C CA . GLY B 1 109 ? 6.664 23.797 11.727 1 95.12 109 GLY B CA 1
ATOM 5435 C C . GLY B 1 109 ? 5.645 24.812 12.211 1 95.12 109 GLY B C 1
ATOM 5436 O O . GLY B 1 109 ? 5.98 25.984 12.414 1 95.12 109 GLY B O 1
ATOM 5437 N N . GLU B 1 110 ? 4.449 24.422 12.375 1 97.44 110 GLU B N 1
ATOM 5438 C CA . GLU B 1 110 ? 3.334 25.234 12.852 1 97.44 110 GLU B CA 1
ATOM 5439 C C . GLU B 1 110 ? 3.053 24.969 14.328 1 97.44 110 GLU B C 1
ATOM 5441 O O . GLU B 1 110 ? 1.995 24.453 14.68 1 97.44 110 GLU B O 1
ATOM 5446 N N . ILE B 1 111 ? 3.904 25.516 15.242 1 98.12 111 ILE B N 1
ATOM 5447 C CA . ILE B 1 111 ? 4.02 24.922 16.562 1 98.12 111 ILE B CA 1
ATOM 5448 C C . ILE B 1 111 ? 3.457 25.891 17.609 1 98.12 111 ILE B C 1
ATOM 5450 O O . ILE B 1 111 ? 3.723 25.75 18.812 1 98.12 111 ILE B O 1
ATOM 5454 N N . ASP B 1 112 ? 2.609 26.891 17.219 1 98.62 112 ASP B N 1
ATOM 5455 C CA . ASP B 1 112 ? 2.068 27.922 18.094 1 98.62 112 ASP B CA 1
ATOM 5456 C C . ASP B 1 112 ? 1.284 27.297 19.25 1 98.62 112 ASP B C 1
ATOM 5458 O O . ASP B 1 112 ? 1.353 27.781 20.391 1 98.62 112 ASP B O 1
ATOM 5462 N N . GLY B 1 113 ? 0.574 26.266 18.922 1 98.81 113 GLY B N 1
ATOM 5463 C CA . GLY B 1 113 ? -0.28 25.625 19.922 1 98.81 113 GLY B CA 1
ATOM 5464 C C . GLY B 1 113 ? 0.495 25.016 21.078 1 98.81 113 GLY B C 1
ATOM 5465 O O . GLY B 1 113 ? 0.014 25 22.203 1 98.81 113 GLY B O 1
ATOM 5466 N N . LYS B 1 114 ? 1.671 24.469 20.812 1 98.81 114 LYS B N 1
ATOM 5467 C CA . LYS B 1 114 ? 2.521 23.922 21.859 1 98.81 114 LYS B CA 1
ATOM 5468 C C . LYS B 1 114 ? 2.896 25 22.875 1 98.81 114 LYS B C 1
ATOM 5470 O O . LYS B 1 114 ? 2.682 24.828 24.078 1 98.81 114 LYS B O 1
ATOM 5475 N N . ASP B 1 115 ? 3.381 26.141 22.438 1 98.81 115 ASP B N 1
ATOM 5476 C CA . ASP B 1 115 ? 3.855 27.203 23.312 1 98.81 115 ASP B CA 1
ATOM 5477 C C . ASP B 1 115 ? 2.695 27.859 24.062 1 98.81 115 ASP B C 1
ATOM 5479 O O . ASP B 1 115 ? 2.789 28.109 25.266 1 98.81 115 ASP B O 1
ATOM 5483 N N . ALA B 1 116 ? 1.621 28.109 23.328 1 98.94 116 ALA B N 1
ATOM 5484 C CA . ALA B 1 116 ? 0.427 28.641 23.969 1 98.94 116 ALA B CA 1
ATOM 5485 C C . ALA B 1 116 ? -0.087 27.703 25.062 1 98.94 116 ALA B C 1
ATOM 5487 O O . ALA B 1 116 ? -0.488 28.156 26.141 1 98.94 116 ALA B O 1
ATOM 5488 N N . GLY B 1 117 ? -0.113 26.391 24.75 1 98.88 117 GLY B N 1
ATOM 5489 C CA . GLY B 1 117 ? -0.567 25.391 25.703 1 98.88 117 GLY B CA 1
ATOM 5490 C C . GLY B 1 117 ? 0.301 25.328 26.953 1 98.88 117 GLY B C 1
ATOM 5491 O O . GLY B 1 117 ? -0.209 25.172 28.062 1 98.88 117 GLY B O 1
ATOM 5492 N N . MET B 1 118 ? 1.601 25.422 26.781 1 98.81 118 MET B N 1
ATOM 5493 C CA . MET B 1 118 ? 2.516 25.438 27.922 1 98.81 118 MET B CA 1
ATOM 5494 C C . MET B 1 118 ? 2.219 26.625 28.844 1 98.81 118 MET B C 1
ATOM 5496 O O . MET B 1 118 ? 2.115 26.469 30.062 1 98.81 118 MET B O 1
ATOM 5500 N N . MET B 1 119 ? 2.035 27.812 28.281 1 98.81 119 MET B N 1
ATOM 5501 C CA . MET B 1 119 ? 1.724 29.016 29.047 1 98.81 119 MET B CA 1
ATOM 5502 C C . MET B 1 119 ? 0.408 28.844 29.812 1 98.81 119 MET B C 1
ATOM 5504 O O . MET B 1 119 ? 0.328 29.156 31 1 98.81 119 MET B O 1
ATOM 5508 N N . LEU B 1 120 ? -0.609 28.359 29.094 1 98.88 120 LEU B N 1
ATOM 5509 C CA . LEU B 1 120 ? -1.938 28.266 29.688 1 98.88 120 LEU B CA 1
ATOM 5510 C C . LEU B 1 120 ? -1.944 27.266 30.844 1 98.88 120 LEU B C 1
ATOM 5512 O O . LEU B 1 120 ? -2.506 27.547 31.906 1 98.88 120 LEU B O 1
ATOM 5516 N N . LEU B 1 121 ? -1.352 26.078 30.625 1 98.75 121 LEU B N 1
ATOM 5517 C CA . LEU B 1 121 ? -1.335 25.062 31.656 1 98.75 121 LEU B CA 1
ATOM 5518 C C . LEU B 1 121 ? -0.548 25.531 32.875 1 98.75 121 LEU B C 1
ATOM 5520 O O . LEU B 1 121 ? -0.93 25.234 34.031 1 98.75 121 LEU B O 1
ATOM 5524 N N . ARG B 1 122 ? 0.533 26.25 32.688 1 98.06 122 ARG B N 1
ATOM 5525 C CA . ARG B 1 122 ? 1.277 26.859 33.781 1 98.06 122 ARG B CA 1
ATOM 5526 C C . ARG B 1 122 ? 0.394 27.828 34.562 1 98.06 122 ARG B C 1
ATOM 5528 O O . ARG B 1 122 ? 0.371 27.781 35.812 1 98.06 122 ARG B O 1
ATOM 5535 N N . ASP B 1 123 ? -0.325 28.672 33.875 1 98.62 123 ASP B N 1
ATOM 5536 C CA . ASP B 1 123 ? -1.17 29.656 34.562 1 98.62 123 ASP B CA 1
ATOM 5537 C C . ASP B 1 123 ? -2.312 28.984 35.312 1 98.62 123 ASP B C 1
ATOM 5539 O O . ASP B 1 123 ? -2.74 29.469 36.344 1 98.62 123 ASP B O 1
ATOM 5543 N N . ILE B 1 124 ? -2.848 27.922 34.781 1 98.44 124 ILE B N 1
ATOM 5544 C CA . ILE B 1 124 ? -3.879 27.141 35.438 1 98.44 124 ILE B CA 1
ATOM 5545 C C . ILE B 1 124 ? -3.324 26.562 36.75 1 98.44 124 ILE B C 1
ATOM 5547 O O . ILE B 1 124 ? -3.996 26.594 37.781 1 98.44 124 ILE B O 1
ATOM 5551 N N . CYS B 1 125 ? -2.135 26.125 36.75 1 97.94 125 CYS B N 1
ATOM 5552 C CA . CYS B 1 125 ? -1.546 25.438 37.906 1 97.94 125 CYS B CA 1
ATOM 5553 C C . CYS B 1 125 ? -1.093 26.438 38.938 1 97.94 125 CYS B C 1
ATOM 5555 O O . CYS B 1 125 ? -1.199 26.172 40.156 1 97.94 125 CYS B O 1
ATOM 5557 N N . PHE B 1 126 ? -0.615 27.719 38.5 1 97.62 126 PHE B N 1
ATOM 5558 C CA . PHE B 1 126 ? 0.16 28.469 39.5 1 97.62 126 PHE B CA 1
ATOM 5559 C C . PHE B 1 126 ? -0.235 29.953 39.469 1 97.62 126 PHE B C 1
ATOM 5561 O O . PHE B 1 126 ? 0.124 30.703 40.375 1 97.62 126 PHE B O 1
ATOM 5568 N N . TYR B 1 127 ? -1.016 30.391 38.5 1 97.56 127 TYR B N 1
ATOM 5569 C CA . TYR B 1 127 ? -1.152 31.844 38.406 1 97.56 127 TYR B CA 1
ATOM 5570 C C . TYR B 1 127 ? -2.613 32.25 38.219 1 97.56 127 TYR B C 1
ATOM 5572 O O . TYR B 1 127 ? -2.943 33.062 37.375 1 97.56 127 TYR B O 1
ATOM 5580 N N . GLY B 1 128 ? -3.43 31.656 38.906 1 96.88 128 GLY B N 1
ATOM 5581 C CA . GLY B 1 128 ? -4.762 32.156 39.219 1 96.88 128 GLY B CA 1
ATOM 5582 C C . GLY B 1 128 ? -5.785 31.766 38.156 1 96.88 128 GLY B C 1
ATOM 5583 O O . GLY B 1 128 ? -6.852 32.375 38.062 1 96.88 128 GLY B O 1
ATOM 5584 N N . LYS B 1 129 ? -5.504 30.734 37.344 1 98.06 129 LYS B N 1
ATOM 5585 C CA . LYS B 1 129 ? -6.469 30.359 36.312 1 98.06 129 LYS B CA 1
ATOM 5586 C C . LYS B 1 129 ? -7.027 28.953 36.562 1 98.06 129 LYS B C 1
ATOM 5588 O O . LYS B 1 129 ? -7.551 28.328 35.625 1 98.06 129 LYS B O 1
ATOM 5593 N N . GLU B 1 130 ? -6.891 28.453 37.719 1 96.94 130 GLU B N 1
ATOM 5594 C CA . GLU B 1 130 ? -7.336 27.109 38.062 1 96.94 130 GLU B CA 1
ATOM 5595 C C . GLU B 1 130 ? -8.844 26.953 37.875 1 96.94 130 GLU B C 1
ATOM 5597 O O . GLU B 1 130 ? -9.344 25.859 37.656 1 96.94 130 GLU B O 1
ATOM 5602 N N . GLY B 1 131 ? -9.578 28.078 37.969 1 97.62 131 GLY B N 1
ATOM 5603 C CA . GLY B 1 131 ? -11.023 28.031 37.812 1 97.62 131 GLY B CA 1
ATOM 5604 C C . GLY B 1 131 ? -11.461 27.547 36.438 1 97.62 131 GLY B C 1
ATOM 5605 O O . GLY B 1 131 ? -12.594 27.094 36.281 1 97.62 131 GLY B O 1
ATOM 5606 N N . LEU B 1 132 ? -10.594 27.625 35.438 1 97.94 132 LEU B N 1
ATOM 5607 C CA . LEU B 1 132 ? -10.883 27.156 34.094 1 97.94 132 LEU B CA 1
ATOM 5608 C C . LEU B 1 132 ? -11.188 25.672 34.094 1 97.94 132 LEU B C 1
ATOM 5610 O O . LEU B 1 132 ? -11.875 25.172 33.188 1 97.94 132 LEU B O 1
ATOM 5614 N N . LEU B 1 133 ? -10.719 24.922 35.125 1 97.44 133 LEU B N 1
ATOM 5615 C CA . LEU B 1 133 ? -10.883 23.484 35.188 1 97.44 133 LEU B CA 1
ATOM 5616 C C . LEU B 1 133 ? -12.086 23.094 36.031 1 97.44 133 LEU B C 1
ATOM 5618 O O . LEU B 1 133 ? -12.391 21.906 36.156 1 97.44 133 LEU B O 1
ATOM 5622 N N . ASP B 1 134 ? -12.766 24.109 36.562 1 96.25 134 ASP B N 1
ATOM 5623 C CA . ASP B 1 134 ? -13.898 23.781 37.438 1 96.25 134 ASP B CA 1
ATOM 5624 C C . ASP B 1 134 ? -15.023 23.125 36.656 1 96.25 134 ASP B C 1
ATOM 5626 O O . ASP B 1 134 ? -15.703 22.219 37.156 1 96.25 134 ASP B O 1
ATOM 5630 N N . GLY B 1 135 ? -15.156 23.562 35.375 1 95.38 135 GLY B N 1
ATOM 5631 C CA . GLY B 1 135 ? -16.281 23.062 34.625 1 95.38 135 GLY B CA 1
ATOM 5632 C C . GLY B 1 135 ? -15.883 22.375 33.344 1 95.38 135 GLY B C 1
ATOM 5633 O O . GLY B 1 135 ? -16.734 21.969 32.531 1 95.38 135 GLY B O 1
ATOM 5634 N N . VAL B 1 136 ? -14.617 22.266 33.094 1 97.31 136 VAL B N 1
ATOM 5635 C CA . VAL B 1 136 ? -14.141 21.719 31.812 1 97.31 136 VAL B CA 1
ATOM 5636 C C . VAL B 1 136 ? -12.844 20.938 32.062 1 97.31 136 VAL B C 1
ATOM 5638 O O . VAL B 1 136 ? -12.07 21.266 32.938 1 97.31 136 VAL B O 1
ATOM 5641 N N . ASN B 1 137 ? -12.641 19.797 31.375 1 97.38 137 ASN B N 1
ATOM 5642 C CA . ASN B 1 137 ? -11.359 19.109 31.281 1 97.38 137 ASN B CA 1
ATOM 5643 C C . ASN B 1 137 ? -10.609 19.516 30.016 1 97.38 137 ASN B C 1
ATOM 5645 O O . ASN B 1 137 ? -11.211 19.719 28.969 1 97.38 137 ASN B O 1
ATOM 5649 N N . LEU B 1 138 ? -9.312 19.703 30.156 1 98.25 138 LEU B N 1
ATOM 5650 C CA . LEU B 1 138 ? -8.469 20.078 29.031 1 98.25 138 LEU B CA 1
ATOM 5651 C C . LEU B 1 138 ? -7.465 18.969 28.703 1 98.25 138 LEU B C 1
ATOM 5653 O O . LEU B 1 138 ? -6.797 18.453 29.594 1 98.25 138 LEU B O 1
ATOM 5657 N N . ILE B 1 139 ? -7.41 18.516 27.438 1 98.56 139 ILE B N 1
ATOM 5658 C CA . ILE B 1 139 ? -6.375 17.641 26.906 1 98.56 139 ILE B CA 1
ATOM 5659 C C . ILE B 1 139 ? -5.559 18.391 25.844 1 98.56 139 ILE B C 1
ATOM 5661 O O . ILE B 1 139 ? -6.109 18.891 24.875 1 98.56 139 ILE B O 1
ATOM 5665 N N . LEU B 1 140 ? -4.262 18.484 26.047 1 98.88 140 LEU B N 1
ATOM 5666 C CA . LEU B 1 140 ? -3.35 19.078 25.078 1 98.88 140 LEU B CA 1
ATOM 5667 C C . LEU B 1 140 ? -2.416 18.016 24.5 1 98.88 140 LEU B C 1
ATOM 5669 O O . LEU B 1 140 ? -1.727 17.312 25.234 1 98.88 140 LEU B O 1
ATOM 5673 N N . ALA B 1 141 ? -2.453 17.781 23.25 1 98.88 141 ALA B N 1
ATOM 5674 C CA . ALA B 1 141 ? -1.357 17.125 22.547 1 98.88 141 ALA B CA 1
ATOM 5675 C C . ALA B 1 141 ? -0.369 18.156 21.984 1 98.88 141 ALA B C 1
ATOM 5677 O O . ALA B 1 141 ? -0.61 18.75 20.938 1 98.88 141 ALA B O 1
ATOM 5678 N N . PRO B 1 142 ? 0.759 18.312 22.625 1 98.81 142 PRO B N 1
ATOM 5679 C CA . PRO B 1 142 ? 1.623 19.438 22.281 1 98.81 142 PRO B CA 1
ATOM 5680 C C . PRO B 1 142 ? 2.377 19.234 20.969 1 98.81 142 PRO B C 1
ATOM 5682 O O . PRO B 1 142 ? 2.715 20.188 20.281 1 98.81 142 PRO B O 1
ATOM 5685 N N . ILE B 1 143 ? 2.742 17.984 20.672 1 98.81 143 ILE B N 1
ATOM 5686 C CA . ILE B 1 143 ? 3.477 17.641 19.469 1 98.81 143 ILE B CA 1
ATOM 5687 C C . ILE B 1 143 ? 2.939 16.328 18.891 1 98.81 143 ILE B C 1
ATOM 5689 O O . ILE B 1 143 ? 3.348 15.25 19.297 1 98.81 143 ILE B O 1
ATOM 5693 N N . LEU B 1 144 ? 2.102 16.438 17.828 1 98.75 144 LEU B N 1
ATOM 5694 C CA . LEU B 1 144 ? 1.541 15.227 17.266 1 98.75 144 LEU B CA 1
ATOM 5695 C C . LEU B 1 144 ? 2.555 14.531 16.359 1 98.75 144 LEU B C 1
ATOM 5697 O O . LEU B 1 144 ? 2.799 13.328 16.5 1 98.75 144 LEU B O 1
ATOM 5701 N N . SER B 1 145 ? 3.113 15.273 15.398 1 98.25 145 SER B N 1
ATOM 5702 C CA . SER B 1 145 ? 4.148 14.734 14.523 1 98.25 145 SER B CA 1
ATOM 5703 C C . SER B 1 145 ? 5.535 14.898 15.141 1 98.25 145 SER B C 1
ATOM 5705 O O . SER B 1 145 ? 6.312 15.75 14.719 1 98.25 145 SER B O 1
ATOM 5707 N N . VAL B 1 146 ? 5.902 14.062 16.031 1 97.94 146 VAL B N 1
ATOM 5708 C CA . VAL B 1 146 ? 7.074 14.242 16.875 1 97.94 146 VAL B CA 1
ATOM 5709 C C . VAL B 1 146 ? 8.344 14.117 16.047 1 97.94 146 VAL B C 1
ATOM 5711 O O . VAL B 1 146 ? 9.32 14.836 16.266 1 97.94 146 VAL B O 1
ATOM 5714 N N . ASP B 1 147 ? 8.328 13.172 15.078 1 97.12 147 ASP B N 1
ATOM 5715 C CA . ASP B 1 147 ? 9.531 12.984 14.266 1 97.12 147 ASP B CA 1
ATOM 5716 C C . ASP B 1 147 ? 9.781 14.195 13.367 1 97.12 147 ASP B C 1
ATOM 5718 O O . ASP B 1 147 ? 10.922 14.656 13.234 1 97.12 147 ASP B O 1
ATOM 5722 N N . GLY B 1 148 ? 8.711 14.711 12.758 1 96.69 148 GLY B N 1
ATOM 5723 C CA . GLY B 1 148 ? 8.852 15.93 11.977 1 96.69 148 GLY B CA 1
ATOM 5724 C C . GLY B 1 148 ? 9.305 17.109 12.797 1 96.69 148 GLY B C 1
ATOM 5725 O O . GLY B 1 148 ? 10.016 17.984 12.305 1 96.69 148 GLY B O 1
ATOM 5726 N N . HIS B 1 149 ? 8.867 17.156 14.008 1 98.06 149 HIS B N 1
ATOM 5727 C CA . HIS B 1 149 ? 9.242 18.219 14.945 1 98.06 149 HIS B CA 1
ATOM 5728 C C . HIS B 1 149 ? 10.75 18.234 15.188 1 98.06 149 HIS B C 1
ATOM 5730 O O . HIS B 1 149 ? 11.352 19.297 15.336 1 98.06 149 HIS B O 1
ATOM 5736 N N . GLU B 1 150 ? 11.32 17.094 15.172 1 96.69 150 GLU B N 1
ATOM 5737 C CA . GLU B 1 150 ? 12.734 17 15.5 1 96.69 150 GLU B CA 1
ATOM 5738 C C . GLU B 1 150 ? 13.602 17.094 14.25 1 96.69 150 GLU B C 1
ATOM 5740 O O . GLU B 1 150 ? 14.82 17.266 14.336 1 96.69 150 GLU B O 1
ATOM 5745 N N . ARG B 1 151 ? 13.016 16.938 13.109 1 94.62 151 ARG B N 1
ATOM 5746 C CA . ARG B 1 151 ? 13.688 17.391 11.898 1 94.62 151 ARG B CA 1
ATOM 5747 C C . ARG B 1 151 ? 13.609 18.906 11.758 1 94.62 151 ARG B C 1
ATOM 5749 O O . ARG B 1 151 ? 12.883 19.422 10.914 1 94.62 151 ARG B O 1
ATOM 5756 N N . ALA B 1 152 ? 14.414 19.609 12.578 1 96 152 ALA B N 1
ATOM 5757 C CA . ALA B 1 152 ? 14.242 21.047 12.789 1 96 152 ALA B CA 1
ATOM 5758 C C . ALA B 1 152 ? 15.398 21.828 12.188 1 96 152 ALA B C 1
ATOM 5760 O O . ALA B 1 152 ? 16.547 21.391 12.234 1 96 152 ALA B O 1
ATOM 5761 N N . SER B 1 153 ? 15.086 22.953 11.578 1 95.75 153 SER B N 1
ATOM 5762 C CA . SER B 1 153 ? 16.094 23.875 11.062 1 95.75 153 SER B CA 1
ATOM 5763 C C . SER B 1 153 ? 15.531 25.281 10.898 1 95.75 153 SER B C 1
ATOM 5765 O O . SER B 1 153 ? 14.32 25.469 10.953 1 95.75 153 SER B O 1
ATOM 5767 N N . ARG B 1 154 ? 16.422 26.234 10.719 1 95.25 154 ARG B N 1
ATOM 5768 C CA . ARG B 1 154 ? 16.016 27.609 10.43 1 95.25 154 ARG B CA 1
ATOM 5769 C C . ARG B 1 154 ? 15.461 27.719 9.016 1 95.25 154 ARG B C 1
ATOM 5771 O O . ARG B 1 154 ? 14.883 28.75 8.648 1 95.25 154 ARG B O 1
ATOM 5778 N N . TYR B 1 155 ? 15.484 26.547 8.211 1 95.81 155 TYR B N 1
ATOM 5779 C CA . TYR B 1 155 ? 15.141 26.625 6.797 1 95.81 155 TYR B CA 1
ATOM 5780 C C . TYR B 1 155 ? 13.914 25.781 6.484 1 95.81 155 TYR B C 1
ATOM 5782 O O . TYR B 1 155 ? 13.602 25.531 5.316 1 95.81 155 TYR B O 1
ATOM 5790 N N . SER B 1 156 ? 13.18 25.328 7.492 1 95.12 156 SER B N 1
ATOM 5791 C CA . SER B 1 156 ? 12.109 24.344 7.297 1 95.12 156 SER B CA 1
ATOM 5792 C C . SER B 1 156 ? 10.867 25.016 6.715 1 95.12 156 SER B C 1
ATOM 5794 O O . SER B 1 156 ? 10.094 24.375 5.996 1 95.12 156 SER B O 1
ATOM 5796 N N . ARG B 1 157 ? 10.586 26.266 7.02 1 94.56 157 ARG B N 1
ATOM 5797 C CA . ARG B 1 157 ? 9.383 26.969 6.582 1 94.56 157 ARG B CA 1
ATOM 5798 C C . ARG B 1 157 ? 9.703 28.375 6.086 1 94.56 157 ARG B C 1
ATOM 5800 O O . ARG B 1 157 ? 9.57 29.344 6.832 1 94.56 157 ARG B O 1
ATOM 5807 N N . PRO B 1 158 ? 9.953 28.547 4.844 1 94.5 158 PRO B N 1
ATOM 5808 C CA . PRO B 1 158 ? 10.391 29.844 4.32 1 94.5 158 PRO B CA 1
ATOM 5809 C C . PRO B 1 158 ? 9.273 30.891 4.297 1 94.5 158 PRO B C 1
ATOM 5811 O O . PRO B 1 158 ? 9.539 32.094 4.195 1 94.5 158 PRO B O 1
ATOM 5814 N N . ASN B 1 159 ? 8.047 30.453 4.473 1 96 159 ASN B N 1
ATOM 5815 C CA . ASN B 1 159 ? 6.906 31.344 4.363 1 96 159 ASN B CA 1
ATOM 5816 C C . ASN B 1 159 ? 6.465 31.859 5.727 1 96 159 ASN B C 1
ATOM 5818 O O . ASN B 1 159 ? 5.48 32.594 5.832 1 96 159 ASN B O 1
ATOM 5822 N N . GLN B 1 160 ? 7.125 31.484 6.773 1 96.62 160 GLN B N 1
ATOM 5823 C CA . GLN B 1 160 ? 6.617 31.719 8.117 1 96.62 160 GLN B CA 1
ATOM 5824 C C . GLN B 1 160 ? 7.625 32.5 8.961 1 96.62 160 GLN B C 1
ATOM 5826 O O . GLN B 1 160 ? 8.812 32.188 8.961 1 96.62 160 GLN B O 1
ATOM 5831 N N . ARG B 1 161 ? 7.109 33.594 9.664 1 96.69 161 ARG B N 1
ATOM 5832 C CA . ARG B 1 161 ? 7.926 34.406 10.555 1 96.69 161 ARG B CA 1
ATOM 5833 C C . ARG B 1 161 ? 8.047 33.781 11.93 1 96.69 161 ARG B C 1
ATOM 5835 O O . ARG B 1 161 ? 7.215 34 12.812 1 96.69 161 ARG B O 1
ATOM 5842 N N . GLY B 1 162 ? 9.102 33.031 12.172 1 95.31 162 GLY B N 1
ATOM 5843 C CA . GLY B 1 162 ? 9.375 32.406 13.453 1 95.31 162 GLY B CA 1
ATOM 5844 C C . GLY B 1 162 ? 8.461 31.234 13.75 1 95.31 162 GLY B C 1
ATOM 5845 O O . GLY B 1 162 ? 7.441 31.047 13.078 1 95.31 162 GLY B O 1
ATOM 5846 N N . PRO B 1 163 ? 8.82 30.406 14.727 1 97.25 163 PRO B N 1
ATOM 5847 C CA . PRO B 1 163 ? 10.039 30.547 15.523 1 97.25 163 PRO B CA 1
ATOM 5848 C C . PRO B 1 163 ? 11.312 30.297 14.711 1 97.25 163 PRO B C 1
ATOM 5850 O O . PRO B 1 163 ? 11.242 29.766 13.602 1 97.25 163 PRO B O 1
ATOM 5853 N N . ARG B 1 164 ? 12.414 30.719 15.188 1 95.81 164 ARG B N 1
ATOM 5854 C CA . ARG B 1 164 ? 13.648 30.766 14.406 1 95.81 164 ARG B CA 1
ATOM 5855 C C . ARG B 1 164 ? 14.086 29.375 13.984 1 95.81 164 ARG B C 1
ATOM 5857 O O . ARG B 1 164 ? 14.766 29.203 12.969 1 95.81 164 ARG B O 1
ATOM 5864 N N . ILE B 1 165 ? 13.812 28.344 14.828 1 96.75 165 ILE B N 1
ATOM 5865 C CA . ILE B 1 165 ? 14.031 26.938 14.492 1 96.75 165 ILE B CA 1
ATOM 5866 C C . ILE B 1 165 ? 12.695 26.219 14.406 1 96.75 165 ILE B C 1
ATOM 5868 O O . ILE B 1 165 ? 11.938 26.172 15.375 1 96.75 165 ILE B O 1
ATOM 5872 N N . GLN B 1 166 ? 12.398 25.703 13.227 1 95.94 166 GLN B N 1
ATOM 5873 C CA . GLN B 1 166 ? 11.086 25.109 12.977 1 95.94 166 GLN B CA 1
ATOM 5874 C C . GLN B 1 166 ? 11.211 23.656 12.547 1 95.94 166 GLN B C 1
ATOM 5876 O O . GLN B 1 166 ? 12.172 23.266 11.883 1 95.94 166 GLN B O 1
ATOM 5881 N N . GLY B 1 167 ? 10.227 22.797 12.961 1 96.5 167 GLY B N 1
ATOM 5882 C CA . GLY B 1 167 ? 10.141 21.438 12.477 1 96.5 167 GLY B CA 1
ATOM 5883 C C . GLY B 1 167 ? 9.734 21.328 11.016 1 96.5 167 GLY B C 1
ATOM 5884 O O . GLY B 1 167 ? 9.281 22.312 10.43 1 96.5 167 GLY B O 1
ATOM 5885 N N . TRP B 1 168 ? 9.992 20.172 10.438 1 94.38 168 TRP B N 1
ATOM 5886 C CA . TRP B 1 168 ? 9.57 19.859 9.078 1 94.38 168 TRP B CA 1
ATOM 5887 C C . TRP B 1 168 ? 8.055 19.688 9 1 94.38 168 TRP B C 1
ATOM 5889 O O . TRP B 1 168 ? 7.395 19.484 10.023 1 94.38 168 TRP B O 1
ATOM 5899 N N . ARG B 1 169 ? 7.469 19.797 7.898 1 93.88 169 ARG B N 1
ATOM 5900 C CA . ARG B 1 169 ? 6.02 19.781 7.754 1 93.88 169 ARG B CA 1
ATOM 5901 C C . ARG B 1 169 ? 5.473 18.359 7.852 1 93.88 169 ARG B C 1
ATOM 5903 O O . ARG B 1 169 ? 4.453 18.125 8.5 1 93.88 169 ARG B O 1
ATOM 5910 N N . ASN B 1 170 ? 6.125 17.344 7.168 1 94.12 170 ASN B N 1
ATOM 5911 C CA . ASN B 1 170 ? 5.637 15.977 7.086 1 94.12 170 ASN B CA 1
ATOM 5912 C C . ASN B 1 170 ? 6.312 15.07 8.117 1 94.12 170 ASN B C 1
ATOM 5914 O O . ASN B 1 170 ? 7.23 15.508 8.82 1 94.12 170 ASN B O 1
ATOM 5918 N N . THR B 1 171 ? 5.797 13.891 8.281 1 94.44 171 THR B N 1
ATOM 5919 C CA . THR B 1 171 ? 6.332 12.883 9.188 1 94.44 171 THR B CA 1
ATOM 5920 C C . THR B 1 171 ? 7.633 12.305 8.641 1 94.44 171 THR B C 1
ATOM 5922 O O . THR B 1 171 ? 8.094 12.695 7.566 1 94.44 171 THR B O 1
ATOM 5925 N N . ALA B 1 172 ? 8.219 11.422 9.422 1 91.75 172 ALA B N 1
ATOM 5926 C CA . ALA B 1 172 ? 9.445 10.734 9.016 1 91.75 172 ALA B CA 1
ATOM 5927 C C . ALA B 1 172 ? 9.211 9.891 7.77 1 91.75 172 ALA B C 1
ATOM 5929 O O . ALA B 1 172 ? 10.141 9.633 7.004 1 91.75 172 ALA B O 1
ATOM 5930 N N . THR B 1 173 ? 7.973 9.531 7.512 1 90.62 173 THR B N 1
ATOM 5931 C CA . THR B 1 173 ? 7.629 8.742 6.336 1 90.62 173 THR B CA 1
ATOM 5932 C C . THR B 1 173 ? 7.172 9.641 5.191 1 90.62 173 THR B C 1
ATOM 5934 O O . THR B 1 173 ? 6.594 9.164 4.211 1 90.62 173 THR B O 1
ATOM 5937 N N . ASN B 1 174 ? 7.324 10.93 5.371 1 92.31 174 ASN B N 1
ATOM 5938 C CA . ASN B 1 174 ? 7.012 11.953 4.379 1 92.31 174 ASN B CA 1
ATOM 5939 C C . ASN B 1 174 ? 5.516 12.023 4.102 1 92.31 174 ASN B C 1
ATOM 5941 O O . ASN B 1 174 ? 5.098 12.219 2.957 1 92.31 174 ASN B O 1
ATOM 5945 N N . GLN B 1 175 ? 4.734 11.859 5.098 1 94.44 175 GLN B N 1
ATOM 5946 C CA . GLN B 1 175 ? 3.285 11.961 4.961 1 94.44 175 GLN B CA 1
ATOM 5947 C C . GLN B 1 175 ? 2.74 13.164 5.719 1 94.44 175 GLN B C 1
ATOM 5949 O O . GLN B 1 175 ? 3.242 13.508 6.793 1 94.44 175 GLN B O 1
ATOM 5954 N N . ASN B 1 176 ? 1.793 13.82 5.094 1 96.88 176 ASN B N 1
ATOM 5955 C CA . ASN B 1 176 ? 1.102 14.945 5.719 1 96.88 176 ASN B CA 1
ATOM 5956 C C . ASN B 1 176 ? -0.061 14.469 6.59 1 96.88 176 ASN B C 1
ATOM 5958 O O . ASN B 1 176 ? -1.085 14.023 6.074 1 96.88 176 ASN B O 1
ATOM 5962 N N . LEU B 1 177 ? 0.027 14.656 7.863 1 97.88 177 LEU B N 1
ATOM 5963 C CA . LEU B 1 177 ? -0.958 14.117 8.797 1 97.88 177 LEU B CA 1
ATOM 5964 C C . LEU B 1 177 ? -2.316 14.781 8.594 1 97.88 177 LEU B C 1
ATOM 5966 O O . LEU B 1 177 ? -3.354 14.188 8.898 1 97.88 177 LEU B O 1
ATOM 5970 N N . ASN B 1 178 ? -2.346 16.016 8.117 1 96.94 178 ASN B N 1
ATOM 5971 C CA . ASN B 1 178 ? -3.609 16.719 7.91 1 96.94 178 ASN B CA 1
ATOM 5972 C C . ASN B 1 178 ? -4.305 16.25 6.633 1 96.94 178 ASN B C 1
ATOM 5974 O O . ASN B 1 178 ? -5.219 16.906 6.141 1 96.94 178 ASN B O 1
ATOM 5978 N N . ARG B 1 179 ? -3.986 15.141 6.094 1 96.94 179 ARG B N 1
ATOM 5979 C CA . ARG B 1 179 ? -4.664 14.461 4.996 1 96.94 179 ARG B CA 1
ATOM 5980 C C . ARG B 1 179 ? -4.996 13.016 5.359 1 96.94 179 ARG B C 1
ATOM 5982 O O . ARG B 1 179 ? -5.309 12.203 4.488 1 96.94 179 ARG B O 1
ATOM 5989 N N . ASP B 1 180 ? -4.855 12.719 6.598 1 98 180 ASP B N 1
ATOM 5990 C CA . ASP B 1 180 ? -4.887 11.312 6.988 1 98 180 ASP B CA 1
ATOM 5991 C C . ASP B 1 180 ? -6.016 11.039 7.977 1 98 180 ASP B C 1
ATOM 5993 O O . ASP B 1 180 ? -5.992 10.039 8.695 1 98 180 ASP B O 1
ATOM 5997 N N . TYR B 1 181 ? -7.055 11.883 8.031 1 98.56 181 TYR B N 1
ATOM 5998 C CA . TYR B 1 181 ? -8.117 11.703 9.008 1 98.56 181 TYR B CA 1
ATOM 5999 C C . TYR B 1 181 ? -9.062 10.578 8.594 1 98.56 181 TYR B C 1
ATOM 6001 O O . TYR B 1 181 ? -9.805 10.047 9.414 1 98.56 181 TYR B O 1
ATOM 6009 N N . MET B 1 182 ? -9.055 10.234 7.262 1 98.44 182 MET B N 1
ATOM 6010 C CA . MET B 1 182 ? -9.961 9.203 6.758 1 98.44 182 MET B CA 1
ATOM 6011 C C . MET B 1 182 ? -9.227 7.875 6.574 1 98.44 182 MET B C 1
ATOM 6013 O O . MET B 1 182 ? -9.625 6.859 7.145 1 98.44 182 MET B O 1
ATOM 6017 N N . LYS B 1 183 ? -8.125 7.871 5.863 1 97.5 183 LYS B N 1
ATOM 6018 C CA . LYS B 1 183 ? -7.453 6.609 5.555 1 97.5 183 LYS B CA 1
ATOM 6019 C C . LYS B 1 183 ? -6.711 6.07 6.773 1 97.5 183 LYS B C 1
ATOM 6021 O O . LYS B 1 183 ? -6.551 4.855 6.918 1 97.5 183 LYS B O 1
ATOM 6026 N N . LEU B 1 184 ? -6.203 6.973 7.688 1 98.19 184 LEU B N 1
ATOM 6027 C CA . LEU B 1 184 ? -5.516 6.578 8.914 1 98.19 184 LEU B CA 1
ATOM 6028 C C . LEU B 1 184 ? -4.324 5.684 8.609 1 98.19 184 LEU B C 1
ATOM 6030 O O . LEU B 1 184 ? -4.188 4.602 9.188 1 98.19 184 LEU B O 1
ATOM 6034 N N . ASP B 1 185 ? -3.432 6.137 7.793 1 96.88 185 ASP B N 1
ATOM 6035 C CA . ASP B 1 185 ? -2.217 5.426 7.406 1 96.88 185 ASP B CA 1
ATOM 6036 C C . ASP B 1 185 ? -1.159 5.5 8.508 1 96.88 185 ASP B C 1
ATOM 6038 O O . ASP B 1 185 ? -0.532 4.492 8.836 1 96.88 185 ASP B O 1
ATOM 6042 N N . GLN B 1 186 ? -0.969 6.688 9.07 1 97.44 186 GLN B N 1
ATOM 6043 C CA . GLN B 1 186 ? 0.191 6.973 9.906 1 97.44 186 GLN B CA 1
ATOM 6044 C C . GLN B 1 186 ? -0.09 6.625 11.367 1 97.44 186 GLN B C 1
ATOM 6046 O O . GLN B 1 186 ? -1.179 6.898 11.875 1 97.44 186 GLN B O 1
ATOM 6051 N N . PRO B 1 187 ? 0.899 6.062 12.062 1 97.38 187 PRO B N 1
ATOM 6052 C CA . PRO B 1 187 ? 0.706 5.715 13.477 1 97.38 187 PRO B CA 1
ATOM 6053 C C . PRO B 1 187 ? 0.301 6.914 14.328 1 97.38 187 PRO B C 1
ATOM 6055 O O . PRO B 1 187 ? -0.449 6.766 15.297 1 97.38 187 PRO B O 1
ATOM 6058 N N . GLU B 1 188 ? 0.77 8.078 13.969 1 98.38 188 GLU B N 1
ATOM 6059 C CA . GLU B 1 188 ? 0.395 9.281 14.703 1 98.38 188 GLU B CA 1
ATOM 6060 C C . GLU B 1 188 ? -1.112 9.516 14.648 1 98.38 188 GLU B C 1
ATOM 6062 O O . GLU B 1 188 ? -1.741 9.789 15.68 1 98.38 188 GLU B O 1
ATOM 6067 N N . MET B 1 189 ? -1.653 9.375 13.453 1 98.56 189 MET B N 1
ATOM 6068 C CA . MET B 1 189 ? -3.08 9.633 13.281 1 98.56 189 MET B CA 1
ATOM 6069 C C . MET B 1 189 ? -3.912 8.492 13.859 1 98.56 189 MET B C 1
ATOM 6071 O O . MET B 1 189 ? -5.008 8.719 14.383 1 98.56 189 MET B O 1
ATOM 6075 N N . GLN B 1 190 ? -3.412 7.266 13.758 1 98.62 190 GLN B N 1
ATOM 6076 C CA . GLN B 1 190 ? -4.078 6.156 14.43 1 98.62 190 GLN B CA 1
ATOM 6077 C C . GLN B 1 190 ? -4.141 6.379 15.938 1 98.62 190 GLN B C 1
ATOM 6079 O O . GLN B 1 190 ? -5.18 6.156 16.562 1 98.62 190 GLN B O 1
ATOM 6084 N N . ALA B 1 191 ? -3.045 6.84 16.469 1 98.62 191 ALA B N 1
ATOM 6085 C CA . ALA B 1 191 ? -2.986 7.145 17.891 1 98.62 191 ALA B CA 1
ATOM 6086 C C . ALA B 1 191 ? -3.941 8.281 18.25 1 98.62 191 ALA B C 1
ATOM 6088 O O . ALA B 1 191 ? -4.645 8.219 19.266 1 98.62 191 ALA B O 1
ATOM 6089 N N . ALA B 1 192 ? -3.898 9.32 17.453 1 98.69 192 ALA B N 1
ATOM 6090 C CA . ALA B 1 192 ? -4.793 10.445 17.688 1 98.69 192 ALA B CA 1
ATOM 6091 C C . ALA B 1 192 ? -6.254 10 17.672 1 98.69 192 ALA B C 1
ATOM 6093 O O . ALA B 1 192 ? -7.051 10.453 18.5 1 98.69 192 ALA B O 1
ATOM 6094 N N . ARG B 1 193 ? -6.605 9.148 16.719 1 98.62 193 ARG B N 1
ATOM 6095 C CA . ARG B 1 193 ? -7.965 8.625 16.688 1 98.62 193 ARG B CA 1
ATOM 6096 C C . ARG B 1 193 ? -8.281 7.844 17.953 1 98.62 193 ARG B C 1
ATOM 6098 O O . ARG B 1 193 ? -9.383 7.953 18.5 1 98.62 193 ARG B O 1
ATOM 6105 N N . GLY B 1 194 ? -7.312 6.996 18.391 1 98.5 194 GLY B N 1
ATOM 6106 C CA . GLY B 1 194 ? -7.492 6.293 19.641 1 98.5 194 GLY B CA 1
ATOM 6107 C C . GLY B 1 194 ? -7.762 7.219 20.812 1 98.5 194 GLY B C 1
ATOM 6108 O O . GLY B 1 194 ? -8.633 6.945 21.641 1 98.5 194 GLY B O 1
ATOM 6109 N N . LEU B 1 195 ? -7.055 8.312 20.859 1 98.31 195 LEU B N 1
ATOM 6110 C CA . LEU B 1 195 ? -7.234 9.305 21.922 1 98.31 195 LEU B CA 1
ATOM 6111 C C . LEU B 1 195 ? -8.625 9.922 21.859 1 98.31 195 LEU B C 1
ATOM 6113 O O . LEU B 1 195 ? -9.281 10.094 22.891 1 98.31 195 LEU B O 1
ATOM 6117 N N . ILE B 1 196 ? -9.062 10.234 20.672 1 98.25 196 ILE B N 1
ATOM 6118 C CA . ILE B 1 196 ? -10.367 10.852 20.469 1 98.25 196 ILE B CA 1
ATOM 6119 C C . ILE B 1 196 ? -11.469 9.867 20.875 1 98.25 196 ILE B C 1
ATOM 6121 O O . ILE B 1 196 ? -12.445 10.25 21.516 1 98.25 196 ILE B O 1
ATOM 6125 N N . ASN B 1 197 ? -11.32 8.617 20.469 1 97.44 197 ASN B N 1
ATOM 6126 C CA . ASN B 1 197 ? -12.305 7.602 20.828 1 97.44 197 ASN B CA 1
ATOM 6127 C C . ASN B 1 197 ? -12.352 7.375 22.344 1 97.44 197 ASN B C 1
ATOM 6129 O O . ASN B 1 197 ? -13.422 7.129 22.906 1 97.44 197 ASN B O 1
ATOM 6133 N N . LYS B 1 198 ? -11.234 7.473 22.984 1 96.25 198 LYS B N 1
ATOM 6134 C CA . LYS B 1 198 ? -11.133 7.219 24.406 1 96.25 198 LYS B CA 1
ATOM 6135 C C . LYS B 1 198 ? -11.781 8.344 25.219 1 96.25 198 LYS B C 1
ATOM 6137 O O . LYS B 1 198 ? -12.555 8.078 26.141 1 96.25 198 LYS B O 1
ATOM 6142 N N . TYR B 1 199 ? -11.492 9.633 24.812 1 96.5 199 TYR B N 1
ATOM 6143 C CA . TYR B 1 199 ? -11.891 10.75 25.656 1 96.5 199 TYR B CA 1
ATOM 6144 C C . TYR B 1 199 ? -13.125 11.438 25.109 1 96.5 199 TYR B C 1
ATOM 6146 O O . TYR B 1 199 ? -13.773 12.227 25.812 1 96.5 199 TYR B O 1
ATOM 6154 N N . ARG B 1 200 ? -13.5 11.266 23.875 1 95.62 200 ARG B N 1
ATOM 6155 C CA . ARG B 1 200 ? -14.711 11.805 23.266 1 95.62 200 ARG B CA 1
ATOM 6156 C C . ARG B 1 200 ? -14.82 13.305 23.484 1 95.62 200 ARG B C 1
ATOM 6158 O O . ARG B 1 200 ? -15.797 13.781 24.062 1 95.62 200 ARG B O 1
ATOM 6165 N N . PRO B 1 201 ? -13.844 14.023 22.953 1 98.19 201 PRO B N 1
ATOM 6166 C CA . PRO B 1 201 ? -13.875 15.469 23.172 1 98.19 201 PRO B CA 1
ATOM 6167 C C . PRO B 1 201 ? -15.164 16.109 22.656 1 98.19 201 PRO B C 1
ATOM 6169 O O . PRO B 1 201 ? -15.688 15.727 21.609 1 98.19 201 PRO B O 1
ATOM 6172 N N . ASP B 1 202 ? -15.664 17.078 23.484 1 98.62 202 ASP B N 1
ATOM 6173 C CA . ASP B 1 202 ? -16.828 17.875 23.078 1 98.62 202 ASP B CA 1
ATOM 6174 C C . ASP B 1 202 ? -16.438 18.969 22.094 1 98.62 202 ASP B C 1
ATOM 6176 O O . ASP B 1 202 ? -17.25 19.391 21.266 1 98.62 202 ASP B O 1
ATOM 6180 N N . LEU B 1 203 ? -15.25 19.391 22.141 1 98.81 203 LEU B N 1
ATOM 6181 C CA . LEU B 1 203 ? -14.656 20.344 21.219 1 98.81 203 LEU B CA 1
ATOM 6182 C C . LEU B 1 203 ? -13.211 19.969 20.906 1 98.81 203 LEU B C 1
ATOM 6184 O O . LEU B 1 203 ? -12.43 19.672 21.812 1 98.81 203 LEU B O 1
ATOM 6188 N N . TYR B 1 204 ? -12.945 19.812 19.625 1 98.88 204 TYR B N 1
ATOM 6189 C CA . TYR B 1 204 ? -11.617 19.484 19.109 1 98.88 204 TYR B CA 1
ATOM 6190 C C . TYR B 1 204 ? -11.008 20.672 18.391 1 98.88 204 TYR B C 1
ATOM 6192 O O . TYR B 1 204 ? -11.562 21.156 17.406 1 98.88 204 TYR B O 1
ATOM 6200 N N . VAL B 1 205 ? -9.859 21.234 18.875 1 98.94 205 VAL B N 1
ATOM 6201 C CA . VAL B 1 205 ? -9.172 22.375 18.281 1 98.94 205 VAL B CA 1
ATOM 6202 C C . VAL B 1 205 ? -7.867 21.906 17.641 1 98.94 205 VAL B C 1
ATOM 6204 O O . VAL B 1 205 ? -6.953 21.469 18.328 1 98.94 205 VAL B O 1
ATOM 6207 N N . ASP B 1 206 ? -7.816 21.984 16.328 1 98.75 206 ASP B N 1
ATOM 6208 C CA . ASP B 1 206 ? -6.641 21.672 15.523 1 98.75 206 ASP B CA 1
ATOM 6209 C C . ASP B 1 206 ? -5.863 22.938 15.164 1 98.75 206 ASP B C 1
ATOM 6211 O O . ASP B 1 206 ? -6.328 23.75 14.367 1 98.75 206 ASP B O 1
ATOM 6215 N N . ILE B 1 207 ? -4.656 23.094 15.688 1 98.81 207 ILE B N 1
ATOM 6216 C CA . ILE B 1 207 ? -3.977 24.375 15.648 1 98.81 207 ILE B CA 1
ATOM 6217 C C . ILE B 1 207 ? -2.91 24.359 14.555 1 98.81 207 ILE B C 1
ATOM 6219 O O . ILE B 1 207 ? -1.971 23.562 14.602 1 98.81 207 ILE B O 1
ATOM 6223 N N . HIS B 1 208 ? -3.092 25.234 13.57 1 98.25 208 HIS B N 1
ATOM 6224 C CA . HIS B 1 208 ? -2.201 25.344 12.414 1 98.25 208 HIS B CA 1
ATOM 6225 C C . HIS B 1 208 ? -1.738 26.781 12.219 1 98.25 208 HIS B C 1
ATOM 6227 O O . HIS B 1 208 ? -2.119 27.672 12.984 1 98.25 208 HIS B O 1
ATOM 6233 N N . VAL B 1 209 ? -0.816 26.922 11.273 1 97.62 209 VAL B N 1
ATOM 6234 C CA . VAL B 1 209 ? -0.4 28.203 10.719 1 97.62 209 VAL B CA 1
ATOM 6235 C C . VAL B 1 209 ? -0.545 28.172 9.203 1 97.62 209 VAL B C 1
ATOM 6237 O O . VAL B 1 209 ? -0.202 27.188 8.555 1 97.62 209 VAL B O 1
ATOM 6240 N N . THR B 1 210 ? -1.131 29.172 8.656 1 95.31 210 THR B N 1
ATOM 6241 C CA . THR B 1 210 ? -1.396 29.172 7.223 1 95.31 210 THR B CA 1
ATOM 6242 C C . THR B 1 210 ? -0.483 30.172 6.504 1 95.31 210 THR B C 1
ATOM 6244 O O . THR B 1 210 ? -0.156 31.219 7.051 1 95.31 210 THR B O 1
ATOM 6247 N N . ASP B 1 211 ? -0.088 29.797 5.262 1 94 211 ASP B N 1
ATOM 6248 C CA . ASP B 1 211 ? 0.622 30.688 4.336 1 94 211 ASP B CA 1
ATOM 6249 C C . ASP B 1 211 ? -0.355 31.438 3.443 1 94 211 ASP B C 1
ATOM 6251 O O . ASP B 1 211 ? -1.502 31.672 3.828 1 94 211 ASP B O 1
ATOM 6255 N N . GLY B 1 212 ? 0.105 31.969 2.328 1 91.56 212 GLY B N 1
ATOM 6256 C CA . GLY B 1 212 ? -0.782 32.594 1.36 1 91.56 212 GLY B CA 1
ATOM 6257 C C . GLY B 1 212 ? -0.791 34.125 1.45 1 91.56 212 GLY B C 1
ATOM 6258 O O . GLY B 1 212 ? 0.209 34.719 1.834 1 91.56 212 GLY B O 1
ATOM 6259 N N . LEU B 1 213 ? -1.91 34.75 1.127 1 94.25 213 LEU B N 1
ATOM 6260 C CA . LEU B 1 213 ? -2.064 36.188 1.07 1 94.25 213 LEU B CA 1
ATOM 6261 C C . LEU B 1 213 ? -1.69 36.844 2.402 1 94.25 213 LEU B C 1
ATOM 6263 O O . LEU B 1 213 ? -1.848 36.219 3.459 1 94.25 213 LEU B O 1
ATOM 6267 N N . ASP B 1 214 ? -1.194 38.031 2.236 1 96.69 214 ASP B N 1
ATOM 6268 C CA . ASP B 1 214 ? -1.034 38.812 3.467 1 96.69 214 ASP B CA 1
ATOM 6269 C C . ASP B 1 214 ? -2.311 39.562 3.807 1 96.69 214 ASP B C 1
ATOM 6271 O O . ASP B 1 214 ? -2.906 40.219 2.939 1 96.69 214 ASP B O 1
ATOM 6275 N N . TYR B 1 215 ? -2.775 39.5 4.988 1 97 215 TYR B N 1
ATOM 6276 C CA . TYR B 1 215 ? -3.953 40.188 5.516 1 97 215 TYR B CA 1
ATOM 6277 C C . TYR B 1 215 ? -3.756 40.562 6.977 1 97 215 TYR B C 1
ATOM 6279 O O . TYR B 1 215 ? -2.74 40.219 7.586 1 97 215 TYR B O 1
ATOM 6287 N N . GLN B 1 216 ? -4.707 41.25 7.535 1 97.69 216 GLN B N 1
ATOM 6288 C CA . GLN B 1 216 ? -4.527 41.875 8.844 1 97.69 216 GLN B CA 1
ATOM 6289 C C . GLN B 1 216 ? -4.789 40.875 9.969 1 97.69 216 GLN B C 1
ATOM 6291 O O . GLN B 1 216 ? -4.316 41.062 11.086 1 97.69 216 GLN B O 1
ATOM 6296 N N . TYR B 1 217 ? -5.582 39.844 9.734 1 97.62 217 TYR B N 1
ATOM 6297 C CA . TYR B 1 217 ? -5.949 38.875 10.75 1 97.62 217 TYR B CA 1
ATOM 6298 C C . TYR B 1 217 ? -4.723 38.125 11.266 1 97.62 217 TYR B C 1
ATOM 6300 O O . TYR B 1 217 ? -3.902 37.656 10.477 1 97.62 217 TYR B O 1
ATOM 6308 N N . ASP B 1 218 ? -4.543 38.094 12.523 1 97.62 218 ASP B N 1
ATOM 6309 C CA . ASP B 1 218 ? -3.41 37.344 13.062 1 97.62 218 ASP B CA 1
ATOM 6310 C C . ASP B 1 218 ? -3.828 35.938 13.477 1 97.62 218 ASP B C 1
ATOM 6312 O O . ASP B 1 218 ? -2.984 35.062 13.617 1 97.62 218 ASP B O 1
ATOM 631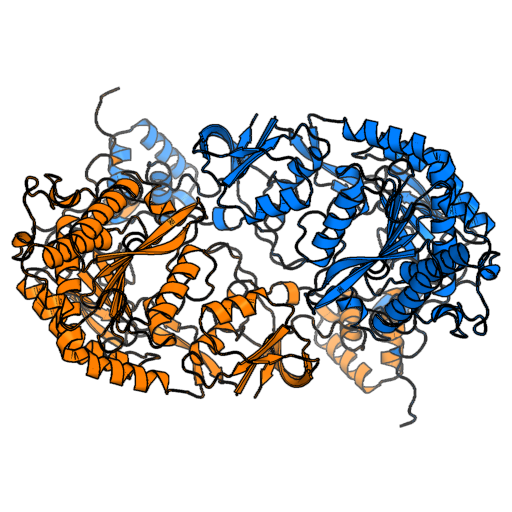6 N N . LEU B 1 219 ? -5.07 35.719 13.727 1 98.31 219 LEU B N 1
ATOM 6317 C CA . LEU B 1 219 ? -5.645 34.375 13.938 1 98.31 219 LEU B CA 1
ATOM 6318 C C . LEU B 1 219 ? -6.93 34.219 13.133 1 98.31 219 LEU B C 1
ATOM 6320 O O . LEU B 1 219 ? -7.887 34.969 13.312 1 98.31 219 LEU B O 1
ATOM 6324 N N . THR B 1 220 ? -6.883 33.25 12.25 1 97.69 220 THR B N 1
ATOM 6325 C CA . THR B 1 220 ? -8.102 32.812 11.562 1 97.69 220 THR B CA 1
ATOM 6326 C C . THR B 1 220 ? -8.523 31.422 12.008 1 97.69 220 THR B C 1
ATOM 6328 O O . THR B 1 220 ? -7.699 30.641 12.477 1 97.69 220 THR B O 1
ATOM 6331 N N . PHE B 1 221 ? -9.734 31.156 12.023 1 97.75 221 PHE B N 1
ATOM 6332 C CA . PHE B 1 221 ? -10.219 29.812 12.297 1 97.75 221 PHE B CA 1
ATOM 6333 C C . PHE B 1 221 ? -11.508 29.531 11.531 1 97.75 221 PHE B C 1
ATOM 6335 O O . PHE B 1 221 ? -12.172 30.469 11.062 1 97.75 221 PHE B O 1
ATOM 6342 N N . GLY B 1 222 ? -11.742 28.312 11.289 1 96 222 GLY B N 1
ATOM 6343 C CA . GLY B 1 222 ? -12.953 27.906 10.594 1 96 222 GLY B CA 1
ATOM 6344 C C . GLY B 1 222 ? -13.414 26.516 10.992 1 96 222 GLY B C 1
ATOM 6345 O O . GLY B 1 222 ? -12.797 25.859 11.836 1 96 222 GLY B O 1
ATOM 6346 N N . TYR B 1 223 ? -14.555 26.156 10.602 1 96.75 223 TYR B N 1
ATOM 6347 C CA . TYR B 1 223 ? -15.227 24.875 10.797 1 96.75 223 TYR B CA 1
ATOM 6348 C C . TYR B 1 223 ? -16.219 24.609 9.68 1 96.75 223 TYR B C 1
ATOM 6350 O O . TYR B 1 223 ? -16.578 25.516 8.914 1 96.75 223 TYR B O 1
ATOM 6358 N N . ASN B 1 224 ? -16.562 23.359 9.57 1 95.88 224 ASN B N 1
ATOM 6359 C CA . ASN B 1 224 ? -17.562 22.984 8.578 1 95.88 224 ASN B CA 1
ATOM 6360 C C . ASN B 1 224 ? -18.938 23.531 8.93 1 95.88 224 ASN B C 1
ATOM 6362 O O . ASN B 1 224 ? -19.406 23.375 10.062 1 95.88 224 ASN B O 1
ATOM 6366 N N . GLY B 1 225 ? -19.562 24.266 7.984 1 95 225 GLY B N 1
ATOM 6367 C CA . GLY B 1 225 ? -20.906 24.781 8.195 1 95 225 GLY B CA 1
ATOM 6368 C C . GLY B 1 225 ? -20.938 26.25 8.578 1 95 225 GLY B C 1
ATOM 6369 O O . GLY B 1 225 ? -21.984 26.781 8.922 1 95 225 GLY B O 1
ATOM 6370 N N . GLU B 1 226 ? -19.797 26.906 8.508 1 94.5 226 GLU B N 1
ATOM 6371 C CA . GLU B 1 226 ? -19.719 28.312 8.875 1 94.5 226 GLU B CA 1
ATOM 6372 C C . GLU B 1 226 ? -20.688 29.156 8.047 1 94.5 226 GLU B C 1
ATOM 6374 O O . GLU B 1 226 ? -20.828 28.938 6.84 1 94.5 226 GLU B O 1
ATOM 6379 N N . ALA B 1 227 ? -21.312 30.125 8.625 1 90.88 227 ALA B N 1
ATOM 6380 C CA . ALA B 1 227 ? -22.219 31.078 8.008 1 90.88 227 ALA B CA 1
ATOM 6381 C C . ALA B 1 227 ? -23.344 30.359 7.246 1 90.88 227 ALA B C 1
ATOM 6383 O O . ALA B 1 227 ? -23.641 30.719 6.105 1 90.88 227 ALA B O 1
ATOM 6384 N N . ALA B 1 228 ? -23.719 29.344 7.797 1 85.31 228 ALA B N 1
ATOM 6385 C CA . ALA B 1 228 ? -24.859 28.594 7.312 1 85.31 228 ALA B CA 1
ATOM 6386 C C . ALA B 1 228 ? -24.547 27.875 6.004 1 85.31 228 ALA B C 1
ATOM 6388 O O . ALA B 1 228 ? -25.453 27.516 5.25 1 85.31 228 ALA B O 1
ATOM 6389 N N . SER B 1 229 ? -23.297 27.734 5.742 1 91.62 229 SER B N 1
ATOM 6390 C CA . SER B 1 229 ? -22.922 26.859 4.645 1 91.62 229 SER B CA 1
ATOM 6391 C C . SER B 1 229 ? -23.281 25.406 4.957 1 91.62 229 SER B C 1
ATOM 6393 O O . SER B 1 229 ? -23.594 25.078 6.098 1 91.62 229 SER B O 1
ATOM 6395 N N . TRP B 1 230 ? -23.312 24.609 3.947 1 93.75 230 TRP B N 1
ATOM 6396 C CA . TRP B 1 230 ? -23.688 23.203 4.098 1 93.75 230 TRP B CA 1
ATOM 6397 C C . TRP B 1 230 ? -22.766 22.5 5.078 1 93.75 230 TRP B C 1
ATOM 6399 O O . TRP B 1 230 ? -21.562 22.75 5.09 1 93.75 230 TRP B O 1
ATOM 6409 N N . SER B 1 231 ? -23.344 21.625 5.934 1 96.25 231 SER B N 1
ATOM 6410 C CA . SER B 1 231 ? -22.578 20.828 6.898 1 96.25 231 SER B CA 1
ATOM 6411 C C . SER B 1 231 ? -23.266 19.5 7.168 1 96.25 231 SER B C 1
ATOM 6413 O O . SER B 1 231 ? -24.5 19.406 7.129 1 96.25 231 SER B O 1
ATOM 6415 N N . ARG B 1 232 ? -22.438 18.5 7.5 1 97.56 232 ARG B N 1
ATOM 6416 C CA . ARG B 1 232 ? -22.969 17.219 7.949 1 97.56 232 ARG B CA 1
ATOM 6417 C C . ARG B 1 232 ? -23.422 17.297 9.406 1 97.56 232 ARG B C 1
ATOM 6419 O O . ARG B 1 232 ? -24.109 16.406 9.891 1 97.56 232 ARG B O 1
ATOM 6426 N N . SER B 1 233 ? -23.125 18.328 10.062 1 98.25 233 SER B N 1
ATOM 6427 C CA . SER B 1 233 ? -23.5 18.562 11.453 1 98.25 233 SER B CA 1
ATOM 6428 C C . SER B 1 233 ? -24.078 19.969 11.641 1 98.25 233 SER B C 1
ATOM 6430 O O . SER B 1 233 ? -23.453 20.828 12.25 1 98.25 233 SER B O 1
ATOM 6432 N N . PRO B 1 234 ? -25.344 20.109 11.164 1 98.25 234 PRO B N 1
ATOM 6433 C CA . PRO B 1 234 ? -25.922 21.453 11.141 1 98.25 234 PRO B CA 1
ATOM 6434 C C . PRO B 1 234 ? -26.156 22.016 12.539 1 98.25 234 PRO B C 1
ATOM 6436 O O . PRO B 1 234 ? -26.047 23.219 12.75 1 98.25 234 PRO B O 1
ATOM 6439 N N . ALA B 1 235 ? -26.547 21.156 13.531 1 98.75 235 ALA B N 1
ATOM 6440 C CA . ALA B 1 235 ? -26.781 21.672 14.883 1 98.75 235 ALA B CA 1
ATOM 6441 C C . ALA B 1 235 ? -25.469 22.156 15.508 1 98.75 235 ALA B C 1
ATOM 6443 O O . ALA B 1 235 ? -25.438 23.203 16.156 1 98.75 235 ALA B O 1
ATOM 6444 N N . ILE B 1 236 ? -24.422 21.422 15.32 1 98.75 236 ILE B N 1
ATOM 6445 C CA . ILE B 1 236 ? -23.109 21.844 15.797 1 98.75 236 ILE B CA 1
ATOM 6446 C C . ILE B 1 236 ? -22.688 23.141 15.125 1 98.75 236 ILE B C 1
ATOM 6448 O O . ILE B 1 236 ? -22.234 24.078 15.789 1 98.75 236 ILE B O 1
ATOM 6452 N N . ALA B 1 237 ? -22.922 23.203 13.812 1 98.31 237 ALA B N 1
ATOM 6453 C CA . ALA B 1 237 ? -22.562 24.406 13.062 1 98.31 237 ALA B CA 1
ATOM 6454 C C . ALA B 1 237 ? -23.328 25.625 13.586 1 98.31 237 ALA B C 1
ATOM 6456 O O . ALA B 1 237 ? -22.766 26.719 13.688 1 98.31 237 ALA B O 1
ATOM 6457 N N . THR B 1 238 ? -24.547 25.438 13.859 1 98.38 238 THR B N 1
ATOM 6458 C CA . THR B 1 238 ? -25.391 26.516 14.383 1 98.38 238 THR B CA 1
ATOM 6459 C C . THR B 1 238 ? -24.859 27 15.727 1 98.38 238 THR B C 1
ATOM 6461 O O . THR B 1 238 ? -24.781 28.219 15.969 1 98.38 238 THR B O 1
ATOM 6464 N N . TRP B 1 239 ? -24.531 26.094 16.562 1 98.5 239 TRP B N 1
ATOM 6465 C CA . TRP B 1 239 ? -23.969 26.469 17.844 1 98.5 239 TRP B CA 1
ATOM 6466 C C . TRP B 1 239 ? -22.641 27.203 17.672 1 98.5 239 TRP B C 1
ATOM 6468 O O . TRP B 1 239 ? -22.391 28.203 18.344 1 98.5 239 TRP B O 1
ATOM 6478 N N . LEU B 1 240 ? -21.797 26.75 16.766 1 98.56 240 LEU B N 1
ATOM 6479 C CA . LEU B 1 240 ? -20.5 27.375 16.531 1 98.56 240 LEU B CA 1
ATOM 6480 C C . LEU B 1 240 ? -20.672 28.781 15.984 1 98.56 240 LEU B C 1
ATOM 6482 O O . LEU B 1 240 ? -19.953 29.703 16.391 1 98.56 240 LEU B O 1
ATOM 6486 N N . ASP B 1 241 ? -21.594 28.984 15.133 1 97.56 241 ASP B N 1
ATOM 6487 C CA . ASP B 1 241 ? -21.875 30.297 14.539 1 97.56 241 ASP B CA 1
ATOM 6488 C C . ASP B 1 241 ? -22.484 31.25 15.562 1 97.56 241 ASP B C 1
ATOM 6490 O O . ASP B 1 241 ? -22.125 32.438 15.602 1 97.56 241 ASP B O 1
ATOM 6494 N N . GLY B 1 242 ? -23.359 30.75 16.312 1 98 242 GLY B N 1
ATOM 6495 C CA . GLY B 1 242 ? -24.188 31.609 17.125 1 98 242 GLY B CA 1
ATOM 6496 C C . GLY B 1 242 ? -23.609 31.875 18.5 1 98 242 GLY B C 1
ATOM 6497 O O . GLY B 1 242 ? -23.875 32.938 19.094 1 98 242 GLY B O 1
ATOM 6498 N N . VAL B 1 243 ? -22.906 30.922 18.969 1 98.06 243 VAL B N 1
ATOM 6499 C CA . VAL B 1 243 ? -22.422 31.016 20.344 1 98.06 243 VAL B CA 1
ATOM 6500 C C . VAL B 1 243 ? -20.906 31.156 20.359 1 98.06 243 VAL B C 1
ATOM 6502 O O . VAL B 1 243 ? -20.359 32.156 20.844 1 98.06 243 VAL B O 1
ATOM 6505 N N . PHE B 1 244 ? -20.25 30.25 19.812 1 98.25 244 PHE B N 1
ATOM 6506 C CA . PHE B 1 244 ? -18.797 30.141 19.906 1 98.25 244 PHE B CA 1
ATOM 6507 C C . PHE B 1 244 ? -18.125 31.312 19.203 1 98.25 244 PHE B C 1
ATOM 6509 O O . PHE B 1 244 ? -17.328 32.031 19.812 1 98.25 244 PHE B O 1
ATOM 6516 N N . LYS B 1 245 ? -18.422 31.531 17.906 1 98.19 245 LYS B N 1
ATOM 6517 C CA . LYS B 1 245 ? -17.719 32.5 17.062 1 98.19 245 LYS B CA 1
ATOM 6518 C C . LYS B 1 245 ? -17.844 33.906 17.609 1 98.19 245 LYS B C 1
ATOM 6520 O O . LYS B 1 245 ? -16.844 34.594 17.781 1 98.19 245 LYS B O 1
ATOM 6525 N N . PRO B 1 246 ? -19.016 34.406 17.969 1 98.25 246 PRO B N 1
ATOM 6526 C CA . PRO B 1 246 ? -19.094 35.781 18.484 1 98.25 246 PRO B CA 1
ATOM 6527 C C . PRO B 1 246 ? -18.328 35.969 19.781 1 98.25 246 PRO B C 1
ATOM 6529 O O . PRO B 1 246 ? -17.656 36.969 19.953 1 98.25 246 PRO B O 1
ATOM 6532 N N . ALA B 1 247 ? -18.453 35 20.641 1 98.56 247 ALA B N 1
ATOM 6533 C CA . ALA B 1 247 ? -17.75 35.125 21.922 1 98.56 247 ALA B CA 1
ATOM 6534 C C . ALA B 1 247 ? -16.234 35.094 21.703 1 98.56 247 ALA B C 1
ATOM 6536 O O . ALA B 1 247 ? -15.5 35.812 22.375 1 98.56 247 ALA B O 1
ATOM 6537 N N . MET B 1 248 ? -15.805 34.281 20.828 1 98.69 248 MET B N 1
ATOM 6538 C CA . MET B 1 248 ? -14.383 34.125 20.531 1 98.69 248 MET B CA 1
ATOM 6539 C C . MET B 1 248 ? -13.828 35.406 19.906 1 98.69 248 MET B C 1
ATOM 6541 O O . MET B 1 248 ? -12.758 35.875 20.297 1 98.69 248 MET B O 1
ATOM 6545 N N . TYR B 1 249 ? -14.531 35.969 18.938 1 98.5 249 TYR B N 1
ATOM 6546 C CA . TYR B 1 249 ? -14.102 37.219 18.328 1 98.5 249 TYR B CA 1
ATOM 6547 C C . TYR B 1 249 ? -13.992 38.344 19.359 1 98.5 249 TYR B C 1
ATOM 6549 O O . TYR B 1 249 ? -13 39.062 19.406 1 98.5 249 TYR B O 1
ATOM 6557 N N . ALA B 1 250 ? -14.969 38.438 20.172 1 98.69 250 ALA B N 1
ATOM 6558 C CA . ALA B 1 250 ? -14.977 39.5 21.188 1 98.69 250 ALA B CA 1
ATOM 6559 C C . ALA B 1 250 ? -13.781 39.375 22.125 1 98.69 250 ALA B C 1
ATOM 6561 O O . ALA B 1 250 ? -13.141 40.375 22.469 1 98.69 250 ALA B O 1
ATOM 6562 N N . SER B 1 251 ? -13.547 38.156 22.547 1 98.69 251 SER B N 1
ATOM 6563 C CA . SER B 1 251 ? -12.438 37.938 23.469 1 98.69 251 SER B CA 1
ATOM 6564 C C . SER B 1 251 ? -11.102 38.25 22.828 1 98.69 251 SER B C 1
ATOM 6566 O O . SER B 1 251 ? -10.242 38.875 23.453 1 98.69 251 SER B O 1
ATOM 6568 N N . LEU B 1 252 ? -10.891 37.812 21.609 1 98.81 252 LEU B N 1
ATOM 6569 C CA . LEU B 1 252 ? -9.641 38.062 20.891 1 98.81 252 LEU B CA 1
ATOM 6570 C C . LEU B 1 252 ? -9.453 39.562 20.656 1 98.81 252 LEU B C 1
ATOM 6572 O O . LEU B 1 252 ? -8.367 40.094 20.875 1 98.81 252 LEU B O 1
ATOM 6576 N N . GLU B 1 253 ? -10.516 40.188 20.297 1 98.62 253 GLU B N 1
ATOM 6577 C CA . GLU B 1 253 ? -10.461 41.625 20.047 1 98.62 253 GLU B CA 1
ATOM 6578 C C . GLU B 1 253 ? -10.164 42.406 21.328 1 98.62 253 GLU B C 1
ATOM 6580 O O . GLU B 1 253 ? -9.398 43.375 21.328 1 98.62 253 GLU B O 1
ATOM 6585 N N . ALA B 1 254 ? -10.758 41.969 22.391 1 98.62 254 ALA B N 1
ATOM 6586 C CA . ALA B 1 254 ? -10.547 42.625 23.688 1 98.62 254 ALA B CA 1
ATOM 6587 C C . ALA B 1 254 ? -9.078 42.531 24.094 1 98.62 254 ALA B C 1
ATOM 6589 O O . ALA B 1 254 ? -8.586 43.406 24.828 1 98.62 254 ALA B O 1
ATOM 6590 N N . GLU B 1 255 ? -8.438 41.562 23.609 1 98.62 255 GLU B N 1
ATOM 6591 C CA . GLU B 1 255 ? -7.043 41.375 23.984 1 98.62 255 GLU B CA 1
ATOM 6592 C C . GLU B 1 255 ? -6.105 41.906 22.906 1 98.62 255 GLU B C 1
ATOM 6594 O O . GLU B 1 255 ? -4.898 41.656 22.938 1 98.62 255 GLU B O 1
ATOM 6599 N N . GLY B 1 256 ? -6.656 42.625 21.906 1 98.25 256 GLY B N 1
ATOM 6600 C CA . GLY B 1 256 ? -5.859 43.344 20.938 1 98.25 256 GLY B CA 1
ATOM 6601 C C . GLY B 1 256 ? -5.59 42.562 19.672 1 98.25 256 GLY B C 1
ATOM 6602 O O . GLY B 1 256 ? -4.84 43 18.797 1 98.25 256 GLY B O 1
ATOM 6603 N N . HIS B 1 257 ? -6.133 41.406 19.547 1 98.69 257 HIS B N 1
ATOM 6604 C CA . HIS B 1 257 ? -5.941 40.625 18.344 1 98.69 257 HIS B CA 1
ATOM 6605 C C . HIS B 1 257 ? -7.012 40.906 17.297 1 98.69 257 HIS B C 1
ATOM 6607 O O . HIS B 1 257 ? -8.031 41.531 17.609 1 98.69 257 HIS B O 1
ATOM 6613 N N . ILE B 1 258 ? -6.746 40.562 16.047 1 98.25 258 ILE B N 1
ATOM 6614 C CA . ILE B 1 258 ? -7.684 40.719 14.938 1 98.25 258 ILE B CA 1
ATOM 6615 C C . ILE B 1 258 ? -8.086 39.344 14.398 1 98.25 258 ILE B C 1
ATOM 6617 O O . ILE B 1 258 ? -7.449 38.812 13.484 1 98.25 258 ILE B O 1
ATOM 6621 N N . PRO B 1 259 ? -9.141 38.75 14.969 1 98.19 259 PRO B N 1
ATOM 6622 C CA . PRO B 1 259 ? -9.602 37.469 14.477 1 98.19 259 PRO B CA 1
ATOM 6623 C C . PRO B 1 259 ? -10.281 37.562 13.109 1 98.19 259 PRO B C 1
ATOM 6625 O O . PRO B 1 259 ? -10.836 38.594 12.758 1 98.19 259 PRO B O 1
ATOM 6628 N N . GLY B 1 260 ? -10.172 36.562 12.312 1 96.44 260 GLY B N 1
ATOM 6629 C CA . GLY B 1 260 ? -10.852 36.469 11.031 1 96.44 260 GLY B CA 1
ATOM 6630 C C . GLY B 1 260 ? -11.32 35.062 10.719 1 96.44 260 GLY B C 1
ATOM 6631 O O . GLY B 1 260 ? -10.93 34.094 11.398 1 96.44 260 GLY B O 1
ATOM 6632 N N . GLU B 1 261 ? -12.141 34.906 9.734 1 93.5 261 GLU B N 1
ATOM 6633 C CA . GLU B 1 261 ? -12.578 33.594 9.25 1 93.5 261 GLU B CA 1
ATOM 6634 C C . GLU B 1 261 ? -11.453 32.875 8.508 1 93.5 261 GLU B C 1
ATOM 6636 O O . GLU B 1 261 ? -10.508 33.5 8.031 1 93.5 261 GLU B O 1
ATOM 6641 N N . LEU B 1 262 ? -11.539 31.531 8.523 1 92.44 262 LEU B N 1
ATOM 6642 C CA . LEU B 1 262 ? -10.609 30.734 7.738 1 92.44 262 LEU B CA 1
ATOM 6643 C C . LEU B 1 262 ? -10.672 31.125 6.262 1 92.44 262 LEU B C 1
ATOM 6645 O O . LEU B 1 262 ? -11.75 31.125 5.664 1 92.44 262 LEU B O 1
ATOM 6649 N N . VAL B 1 263 ? -9.555 31.531 5.664 1 85.06 263 VAL B N 1
ATOM 6650 C CA . VAL B 1 263 ? -9.508 32.125 4.344 1 85.06 263 VAL B CA 1
ATOM 6651 C C . VAL B 1 263 ? -8.586 31.344 3.432 1 85.06 263 VAL B C 1
ATOM 6653 O O . VAL B 1 263 ? -7.539 30.844 3.871 1 85.06 263 VAL B O 1
ATOM 6656 N N . PHE B 1 264 ? -9.031 31.094 2.195 1 90.62 264 PHE B N 1
ATOM 6657 C CA . PHE B 1 264 ? -8.188 30.578 1.117 1 90.62 264 PHE B CA 1
ATOM 6658 C C . PHE B 1 264 ? -8.305 31.469 -0.12 1 90.62 264 PHE B C 1
ATOM 6660 O O . PHE B 1 264 ? -9.367 31.547 -0.734 1 90.62 264 PHE B O 1
ATOM 6667 N N . GLY B 1 265 ? -7.195 32.125 -0.425 1 93.44 265 GLY B N 1
ATOM 6668 C CA . GLY B 1 265 ? -7.207 32.969 -1.613 1 93.44 265 GLY B CA 1
ATOM 6669 C C . GLY B 1 265 ? -7.355 32.188 -2.898 1 93.44 265 GLY B C 1
ATOM 6670 O O . GLY B 1 265 ? -6.812 31.094 -3.023 1 93.44 265 GLY B O 1
ATOM 6671 N N . LEU B 1 266 ? -8.016 32.781 -3.848 1 94.25 266 LEU B N 1
ATOM 6672 C CA . LEU B 1 266 ? -8.234 32.094 -5.125 1 94.25 266 LEU B CA 1
ATOM 6673 C C . LEU B 1 266 ? -6.992 32.219 -6.008 1 94.25 266 LEU B C 1
ATOM 6675 O O . LEU B 1 266 ? -6.773 31.359 -6.875 1 94.25 266 LEU B O 1
ATOM 6679 N N . ASP B 1 267 ? -6.309 33.375 -5.816 1 92.88 267 ASP B N 1
ATOM 6680 C CA . ASP B 1 267 ? -5.215 33.688 -6.727 1 92.88 267 ASP B CA 1
ATOM 6681 C C . ASP B 1 267 ? -4.141 34.531 -6.027 1 92.88 267 ASP B C 1
ATOM 6683 O O . ASP B 1 267 ? -4.371 35.688 -5.688 1 92.88 267 ASP B O 1
ATOM 6687 N N . ASP B 1 268 ? -2.984 34.031 -5.91 1 90.06 268 ASP B N 1
ATOM 6688 C CA . ASP B 1 268 ? -1.901 34.688 -5.191 1 90.06 268 ASP B CA 1
ATOM 6689 C C . ASP B 1 268 ? -1.384 35.906 -5.977 1 90.06 268 ASP B C 1
ATOM 6691 O O . ASP B 1 268 ? -0.781 36.812 -5.402 1 90.06 268 ASP B O 1
ATOM 6695 N N . ASP B 1 269 ? -1.623 35.906 -7.277 1 91 269 ASP B N 1
ATOM 6696 C CA . ASP B 1 269 ? -1.154 37 -8.133 1 91 269 ASP B CA 1
ATOM 6697 C C . ASP B 1 269 ? -2.193 38.125 -8.219 1 91 269 ASP B C 1
ATOM 6699 O O . ASP B 1 269 ? -1.891 39.219 -8.68 1 91 269 ASP B O 1
ATOM 6703 N N . ASN B 1 270 ? -3.369 37.812 -7.887 1 94.25 270 ASN B N 1
ATOM 6704 C CA . ASN B 1 270 ? -4.473 38.75 -7.816 1 94.25 270 ASN B CA 1
ATOM 6705 C C . ASN B 1 270 ? -5.219 38.656 -6.488 1 94.25 270 ASN B C 1
ATOM 6707 O O . ASN B 1 270 ? -6.336 38.125 -6.441 1 94.25 270 ASN B O 1
ATOM 6711 N N . PRO B 1 271 ? -4.68 39.25 -5.469 1 95.25 271 PRO B N 1
ATOM 6712 C CA . PRO B 1 271 ? -5.164 39 -4.105 1 95.25 271 PRO B CA 1
ATOM 6713 C C . PRO B 1 271 ? -6.645 39.344 -3.943 1 95.25 271 PRO B C 1
ATOM 6715 O O . PRO B 1 271 ? -7.312 38.812 -3.057 1 95.25 271 PRO B O 1
ATOM 6718 N N . LYS B 1 272 ? -7.238 40.188 -4.738 1 95.69 272 LYS B N 1
ATOM 6719 C CA . LYS B 1 272 ? -8.617 40.625 -4.551 1 95.69 272 LYS B CA 1
ATOM 6720 C C . LYS B 1 272 ? -9.578 39.844 -5.445 1 95.69 272 LYS B C 1
ATOM 6722 O O . LYS B 1 272 ? -10.758 40.188 -5.551 1 95.69 272 LYS B O 1
ATOM 6727 N N . LYS B 1 273 ? -9.086 38.781 -6.07 1 95.69 273 LYS B N 1
ATOM 6728 C CA . LYS B 1 273 ? -9.906 38 -6.984 1 95.69 273 LYS B CA 1
ATOM 6729 C C . LYS B 1 273 ? -11.031 37.281 -6.242 1 95.69 273 LYS B C 1
ATOM 6731 O O . LYS B 1 273 ? -12.094 37.062 -6.805 1 95.69 273 LYS B O 1
ATOM 6736 N N . GLY B 1 274 ? -10.773 36.906 -5.055 1 96.88 274 GLY B N 1
ATOM 6737 C CA . GLY B 1 274 ? -11.805 36.25 -4.277 1 96.88 274 GLY B CA 1
ATOM 6738 C C . GLY B 1 274 ? -11.25 35.219 -3.307 1 96.88 274 GLY B C 1
ATOM 6739 O O . GLY B 1 274 ? -10.031 35.062 -3.213 1 96.88 274 GLY B O 1
ATOM 6740 N N . LEU B 1 275 ? -12.18 34.656 -2.525 1 95.81 275 LEU B N 1
ATOM 6741 C CA . LEU B 1 275 ? -11.844 33.656 -1.515 1 95.81 275 LEU B CA 1
ATOM 6742 C C . LEU B 1 275 ? -12.617 32.344 -1.76 1 95.81 275 LEU B C 1
ATOM 6744 O O . LEU B 1 275 ? -13.734 32.375 -2.275 1 95.81 275 LEU B O 1
ATOM 6748 N N . SER B 1 276 ? -11.992 31.25 -1.473 1 93.81 276 SER B N 1
ATOM 6749 C CA . SER B 1 276 ? -12.672 29.953 -1.439 1 93.81 276 SER B CA 1
ATOM 6750 C C . SER B 1 276 ? -12.836 29.453 -0.008 1 93.81 276 SER B C 1
ATOM 6752 O O . SER B 1 276 ? -12.219 29.984 0.917 1 93.81 276 SER B O 1
ATOM 6754 N N . ASP B 1 277 ? -13.727 28.484 0.201 1 91.25 277 ASP B N 1
ATOM 6755 C CA . ASP B 1 277 ? -13.93 27.953 1.541 1 91.25 277 ASP B CA 1
ATOM 6756 C C . ASP B 1 277 ? -12.961 26.797 1.828 1 91.25 277 ASP B C 1
ATOM 6758 O O . ASP B 1 277 ? -13.008 26.203 2.902 1 91.25 277 ASP B O 1
ATOM 6762 N N . GLY B 1 278 ? -12.062 26.531 0.914 1 86.81 278 GLY B N 1
ATOM 6763 C CA . GLY B 1 278 ? -11.055 25.516 1.119 1 86.81 278 GLY B CA 1
ATOM 6764 C C . GLY B 1 278 ? -11.57 24.109 0.889 1 86.81 278 GLY B C 1
ATOM 6765 O O . GLY B 1 278 ? -10.812 23.141 0.959 1 86.81 278 GLY B O 1
ATOM 6766 N N . GLY B 1 279 ? -12.812 23.984 0.515 1 86.12 279 GLY B N 1
ATOM 6767 C CA . GLY B 1 279 ? -13.406 22.672 0.318 1 86.12 279 GLY B CA 1
ATOM 6768 C C . GLY B 1 279 ? -13.945 22.062 1.598 1 86.12 279 GLY B C 1
ATOM 6769 O O . GLY B 1 279 ? -13.727 22.594 2.688 1 86.12 279 GLY B O 1
ATOM 6770 N N . LEU B 1 280 ? -14.695 20.938 1.52 1 83.56 280 LEU B N 1
ATOM 6771 C CA . LEU B 1 280 ? -15.328 20.266 2.643 1 83.56 280 LEU B CA 1
ATOM 6772 C C . LEU B 1 280 ? -14.758 18.859 2.818 1 83.56 280 LEU B C 1
ATOM 6774 O O . LEU B 1 280 ? -15.391 18 3.432 1 83.56 280 LEU B O 1
ATOM 6778 N N . GLY B 1 281 ? -13.578 18.703 2.305 1 91.81 281 GLY B N 1
ATOM 6779 C CA . GLY B 1 281 ? -13.008 17.375 2.295 1 91.81 281 GLY B CA 1
ATOM 6780 C C . GLY B 1 281 ? -12.812 16.797 3.686 1 91.81 281 GLY B C 1
ATOM 6781 O O . GLY B 1 281 ? -12.344 17.484 4.59 1 91.81 281 GLY B O 1
ATOM 6782 N N . GLU B 1 282 ? -13.086 15.531 3.914 1 97.19 282 GLU B N 1
ATOM 6783 C CA . GLU B 1 282 ? -13.062 14.867 5.215 1 97.19 282 GLU B CA 1
ATOM 6784 C C . GLU B 1 282 ? -11.672 14.344 5.547 1 97.19 282 GLU B C 1
ATOM 6786 O O . GLU B 1 282 ? -11.422 13.891 6.668 1 97.19 282 GLU B O 1
ATOM 6791 N N . ARG B 1 283 ? -10.773 14.484 4.617 1 96.88 283 ARG B N 1
ATOM 6792 C CA . ARG B 1 283 ? -9.398 14.094 4.93 1 96.88 283 ARG B CA 1
ATOM 6793 C C . ARG B 1 283 ? -8.75 15.094 5.875 1 96.88 283 ARG B C 1
ATOM 6795 O O . ARG B 1 283 ? -7.699 14.812 6.461 1 96.88 283 ARG B O 1
ATOM 6802 N N . TYR B 1 284 ? -9.383 16.266 6.039 1 97.12 284 TYR B N 1
ATOM 6803 C CA . TYR B 1 284 ? -8.938 17.297 6.973 1 97.12 284 TYR B CA 1
ATOM 6804 C C . TYR B 1 284 ? -9.727 17.234 8.273 1 97.12 284 TYR B C 1
ATOM 6806 O O . TYR B 1 284 ? -10.797 16.625 8.328 1 97.12 284 TYR B O 1
ATOM 6814 N N . SER B 1 285 ? -9.195 17.875 9.266 1 97.75 285 SER B N 1
ATOM 6815 C CA . SER B 1 285 ? -9.758 17.781 10.609 1 97.75 285 SER B CA 1
ATOM 6816 C C . SER B 1 285 ? -11.188 18.312 10.648 1 97.75 285 SER B C 1
ATOM 6818 O O . SER B 1 285 ? -12.086 17.641 11.172 1 97.75 285 SER B O 1
ATOM 6820 N N . ASN B 1 286 ? -11.414 19.469 10.055 1 96.56 286 ASN B N 1
ATOM 6821 C CA . ASN B 1 286 ? -12.727 20.094 10.172 1 96.56 286 ASN B CA 1
ATOM 6822 C C . ASN B 1 286 ? -13.781 19.344 9.359 1 96.56 286 ASN B C 1
ATOM 6824 O O . ASN B 1 286 ? -14.93 19.219 9.789 1 96.56 286 ASN B O 1
ATOM 6828 N N . GLY B 1 287 ? -13.391 18.844 8.164 1 97 287 GLY B N 1
ATOM 6829 C CA . GLY B 1 287 ? -14.305 18 7.406 1 97 287 GLY B CA 1
ATOM 6830 C C . GLY B 1 287 ? -14.625 16.703 8.102 1 97 287 GLY B C 1
ATOM 6831 O O . GLY B 1 287 ? -15.789 16.297 8.18 1 97 287 GLY B O 1
ATOM 6832 N N . TRP B 1 288 ? -13.625 16.062 8.602 1 98.25 288 TRP B N 1
ATOM 6833 C CA . TRP B 1 288 ? -13.82 14.836 9.359 1 98.25 288 TRP B CA 1
ATOM 6834 C C . TRP B 1 288 ? -14.711 15.078 10.57 1 98.25 288 TRP B C 1
ATOM 6836 O O . TRP B 1 288 ? -15.617 14.289 10.852 1 98.25 288 TRP B O 1
ATOM 6846 N N . GLY B 1 289 ? -14.406 16.156 11.344 1 98.38 289 GLY B N 1
ATOM 6847 C CA . GLY B 1 289 ? -15.188 16.469 12.531 1 98.38 289 GLY B CA 1
ATOM 6848 C C . GLY B 1 289 ? -16.672 16.562 12.266 1 98.38 289 GLY B C 1
ATOM 6849 O O . GLY B 1 289 ? -17.484 16.047 13.039 1 98.38 289 GLY B O 1
ATOM 6850 N N . ALA B 1 290 ? -17 17.219 11.164 1 97.94 290 ALA B N 1
ATOM 6851 C CA . ALA B 1 290 ? -18.406 17.312 10.797 1 97.94 290 ALA B CA 1
ATOM 6852 C C . ALA B 1 290 ? -19 15.938 10.5 1 97.94 290 ALA B C 1
ATOM 6854 O O . ALA B 1 290 ? -20.109 15.633 10.93 1 97.94 290 ALA B O 1
ATOM 6855 N N . ALA B 1 291 ? -18.234 15.125 9.781 1 98 291 ALA B N 1
ATOM 6856 C CA . ALA B 1 291 ? -18.703 13.797 9.398 1 98 291 ALA B CA 1
ATOM 6857 C C . ALA B 1 291 ? -18.812 12.883 10.617 1 98 291 ALA B C 1
ATOM 6859 O O . ALA B 1 291 ? -19.703 12.031 10.688 1 98 291 ALA B O 1
ATOM 6860 N N . ALA B 1 292 ? -17.969 13.07 11.586 1 98.38 292 ALA B N 1
ATOM 6861 C CA . ALA B 1 292 ? -17.906 12.234 12.781 1 98.38 292 ALA B CA 1
ATOM 6862 C C . ALA B 1 292 ? -18.734 12.836 13.914 1 98.38 292 ALA B C 1
ATOM 6864 O O . ALA B 1 292 ? -18.875 12.242 14.984 1 98.38 292 ALA B O 1
ATOM 6865 N N . HIS B 1 293 ? -19.297 14.07 13.719 1 98.56 293 HIS B N 1
ATOM 6866 C CA . HIS B 1 293 ? -20.094 14.797 14.695 1 98.56 293 HIS B CA 1
ATOM 6867 C C . HIS B 1 293 ? -19.266 15.164 15.922 1 98.56 293 HIS B C 1
ATOM 6869 O O . HIS B 1 293 ? -19.719 15.039 17.047 1 98.56 293 HIS B O 1
ATOM 6875 N N . VAL B 1 294 ? -18.031 15.461 15.688 1 98.5 294 VAL B N 1
ATOM 6876 C CA . VAL B 1 294 ? -17.109 16.062 16.656 1 98.5 294 VAL B CA 1
ATOM 6877 C C . VAL B 1 294 ? -16.891 17.531 16.312 1 98.5 294 VAL B C 1
ATOM 6879 O O . VAL B 1 294 ? -16.25 17.844 15.312 1 98.5 294 VAL B O 1
ATOM 6882 N N . PRO B 1 295 ? -17.5 18.438 17.125 1 98.75 295 PRO B N 1
ATOM 6883 C CA . PRO B 1 295 ? -17.203 19.844 16.859 1 98.75 295 PRO B CA 1
ATOM 6884 C C . PRO B 1 295 ? -15.711 20.125 16.734 1 98.75 295 PRO B C 1
ATOM 6886 O O . PRO B 1 295 ? -14.953 19.906 17.688 1 98.75 295 PRO B O 1
ATOM 6889 N N . THR B 1 296 ? -15.297 20.531 15.516 1 98.62 296 THR B N 1
ATOM 6890 C CA . THR B 1 296 ? -13.883 20.703 15.234 1 98.62 296 THR B CA 1
ATOM 6891 C C . THR B 1 296 ? -13.594 22.109 14.711 1 98.62 296 THR B C 1
ATOM 6893 O O . THR B 1 296 ? -14.234 22.562 13.758 1 98.62 296 THR B O 1
ATOM 6896 N N . ILE B 1 297 ? -12.648 22.766 15.359 1 98.5 297 ILE B N 1
ATOM 6897 C CA . ILE B 1 297 ? -12.148 24.062 14.938 1 98.5 297 ILE B CA 1
ATOM 6898 C C . ILE B 1 297 ? -10.75 23.906 14.344 1 98.5 297 ILE B C 1
ATOM 6900 O O . ILE B 1 297 ? -9.859 23.344 14.977 1 98.5 297 ILE B O 1
ATOM 6904 N N . LEU B 1 298 ? -10.633 24.375 13.141 1 98.12 298 LEU B N 1
ATOM 6905 C CA . LEU B 1 298 ? -9.312 24.484 12.539 1 98.12 298 LEU B CA 1
ATOM 6906 C C . LEU B 1 298 ? -8.766 25.906 12.688 1 98.12 298 LEU B C 1
ATOM 6908 O O . LEU B 1 298 ? -9.32 26.844 12.117 1 98.12 298 LEU B O 1
ATOM 6912 N N . ILE B 1 299 ? -7.758 26.062 13.477 1 98.56 299 ILE B N 1
ATOM 6913 C CA . ILE B 1 299 ? -7.07 27.344 13.594 1 98.56 299 ILE B CA 1
ATOM 6914 C C . ILE B 1 299 ? -5.988 27.453 12.523 1 98.56 299 ILE B C 1
ATOM 6916 O O . ILE B 1 299 ? -5.25 26.5 12.281 1 98.56 299 ILE B O 1
ATOM 6920 N N . GLU B 1 300 ? -5.961 28.609 11.891 1 98.06 300 GLU B N 1
ATOM 6921 C CA . GLU B 1 300 ? -4.867 28.984 10.992 1 98.06 300 GLU B CA 1
ATOM 6922 C C . GLU B 1 300 ? -4.289 30.344 11.367 1 98.06 300 GLU B C 1
ATOM 6924 O O . GLU B 1 300 ? -4.727 31.375 10.852 1 98.06 300 GLU B O 1
ATOM 6929 N N . ASN B 1 301 ? -3.311 30.297 12.25 1 98.44 301 ASN B N 1
ATOM 6930 C CA . ASN B 1 301 ? -2.559 31.516 12.5 1 98.44 301 ASN B CA 1
ATOM 6931 C C . ASN B 1 301 ? -1.855 32 11.242 1 98.44 301 ASN B C 1
ATOM 6933 O O . ASN B 1 301 ? -1.53 31.219 10.352 1 98.44 301 ASN B O 1
ATOM 6937 N N . HIS B 1 302 ? -1.717 33.344 11.164 1 97.69 302 HIS B N 1
ATOM 6938 C CA . HIS B 1 302 ? -1.154 33.875 9.93 1 97.69 302 HIS B CA 1
ATOM 6939 C C . HIS B 1 302 ? 0.369 33.812 9.953 1 97.69 302 HIS B C 1
ATOM 6941 O O . HIS B 1 302 ? 1 34.469 10.797 1 97.69 302 HIS B O 1
ATOM 6947 N N . SER B 1 303 ? 0.97 33.25 8.977 1 96.88 303 SER B N 1
ATOM 6948 C CA . SER B 1 303 ? 2.391 32.906 8.977 1 96.88 303 SER B CA 1
ATOM 6949 C C . SER B 1 303 ? 3.254 34.188 8.953 1 96.88 303 SER B C 1
ATOM 6951 O O . SER B 1 303 ? 4.379 34.156 9.461 1 96.88 303 SER B O 1
ATOM 6953 N N . LEU B 1 304 ? 2.736 35.281 8.43 1 97.44 304 LEU B N 1
ATOM 6954 C CA . LEU B 1 304 ? 3.541 36.469 8.25 1 97.44 304 LEU B CA 1
ATOM 6955 C C . LEU B 1 304 ? 3.51 37.344 9.5 1 97.44 304 LEU B C 1
ATOM 6957 O O . LEU B 1 304 ? 4.246 38.344 9.594 1 97.44 304 LEU B O 1
ATOM 6961 N N . LYS B 1 305 ? 2.691 37.062 10.484 1 98.06 305 LYS B N 1
ATOM 6962 C CA . LYS B 1 305 ? 2.705 37.719 11.773 1 98.06 305 LYS B CA 1
ATOM 6963 C C . LYS B 1 305 ? 3.762 37.125 12.703 1 98.06 305 LYS B C 1
ATOM 6965 O O . LYS B 1 305 ? 4.082 35.938 12.602 1 98.06 305 LYS B O 1
ATOM 6970 N N . PRO B 1 306 ? 4.309 37.969 13.609 1 97.44 306 PRO B N 1
ATOM 6971 C CA . PRO B 1 306 ? 5.348 37.469 14.508 1 97.44 306 PRO B CA 1
ATOM 6972 C C . PRO B 1 306 ? 4.875 36.281 15.359 1 97.44 306 PRO B C 1
ATOM 6974 O O . PRO B 1 306 ? 3.711 36.25 15.758 1 97.44 306 PRO B O 1
ATOM 6977 N N . HIS B 1 307 ? 5.832 35.406 15.68 1 97.94 307 HIS B N 1
ATOM 6978 C CA . HIS B 1 307 ? 5.559 34.188 16.438 1 97.94 307 HIS B CA 1
ATOM 6979 C C . HIS B 1 307 ? 4.871 34.531 17.766 1 97.94 307 HIS B C 1
ATOM 6981 O O . HIS B 1 307 ? 3.885 33.875 18.125 1 97.94 307 HIS B O 1
ATOM 6987 N N . ALA B 1 308 ? 5.34 35.562 18.469 1 98.31 308 ALA B N 1
ATOM 6988 C CA . ALA B 1 308 ? 4.789 35.906 19.766 1 98.31 308 ALA B CA 1
ATOM 6989 C C . ALA B 1 308 ? 3.322 36.312 19.656 1 98.31 308 ALA B C 1
ATOM 6991 O O . ALA B 1 308 ? 2.506 35.969 20.516 1 98.31 308 ALA B O 1
ATOM 6992 N N . GLN B 1 309 ? 3.029 37.062 18.641 1 98.62 309 GLN B N 1
ATOM 6993 C CA . GLN B 1 309 ? 1.66 37.5 18.406 1 98.62 309 GLN B CA 1
ATOM 6994 C C . GLN B 1 309 ? 0.732 36.312 18.172 1 98.62 309 GLN B C 1
ATOM 6996 O O . GLN B 1 309 ? -0.371 36.25 18.734 1 98.62 309 GLN B O 1
ATOM 7001 N N . ARG B 1 310 ? 1.159 35.344 17.422 1 98.69 310 ARG B N 1
ATOM 7002 C CA . ARG B 1 310 ? 0.368 34.156 17.109 1 98.69 310 ARG B CA 1
ATOM 7003 C C . ARG B 1 310 ? 0.192 33.281 18.328 1 98.69 310 ARG B C 1
ATOM 7005 O O . ARG B 1 310 ? -0.897 32.75 18.578 1 98.69 310 ARG B O 1
ATOM 7012 N N . VAL B 1 311 ? 1.269 33.094 19.125 1 98.88 311 VAL B N 1
ATOM 7013 C CA . VAL B 1 311 ? 1.206 32.281 20.344 1 98.88 311 VAL B CA 1
ATOM 7014 C C . VAL B 1 311 ? 0.197 32.906 21.312 1 98.88 311 VAL B C 1
ATOM 7016 O O . VAL B 1 311 ? -0.639 32.188 21.875 1 98.88 311 VAL B O 1
ATOM 7019 N N . LEU B 1 312 ? 0.263 34.219 21.484 1 98.88 312 LEU B N 1
ATOM 7020 C CA . LEU B 1 312 ? -0.613 34.906 22.422 1 98.88 312 LEU B CA 1
ATOM 7021 C C . LEU B 1 312 ? -2.064 34.844 21.953 1 98.88 312 LEU B C 1
ATOM 7023 O O . LEU B 1 312 ? -2.975 34.688 22.766 1 98.88 312 LEU B O 1
ATOM 7027 N N . ALA B 1 313 ? -2.271 35 20.656 1 98.94 313 ALA B N 1
ATOM 7028 C CA . ALA B 1 313 ? -3.623 34.844 20.125 1 98.94 313 ALA B CA 1
ATOM 7029 C C . ALA B 1 313 ? -4.168 33.469 20.406 1 98.94 313 ALA B C 1
ATOM 7031 O O . ALA B 1 313 ? -5.336 33.312 20.781 1 98.94 313 ALA B O 1
ATOM 7032 N N . THR B 1 314 ? -3.359 32.438 20.219 1 98.94 314 THR B N 1
ATOM 7033 C CA . THR B 1 314 ? -3.75 31.062 20.453 1 98.94 314 THR B CA 1
ATOM 7034 C C . THR B 1 314 ? -4.062 30.828 21.922 1 98.94 314 THR B C 1
ATOM 7036 O O . THR B 1 314 ? -5.016 30.125 22.266 1 98.94 314 THR B O 1
ATOM 7039 N N . TYR B 1 315 ? -3.26 31.422 22.828 1 98.94 315 TYR B N 1
ATOM 7040 C CA . TYR B 1 315 ? -3.529 31.359 24.266 1 98.94 315 TYR B CA 1
ATOM 7041 C C . TYR B 1 315 ? -4.922 31.891 24.578 1 98.94 315 TYR B C 1
ATOM 7043 O O . TYR B 1 315 ? -5.707 31.219 25.266 1 98.94 315 TYR B O 1
ATOM 7051 N N . VAL B 1 316 ? -5.211 33.062 24.078 1 98.94 316 VAL B N 1
ATOM 7052 C CA . VAL B 1 316 ? -6.5 33.719 24.328 1 98.94 316 VAL B CA 1
ATOM 7053 C C . VAL B 1 316 ? -7.625 32.812 23.781 1 98.94 316 VAL B C 1
ATOM 7055 O O . VAL B 1 316 ? -8.664 32.688 24.406 1 98.94 316 VAL B O 1
ATOM 7058 N N . PHE B 1 317 ? -7.398 32.25 22.625 1 98.94 317 PHE B N 1
ATOM 7059 C CA . PHE B 1 317 ? -8.375 31.359 22 1 98.94 317 PHE B CA 1
ATOM 7060 C C . PHE B 1 317 ? -8.703 30.188 22.906 1 98.94 317 PHE B C 1
ATOM 7062 O O . PHE B 1 317 ? -9.875 29.891 23.156 1 98.94 317 PHE B O 1
ATOM 7069 N N . LEU B 1 318 ? -7.691 29.453 23.391 1 98.94 318 LEU B N 1
ATOM 7070 C CA . LEU B 1 318 ? -7.883 28.266 24.219 1 98.94 318 LEU B CA 1
ATOM 7071 C C . LEU B 1 318 ? -8.555 28.625 25.547 1 98.94 318 LEU B C 1
ATOM 7073 O O . LEU B 1 318 ? -9.453 27.906 26 1 98.94 318 LEU B O 1
ATOM 7077 N N . GLU B 1 319 ? -8.125 29.719 26.156 1 98.88 319 GLU B N 1
ATOM 7078 C CA . GLU B 1 319 ? -8.742 30.156 27.391 1 98.88 319 GLU B CA 1
ATOM 7079 C C . GLU B 1 319 ? -10.227 30.453 27.203 1 98.88 319 GLU B C 1
ATOM 7081 O O . GLU B 1 319 ? -11.062 30.047 28.016 1 98.88 319 GLU B O 1
ATOM 7086 N N . THR B 1 320 ? -10.523 31.188 26.125 1 98.81 320 THR B N 1
ATOM 7087 C CA . THR B 1 320 ? -11.906 31.547 25.828 1 98.81 320 THR B CA 1
ATOM 7088 C C . THR B 1 320 ? -12.734 30.297 25.562 1 98.81 320 THR B C 1
ATOM 7090 O O . THR B 1 320 ? -13.883 30.188 26 1 98.81 320 THR B O 1
ATOM 7093 N N . ALA B 1 321 ? -12.18 29.344 24.828 1 98.81 321 ALA B N 1
ATOM 7094 C CA . ALA B 1 321 ? -12.883 28.094 24.562 1 98.81 321 ALA B CA 1
ATOM 7095 C C . ALA B 1 321 ? -13.234 27.359 25.859 1 98.81 321 ALA B C 1
ATOM 7097 O O . ALA B 1 321 ? -14.352 26.859 26.016 1 98.81 321 ALA B O 1
ATOM 7098 N N . LEU B 1 322 ? -12.312 27.328 26.781 1 98.62 322 LEU B N 1
ATOM 7099 C CA . LEU B 1 322 ? -12.555 26.688 28.078 1 98.62 322 LEU B CA 1
ATOM 7100 C C . LEU B 1 322 ? -13.688 27.391 28.828 1 98.62 322 LEU B C 1
ATOM 7102 O O . LEU B 1 322 ? -14.578 26.734 29.359 1 98.62 322 LEU B O 1
ATOM 7106 N N . LYS B 1 323 ? -13.664 28.703 28.828 1 98.38 323 LYS B N 1
ATOM 7107 C CA . LYS B 1 323 ? -14.703 29.469 29.516 1 98.38 323 LYS B CA 1
ATOM 7108 C C . LYS B 1 323 ? -16.078 29.219 28.891 1 98.38 323 LYS B C 1
ATOM 7110 O O . LYS B 1 323 ? -17.047 29 29.609 1 98.38 323 LYS B O 1
ATOM 7115 N N . LEU B 1 324 ? -16.062 29.234 27.609 1 98.06 324 LEU B N 1
ATOM 7116 C CA . LEU B 1 324 ? -17.312 29.047 26.906 1 98.06 324 LEU B CA 1
ATOM 7117 C C . LEU B 1 324 ? -17.875 27.656 27.141 1 98.06 324 LEU B C 1
ATOM 7119 O O . LEU B 1 324 ? -19.078 27.469 27.312 1 98.06 324 LEU B O 1
ATOM 7123 N N . MET B 1 325 ? -17.016 26.641 27.109 1 97.62 325 MET B N 1
ATOM 7124 C CA . MET B 1 325 ? -17.453 25.266 27.297 1 97.62 325 MET B CA 1
ATOM 7125 C C . MET B 1 325 ? -17.969 25.047 28.719 1 97.62 325 MET B C 1
ATOM 7127 O O . MET B 1 325 ? -18.891 24.25 28.938 1 97.62 325 MET B O 1
ATOM 7131 N N . ALA B 1 326 ? -17.422 25.781 29.672 1 97.06 326 ALA B N 1
ATOM 7132 C CA . ALA B 1 326 ? -17.906 25.672 31.047 1 97.06 326 ALA B CA 1
ATOM 7133 C C . ALA B 1 326 ? -19.359 26.156 31.156 1 97.06 326 ALA B C 1
ATOM 7135 O O . ALA B 1 326 ? -20.141 25.609 31.938 1 97.06 326 ALA B O 1
ATOM 7136 N N . THR B 1 327 ? -19.688 27.141 30.391 1 97.25 327 THR B N 1
ATOM 7137 C CA . THR B 1 327 ? -21.016 27.734 30.531 1 97.25 327 THR B CA 1
ATOM 7138 C C . THR B 1 327 ? -21.984 27.156 29.5 1 97.25 327 THR B C 1
ATOM 7140 O O . THR B 1 327 ? -23.188 27.047 29.766 1 97.25 327 THR B O 1
ATOM 7143 N N . GLU B 1 328 ? -21.453 26.75 28.359 1 97.44 328 GLU B N 1
ATOM 7144 C CA . GLU B 1 328 ? -22.312 26.375 27.234 1 97.44 328 GLU B CA 1
ATOM 7145 C C . GLU B 1 328 ? -22.156 24.891 26.891 1 97.44 328 GLU B C 1
ATOM 7147 O O . GLU B 1 328 ? -22.688 24.422 25.891 1 97.44 328 GLU B O 1
ATOM 7152 N N . GLY B 1 329 ? -21.453 24.156 27.703 1 96.75 329 GLY B N 1
ATOM 7153 C CA . GLY B 1 329 ? -21.125 22.766 27.406 1 96.75 329 GLY B CA 1
ATOM 7154 C C . GLY B 1 329 ? -22.359 21.906 27.219 1 96.75 329 GLY B C 1
ATOM 7155 O O . GLY B 1 329 ? -22.391 21.031 26.344 1 96.75 329 GLY B O 1
ATOM 7156 N N . ALA B 1 330 ? -23.328 22.125 28 1 96.94 330 ALA B N 1
ATOM 7157 C CA . ALA B 1 330 ? -24.562 21.328 27.922 1 96.94 330 ALA B CA 1
ATOM 7158 C C . ALA B 1 330 ? -25.266 21.578 26.578 1 96.94 330 ALA B C 1
ATOM 7160 O O . ALA B 1 330 ? -25.766 20.625 25.953 1 96.94 330 ALA B O 1
ATOM 7161 N N . ALA B 1 331 ? -25.328 22.859 26.188 1 98.12 331 ALA B N 1
ATOM 7162 C CA . ALA B 1 331 ? -25.953 23.188 24.906 1 98.12 331 ALA B CA 1
ATOM 7163 C C . ALA B 1 331 ? -25.172 22.562 23.734 1 98.12 331 ALA B C 1
ATOM 7165 O O . ALA B 1 331 ? -25.781 22.062 22.781 1 98.12 331 ALA B O 1
ATOM 7166 N N . LEU B 1 332 ? -23.922 22.594 23.797 1 98.44 332 LEU B N 1
ATOM 7167 C CA . LEU B 1 332 ? -23.078 21.984 22.766 1 98.44 332 LEU B CA 1
ATOM 7168 C C . LEU B 1 332 ? -23.328 20.484 22.703 1 98.44 332 LEU B C 1
ATOM 7170 O O . LEU B 1 332 ? -23.469 19.922 21.609 1 98.44 332 LEU B O 1
ATOM 7174 N N . ARG B 1 333 ? -23.375 19.812 23.797 1 98.38 333 ARG B N 1
ATOM 7175 C CA . ARG B 1 333 ? -23.641 18.375 23.828 1 98.38 333 ARG B CA 1
ATOM 7176 C C . ARG B 1 333 ? -25.016 18.062 23.266 1 98.38 333 ARG B C 1
ATOM 7178 O O . ARG B 1 333 ? -25.219 17.016 22.625 1 98.38 333 ARG B O 1
ATOM 7185 N N . GLY B 1 334 ? -25.969 18.953 23.531 1 98.56 334 GLY B N 1
ATOM 7186 C CA . GLY B 1 334 ? -27.266 18.812 22.891 1 98.56 334 GLY B CA 1
ATOM 7187 C C . GLY B 1 334 ? -27.203 18.844 21.375 1 98.56 334 GLY B C 1
ATOM 7188 O O . GLY B 1 334 ? -27.859 18.047 20.703 1 98.56 334 GLY B O 1
ATOM 7189 N N . ALA B 1 335 ? -26.422 19.781 20.828 1 98.81 335 ALA B N 1
ATOM 7190 C CA . ALA B 1 335 ? -26.219 19.859 19.391 1 98.81 335 ALA B CA 1
ATOM 7191 C C . ALA B 1 335 ? -25.562 18.594 18.844 1 98.81 335 ALA B C 1
ATOM 7193 O O . ALA B 1 335 ? -25.953 18.094 17.797 1 98.81 335 ALA B O 1
ATOM 7194 N N . ILE B 1 336 ? -24.547 18.062 19.547 1 98.75 336 ILE B N 1
ATOM 7195 C CA . ILE B 1 336 ? -23.844 16.844 19.156 1 98.75 336 ILE B CA 1
ATOM 7196 C C . ILE B 1 336 ? -24.828 15.68 19.109 1 98.75 336 ILE B C 1
ATOM 7198 O O . ILE B 1 336 ? -24.828 14.914 18.141 1 98.75 336 ILE B O 1
ATOM 7202 N N . THR B 1 337 ? -25.656 15.57 20.156 1 98.62 337 THR B N 1
ATOM 7203 C CA . THR B 1 337 ? -26.641 14.5 20.234 1 98.62 337 THR B CA 1
ATOM 7204 C C . THR B 1 337 ? -27.609 14.57 19.062 1 98.62 337 THR B C 1
ATOM 7206 O O . THR B 1 337 ? -27.938 13.547 18.453 1 98.62 337 THR B O 1
ATOM 7209 N N . ALA B 1 338 ? -28 15.789 18.766 1 98.81 338 ALA B N 1
ATOM 7210 C CA . ALA B 1 338 ? -28.922 15.992 17.641 1 98.81 338 ALA B CA 1
ATOM 7211 C C . ALA B 1 338 ? -28.297 15.555 16.328 1 98.81 338 ALA B C 1
ATOM 7213 O O . ALA B 1 338 ? -28.953 14.883 15.516 1 98.81 338 ALA B O 1
ATOM 7214 N N . ASP B 1 339 ? -27.109 15.898 16.062 1 98.81 339 ASP B N 1
ATOM 7215 C CA . ASP B 1 339 ? -26.438 15.578 14.805 1 98.81 339 ASP B CA 1
ATOM 7216 C C . ASP B 1 339 ? -26.109 14.086 14.719 1 98.81 339 ASP B C 1
ATOM 7218 O O . ASP B 1 339 ? -26.156 13.5 13.641 1 98.81 339 ASP B O 1
ATOM 7222 N N . LYS B 1 340 ? -25.75 13.477 15.828 1 98.62 340 LYS B N 1
ATOM 7223 C CA . LYS B 1 340 ? -25.453 12.047 15.875 1 98.62 340 LYS B CA 1
ATOM 7224 C C . LYS B 1 340 ? -26.672 11.227 15.508 1 98.62 340 LYS B C 1
ATOM 7226 O O . LYS B 1 340 ? -26.562 10.07 15.094 1 98.62 340 LYS B O 1
ATOM 7231 N N . ALA B 1 341 ? -27.828 11.805 15.641 1 98.56 341 ALA B N 1
ATOM 7232 C CA . ALA B 1 341 ? -29.078 11.094 15.391 1 98.56 341 ALA B CA 1
ATOM 7233 C C . ALA B 1 341 ? -29.469 11.133 13.914 1 98.56 341 ALA B C 1
ATOM 7235 O O . ALA B 1 341 ? -30.328 10.375 13.469 1 98.56 341 ALA B O 1
ATOM 7236 N N . LEU B 1 342 ? -28.75 11.945 13.172 1 98.31 342 LEU B N 1
ATOM 7237 C CA . LEU B 1 342 ? -29.078 12.109 11.766 1 98.31 342 LEU B CA 1
ATOM 7238 C C . LEU B 1 342 ? -28.719 10.852 10.977 1 98.31 342 LEU B C 1
ATOM 7240 O O . LEU B 1 342 ? -27.703 10.211 11.25 1 98.31 342 LEU B O 1
ATOM 7244 N N . ARG B 1 343 ? -29.625 10.531 10.062 1 98.31 343 ARG B N 1
ATOM 7245 C CA . ARG B 1 343 ? -29.438 9.438 9.109 1 98.31 343 ARG B CA 1
ATOM 7246 C C . ARG B 1 343 ? -29.969 9.82 7.734 1 98.31 343 ARG B C 1
ATOM 7248 O O . ARG B 1 343 ? -30.891 9.18 7.219 1 98.31 343 ARG B O 1
ATOM 7255 N N . PRO B 1 344 ? -29.375 10.812 7.098 1 98 344 PRO B N 1
ATOM 7256 C CA . PRO B 1 344 ? -29.906 11.188 5.785 1 98 344 PRO B CA 1
ATOM 7257 C C . PRO B 1 344 ? -29.828 10.055 4.77 1 98 344 PRO B C 1
ATOM 7259 O O . PRO B 1 344 ? -28.844 9.312 4.746 1 98 344 PRO B O 1
ATOM 7262 N N . ALA B 1 345 ? -30.812 9.977 3.9 1 97.88 345 ALA B N 1
ATOM 7263 C CA . ALA B 1 345 ? -30.875 8.922 2.883 1 97.88 345 ALA B CA 1
ATOM 7264 C C . ALA B 1 345 ? -29.844 9.164 1.787 1 97.88 345 ALA B C 1
ATOM 7266 O O . ALA B 1 345 ? -29.344 8.219 1.182 1 97.88 345 ALA B O 1
ATOM 7267 N N . GLU B 1 346 ? -29.609 10.406 1.53 1 98 346 GLU B N 1
ATOM 7268 C CA . GLU B 1 346 ? -28.641 10.812 0.512 1 98 346 GLU B CA 1
ATOM 7269 C C . GLU B 1 346 ? -27.438 11.492 1.139 1 98 346 GLU B C 1
ATOM 7271 O O . GLU B 1 346 ? -27.578 12.328 2.037 1 98 346 GLU B O 1
ATOM 7276 N N . ILE B 1 347 ? -26.281 11.094 0.714 1 98.19 347 ILE B N 1
ATOM 7277 C CA . ILE B 1 347 ? -25.016 11.602 1.259 1 98.19 347 ILE B CA 1
ATOM 7278 C C . ILE B 1 347 ? -24.266 12.375 0.179 1 98.19 347 ILE B C 1
ATOM 7280 O O . ILE B 1 347 ? -23.578 11.773 -0.654 1 98.19 347 ILE B O 1
ATOM 7284 N N . PRO B 1 348 ? -24.312 13.695 0.186 1 97.75 348 PRO B N 1
ATOM 7285 C CA . PRO B 1 348 ? -23.484 14.461 -0.752 1 97.75 348 PRO B CA 1
ATOM 7286 C C . PRO B 1 348 ? -22 14.234 -0.555 1 97.75 348 PRO B C 1
ATOM 7288 O O . PRO B 1 348 ? -21.531 14.125 0.582 1 97.75 348 PRO B O 1
ATOM 7291 N N . ALA B 1 349 ? -21.234 14.117 -1.658 1 97.56 349 ALA B N 1
ATOM 7292 C CA . ALA B 1 349 ? -19.812 13.828 -1.592 1 97.56 349 ALA B CA 1
ATOM 7293 C C . ALA B 1 349 ? -19.047 14.523 -2.719 1 97.56 349 ALA B C 1
ATOM 7295 O O . ALA B 1 349 ? -19.656 15.156 -3.584 1 97.56 349 ALA B O 1
ATOM 7296 N N . ASN B 1 350 ? -17.75 14.5 -2.686 1 97.69 350 ASN B N 1
ATOM 7297 C CA . ASN B 1 350 ? -16.844 15.031 -3.707 1 97.69 350 ASN B CA 1
ATOM 7298 C C . ASN B 1 350 ? -17.078 16.516 -3.945 1 97.69 350 ASN B C 1
ATOM 7300 O O . ASN B 1 350 ? -17.359 16.938 -5.07 1 97.69 350 ASN B O 1
ATOM 7304 N N . PHE B 1 351 ? -16.844 17.297 -2.934 1 96.62 351 PHE B N 1
ATOM 7305 C CA . PHE B 1 351 ? -17.125 18.719 -2.977 1 96.62 351 PHE B CA 1
ATOM 7306 C C . PHE B 1 351 ? -16.031 19.453 -3.746 1 96.62 351 PHE B C 1
ATOM 7308 O O . PHE B 1 351 ? -14.844 19.188 -3.561 1 96.62 351 PHE B O 1
ATOM 7315 N N . VAL B 1 352 ? -16.5 20.328 -4.609 1 95.06 352 VAL B N 1
ATOM 7316 C CA . VAL B 1 352 ? -15.602 21.188 -5.383 1 95.06 352 VAL B CA 1
ATOM 7317 C C . VAL B 1 352 ? -16.047 22.656 -5.254 1 95.06 352 VAL B C 1
ATOM 7319 O O . VAL B 1 352 ? -17.156 22.922 -4.785 1 95.06 352 VAL B O 1
ATOM 7322 N N . GLN B 1 353 ? -15.18 23.516 -5.566 1 94.56 353 GLN B N 1
ATOM 7323 C CA . GLN B 1 353 ? -15.516 24.938 -5.539 1 94.56 353 GLN B CA 1
ATOM 7324 C C . GLN B 1 353 ? -16.625 25.266 -6.531 1 94.56 353 GLN B C 1
ATOM 7326 O O . GLN B 1 353 ? -16.547 24.891 -7.703 1 94.56 353 GLN B O 1
ATOM 7331 N N . ALA B 1 354 ? -17.672 25.984 -6.07 1 95.5 354 ALA B N 1
ATOM 7332 C CA . ALA B 1 354 ? -18.75 26.406 -6.953 1 95.5 354 ALA B CA 1
ATOM 7333 C C . ALA B 1 354 ? -18.234 27.406 -7.996 1 95.5 354 ALA B C 1
ATOM 7335 O O . ALA B 1 354 ? -17.281 28.125 -7.746 1 95.5 354 ALA B O 1
ATOM 7336 N N . LYS B 1 355 ? -18.969 27.562 -9.211 1 92.81 355 LYS B N 1
ATOM 7337 C CA . LYS B 1 355 ? -18.578 28.453 -10.297 1 92.81 355 LYS B CA 1
ATOM 7338 C C . LYS B 1 355 ? -18.938 29.906 -9.977 1 92.81 355 LYS B C 1
ATOM 7340 O O . LYS B 1 355 ? -18.203 30.828 -10.352 1 92.81 355 LYS B O 1
ATOM 7345 N N . ALA B 1 356 ? -19.953 30.047 -9.25 1 96.31 356 ALA B N 1
ATOM 7346 C CA . ALA B 1 356 ? -20.406 31.391 -8.867 1 96.31 356 ALA B CA 1
ATOM 7347 C C . ALA B 1 356 ? -20.188 31.641 -7.379 1 96.31 356 ALA B C 1
ATOM 7349 O O . ALA B 1 356 ? -20.328 30.719 -6.562 1 96.31 356 ALA B O 1
ATOM 7350 N N . PRO B 1 357 ? -19.781 32.875 -7.062 1 96.19 357 PRO B N 1
ATOM 7351 C CA . PRO B 1 357 ? -19.625 33.188 -5.637 1 96.19 357 PRO B CA 1
ATOM 7352 C C . PRO B 1 357 ? -20.969 33.156 -4.891 1 96.19 357 PRO B C 1
ATOM 7354 O O . PRO B 1 357 ? -21.984 33.594 -5.438 1 96.19 357 PRO B O 1
ATOM 7357 N N . ALA B 1 358 ? -21 32.688 -3.736 1 94.88 358 ALA B N 1
ATOM 7358 C CA . ALA B 1 358 ? -22.203 32.594 -2.914 1 94.88 358 ALA B CA 1
ATOM 7359 C C . ALA B 1 358 ? -22.484 33.938 -2.221 1 94.88 358 ALA B C 1
ATOM 7361 O O . ALA B 1 358 ? -23.641 34.25 -1.916 1 94.88 358 ALA B O 1
ATOM 7362 N N . ARG B 1 359 ? -21.469 34.656 -1.924 1 94.69 359 ARG B N 1
ATOM 7363 C CA . ARG B 1 359 ? -21.578 35.938 -1.216 1 94.69 359 ARG B CA 1
ATOM 7364 C C . ARG B 1 359 ? -20.297 36.75 -1.362 1 94.69 359 ARG B C 1
ATOM 7366 O O . ARG B 1 359 ? -19.344 36.312 -1.998 1 94.69 359 ARG B O 1
ATOM 7373 N N . THR B 1 360 ? -20.453 37.938 -0.899 1 95.12 360 THR B N 1
ATOM 7374 C CA . THR B 1 360 ? -19.297 38.812 -0.774 1 95.12 360 THR B CA 1
ATOM 7375 C C . THR B 1 360 ? -18.844 38.875 0.678 1 95.12 360 THR B C 1
ATOM 7377 O O . THR B 1 360 ? -19.656 38.969 1.593 1 95.12 360 THR B O 1
ATOM 7380 N N . ARG B 1 361 ? -17.609 38.875 0.854 1 94 361 ARG B N 1
ATOM 7381 C CA . ARG B 1 361 ? -17.047 38.906 2.203 1 94 361 ARG B CA 1
ATOM 7382 C C . ARG B 1 361 ? -16.188 40.156 2.402 1 94 361 ARG B C 1
ATOM 7384 O O . ARG B 1 361 ? -15.375 40.5 1.534 1 94 361 ARG B O 1
ATOM 7391 N N . SER B 1 362 ? -16.484 40.812 3.51 1 94.94 362 SER B N 1
ATOM 7392 C CA . SER B 1 362 ? -15.555 41.844 3.932 1 94.94 362 SER B CA 1
ATOM 7393 C C . SER B 1 362 ? -14.242 41.25 4.426 1 94.94 362 SER B C 1
ATOM 7395 O O . SER B 1 362 ? -14.234 40.219 5.109 1 94.94 362 SER B O 1
ATOM 7397 N N . PHE B 1 363 ? -13.156 41.938 4.012 1 96.56 363 PHE B N 1
ATOM 7398 C CA . PHE B 1 363 ? -11.844 41.344 4.254 1 96.56 363 PHE B CA 1
ATOM 7399 C C . PHE B 1 363 ? -10.82 42.406 4.59 1 96.56 363 PHE B C 1
ATOM 7401 O O . PHE B 1 363 ? -10.68 43.375 3.857 1 96.56 363 PHE B O 1
ATOM 7408 N N . LYS B 1 364 ? -10.125 42.219 5.715 1 97.5 364 LYS B N 1
ATOM 7409 C CA . LYS B 1 364 ? -9.086 43.156 6.129 1 97.5 364 LYS B CA 1
ATOM 7410 C C . LYS B 1 364 ? -7.742 42.812 5.492 1 97.5 364 LYS B C 1
ATOM 7412 O O . LYS B 1 364 ? -6.945 42.094 6.082 1 97.5 364 LYS B O 1
ATOM 7417 N N . GLY B 1 365 ? -7.461 43.5 4.406 1 96.88 365 GLY B N 1
ATOM 7418 C CA . GLY B 1 365 ? -6.246 43.188 3.662 1 96.88 365 GLY B CA 1
ATOM 7419 C C . GLY B 1 365 ? -5.07 44.062 4.086 1 96.88 365 GLY B C 1
ATOM 7420 O O . GLY B 1 365 ? -5.234 45.031 4.832 1 96.88 365 GLY B O 1
ATOM 7421 N N . ILE B 1 366 ? -3.908 43.688 3.744 1 98 366 ILE B N 1
ATOM 7422 C CA . ILE B 1 366 ? -2.68 44.469 3.816 1 98 366 ILE B CA 1
ATOM 7423 C C . ILE B 1 366 ? -2.428 45.156 2.479 1 98 366 ILE B C 1
ATOM 7425 O O . ILE B 1 366 ? -2.646 44.594 1.418 1 98 366 ILE B O 1
ATOM 7429 N N . ARG B 1 367 ? -1.921 46.375 2.533 1 97.75 367 ARG B N 1
ATOM 7430 C CA . ARG B 1 367 ? -1.605 47.094 1.303 1 97.75 367 ARG B CA 1
ATOM 7431 C C . ARG B 1 367 ? -0.477 46.406 0.542 1 97.75 367 ARG B C 1
ATOM 7433 O O . ARG B 1 367 ? 0.447 45.844 1.15 1 97.75 367 ARG B O 1
ATOM 7440 N N . TYR B 1 368 ? -0.691 46.438 -0.77 1 97.38 368 TYR B N 1
ATOM 7441 C CA . TYR B 1 368 ? 0.361 45.875 -1.603 1 97.38 368 TYR B CA 1
ATOM 7442 C C . TYR B 1 368 ? 0.574 46.688 -2.859 1 97.38 368 TYR B C 1
ATOM 7444 O O . TYR B 1 368 ? -0.304 47.469 -3.258 1 97.38 368 TYR B O 1
ATOM 7452 N N . ASP B 1 369 ? 1.737 46.656 -3.398 1 96.31 369 ASP B N 1
ATOM 7453 C CA . ASP B 1 369 ? 2.07 47.156 -4.73 1 96.31 369 ASP B CA 1
ATOM 7454 C C . ASP B 1 369 ? 2.707 46.062 -5.582 1 96.31 369 ASP B C 1
ATOM 7456 O O . ASP B 1 369 ? 2.586 44.875 -5.273 1 96.31 369 ASP B O 1
ATOM 7460 N N . THR B 1 370 ? 3.086 46.344 -6.773 1 96.69 370 THR B N 1
ATOM 7461 C CA . THR B 1 370 ? 3.777 45.406 -7.629 1 96.69 370 THR B CA 1
ATOM 7462 C C . THR B 1 370 ? 5.129 45.938 -8.07 1 96.69 370 THR B C 1
ATOM 7464 O O . THR B 1 370 ? 5.371 47.156 -7.984 1 96.69 370 THR B O 1
ATOM 7467 N N . TYR B 1 371 ? 6.02 45.125 -8.414 1 96.5 371 TYR B N 1
ATOM 7468 C CA . TYR B 1 371 ? 7.32 45.5 -8.961 1 96.5 371 TYR B CA 1
ATOM 7469 C C . TYR B 1 371 ? 7.762 44.5 -10.031 1 96.5 371 TYR B C 1
ATOM 7471 O O . TYR B 1 371 ? 7.297 43.375 -10.062 1 96.5 371 TYR B O 1
ATOM 7479 N N . GLU B 1 372 ? 8.625 45 -10.844 1 96.69 372 GLU B N 1
ATOM 7480 C CA . GLU B 1 372 ? 9.18 44.125 -11.867 1 96.69 372 GLU B CA 1
ATOM 7481 C C . GLU B 1 372 ? 10.297 43.25 -11.305 1 96.69 372 GLU B C 1
ATOM 7483 O O . GLU B 1 372 ? 11.312 43.75 -10.828 1 96.69 372 GLU B O 1
ATOM 7488 N N . SER B 1 373 ? 10.125 42 -11.281 1 97.56 373 SER B N 1
ATOM 7489 C CA . SER B 1 373 ? 11.148 41.062 -10.805 1 97.56 373 SER B CA 1
ATOM 7490 C C . SER B 1 373 ? 12.008 40.562 -11.953 1 97.56 373 SER B C 1
ATOM 7492 O O . SER B 1 373 ? 11.492 39.969 -12.898 1 97.56 373 SER B O 1
ATOM 7494 N N . ALA B 1 374 ? 13.328 40.719 -11.844 1 96.69 374 ALA B N 1
ATOM 7495 C CA . ALA B 1 374 ? 14.242 40.188 -12.844 1 96.69 374 ALA B CA 1
ATOM 7496 C C . ALA B 1 374 ? 14.273 38.656 -12.805 1 96.69 374 ALA B C 1
ATOM 7498 O O . ALA B 1 374 ? 14.422 38.031 -13.844 1 96.69 374 ALA B O 1
ATOM 7499 N N . ALA B 1 375 ? 14.094 38.125 -11.68 1 97.75 375 ALA B N 1
ATOM 7500 C CA . ALA B 1 375 ? 14.172 36.688 -11.484 1 97.75 375 ALA B CA 1
ATOM 7501 C C . ALA B 1 375 ? 12.969 35.969 -12.094 1 97.75 375 ALA B C 1
ATOM 7503 O O . ALA B 1 375 ? 13.109 34.938 -12.758 1 97.75 375 ALA B O 1
ATOM 7504 N N . SER B 1 376 ? 11.758 36.5 -11.898 1 97.44 376 SER B N 1
ATOM 7505 C CA . SER B 1 376 ? 10.555 35.844 -12.375 1 97.44 376 SER B CA 1
ATOM 7506 C C . SER B 1 376 ? 10.188 36.281 -13.781 1 97.44 376 SER B C 1
ATOM 7508 O O . SER B 1 376 ? 9.477 35.594 -14.5 1 97.44 376 SER B O 1
ATOM 7510 N N . GLY B 1 377 ? 10.672 37.438 -14.219 1 96.69 377 GLY B N 1
ATOM 7511 C CA . GLY B 1 377 ? 10.359 37.969 -15.531 1 96.69 377 GLY B CA 1
ATOM 7512 C C . GLY B 1 377 ? 8.969 38.562 -15.602 1 96.69 377 GLY B C 1
ATOM 7513 O O . GLY B 1 377 ? 8.461 38.844 -16.703 1 96.69 377 GLY B O 1
ATOM 7514 N N . ARG B 1 378 ? 8.305 38.812 -14.492 1 96.31 378 ARG B N 1
ATOM 7515 C CA . ARG B 1 378 ? 6.98 39.406 -14.461 1 96.31 378 ARG B CA 1
ATOM 7516 C C . ARG B 1 378 ? 6.832 40.344 -13.258 1 96.31 378 ARG B C 1
ATOM 7518 O O . ARG B 1 378 ? 7.773 40.5 -12.484 1 96.31 378 ARG B O 1
ATOM 7525 N N . ARG B 1 379 ? 5.672 41.062 -13.188 1 96.12 379 ARG B N 1
ATOM 7526 C CA . ARG B 1 379 ? 5.344 41.844 -12.016 1 96.12 379 ARG B CA 1
ATOM 7527 C C . ARG B 1 379 ? 4.934 40.969 -10.844 1 96.12 379 ARG B C 1
ATOM 7529 O O . ARG B 1 379 ? 4.082 40.094 -11 1 96.12 379 ARG B O 1
ATOM 7536 N N . GLU B 1 380 ? 5.586 41.125 -9.797 1 97 380 GLU B N 1
ATOM 7537 C CA . GLU B 1 380 ? 5.293 40.344 -8.594 1 97 380 GLU B CA 1
ATOM 7538 C C . GLU B 1 380 ? 4.664 41.219 -7.516 1 97 380 GLU B C 1
ATOM 7540 O O . GLU B 1 380 ? 4.93 42.406 -7.457 1 97 380 GLU B O 1
ATOM 7545 N N . ILE B 1 381 ? 3.828 40.594 -6.703 1 96.81 381 ILE B N 1
ATOM 7546 C CA . ILE B 1 381 ? 3.209 41.281 -5.57 1 96.81 381 ILE B CA 1
ATOM 7547 C C . ILE B 1 381 ? 4.266 41.562 -4.512 1 96.81 381 ILE B C 1
ATOM 7549 O O . ILE B 1 381 ? 5.094 40.719 -4.188 1 96.81 381 ILE B O 1
ATOM 7553 N N . ARG B 1 382 ? 4.215 42.781 -4.027 1 96.94 382 ARG B N 1
ATOM 7554 C CA . ARG B 1 382 ? 5.004 43.219 -2.873 1 96.94 382 ARG B CA 1
ATOM 7555 C C . ARG B 1 382 ? 4.102 43.719 -1.752 1 96.94 382 ARG B C 1
ATOM 7557 O O . ARG B 1 382 ? 3.533 44.812 -1.851 1 96.94 382 ARG B O 1
ATOM 7564 N N . TRP B 1 383 ? 3.982 42.969 -0.706 1 97.69 383 TRP B N 1
ATOM 7565 C CA . TRP B 1 383 ? 3.215 43.375 0.464 1 97.69 383 TRP B CA 1
ATOM 7566 C C . TRP B 1 383 ? 3.951 44.469 1.241 1 97.69 383 TRP B C 1
ATOM 7568 O O . TRP B 1 383 ? 5.16 44.375 1.46 1 97.69 383 TRP B O 1
ATOM 7578 N N . LEU B 1 384 ? 3.252 45.469 1.731 1 97.75 384 LEU B N 1
ATOM 7579 C CA . LEU B 1 384 ? 3.9 46.656 2.24 1 97.75 384 LEU B CA 1
ATOM 7580 C C . LEU B 1 384 ? 3.953 46.656 3.766 1 97.75 384 LEU B C 1
ATOM 7582 O O . LEU B 1 384 ? 4.605 47.5 4.375 1 97.75 384 LEU B O 1
ATOM 7586 N N . GLY B 1 385 ? 3.229 45.75 4.355 1 97.31 385 GLY B N 1
ATOM 7587 C CA . GLY B 1 385 ? 3.229 45.656 5.809 1 97.31 385 GLY B CA 1
ATOM 7588 C C . GLY B 1 385 ? 2.367 46.719 6.473 1 97.31 385 GLY B C 1
ATOM 7589 O O . GLY B 1 385 ? 2.578 47.062 7.641 1 97.31 385 GLY B O 1
ATOM 7590 N N . GLU B 1 386 ? 1.472 47.281 5.695 1 97.88 386 GLU B N 1
ATOM 7591 C CA . GLU B 1 386 ? 0.552 48.281 6.191 1 97.88 386 GLU B CA 1
ATOM 7592 C C . GLU B 1 386 ? -0.9 47.875 6.016 1 97.88 386 GLU B C 1
ATOM 7594 O O . GLU B 1 386 ? -1.299 47.438 4.93 1 97.88 386 GLU B O 1
ATOM 7599 N N . ALA B 1 387 ? -1.606 48 7.133 1 97.56 387 ALA B N 1
ATOM 7600 C CA . ALA B 1 387 ? -3.031 47.688 7.051 1 97.56 387 ALA B CA 1
ATOM 7601 C C . ALA B 1 387 ? -3.723 48.562 6.016 1 97.56 387 ALA B C 1
ATOM 7603 O O . ALA B 1 387 ? -3.512 49.781 5.988 1 97.56 387 ALA B O 1
ATOM 7604 N N . ASP B 1 388 ? -4.473 47.969 5.148 1 97.5 388 ASP B N 1
ATOM 7605 C CA . ASP B 1 388 ? -5.324 48.781 4.277 1 97.5 388 ASP B CA 1
ATOM 7606 C C . ASP B 1 388 ? -6.508 49.344 5.051 1 97.5 388 ASP B C 1
ATOM 7608 O O . ASP B 1 388 ? -7.297 48.594 5.633 1 97.5 388 ASP B O 1
ATOM 7612 N N . PRO B 1 389 ? -6.656 50.594 5.059 1 96.5 389 PRO B N 1
ATOM 7613 C CA . PRO B 1 389 ? -7.797 51.156 5.785 1 96.5 389 PRO B CA 1
ATOM 7614 C C . PRO B 1 389 ? -9.133 50.844 5.125 1 96.5 389 PRO B C 1
ATOM 7616 O O . PRO B 1 389 ? -10.18 50.906 5.777 1 96.5 389 PRO B O 1
ATOM 7619 N N . GLU B 1 390 ? -9.102 50.562 3.895 1 96.5 390 GLU B N 1
ATOM 7620 C CA . GLU B 1 390 ? -10.32 50.156 3.18 1 96.5 390 GLU B CA 1
ATOM 7621 C C . GLU B 1 390 ? -10.57 48.656 3.301 1 96.5 390 GLU B C 1
ATOM 7623 O O . GLU B 1 390 ? -9.68 47.844 3.033 1 96.5 390 GLU B O 1
ATOM 7628 N N . LEU B 1 391 ? -11.758 48.344 3.738 1 96.88 391 LEU B N 1
ATOM 7629 C CA . LEU B 1 391 ? -12.148 46.938 3.73 1 96.88 391 LEU B CA 1
ATOM 7630 C C . LEU B 1 391 ? -12.344 46.438 2.303 1 96.88 391 LEU B C 1
ATOM 7632 O O . LEU B 1 391 ? -13.047 47.062 1.509 1 96.88 391 LEU B O 1
ATOM 7636 N N . TRP B 1 392 ? -11.641 45.312 2.053 1 97.25 392 TRP B N 1
ATOM 7637 C CA . TRP B 1 392 ? -11.867 44.688 0.754 1 97.25 392 TRP B CA 1
ATOM 7638 C C . TRP B 1 392 ? -13.242 44.031 0.697 1 97.25 392 TRP B C 1
ATOM 7640 O O . TRP B 1 392 ? -13.766 43.562 1.72 1 97.25 392 TRP B O 1
ATOM 7650 N N . SER B 1 393 ? -13.875 44.094 -0.42 1 97 393 SER B N 1
ATOM 7651 C CA . SER B 1 393 ? -15.078 43.312 -0.736 1 97 393 SER B CA 1
ATOM 7652 C C . SER B 1 393 ? -14.766 42.188 -1.71 1 97 393 SER B C 1
ATOM 7654 O O . SER B 1 393 ? -14.711 42.406 -2.922 1 97 393 SER B O 1
ATOM 7656 N N . LEU B 1 394 ? -14.633 41 -1.177 1 97.19 394 LEU B N 1
ATOM 7657 C CA . LEU B 1 394 ? -14.156 39.906 -1.994 1 97.19 394 LEU B CA 1
ATOM 7658 C C . LEU B 1 394 ? -15.266 38.875 -2.25 1 97.19 394 LEU B C 1
ATOM 7660 O O . LEU B 1 394 ? -16.016 38.531 -1.336 1 97.19 394 LEU B O 1
ATOM 7664 N N . PRO B 1 395 ? -15.422 38.406 -3.514 1 97.06 395 PRO B N 1
ATOM 7665 C CA . PRO B 1 395 ? -16.328 37.281 -3.732 1 97.06 395 PRO B CA 1
ATOM 7666 C C . PRO B 1 395 ? -15.898 36 -2.975 1 97.06 395 PRO B C 1
ATOM 7668 O O . PRO B 1 395 ? -14.703 35.719 -2.885 1 97.06 395 PRO B O 1
ATOM 7671 N N . HIS B 1 396 ? -16.859 35.375 -2.363 1 96.06 396 HIS B N 1
ATOM 7672 C CA . HIS B 1 396 ? -16.609 34.156 -1.597 1 96.06 396 HIS B CA 1
ATOM 7673 C C . HIS B 1 396 ? -17.266 32.938 -2.25 1 96.06 396 HIS B C 1
ATOM 7675 O O . HIS B 1 396 ? -18.5 32.875 -2.357 1 96.06 396 HIS B O 1
ATOM 7681 N N . PHE B 1 397 ? -16.469 31.984 -2.729 1 95.88 397 PHE B N 1
ATOM 7682 C CA . PHE B 1 397 ? -16.938 30.781 -3.416 1 95.88 397 PHE B CA 1
ATOM 7683 C C . PHE B 1 397 ? -17.016 29.609 -2.451 1 95.88 397 PHE B C 1
ATOM 7685 O O . PHE B 1 397 ? -16.031 29.234 -1.839 1 95.88 397 PHE B O 1
ATOM 7692 N N . LEU B 1 398 ? -18.156 29.062 -2.32 1 95.38 398 LEU B N 1
ATOM 7693 C CA . LEU B 1 398 ? -18.359 27.922 -1.445 1 95.38 398 LEU B CA 1
ATOM 7694 C C . LEU B 1 398 ? -18.266 26.609 -2.229 1 95.38 398 LEU B C 1
ATOM 7696 O O . LEU B 1 398 ? -18.188 26.625 -3.459 1 95.38 398 LEU B O 1
ATOM 7700 N N . SER B 1 399 ? -18.219 25.547 -1.521 1 94.88 399 SER B N 1
ATOM 7701 C CA . SER B 1 399 ? -18.125 24.219 -2.117 1 94.88 399 SER B CA 1
ATOM 7702 C C . SER B 1 399 ? -19.5 23.656 -2.439 1 94.88 399 SER B C 1
ATOM 7704 O O . SER B 1 399 ? -20.469 23.953 -1.747 1 94.88 399 SER B O 1
ATOM 7706 N N . GLU B 1 400 ? -19.562 22.891 -3.496 1 96.12 400 GLU B N 1
ATOM 7707 C CA . GLU B 1 400 ? -20.766 22.156 -3.857 1 96.12 400 GLU B CA 1
ATOM 7708 C C . GLU B 1 400 ? -20.453 20.703 -4.188 1 96.12 400 GLU B C 1
ATOM 7710 O O . GLU B 1 400 ? -19.375 20.391 -4.699 1 96.12 400 GLU B O 1
ATOM 7715 N N . PRO B 1 401 ? -21.391 19.797 -3.852 1 96.62 401 PRO B N 1
ATOM 7716 C CA . PRO B 1 401 ? -21.141 18.375 -4.137 1 96.62 401 PRO B CA 1
ATOM 7717 C C . PRO B 1 401 ? -21.297 18.047 -5.617 1 96.62 401 PRO B C 1
ATOM 7719 O O . PRO B 1 401 ? -22.141 18.625 -6.301 1 96.62 401 PRO B O 1
ATOM 7722 N N . THR B 1 402 ? -20.5 17.109 -6.152 1 97.25 402 THR B N 1
ATOM 7723 C CA . THR B 1 402 ? -20.609 16.625 -7.523 1 97.25 402 THR B CA 1
ATOM 7724 C C . THR B 1 402 ? -21.125 15.195 -7.551 1 97.25 402 THR B C 1
ATOM 7726 O O . THR B 1 402 ? -21.328 14.617 -8.625 1 97.25 402 THR B O 1
ATOM 7729 N N . LEU B 1 403 ? -21.328 14.594 -6.367 1 97.88 403 LEU B N 1
ATOM 7730 C CA . LEU B 1 403 ? -21.781 13.211 -6.207 1 97.88 403 LEU B CA 1
ATOM 7731 C C . LEU B 1 403 ? -22.812 13.102 -5.09 1 97.88 403 LEU B C 1
ATOM 7733 O O . LEU B 1 403 ? -22.688 13.766 -4.059 1 97.88 403 LEU B O 1
ATOM 7737 N N . THR B 1 404 ? -23.844 12.422 -5.27 1 98.12 404 THR B N 1
ATOM 7738 C CA . THR B 1 404 ? -24.797 12.031 -4.23 1 98.12 404 THR B CA 1
ATOM 7739 C C . THR B 1 404 ? -24.844 10.516 -4.078 1 98.12 404 THR B C 1
ATOM 7741 O O . THR B 1 404 ? -25.078 9.789 -5.051 1 98.12 404 THR B O 1
ATOM 7744 N N . LEU B 1 405 ? -24.578 10.016 -2.943 1 98.25 405 LEU B N 1
ATOM 7745 C CA . LEU B 1 405 ? -24.578 8.586 -2.646 1 98.25 405 LEU B CA 1
ATOM 7746 C C . LEU B 1 405 ? -25.844 8.188 -1.884 1 98.25 405 LEU B C 1
ATOM 7748 O O . LEU B 1 405 ? -26.297 8.922 -1.006 1 98.25 405 LEU B O 1
ATOM 7752 N N . ALA B 1 406 ? -26.406 7.09 -2.223 1 97.81 406 ALA B N 1
ATOM 7753 C CA . ALA B 1 406 ? -27.531 6.543 -1.475 1 97.81 406 ALA B CA 1
ATOM 7754 C C . ALA B 1 406 ? -27.047 5.75 -0.261 1 97.81 406 ALA B C 1
ATOM 7756 O O . ALA B 1 406 ? -26.109 4.953 -0.363 1 97.81 406 ALA B O 1
ATOM 7757 N N . ARG B 1 407 ? -27.641 6.035 0.904 1 98.31 407 ARG B N 1
ATOM 7758 C CA . ARG B 1 407 ? -27.281 5.312 2.123 1 98.31 407 ARG B CA 1
ATOM 7759 C C . ARG B 1 407 ? -27.844 3.896 2.104 1 98.31 407 ARG B C 1
ATOM 7761 O O . ARG B 1 407 ? -29.062 3.711 2.092 1 98.31 407 ARG B O 1
ATOM 7768 N N . PRO B 1 408 ? -27 2.869 2.092 1 98.62 408 PRO B N 1
ATOM 7769 C CA . PRO B 1 408 ? -27.516 1.511 2.254 1 98.62 408 PRO B CA 1
ATOM 7770 C C . PRO B 1 408 ? -27.828 1.169 3.709 1 98.62 408 PRO B C 1
ATOM 7772 O O . PRO B 1 408 ? -27.484 1.933 4.613 1 98.62 408 PRO B O 1
ATOM 7775 N N . LYS B 1 409 ? -28.547 0.073 3.877 1 98.62 409 LYS B N 1
ATOM 7776 C CA . LYS B 1 409 ? -28.797 -0.404 5.234 1 98.62 409 LYS B CA 1
ATOM 7777 C C . LYS B 1 409 ? -27.484 -0.794 5.93 1 98.62 409 LYS B C 1
ATOM 7779 O O . LYS B 1 409 ? -27.312 -0.553 7.125 1 98.62 409 LYS B O 1
ATOM 7784 N N . ALA B 1 410 ? -26.609 -1.43 5.223 1 98.88 410 ALA B N 1
ATOM 7785 C CA . ALA B 1 410 ? -25.328 -1.882 5.754 1 98.88 410 ALA B CA 1
ATOM 7786 C C . ALA B 1 410 ? -24.344 -2.201 4.629 1 98.88 410 ALA B C 1
ATOM 7788 O O . ALA B 1 410 ? -24.734 -2.297 3.465 1 98.88 410 ALA B O 1
ATOM 7789 N N . TYR B 1 411 ? -23.156 -2.252 4.973 1 98.94 411 TYR B N 1
ATOM 7790 C CA . TYR B 1 411 ? -22.109 -2.797 4.113 1 98.94 411 TYR B CA 1
ATOM 7791 C C . TYR B 1 411 ? -21.625 -4.145 4.629 1 98.94 411 TYR B C 1
ATOM 7793 O O . TYR B 1 411 ? -21.625 -4.395 5.84 1 98.94 411 TYR B O 1
ATOM 7801 N N . TRP B 1 412 ? -21.266 -5.016 3.758 1 98.88 412 TRP B N 1
ATOM 7802 C CA . TRP B 1 412 ? -20.609 -6.273 4.074 1 98.88 412 TRP B CA 1
ATOM 7803 C C . TRP B 1 412 ? -19.172 -6.27 3.576 1 98.88 412 TRP B C 1
ATOM 7805 O O . TRP B 1 412 ? -18.922 -6.211 2.367 1 98.88 412 TRP B O 1
ATOM 7815 N N . VAL B 1 413 ? -18.219 -6.309 4.488 1 98.75 413 VAL B N 1
ATOM 7816 C CA . VAL B 1 413 ? -16.797 -6.289 4.168 1 98.75 413 VAL B CA 1
ATOM 7817 C C . VAL B 1 413 ? -16.203 -7.688 4.34 1 98.75 413 VAL B C 1
ATOM 7819 O O . VAL B 1 413 ? -16.328 -8.289 5.406 1 98.75 413 VAL B O 1
ATOM 7822 N N . PRO B 1 414 ? -15.617 -8.219 3.256 1 97.88 414 PRO B N 1
ATOM 7823 C CA . PRO B 1 414 ? -15.086 -9.586 3.359 1 97.88 414 PRO B CA 1
ATOM 7824 C C . PRO B 1 414 ? -13.914 -9.688 4.34 1 97.88 414 PRO B C 1
ATOM 7826 O O . PRO B 1 414 ? -13.125 -8.75 4.461 1 97.88 414 PRO B O 1
ATOM 7829 N N . GLY B 1 415 ? -13.82 -10.852 4.965 1 96.81 415 GLY B N 1
ATOM 7830 C CA . GLY B 1 415 ? -12.828 -11.07 6.008 1 96.81 415 GLY B CA 1
ATOM 7831 C C . GLY B 1 415 ? -11.398 -10.984 5.508 1 96.81 415 GLY B C 1
ATOM 7832 O O . GLY B 1 415 ? -10.492 -10.648 6.266 1 96.81 415 GLY B O 1
ATOM 7833 N N . TYR B 1 416 ? -11.188 -11.258 4.242 1 95.69 416 TYR B N 1
ATOM 7834 C CA . TYR B 1 416 ? -9.828 -11.219 3.711 1 95.69 416 TYR B CA 1
ATOM 7835 C C . TYR B 1 416 ? -9.32 -9.789 3.611 1 95.69 416 TYR B C 1
ATOM 7837 O O . TYR B 1 416 ? -8.125 -9.562 3.412 1 95.69 416 TYR B O 1
ATOM 7845 N N . ARG B 1 417 ? -10.219 -8.797 3.822 1 96.56 417 ARG B N 1
ATOM 7846 C CA . ARG B 1 417 ? -9.789 -7.406 3.924 1 96.56 417 ARG B CA 1
ATOM 7847 C C . ARG B 1 417 ? -9.695 -6.969 5.383 1 96.56 417 ARG B C 1
ATOM 7849 O O . ARG B 1 417 ? -10.297 -5.965 5.773 1 96.56 417 ARG B O 1
ATOM 7856 N N . ALA B 1 418 ? -8.914 -7.68 6.086 1 96.25 418 ALA B N 1
ATOM 7857 C CA . ALA B 1 418 ? -8.711 -7.398 7.504 1 96.25 418 ALA B CA 1
ATOM 7858 C C . ALA B 1 418 ? -8.148 -5.996 7.711 1 96.25 418 ALA B C 1
ATOM 7860 O O . ALA B 1 418 ? -8.422 -5.355 8.727 1 96.25 418 ALA B O 1
ATOM 7861 N N . ASP B 1 419 ? -7.41 -5.516 6.719 1 96.06 419 ASP B N 1
ATOM 7862 C CA . ASP B 1 419 ? -6.824 -4.18 6.797 1 96.06 419 ASP B CA 1
ATOM 7863 C C . ASP B 1 419 ? -7.906 -3.104 6.828 1 96.06 419 ASP B C 1
ATOM 7865 O O . ASP B 1 419 ? -7.832 -2.166 7.625 1 96.06 419 ASP B O 1
ATOM 7869 N N . LEU B 1 420 ? -8.953 -3.229 5.969 1 98.19 420 LEU B N 1
ATOM 7870 C CA . LEU B 1 420 ? -10.047 -2.268 5.945 1 98.19 420 LEU B CA 1
ATOM 7871 C C . LEU B 1 420 ? -10.898 -2.375 7.211 1 98.19 420 LEU B C 1
ATOM 7873 O O . LEU B 1 420 ? -11.328 -1.36 7.762 1 98.19 420 LEU B O 1
ATOM 7877 N N . ILE B 1 421 ? -11.125 -3.613 7.656 1 98.62 421 ILE B N 1
ATOM 7878 C CA . ILE B 1 421 ? -11.914 -3.846 8.859 1 98.62 421 ILE B CA 1
ATOM 7879 C C . ILE B 1 421 ? -11.219 -3.209 10.062 1 98.62 421 ILE B C 1
ATOM 7881 O O . ILE B 1 421 ? -11.867 -2.574 10.898 1 98.62 421 ILE B O 1
ATOM 7885 N N . ALA B 1 422 ? -9.938 -3.363 10.117 1 98.19 422 ALA B N 1
ATOM 7886 C CA . ALA B 1 422 ? -9.172 -2.756 11.211 1 98.19 422 ALA B CA 1
ATOM 7887 C C . ALA B 1 422 ? -9.297 -1.234 11.18 1 98.19 422 ALA B C 1
ATOM 7889 O O . ALA B 1 422 ? -9.375 -0.592 12.227 1 98.19 422 ALA B O 1
ATOM 7890 N N . ARG B 1 423 ? -9.273 -0.632 10.023 1 98.69 423 ARG B N 1
ATOM 7891 C CA . ARG B 1 423 ? -9.414 0.814 9.891 1 98.69 423 ARG B CA 1
ATOM 7892 C C . ARG B 1 423 ? -10.797 1.272 10.336 1 98.69 423 ARG B C 1
ATOM 7894 O O . ARG B 1 423 ? -10.938 2.301 11 1 98.69 423 ARG B O 1
ATOM 7901 N N . LEU B 1 424 ? -11.812 0.508 9.938 1 98.81 424 LEU B N 1
ATOM 7902 C CA . LEU B 1 424 ? -13.164 0.828 10.383 1 98.81 424 LEU B CA 1
ATOM 7903 C C . LEU B 1 424 ? -13.258 0.767 11.898 1 98.81 424 LEU B C 1
ATOM 7905 O O . LEU B 1 424 ? -13.914 1.611 12.523 1 98.81 424 LEU B O 1
ATOM 7909 N N . ALA B 1 425 ? -12.586 -0.263 12.461 1 98.62 425 ALA B N 1
ATOM 7910 C CA . ALA B 1 425 ? -12.555 -0.382 13.914 1 98.62 425 ALA B CA 1
ATOM 7911 C C . ALA B 1 425 ? -11.867 0.82 14.547 1 98.62 425 ALA B C 1
ATOM 7913 O O . ALA B 1 425 ? -12.312 1.328 15.578 1 98.62 425 ALA B O 1
ATOM 7914 N N . LEU B 1 426 ? -10.805 1.281 13.984 1 98.44 426 LEU B N 1
ATOM 7915 C CA . LEU B 1 426 ? -10.078 2.443 14.477 1 98.44 426 LEU B CA 1
ATOM 7916 C C . LEU B 1 426 ? -10.953 3.691 14.445 1 98.44 426 LEU B C 1
ATOM 7918 O O . LEU B 1 426 ? -10.844 4.559 15.312 1 98.44 426 LEU B O 1
ATOM 7922 N N . HIS B 1 427 ? -11.773 3.762 13.43 1 98.56 427 HIS B N 1
ATOM 7923 C CA . HIS B 1 427 ? -12.703 4.887 13.359 1 98.56 427 HIS B CA 1
ATOM 7924 C C . HIS B 1 427 ? -13.734 4.824 14.477 1 98.56 427 HIS B C 1
ATOM 7926 O O . HIS B 1 427 ? -14.336 5.844 14.828 1 98.56 427 HIS B O 1
ATOM 7932 N N . GLY B 1 428 ? -13.992 3.668 15.008 1 98.31 428 GLY B N 1
ATOM 7933 C CA . GLY B 1 428 ? -15 3.488 16.031 1 98.31 428 GLY B CA 1
ATOM 7934 C C . GLY B 1 428 ? -16.328 2.988 15.5 1 98.31 428 GLY B C 1
ATOM 7935 O O . GLY B 1 428 ? -17.359 3.098 16.172 1 98.31 428 GLY B O 1
ATOM 7936 N N . ALA B 1 429 ? -16.312 2.459 14.258 1 98.56 429 ALA B N 1
ATOM 7937 C CA . ALA B 1 429 ? -17.547 1.947 13.664 1 98.56 429 ALA B CA 1
ATOM 7938 C C . ALA B 1 429 ? -18.047 0.71 14.406 1 98.56 429 ALA B C 1
ATOM 7940 O O . ALA B 1 429 ? -17.25 -0.148 14.797 1 98.56 429 ALA B O 1
ATOM 7941 N N . ALA B 1 430 ? -19.297 0.7 14.664 1 98.44 430 ALA B N 1
ATOM 7942 C CA . ALA B 1 430 ? -19.922 -0.526 15.156 1 98.44 430 ALA B CA 1
ATOM 7943 C C . ALA B 1 430 ? -20.031 -1.569 14.055 1 98.44 430 ALA B C 1
ATOM 7945 O O . ALA B 1 430 ? -20.484 -1.267 12.945 1 98.44 430 ALA B O 1
ATOM 7946 N N . MET B 1 431 ? -19.531 -2.766 14.328 1 98.69 431 MET B N 1
ATOM 7947 C CA . MET B 1 431 ? -19.531 -3.814 13.312 1 98.69 431 MET B CA 1
ATOM 7948 C C . MET B 1 431 ? -20.031 -5.133 13.891 1 98.69 431 MET B C 1
ATOM 7950 O O . MET B 1 431 ? -19.844 -5.406 15.078 1 98.69 431 MET B O 1
ATOM 7954 N N . GLU B 1 432 ? -20.672 -5.914 13.102 1 98.69 432 GLU B N 1
ATOM 7955 C CA . GLU B 1 432 ? -21.125 -7.254 13.445 1 98.69 432 GLU B CA 1
ATOM 7956 C C . GLU B 1 432 ? -20.297 -8.32 12.75 1 98.69 432 GLU B C 1
ATOM 7958 O O . GLU B 1 432 ? -20.406 -8.508 11.531 1 98.69 432 GLU B O 1
ATOM 7963 N N . PRO B 1 433 ? -19.531 -9.086 13.469 1 98.06 433 PRO B N 1
ATOM 7964 C CA . PRO B 1 433 ? -18.703 -10.117 12.844 1 98.06 433 PRO B CA 1
ATOM 7965 C C . PRO B 1 433 ? -19.516 -11.281 12.297 1 98.06 433 PRO B C 1
ATOM 7967 O O . PRO B 1 433 ? -20.547 -11.641 12.883 1 98.06 433 PRO B O 1
ATOM 7970 N N . VAL B 1 434 ? -19.125 -11.82 11.25 1 97.69 434 VAL B N 1
ATOM 7971 C CA . VAL B 1 434 ? -19.672 -13.047 10.695 1 97.69 434 VAL B CA 1
ATOM 7972 C C . VAL B 1 434 ? -18.969 -14.258 11.312 1 97.69 434 VAL B C 1
ATOM 7974 O O . VAL B 1 434 ? -17.797 -14.492 11.055 1 97.69 434 VAL B O 1
ATOM 7977 N N . ALA B 1 435 ? -19.656 -15.07 12.039 1 95 435 ALA B N 1
ATOM 7978 C CA . ALA B 1 435 ? -19.047 -16.141 12.82 1 95 435 ALA B CA 1
ATOM 7979 C C . ALA B 1 435 ? -18.953 -17.438 12.008 1 95 435 ALA B C 1
ATOM 7981 O O . ALA B 1 435 ? -18.125 -18.297 12.297 1 95 435 ALA B O 1
ATOM 7982 N N . ALA B 1 436 ? -19.875 -17.656 11.109 1 95.25 436 ALA B N 1
ATOM 7983 C CA . ALA B 1 436 ? -19.906 -18.797 10.203 1 95.25 436 ALA B CA 1
ATOM 7984 C C . ALA B 1 436 ? -20.25 -18.359 8.781 1 95.25 436 ALA B C 1
ATOM 7986 O O . ALA B 1 436 ? -20.828 -17.297 8.57 1 95.25 436 ALA B O 1
ATOM 7987 N N . PRO B 1 437 ? -19.797 -19.188 7.863 1 94.94 437 PRO B N 1
ATOM 7988 C CA . PRO B 1 437 ? -20.125 -18.797 6.488 1 94.94 437 PRO B CA 1
ATOM 7989 C C . PRO B 1 437 ? -21.594 -18.453 6.312 1 94.94 437 PRO B C 1
ATOM 7991 O O . PRO B 1 437 ? -22.469 -19.203 6.758 1 94.94 437 PRO B O 1
ATOM 7994 N N . LYS B 1 438 ? -21.859 -17.297 5.75 1 96.75 438 LYS B N 1
ATOM 7995 C CA . LYS B 1 438 ? -23.219 -16.781 5.586 1 96.75 438 LYS B CA 1
ATOM 7996 C C . LYS B 1 438 ? -23.438 -16.25 4.176 1 96.75 438 LYS B C 1
ATOM 7998 O O . LYS B 1 438 ? -22.688 -15.391 3.709 1 96.75 438 LYS B O 1
ATOM 8003 N N . THR B 1 439 ? -24.422 -16.844 3.441 1 97.69 439 THR B N 1
ATOM 8004 C CA . THR B 1 439 ? -24.812 -16.312 2.137 1 97.69 439 THR B CA 1
ATOM 8005 C C . THR B 1 439 ? -25.891 -15.25 2.281 1 97.69 439 THR B C 1
ATOM 8007 O O . THR B 1 439 ? -26.938 -15.492 2.904 1 97.69 439 THR B O 1
ATOM 8010 N N . VAL B 1 440 ? -25.594 -14.102 1.787 1 98 440 VAL B N 1
ATOM 8011 C CA . VAL B 1 440 ? -26.531 -12.984 1.862 1 98 440 VAL B CA 1
ATOM 8012 C C . VAL B 1 440 ? -26.75 -12.398 0.47 1 98 440 VAL B C 1
ATOM 8014 O O . VAL B 1 440 ? -25.844 -12.422 -0.367 1 98 440 VAL B O 1
ATOM 8017 N N . ARG B 1 441 ? -28 -11.945 0.18 1 97.75 441 ARG B N 1
ATOM 8018 C CA . ARG B 1 441 ? -28.266 -11.195 -1.041 1 97.75 441 ARG B CA 1
ATOM 8019 C C . ARG B 1 441 ? -27.797 -9.75 -0.909 1 97.75 441 ARG B C 1
ATOM 8021 O O . ARG B 1 441 ? -28.297 -9.008 -0.058 1 97.75 441 ARG B O 1
ATOM 8028 N N . VAL B 1 442 ? -26.781 -9.297 -1.683 1 98.56 442 VAL B N 1
ATOM 8029 C CA . VAL B 1 442 ? -26.203 -7.961 -1.596 1 98.56 442 VAL B CA 1
ATOM 8030 C C . VAL B 1 442 ? -26.141 -7.336 -2.986 1 98.56 442 VAL B C 1
ATOM 8032 O O . VAL B 1 442 ? -26.312 -8.023 -3.994 1 98.56 442 VAL B O 1
ATOM 8035 N N . GLU B 1 443 ? -26.031 -6.043 -2.973 1 98.56 443 GLU B N 1
ATOM 8036 C CA . GLU B 1 443 ? -25.688 -5.301 -4.18 1 98.56 443 GLU B CA 1
ATOM 8037 C C . GLU B 1 443 ? -24.188 -5.062 -4.273 1 98.56 443 GLU B C 1
ATOM 8039 O O . GLU B 1 443 ? -23.594 -4.422 -3.396 1 98.56 443 GLU B O 1
ATOM 8044 N N . MET B 1 444 ? -23.594 -5.668 -5.258 1 98.25 444 MET B N 1
ATOM 8045 C CA . MET B 1 444 ? -22.172 -5.422 -5.539 1 98.25 444 MET B CA 1
ATOM 8046 C C . MET B 1 444 ? -22.016 -4.41 -6.668 1 98.25 444 MET B C 1
ATOM 8048 O O . MET B 1 444 ? -22.922 -4.246 -7.492 1 98.25 444 MET B O 1
ATOM 8052 N N . LEU B 1 445 ? -20.891 -3.695 -6.711 1 98.75 445 LEU B N 1
ATOM 8053 C CA . LEU B 1 445 ? -20.703 -2.633 -7.691 1 98.75 445 LEU B CA 1
ATOM 8054 C C . LEU B 1 445 ? -19.656 -3.029 -8.727 1 98.75 445 LEU B C 1
ATOM 8056 O O . LEU B 1 445 ? -18.516 -3.346 -8.375 1 98.75 445 LEU B O 1
ATOM 8060 N N . ARG B 1 446 ? -19.984 -3.076 -9.992 1 98.62 446 ARG B N 1
ATOM 8061 C CA . ARG B 1 446 ? -19.062 -3.209 -11.109 1 98.62 446 ARG B CA 1
ATOM 8062 C C . ARG B 1 446 ? -18.469 -1.856 -11.484 1 98.62 446 ARG B C 1
ATOM 8064 O O . ARG B 1 446 ? -19.188 -0.912 -11.781 1 98.62 446 ARG B O 1
ATOM 8071 N N . LEU B 1 447 ? -17.172 -1.708 -11.414 1 98.69 447 LEU B N 1
ATOM 8072 C CA . LEU B 1 447 ? -16.484 -0.456 -11.703 1 98.69 447 LEU B CA 1
ATOM 8073 C C . LEU B 1 447 ? -16.375 -0.236 -13.211 1 98.69 447 LEU B C 1
ATOM 8075 O O . LEU B 1 447 ? -16.047 -1.161 -13.953 1 98.69 447 LEU B O 1
ATOM 8079 N N . ALA B 1 448 ? -16.688 0.869 -13.648 1 98.25 448 ALA B N 1
ATOM 8080 C CA . ALA B 1 448 ? -16.562 1.207 -15.062 1 98.25 448 ALA B CA 1
ATOM 8081 C C . ALA B 1 448 ? -15.328 2.07 -15.32 1 98.25 448 ALA B C 1
ATOM 8083 O O . ALA B 1 448 ? -15.258 3.211 -14.852 1 98.25 448 ALA B O 1
ATOM 8084 N N . LYS B 1 449 ? -14.352 1.601 -15.984 1 96.31 449 LYS B N 1
ATOM 8085 C CA . LYS B 1 449 ? -13.164 2.287 -16.484 1 96.31 449 LYS B CA 1
ATOM 8086 C C . LYS B 1 449 ? -12.445 3.021 -15.359 1 96.31 449 LYS B C 1
ATOM 8088 O O . LYS B 1 449 ? -12.188 4.223 -15.461 1 96.31 449 LYS B O 1
ATOM 8093 N N . PRO B 1 450 ? -12.102 2.371 -14.258 1 98.25 450 PRO B N 1
ATOM 8094 C CA . PRO B 1 450 ? -11.297 3.041 -13.234 1 98.25 450 PRO B CA 1
ATOM 8095 C C . PRO B 1 450 ? -10 3.623 -13.797 1 98.25 450 PRO B C 1
ATOM 8097 O O . PRO B 1 450 ? -9.461 3.107 -14.781 1 98.25 450 PRO B O 1
ATOM 8100 N N . GLU B 1 451 ? -9.5 4.723 -13.211 1 98.12 451 GLU B N 1
ATOM 8101 C CA . GLU B 1 451 ? -8.305 5.426 -13.672 1 98.12 451 GLU B CA 1
ATOM 8102 C C . GLU B 1 451 ? -7.254 5.504 -12.578 1 98.12 451 GLU B C 1
ATOM 8104 O O . GLU B 1 451 ? -7.562 5.848 -11.43 1 98.12 451 GLU B O 1
ATOM 8109 N N . ILE B 1 452 ? -6.02 5.195 -12.883 1 98.25 452 ILE B N 1
ATOM 8110 C CA . ILE B 1 452 ? -4.883 5.273 -11.977 1 98.25 452 ILE B CA 1
ATOM 8111 C C . ILE B 1 452 ? -4.184 6.621 -12.141 1 98.25 452 ILE B C 1
ATOM 8113 O O . ILE B 1 452 ? -3.93 7.062 -13.266 1 98.25 452 ILE B O 1
ATOM 8117 N N . ALA B 1 453 ? -3.912 7.281 -11.055 1 97.88 453 ALA B N 1
ATOM 8118 C CA . ALA B 1 453 ? -3.262 8.586 -11.07 1 97.88 453 ALA B CA 1
ATOM 8119 C C . ALA B 1 453 ? -1.84 8.484 -11.617 1 97.88 453 ALA B C 1
ATOM 8121 O O . ALA B 1 453 ? -1.206 7.434 -11.516 1 97.88 453 ALA B O 1
ATOM 8122 N N . THR B 1 454 ? -1.308 9.539 -12.148 1 96.19 454 THR B N 1
ATOM 8123 C CA . THR B 1 454 ? 0.038 9.555 -12.711 1 96.19 454 THR B CA 1
ATOM 8124 C C . THR B 1 454 ? 1.032 10.141 -11.711 1 96.19 454 THR B C 1
ATOM 8126 O O . THR B 1 454 ? 2.234 10.195 -11.984 1 96.19 454 THR B O 1
ATOM 8129 N N . GLN B 1 455 ? 0.546 10.594 -10.594 1 96.06 455 GLN B N 1
ATOM 8130 C CA . GLN B 1 455 ? 1.378 11.117 -9.508 1 96.06 455 GLN B CA 1
ATOM 8131 C C . GLN B 1 455 ? 1.023 10.453 -8.18 1 96.06 455 GLN B C 1
ATOM 8133 O O . GLN B 1 455 ? -0.12 10.047 -7.969 1 96.06 455 GLN B O 1
ATOM 8138 N N . ALA B 1 456 ? 2.061 10.359 -7.359 1 96.31 456 ALA B N 1
ATOM 8139 C CA . ALA B 1 456 ? 1.824 9.852 -6.008 1 96.31 456 ALA B CA 1
ATOM 8140 C C . ALA B 1 456 ? 1.392 10.977 -5.07 1 96.31 456 ALA B C 1
ATOM 8142 O O . ALA B 1 456 ? 1.682 12.148 -5.32 1 96.31 456 ALA B O 1
ATOM 8143 N N . ALA B 1 457 ? 0.623 10.625 -4.062 1 94.44 457 ALA B N 1
ATOM 8144 C CA . ALA B 1 457 ? 0.186 11.555 -3.029 1 94.44 457 ALA B CA 1
ATOM 8145 C C . ALA B 1 457 ? 0.007 10.852 -1.689 1 94.44 457 ALA B C 1
ATOM 8147 O O . ALA B 1 457 ? -0.717 9.859 -1.597 1 94.44 457 ALA B O 1
ATOM 8148 N N . GLU B 1 458 ? 0.678 11.391 -0.681 1 94.62 458 GLU B N 1
ATOM 8149 C CA . GLU B 1 458 ? 0.528 10.898 0.686 1 94.62 458 GLU B CA 1
ATOM 8150 C C . GLU B 1 458 ? 0.781 9.391 0.763 1 94.62 458 GLU B C 1
ATOM 8152 O O . GLU B 1 458 ? -0.014 8.656 1.347 1 94.62 458 GLU B O 1
ATOM 8157 N N . GLY B 1 459 ? 1.777 8.914 0.099 1 94.75 459 GLY B N 1
ATOM 8158 C CA . GLY B 1 459 ? 2.211 7.531 0.183 1 94.75 459 GLY B CA 1
ATOM 8159 C C . GLY B 1 459 ? 1.378 6.594 -0.669 1 94.75 459 GLY B C 1
ATOM 8160 O O . GLY B 1 459 ? 1.492 5.371 -0.55 1 94.75 459 GLY B O 1
ATOM 8161 N N . HIS B 1 460 ? 0.473 7.105 -1.545 1 97.44 460 HIS B N 1
ATOM 8162 C CA . HIS B 1 460 ? -0.41 6.281 -2.359 1 97.44 460 HIS B CA 1
ATOM 8163 C C . HIS B 1 460 ? -0.428 6.758 -3.809 1 97.44 460 HIS B C 1
ATOM 8165 O O . HIS B 1 460 ? 0.029 7.863 -4.109 1 97.44 460 HIS B O 1
ATOM 8171 N N . VAL B 1 461 ? -0.874 5.93 -4.684 1 98.19 461 VAL B N 1
ATOM 8172 C CA . VAL B 1 461 ? -1.312 6.258 -6.035 1 98.19 461 VAL B CA 1
ATOM 8173 C C . VAL B 1 461 ? -2.83 6.125 -6.133 1 98.19 461 VAL B C 1
ATOM 8175 O O . VAL B 1 461 ? -3.369 5.02 -6.047 1 98.19 461 VAL B O 1
ATOM 8178 N N . ALA B 1 462 ? -3.502 7.188 -6.297 1 98 462 ALA B N 1
ATOM 8179 C CA . ALA B 1 462 ? -4.961 7.223 -6.262 1 98 462 ALA B CA 1
ATOM 8180 C C . ALA B 1 462 ? -5.562 6.473 -7.445 1 98 462 ALA B C 1
ATOM 8182 O O . ALA B 1 462 ? -4.941 6.387 -8.508 1 98 462 ALA B O 1
ATOM 8183 N N . ILE B 1 463 ? -6.73 5.867 -7.227 1 98.5 463 ILE B N 1
ATOM 8184 C CA . ILE B 1 463 ? -7.547 5.246 -8.266 1 98.5 463 ILE B CA 1
ATOM 8185 C C . ILE B 1 463 ? -8.961 5.812 -8.211 1 98.5 463 ILE B C 1
ATOM 8187 O O . ILE B 1 463 ? -9.609 5.789 -7.16 1 98.5 463 ILE B O 1
ATOM 8191 N N . THR B 1 464 ? -9.445 6.328 -9.312 1 98.12 464 THR B N 1
ATOM 8192 C CA . THR B 1 464 ? -10.766 6.957 -9.328 1 98.12 464 THR B CA 1
ATOM 8193 C C . THR B 1 464 ? -11.719 6.184 -10.234 1 98.12 464 THR B C 1
ATOM 8195 O O . THR B 1 464 ? -11.281 5.508 -11.164 1 98.12 464 THR B O 1
ATOM 8198 N N . VAL B 1 465 ? -12.961 6.156 -9.898 1 98.56 465 VAL B N 1
ATOM 8199 C CA . VAL B 1 465 ? -14.039 5.625 -10.742 1 98.56 465 VAL B CA 1
ATOM 8200 C C . VAL B 1 465 ? -15.25 6.551 -10.672 1 98.56 465 VAL B C 1
ATOM 8202 O O . VAL B 1 465 ? -15.68 6.941 -9.586 1 98.56 465 VAL B O 1
ATOM 8205 N N . LYS B 1 466 ? -15.797 6.984 -11.805 1 97.56 466 LYS B N 1
ATOM 8206 C CA . LYS B 1 466 ? -16.922 7.914 -11.852 1 97.56 466 LYS B CA 1
ATOM 8207 C C . LYS B 1 466 ? -18.25 7.164 -11.922 1 97.56 466 LYS B C 1
ATOM 8209 O O . LYS B 1 466 ? -19.25 7.602 -11.344 1 97.56 466 LYS B O 1
ATOM 8214 N N . GLU B 1 467 ? -18.25 6.035 -12.664 1 98.06 467 GLU B N 1
ATOM 8215 C CA . GLU B 1 467 ? -19.469 5.277 -12.898 1 98.06 467 GLU B CA 1
ATOM 8216 C C . GLU B 1 467 ? -19.344 3.848 -12.375 1 98.06 467 GLU B C 1
ATOM 8218 O O . GLU B 1 467 ? -18.297 3.227 -12.508 1 98.06 467 GLU B O 1
ATOM 8223 N N . VAL B 1 468 ? -20.391 3.371 -11.727 1 98.44 468 VAL B N 1
ATOM 8224 C CA . VAL B 1 468 ? -20.484 1.996 -11.25 1 98.44 468 VAL B CA 1
ATOM 8225 C C . VAL B 1 468 ? -21.844 1.408 -11.641 1 98.44 468 VAL B C 1
ATOM 8227 O O . VAL B 1 468 ? -22.812 2.145 -11.844 1 98.44 468 VAL B O 1
ATOM 8230 N N . THR B 1 469 ? -21.922 0.149 -11.812 1 98.38 469 THR B N 1
ATOM 8231 C CA . THR B 1 469 ? -23.156 -0.568 -12.062 1 98.38 469 THR B CA 1
ATOM 8232 C C . THR B 1 469 ? -23.484 -1.521 -10.906 1 98.38 469 THR B C 1
ATOM 8234 O O . THR B 1 469 ? -22.719 -2.461 -10.648 1 98.38 469 THR B O 1
ATOM 8237 N N . PRO B 1 470 ? -24.578 -1.254 -10.195 1 98.12 470 PRO B N 1
ATOM 8238 C CA . PRO B 1 470 ? -24.984 -2.186 -9.133 1 98.12 470 PRO B CA 1
ATOM 8239 C C . PRO B 1 470 ? -25.453 -3.529 -9.68 1 98.12 470 PRO B C 1
ATOM 8241 O O . PRO B 1 470 ? -26.188 -3.572 -10.672 1 98.12 470 PRO B O 1
ATOM 8244 N N . GLU B 1 471 ? -24.969 -4.559 -9.102 1 97.81 471 GLU B N 1
ATOM 8245 C CA . GLU B 1 471 ? -25.359 -5.93 -9.406 1 97.81 471 GLU B CA 1
ATOM 8246 C C . GLU B 1 471 ? -25.844 -6.656 -8.148 1 97.81 471 GLU B C 1
ATOM 8248 O O . GLU B 1 471 ? -25.109 -6.742 -7.16 1 97.81 471 GLU B O 1
ATOM 8253 N N . ARG B 1 472 ? -27.125 -7.188 -8.148 1 97.5 472 ARG B N 1
ATOM 8254 C CA . ARG B 1 472 ? -27.578 -8 -7.027 1 97.5 472 ARG B CA 1
ATOM 8255 C C . ARG B 1 472 ? -27.031 -9.422 -7.117 1 97.5 472 ARG B C 1
ATOM 8257 O O . ARG B 1 472 ? -27.094 -10.047 -8.18 1 97.5 472 ARG B O 1
ATOM 8264 N N . ARG B 1 473 ? -26.484 -9.828 -6.078 1 96.62 473 ARG B N 1
ATOM 8265 C CA . ARG B 1 473 ? -25.875 -11.156 -6.047 1 96.62 473 ARG B CA 1
ATOM 8266 C C . ARG B 1 473 ? -26.047 -11.812 -4.68 1 96.62 473 ARG B C 1
ATOM 8268 O O . ARG B 1 473 ? -26.078 -11.125 -3.656 1 96.62 473 ARG B O 1
ATOM 8275 N N . ASP B 1 474 ? -26.234 -13.148 -4.73 1 97.25 474 ASP B N 1
ATOM 8276 C CA . ASP B 1 474 ? -26 -13.914 -3.516 1 97.25 474 ASP B CA 1
ATOM 8277 C C . ASP B 1 474 ? -24.5 -14.109 -3.281 1 97.25 474 ASP B C 1
ATOM 8279 O O . ASP B 1 474 ? -23.781 -14.562 -4.176 1 97.25 474 ASP B O 1
ATOM 8283 N N . TRP B 1 475 ? -24.062 -13.695 -2.172 1 96.56 475 TRP B N 1
ATOM 8284 C CA . TRP B 1 475 ? -22.625 -13.742 -1.87 1 96.56 475 TRP B CA 1
ATOM 8285 C C . TRP B 1 475 ? -22.375 -14.375 -0.507 1 96.56 475 TRP B C 1
ATOM 8287 O O . TRP B 1 475 ? -23.109 -14.102 0.454 1 96.56 475 TRP B O 1
ATOM 8297 N N . THR B 1 476 ? -21.391 -15.281 -0.45 1 95.75 476 THR B N 1
ATOM 8298 C CA . THR B 1 476 ? -21.047 -15.922 0.814 1 95.75 476 THR B CA 1
ATOM 8299 C C . THR B 1 476 ? -19.891 -15.195 1.493 1 95.75 476 THR B C 1
ATOM 8301 O O . THR B 1 476 ? -18.812 -15.07 0.919 1 95.75 476 THR B O 1
ATOM 8304 N N . PHE B 1 477 ? -20.125 -14.703 2.674 1 97.25 477 PHE B N 1
ATOM 8305 C CA . PHE B 1 477 ? -19.109 -14.078 3.514 1 97.25 477 PHE B CA 1
ATOM 8306 C C . PHE B 1 477 ? -18.578 -15.062 4.547 1 97.25 477 PHE B C 1
ATOM 8308 O O . PHE B 1 477 ? -19.344 -15.703 5.254 1 97.25 477 PHE B O 1
ATOM 8315 N N . MET B 1 478 ? -17.312 -15.203 4.594 1 95.81 478 MET B N 1
ATOM 8316 C CA . MET B 1 478 ? -16.625 -16.156 5.469 1 95.81 478 MET B CA 1
ATOM 8317 C C . MET B 1 478 ? -16.391 -15.547 6.848 1 95.81 478 MET B C 1
ATOM 8319 O O . MET B 1 478 ? -16.5 -14.328 7.023 1 95.81 478 MET B O 1
ATOM 8323 N N . PRO B 1 479 ? -16.109 -16.453 7.844 1 95.12 479 PRO B N 1
ATOM 8324 C CA . PRO B 1 479 ? -15.727 -15.891 9.141 1 95.12 479 PRO B CA 1
ATOM 8325 C C . PRO B 1 479 ? -14.609 -14.859 9.039 1 95.12 479 PRO B C 1
ATOM 8327 O O . PRO B 1 479 ? -13.672 -15.031 8.25 1 95.12 479 PRO B O 1
ATOM 8330 N N . GLY B 1 480 ? -14.68 -13.82 9.844 1 96.06 480 GLY B N 1
ATOM 8331 C CA . GLY B 1 480 ? -13.766 -12.695 9.758 1 96.06 480 GLY B CA 1
ATOM 8332 C C . GLY B 1 480 ? -14.359 -11.5 9.047 1 96.06 480 GLY B C 1
ATOM 8333 O O . GLY B 1 480 ? -13.883 -10.375 9.219 1 96.06 480 GLY B O 1
ATOM 8334 N N . SER B 1 481 ? -15.359 -11.789 8.172 1 98.38 481 SER B N 1
ATOM 8335 C CA . SER B 1 481 ? -16.109 -10.695 7.551 1 98.38 481 SER B CA 1
ATOM 8336 C C . SER B 1 481 ? -16.938 -9.938 8.578 1 98.38 481 SER B C 1
ATOM 8338 O O . SER B 1 481 ? -17.109 -10.398 9.711 1 98.38 481 SER B O 1
ATOM 8340 N N . VAL B 1 482 ? -17.391 -8.766 8.195 1 98.81 482 VAL B N 1
ATOM 8341 C CA . VAL B 1 482 ? -18.219 -7.988 9.109 1 98.81 482 VAL B CA 1
ATOM 8342 C C . VAL B 1 482 ? -19.375 -7.352 8.352 1 98.81 482 VAL B C 1
ATOM 8344 O O . VAL B 1 482 ? -19.25 -7.031 7.164 1 98.81 482 VAL B O 1
ATOM 8347 N N . ARG B 1 483 ? -20.469 -7.246 8.945 1 98.88 483 ARG B N 1
ATOM 8348 C CA . ARG B 1 483 ? -21.578 -6.375 8.562 1 98.88 483 ARG B CA 1
ATOM 8349 C C . ARG B 1 483 ? -21.516 -5.043 9.297 1 98.88 483 ARG B C 1
ATOM 8351 O O . ARG B 1 483 ? -21.391 -5.012 10.523 1 98.88 483 ARG B O 1
ATOM 8358 N N . VAL B 1 484 ? -21.516 -3.947 8.625 1 98.88 484 VAL B N 1
ATOM 8359 C CA . VAL B 1 484 ? -21.406 -2.611 9.203 1 98.88 484 VAL B CA 1
ATOM 8360 C C . VAL B 1 484 ? -22.672 -1.809 8.906 1 98.88 484 VAL B C 1
ATOM 8362 O O . VAL B 1 484 ? -22.812 -1.235 7.824 1 98.88 484 VAL B O 1
ATOM 8365 N N . SER B 1 485 ? -23.516 -1.702 9.859 1 98.75 485 SER B N 1
ATOM 8366 C CA . SER B 1 485 ? -24.75 -0.927 9.695 1 98.75 485 SER B CA 1
ATOM 8367 C C . SER B 1 485 ? -24.438 0.555 9.508 1 98.75 485 SER B C 1
ATOM 8369 O O . SER B 1 485 ? -23.531 1.097 10.148 1 98.75 485 SER B O 1
ATOM 8371 N N . THR B 1 486 ? -25.156 1.192 8.609 1 98.69 486 THR B N 1
ATOM 8372 C CA . THR B 1 486 ? -25 2.635 8.453 1 98.69 486 THR B CA 1
ATOM 8373 C C . THR B 1 486 ? -25.922 3.385 9.414 1 98.69 486 THR B C 1
ATOM 8375 O O . THR B 1 486 ? -25.844 4.613 9.516 1 98.69 486 THR B O 1
ATOM 8378 N N . ASP B 1 487 ? -26.797 2.654 10.109 1 98.56 487 ASP B N 1
ATOM 8379 C CA . ASP B 1 487 ? -27.625 3.248 11.156 1 98.56 487 ASP B CA 1
ATOM 8380 C C . ASP B 1 487 ? -26.844 3.385 12.461 1 98.56 487 ASP B C 1
ATOM 8382 O O . ASP B 1 487 ? -27.156 2.729 13.453 1 98.56 487 ASP B O 1
ATOM 8386 N N . GLN B 1 488 ? -25.953 4.188 12.469 1 98.56 488 GLN B N 1
ATOM 8387 C CA . GLN B 1 488 ? -25.094 4.57 13.594 1 98.56 488 GLN B CA 1
ATOM 8388 C C . GLN B 1 488 ? -24.547 5.977 13.406 1 98.56 488 GLN B C 1
ATOM 8390 O O . GLN B 1 488 ? -24.531 6.504 12.297 1 98.56 488 GLN B O 1
ATOM 8395 N N . PRO B 1 489 ? -24.016 6.621 14.391 1 98.5 489 PRO B N 1
ATOM 8396 C CA . PRO B 1 489 ? -23.594 8.016 14.297 1 98.5 489 PRO B CA 1
ATOM 8397 C C . PRO B 1 489 ? -22.531 8.242 13.234 1 98.5 489 PRO B C 1
ATOM 8399 O O . PRO B 1 489 ? -22.469 9.312 12.625 1 98.5 489 PRO B O 1
ATOM 8402 N N . LEU B 1 490 ? -21.719 7.203 12.914 1 98.56 490 LEU B N 1
ATOM 8403 C CA . LEU B 1 490 ? -20.625 7.348 11.961 1 98.56 490 LEU B CA 1
ATOM 8404 C C . LEU B 1 490 ? -21.078 6.93 10.562 1 98.56 490 LEU B C 1
ATOM 8406 O O . LEU B 1 490 ? -20.25 6.723 9.672 1 98.56 490 LEU B O 1
ATOM 8410 N N . GLY B 1 491 ? -22.391 6.789 10.398 1 98.62 491 GLY B N 1
ATOM 8411 C CA . GLY B 1 491 ? -22.938 6.254 9.164 1 98.62 491 GLY B CA 1
ATOM 8412 C C . GLY B 1 491 ? -22.453 6.992 7.926 1 98.62 491 GLY B C 1
ATOM 8413 O O . GLY B 1 491 ? -22.109 6.371 6.922 1 98.62 491 GLY B O 1
ATOM 8414 N N . ASP B 1 492 ? -22.484 8.359 7.922 1 98.31 492 ASP B N 1
ATOM 8415 C CA . ASP B 1 492 ? -22.016 9.141 6.781 1 98.31 492 ASP B CA 1
ATOM 8416 C C . ASP B 1 492 ? -20.547 8.82 6.465 1 98.31 492 ASP B C 1
ATOM 8418 O O . ASP B 1 492 ? -20.188 8.656 5.301 1 98.31 492 ASP B O 1
ATOM 8422 N N . LEU B 1 493 ? -19.75 8.781 7.516 1 98.38 493 LEU B N 1
ATOM 8423 C CA . LEU B 1 493 ? -18.328 8.492 7.359 1 98.38 493 LEU B CA 1
ATOM 8424 C C . LEU B 1 493 ? -18.109 7.113 6.742 1 98.38 493 LEU B C 1
ATOM 8426 O O . LEU B 1 493 ? -17.25 6.941 5.871 1 98.38 493 LEU B O 1
ATOM 8430 N N . ILE B 1 494 ? -18.859 6.133 7.18 1 98.81 494 ILE B N 1
ATOM 8431 C CA . ILE B 1 494 ? -18.766 4.766 6.684 1 98.81 494 ILE B CA 1
ATOM 8432 C C . ILE B 1 494 ? -19.109 4.73 5.195 1 98.81 494 ILE B C 1
ATOM 8434 O O . ILE B 1 494 ? -18.406 4.094 4.406 1 98.81 494 ILE B O 1
ATOM 8438 N N . VAL B 1 495 ? -20.141 5.477 4.777 1 98.81 495 VAL B N 1
ATOM 8439 C CA . VAL B 1 495 ? -20.531 5.543 3.371 1 98.81 495 VAL B CA 1
ATOM 8440 C C . VAL B 1 495 ? -19.406 6.168 2.553 1 98.81 495 VAL B C 1
ATOM 8442 O O . VAL B 1 495 ? -19.031 5.648 1.5 1 98.81 495 VAL B O 1
ATOM 8445 N N . LEU B 1 496 ? -18.828 7.254 3.039 1 98.75 496 LEU B N 1
ATOM 8446 C CA . LEU B 1 496 ? -17.75 7.949 2.328 1 98.75 496 LEU B CA 1
ATOM 8447 C C . LEU B 1 496 ? -16.516 7.059 2.201 1 98.75 496 LEU B C 1
ATOM 8449 O O . LEU B 1 496 ? -15.828 7.094 1.182 1 98.75 496 LEU B O 1
ATOM 8453 N N . LEU B 1 497 ? -16.234 6.234 3.191 1 98.81 497 LEU B N 1
ATOM 8454 C CA . LEU B 1 497 ? -15.055 5.379 3.229 1 98.81 497 LEU B CA 1
ATOM 8455 C C . LEU B 1 497 ? -15.227 4.18 2.299 1 98.81 497 LEU B C 1
ATOM 8457 O O . LEU B 1 497 ? -14.242 3.67 1.75 1 98.81 497 LEU B O 1
ATOM 8461 N N . LEU B 1 498 ? -16.516 3.705 2.125 1 98.88 498 LEU B N 1
ATOM 8462 C CA . LEU B 1 498 ? -16.688 2.379 1.537 1 98.88 498 LEU B CA 1
ATOM 8463 C C . LEU B 1 498 ? -17.297 2.475 0.141 1 98.88 498 LEU B C 1
ATOM 8465 O O . LEU B 1 498 ? -17.297 1.495 -0.607 1 98.88 498 LEU B O 1
ATOM 8469 N N . GLU B 1 499 ? -17.828 3.643 -0.276 1 98.88 499 GLU B N 1
ATOM 8470 C CA . GLU B 1 499 ? -18.297 3.811 -1.652 1 98.88 499 GLU B CA 1
ATOM 8471 C C . GLU B 1 499 ? -17.141 4.172 -2.58 1 98.88 499 GLU B C 1
ATOM 8473 O O . GLU B 1 499 ? -16.484 5.195 -2.393 1 98.88 499 GLU B O 1
ATOM 8478 N N . PRO B 1 500 ? -16.906 3.395 -3.604 1 98.75 500 PRO B N 1
ATOM 8479 C CA . PRO B 1 500 ? -15.695 3.582 -4.41 1 98.75 500 PRO B CA 1
ATOM 8480 C C . PRO B 1 500 ? -15.703 4.898 -5.188 1 98.75 500 PRO B C 1
ATOM 8482 O O . PRO B 1 500 ? -14.648 5.398 -5.566 1 98.75 500 PRO B O 1
ATOM 8485 N N . GLN B 1 501 ? -16.875 5.527 -5.426 1 98.75 501 GLN B N 1
ATOM 8486 C CA . GLN B 1 501 ? -16.953 6.781 -6.168 1 98.75 501 GLN B CA 1
ATOM 8487 C C . GLN B 1 501 ? -16.562 7.969 -5.293 1 98.75 501 GLN B C 1
ATOM 8489 O O . GLN B 1 501 ? -16.328 9.07 -5.801 1 98.75 501 GLN B O 1
ATOM 8494 N N . SER B 1 502 ? -16.578 7.766 -3.947 1 98.62 502 SER B N 1
ATOM 8495 C CA . SER B 1 502 ? -16.156 8.82 -3.029 1 98.62 502 SER B CA 1
ATOM 8496 C C . SER B 1 502 ? -14.664 9.109 -3.15 1 98.62 502 SER B C 1
ATOM 8498 O O . SER B 1 502 ? -13.852 8.18 -3.162 1 98.62 502 SER B O 1
ATOM 8500 N N . SER B 1 503 ? -14.281 10.383 -3.189 1 97.62 503 SER B N 1
ATOM 8501 C CA . SER B 1 503 ? -12.867 10.758 -3.273 1 97.62 503 SER B CA 1
ATOM 8502 C C . SER B 1 503 ? -12.156 10.516 -1.949 1 97.62 503 SER B C 1
ATOM 8504 O O . SER B 1 503 ? -10.922 10.578 -1.881 1 97.62 503 SER B O 1
ATOM 8506 N N . GLU B 1 504 ? -12.922 10.172 -0.877 1 97.81 504 GLU B N 1
ATOM 8507 C CA . GLU B 1 504 ? -12.367 9.914 0.449 1 97.81 504 GLU B CA 1
ATOM 8508 C C . GLU B 1 504 ? -12.297 8.422 0.744 1 97.81 504 GLU B C 1
ATOM 8510 O O . GLU B 1 504 ? -11.875 8.016 1.827 1 97.81 504 GLU B O 1
ATOM 8515 N N . SER B 1 505 ? -12.68 7.582 -0.228 1 98.62 505 SER B N 1
ATOM 8516 C CA . SER B 1 505 ? -12.844 6.152 0.011 1 98.62 505 SER B CA 1
ATOM 8517 C C . SER B 1 505 ? -11.5 5.434 0.022 1 98.62 505 SER B C 1
ATOM 8519 O O . SER B 1 505 ? -10.508 5.957 -0.487 1 98.62 505 SER B O 1
ATOM 8521 N N . PHE B 1 506 ? -11.508 4.211 0.622 1 98.62 506 PHE B N 1
ATOM 8522 C CA . PHE B 1 506 ? -10.344 3.334 0.55 1 98.62 506 PHE B CA 1
ATOM 8523 C C . PHE B 1 506 ? -9.977 3.039 -0.899 1 98.62 506 PHE B C 1
ATOM 8525 O O . PHE B 1 506 ? -8.797 2.941 -1.238 1 98.62 506 PHE B O 1
ATOM 8532 N N . PHE B 1 507 ? -10.984 2.93 -1.735 1 98.69 507 PHE B N 1
ATOM 8533 C CA . PHE B 1 507 ? -10.727 2.693 -3.152 1 98.69 507 PHE B CA 1
ATOM 8534 C C . PHE B 1 507 ? -10.016 3.885 -3.779 1 98.69 507 PHE B C 1
ATOM 8536 O O . PHE B 1 507 ? -9.031 3.713 -4.5 1 98.69 507 PHE B O 1
ATOM 8543 N N . ALA B 1 508 ? -10.484 5.105 -3.553 1 98.38 508 ALA B N 1
ATOM 8544 C CA . ALA B 1 508 ? -9.93 6.324 -4.141 1 98.38 508 ALA B CA 1
ATOM 8545 C C . ALA B 1 508 ? -8.477 6.527 -3.713 1 98.38 508 ALA B C 1
ATOM 8547 O O . ALA B 1 508 ? -7.68 7.086 -4.465 1 98.38 508 ALA B O 1
ATOM 8548 N N . TRP B 1 509 ? -8.125 6.012 -2.545 1 97.94 509 TRP B N 1
ATOM 8549 C CA . TRP B 1 509 ? -6.75 6.133 -2.062 1 97.94 509 TRP B CA 1
ATOM 8550 C C . TRP B 1 509 ? -5.879 5.008 -2.617 1 97.94 509 TRP B C 1
ATOM 8552 O O . TRP B 1 509 ? -4.711 4.879 -2.25 1 97.94 509 TRP B O 1
ATOM 8562 N N . GLY B 1 510 ? -6.438 4.176 -3.49 1 97.81 510 GLY B N 1
ATOM 8563 C CA . GLY B 1 510 ? -5.66 3.158 -4.18 1 97.81 510 GLY B CA 1
ATOM 8564 C C . GLY B 1 510 ? -5.434 1.915 -3.34 1 97.81 510 GLY B C 1
ATOM 8565 O O . GLY B 1 510 ? -4.449 1.196 -3.541 1 97.81 510 GLY B O 1
ATOM 8566 N N . MET B 1 511 ? -6.371 1.562 -2.41 1 97.81 511 MET B N 1
ATOM 8567 C CA . MET B 1 511 ? -6.113 0.479 -1.464 1 97.81 511 MET B CA 1
ATOM 8568 C C . MET B 1 511 ? -6.715 -0.831 -1.959 1 97.81 511 MET B C 1
ATOM 8570 O O . MET B 1 511 ? -6.547 -1.875 -1.327 1 97.81 511 MET B O 1
ATOM 8574 N N . ILE B 1 512 ? -7.402 -0.812 -3.096 1 97.56 512 ILE B N 1
ATOM 8575 C CA . ILE B 1 512 ? -8.008 -2.029 -3.625 1 97.56 512 ILE B CA 1
ATOM 8576 C C . ILE B 1 512 ? -7.672 -2.168 -5.109 1 97.56 512 ILE B C 1
ATOM 8578 O O . ILE B 1 512 ? -8.555 -2.398 -5.934 1 97.56 512 ILE B O 1
ATOM 8582 N N . PRO B 1 513 ? -6.402 -2.125 -5.449 1 97.31 513 PRO B N 1
ATOM 8583 C CA . PRO B 1 513 ? -6.043 -2.166 -6.867 1 97.31 513 PRO B CA 1
ATOM 8584 C C . PRO B 1 513 ? -6.211 -3.557 -7.477 1 97.31 513 PRO B C 1
ATOM 8586 O O . PRO B 1 513 ? -6.227 -3.699 -8.703 1 97.31 513 PRO B O 1
ATOM 8589 N N . GLU B 1 514 ? -6.32 -4.613 -6.691 1 95.31 514 GLU B N 1
ATOM 8590 C CA . GLU B 1 514 ? -6.344 -5.996 -7.16 1 95.31 514 GLU B CA 1
ATOM 8591 C C . GLU B 1 514 ? -7.543 -6.258 -8.062 1 95.31 514 GLU B C 1
ATOM 8593 O O . GLU B 1 514 ? -7.488 -7.121 -8.945 1 95.31 514 GLU B O 1
ATOM 8598 N N . VAL B 1 515 ? -8.617 -5.516 -7.895 1 96.62 515 VAL B N 1
ATOM 8599 C CA . VAL B 1 515 ? -9.836 -5.758 -8.656 1 96.62 515 VAL B CA 1
ATOM 8600 C C . VAL B 1 515 ? -9.641 -5.297 -10.102 1 96.62 515 VAL B C 1
ATOM 8602 O O . VAL B 1 515 ? -10.445 -5.633 -10.977 1 96.62 515 VAL B O 1
ATOM 8605 N N . LEU B 1 516 ? -8.516 -4.566 -10.367 1 97.19 516 LEU B N 1
ATOM 8606 C CA . LEU B 1 516 ? -8.273 -4.016 -11.703 1 97.19 516 LEU B CA 1
ATOM 8607 C C . LEU B 1 516 ? -7.543 -5.023 -12.578 1 97.19 516 LEU B C 1
ATOM 8609 O O . LEU B 1 516 ? -7.312 -4.77 -13.766 1 97.19 516 LEU B O 1
ATOM 8613 N N . THR B 1 517 ? -7.258 -6.188 -12.055 1 93.69 517 THR B N 1
ATOM 8614 C CA . THR B 1 517 ? -6.516 -7.195 -12.805 1 93.69 517 THR B CA 1
ATOM 8615 C C . THR B 1 517 ? -7.395 -8.406 -13.094 1 93.69 517 THR B C 1
ATOM 8617 O O . THR B 1 517 ? -7.914 -9.039 -12.172 1 93.69 517 THR B O 1
ATOM 8620 N N . ARG B 1 518 ? -7.465 -8.719 -14.344 1 92.19 518 ARG B N 1
ATOM 8621 C CA . ARG B 1 518 ? -8.164 -9.945 -14.711 1 92.19 518 ARG B CA 1
ATOM 8622 C C . ARG B 1 518 ? -7.281 -11.172 -14.477 1 92.19 518 ARG B C 1
ATOM 8624 O O . ARG B 1 518 ? -6.117 -11.188 -14.891 1 92.19 518 ARG B O 1
ATOM 8631 N N . VAL B 1 519 ? -7.766 -12.234 -13.945 1 89.19 519 VAL B N 1
ATOM 8632 C CA . VAL B 1 519 ? -6.961 -13.352 -13.469 1 89.19 519 VAL B CA 1
ATOM 8633 C C . VAL B 1 519 ? -6.875 -14.422 -14.555 1 89.19 519 VAL B C 1
ATOM 8635 O O . VAL B 1 519 ? -5.816 -15.016 -14.773 1 89.19 519 VAL B O 1
ATOM 8638 N N . GLU B 1 520 ? -7.98 -14.781 -15.18 1 88.94 520 GLU B N 1
ATOM 8639 C CA . GLU B 1 520 ? -7.984 -15.898 -16.125 1 88.94 520 GLU B CA 1
ATOM 8640 C C . GLU B 1 520 ? -8.148 -15.414 -17.562 1 88.94 520 GLU B C 1
ATOM 8642 O O . GLU B 1 520 ? -8.57 -14.273 -17.781 1 88.94 520 GLU B O 1
ATOM 8647 N N . TYR B 1 521 ? -7.66 -16.266 -18.453 1 92.06 521 TYR B N 1
ATOM 8648 C CA . TYR B 1 521 ? -7.738 -16.062 -19.891 1 92.06 521 TYR B CA 1
ATOM 8649 C C . TYR B 1 521 ? -8.031 -17.359 -20.625 1 92.06 521 TYR B C 1
ATOM 8651 O O . TYR B 1 521 ? -8.141 -18.422 -20 1 92.06 521 TYR B O 1
ATOM 8659 N N . ILE B 1 522 ? -8.312 -17.281 -21.844 1 95.75 522 ILE B N 1
ATOM 8660 C CA . ILE B 1 522 ? -8.531 -18.453 -22.672 1 95.75 522 ILE B CA 1
ATOM 8661 C C . ILE B 1 522 ? -7.711 -18.359 -23.953 1 95.75 522 ILE B C 1
ATOM 8663 O O . ILE B 1 522 ? -7.652 -17.297 -24.578 1 95.75 522 ILE B O 1
ATOM 8667 N N . GLU B 1 523 ? -7.07 -19.469 -24.297 1 95.31 523 GLU B N 1
ATOM 8668 C CA . GLU B 1 523 ? -6.203 -19.516 -25.469 1 95.31 523 GLU B CA 1
ATOM 8669 C C . GLU B 1 523 ? -7.016 -19.531 -26.766 1 95.31 523 GLU B C 1
ATOM 8671 O O . GLU B 1 523 ? -8.141 -20.031 -26.781 1 95.31 523 GLU B O 1
ATOM 8676 N N . ALA B 1 524 ? -6.352 -19.047 -27.812 1 95.5 524 ALA B N 1
ATOM 8677 C CA . ALA B 1 524 ? -7.039 -18.953 -29.109 1 95.5 524 ALA B CA 1
ATOM 8678 C C . ALA B 1 524 ? -7.469 -20.328 -29.609 1 95.5 524 ALA B C 1
ATOM 8680 O O . ALA B 1 524 ? -8.555 -20.469 -30.172 1 95.5 524 ALA B O 1
ATOM 8681 N N . TYR B 1 525 ? -6.695 -21.328 -29.438 1 94.69 525 TYR B N 1
ATOM 8682 C CA . TYR B 1 525 ? -7.023 -22.672 -29.938 1 94.69 525 TYR B CA 1
ATOM 8683 C C . TYR B 1 525 ? -8.25 -23.234 -29.219 1 94.69 525 TYR B C 1
ATOM 8685 O O . TYR B 1 525 ? -8.867 -24.188 -29.703 1 94.69 525 TYR B O 1
ATOM 8693 N N . ALA B 1 526 ? -8.562 -22.656 -28.078 1 96.25 526 ALA B N 1
ATOM 8694 C CA . ALA B 1 526 ? -9.727 -23.109 -27.328 1 96.25 526 ALA B CA 1
ATOM 8695 C C . ALA B 1 526 ? -10.938 -22.203 -27.594 1 96.25 526 ALA B C 1
ATOM 8697 O O . ALA B 1 526 ? -12.016 -22.703 -27.938 1 96.25 526 ALA B O 1
ATOM 8698 N N . ILE B 1 527 ? -10.742 -20.922 -27.594 1 97.38 527 ILE B N 1
ATOM 8699 C CA . ILE B 1 527 ? -11.875 -20 -27.641 1 97.38 527 ILE B CA 1
ATOM 8700 C C . ILE B 1 527 ? -12.375 -19.859 -29.078 1 97.38 527 ILE B C 1
ATOM 8702 O O . ILE B 1 527 ? -13.57 -19.703 -29.312 1 97.38 527 ILE B O 1
ATOM 8706 N N . ALA B 1 528 ? -11.5 -19.969 -30.062 1 97.44 528 ALA B N 1
ATOM 8707 C CA . ALA B 1 528 ? -11.938 -19.781 -31.453 1 97.44 528 ALA B CA 1
ATOM 8708 C C . ALA B 1 528 ? -12.93 -20.875 -31.859 1 97.44 528 ALA B C 1
ATOM 8710 O O . ALA B 1 528 ? -14.039 -20.562 -32.312 1 97.44 528 ALA B O 1
ATOM 8711 N N . PRO B 1 529 ? -12.578 -22.141 -31.703 1 96.5 529 PRO B N 1
ATOM 8712 C CA . PRO B 1 529 ? -13.57 -23.172 -32.031 1 96.5 529 PRO B CA 1
ATOM 8713 C C . PRO B 1 529 ? -14.836 -23.078 -31.172 1 96.5 529 PRO B C 1
ATOM 8715 O O . PRO B 1 529 ? -15.938 -23.328 -31.672 1 96.5 529 PRO B O 1
ATOM 8718 N N . LEU B 1 530 ? -14.688 -22.75 -29.938 1 97.62 530 LEU B N 1
ATOM 8719 C CA . LEU B 1 530 ? -15.836 -22.578 -29.062 1 97.62 530 LEU B CA 1
ATOM 8720 C C . LEU B 1 530 ? -16.734 -21.453 -29.578 1 97.62 530 LEU B C 1
ATOM 8722 O O . LEU B 1 530 ? -17.969 -21.625 -29.641 1 97.62 530 LEU B O 1
ATOM 8726 N N . ALA B 1 531 ? -16.156 -20.344 -29.953 1 98.12 531 ALA B N 1
ATOM 8727 C CA . ALA B 1 531 ? -16.891 -19.188 -30.469 1 98.12 531 ALA B CA 1
ATOM 8728 C C . ALA B 1 531 ? -17.578 -19.531 -31.781 1 98.12 531 ALA B C 1
ATOM 8730 O O . ALA B 1 531 ? -18.719 -19.109 -32.031 1 98.12 531 ALA B O 1
ATOM 8731 N N . ASP B 1 532 ? -16.938 -20.297 -32.625 1 97.56 532 ASP B N 1
ATOM 8732 C CA . ASP B 1 532 ? -17.531 -20.734 -33.875 1 97.56 532 ASP B CA 1
ATOM 8733 C C . ASP B 1 532 ? -18.766 -21.609 -33.625 1 97.56 532 ASP B C 1
ATOM 8735 O O . ASP B 1 532 ? -19.766 -21.5 -34.312 1 97.56 532 ASP B O 1
ATOM 8739 N N . GLN B 1 533 ? -18.641 -22.438 -32.656 1 96.75 533 GLN B N 1
ATOM 8740 C CA . GLN B 1 533 ? -19.781 -23.25 -32.281 1 96.75 533 GLN B CA 1
ATOM 8741 C C . GLN B 1 533 ? -20.922 -22.391 -31.734 1 96.75 533 GLN B C 1
ATOM 8743 O O . GLN B 1 533 ? -22.094 -22.656 -32 1 96.75 533 GLN B O 1
ATOM 8748 N N . MET B 1 534 ? -20.547 -21.391 -30.938 1 97.38 534 MET B N 1
ATOM 8749 C CA . MET B 1 534 ? -21.547 -20.469 -30.406 1 97.38 534 MET B CA 1
ATOM 8750 C C . MET B 1 534 ? -22.312 -19.781 -31.516 1 97.38 534 MET B C 1
ATOM 8752 O O . MET B 1 534 ? -23.531 -19.672 -31.469 1 97.38 534 MET B O 1
ATOM 8756 N N . LEU B 1 535 ? -21.594 -19.328 -32.531 1 97.06 535 LEU B N 1
ATOM 8757 C CA . LEU B 1 535 ? -22.203 -18.672 -33.688 1 97.06 535 LEU B CA 1
ATOM 8758 C C . LEU B 1 535 ? -23.156 -19.625 -34.406 1 97.06 535 LEU B C 1
ATOM 8760 O O . LEU B 1 535 ? -24.234 -19.219 -34.875 1 97.06 535 LEU B O 1
ATOM 8764 N N . ALA B 1 536 ? -22.797 -20.828 -34.531 1 95.69 536 ALA B N 1
ATOM 8765 C CA . ALA B 1 536 ? -23.547 -21.828 -35.312 1 95.69 536 ALA B CA 1
ATOM 8766 C C . ALA B 1 536 ? -24.844 -22.203 -34.562 1 95.69 536 ALA B C 1
ATOM 8768 O O . ALA B 1 536 ? -25.844 -22.516 -35.219 1 95.69 536 ALA B O 1
ATOM 8769 N N . ARG B 1 537 ? -24.812 -22.047 -33.312 1 95.44 537 ARG B N 1
ATOM 8770 C CA . ARG B 1 537 ? -25.906 -22.609 -32.531 1 95.44 537 ARG B CA 1
ATOM 8771 C C . ARG B 1 537 ? -26.891 -21.531 -32.125 1 95.44 537 ARG B C 1
ATOM 8773 O O . ARG B 1 537 ? -28.016 -21.828 -31.719 1 95.44 537 ARG B O 1
ATOM 8780 N N . ASP B 1 538 ? -26.469 -20.359 -32.094 1 95.88 538 ASP B N 1
ATOM 8781 C CA . ASP B 1 538 ? -27.297 -19.266 -31.609 1 95.88 538 ASP B CA 1
ATOM 8782 C C . ASP B 1 538 ? -27.438 -18.156 -32.625 1 95.88 538 ASP B C 1
ATOM 8784 O O . ASP B 1 538 ? -26.594 -17.25 -32.688 1 95.88 538 ASP B O 1
ATOM 8788 N N . GLY B 1 539 ? -28.547 -18.203 -33.312 1 96.06 539 GLY B N 1
ATOM 8789 C CA . GLY B 1 539 ? -28.797 -17.219 -34.375 1 96.06 539 GLY B CA 1
ATOM 8790 C C . GLY B 1 539 ? -28.844 -15.797 -33.875 1 96.06 539 GLY B C 1
ATOM 8791 O O . GLY B 1 539 ? -28.422 -14.867 -34.562 1 96.06 539 GLY B O 1
ATOM 8792 N N . ALA B 1 540 ? -29.422 -15.609 -32.719 1 97.38 540 ALA B N 1
ATOM 8793 C CA . ALA B 1 540 ? -29.5 -14.273 -32.125 1 97.38 540 ALA B CA 1
ATOM 8794 C C . ALA B 1 540 ? -28.125 -13.734 -31.797 1 97.38 540 ALA B C 1
ATOM 8796 O O . ALA B 1 540 ? -27.828 -12.555 -32 1 97.38 540 ALA B O 1
ATOM 8797 N N . LEU B 1 541 ? -27.297 -14.594 -31.203 1 97.25 541 LEU B N 1
ATOM 8798 C CA . LEU B 1 541 ? -25.922 -14.219 -30.922 1 97.25 541 LEU B CA 1
ATOM 8799 C C . LEU B 1 541 ? -25.172 -13.852 -32.188 1 97.25 541 LEU B C 1
ATOM 8801 O O . LEU B 1 541 ? -24.406 -12.883 -32.219 1 97.25 541 LEU B O 1
ATOM 8805 N N . LYS B 1 542 ? -25.328 -14.609 -33.188 1 97.69 542 LYS B N 1
ATOM 8806 C CA . LYS B 1 542 ? -24.703 -14.352 -34.5 1 97.69 542 LYS B CA 1
ATOM 8807 C C . LYS B 1 542 ? -25.109 -12.984 -35.031 1 97.69 542 LYS B C 1
ATOM 8809 O O . LYS B 1 542 ? -24.266 -12.227 -35.531 1 97.69 542 LYS B O 1
ATOM 8814 N N . ALA B 1 543 ? -26.391 -12.703 -34.938 1 98 543 ALA B N 1
ATOM 8815 C CA . ALA B 1 543 ? -26.891 -11.414 -35.438 1 98 543 ALA B CA 1
ATOM 8816 C C . ALA B 1 543 ? -26.266 -10.258 -34.656 1 98 543 ALA B C 1
ATOM 8818 O O . ALA B 1 543 ? -25.906 -9.234 -35.25 1 98 543 ALA B O 1
ATOM 8819 N N . GLU B 1 544 ? -26.203 -10.461 -33.375 1 98.12 544 GLU B N 1
ATOM 8820 C CA . GLU B 1 544 ? -25.578 -9.438 -32.531 1 98.12 544 GLU B CA 1
ATOM 8821 C C . GLU B 1 544 ? -24.109 -9.242 -32.906 1 98.12 544 GLU B C 1
ATOM 8823 O O . GLU B 1 544 ? -23.641 -8.102 -32.969 1 98.12 544 GLU B O 1
ATOM 8828 N N . PHE B 1 545 ? -23.391 -10.297 -33.094 1 97.94 545 PHE B N 1
ATOM 8829 C CA . PHE B 1 545 ? -21.984 -10.258 -33.469 1 97.94 545 PHE B CA 1
ATOM 8830 C C . PHE B 1 545 ? -21.781 -9.578 -34.812 1 97.94 545 PHE B C 1
ATOM 8832 O O . PHE B 1 545 ? -20.922 -8.703 -34.969 1 97.94 545 PHE B O 1
ATOM 8839 N N . GLU B 1 546 ? -22.594 -9.914 -35.719 1 97.88 546 GLU B N 1
ATOM 8840 C CA . GLU B 1 546 ? -22.516 -9.328 -37.062 1 97.88 546 GLU B CA 1
ATOM 8841 C C . GLU B 1 546 ? -22.844 -7.84 -37.031 1 97.88 546 GLU B C 1
ATOM 8843 O O . GLU B 1 546 ? -22.25 -7.051 -37.781 1 97.88 546 GLU B O 1
ATOM 8848 N N . ALA B 1 547 ? -23.797 -7.516 -36.281 1 98.31 547 ALA B N 1
ATOM 8849 C CA . ALA B 1 547 ? -24.141 -6.105 -36.125 1 98.31 547 ALA B CA 1
ATOM 8850 C C . ALA B 1 547 ? -22.953 -5.32 -35.562 1 98.31 547 ALA B C 1
ATOM 8852 O O . ALA B 1 547 ? -22.703 -4.188 -35.969 1 98.31 547 ALA B O 1
ATOM 8853 N N . LYS B 1 548 ? -22.266 -5.91 -34.562 1 98.06 548 LYS B N 1
ATOM 8854 C CA . LYS B 1 548 ? -21.109 -5.25 -33.969 1 98.06 548 LYS B CA 1
ATOM 8855 C C . LYS B 1 548 ? -19.984 -5.125 -35 1 98.06 548 LYS B C 1
ATOM 8857 O O . LYS B 1 548 ? -19.312 -4.09 -35.094 1 98.06 548 LYS B O 1
ATOM 8862 N N . LEU B 1 549 ? -19.734 -6.184 -35.781 1 98.06 549 LEU B N 1
ATOM 8863 C CA . LEU B 1 549 ? -18.734 -6.137 -36.844 1 98.06 549 LEU B CA 1
ATOM 8864 C C . LEU B 1 549 ? -19 -4.984 -37.812 1 98.06 549 LEU B C 1
ATOM 8866 O O . LEU B 1 549 ? -18.078 -4.305 -38.25 1 98.06 549 LEU B O 1
ATOM 8870 N N . ALA B 1 550 ? -20.281 -4.781 -38.031 1 97.81 550 ALA B N 1
ATOM 8871 C CA . ALA B 1 550 ? -20.688 -3.771 -39.031 1 97.81 550 ALA B CA 1
ATOM 8872 C C . ALA B 1 550 ? -20.562 -2.365 -38.438 1 97.81 550 ALA B C 1
ATOM 8874 O O . ALA B 1 550 ? -20.25 -1.417 -39.156 1 97.81 550 ALA B O 1
ATOM 8875 N N . SER B 1 551 ? -20.75 -2.203 -37.188 1 97.88 551 SER B N 1
ATOM 8876 C CA . SER B 1 551 ? -20.844 -0.88 -36.562 1 97.88 551 SER B CA 1
ATOM 8877 C C . SER B 1 551 ? -19.5 -0.438 -36 1 97.88 551 SER B C 1
ATOM 8879 O O . SER B 1 551 ? -19.297 0.748 -35.719 1 97.88 551 SER B O 1
ATOM 8881 N N . ASP B 1 552 ? -18.547 -1.331 -35.781 1 98.12 552 ASP B N 1
ATOM 8882 C CA . ASP B 1 552 ? -17.281 -1.024 -35.125 1 98.12 552 ASP B CA 1
ATOM 8883 C C . ASP B 1 552 ? -16.094 -1.562 -35.938 1 98.12 552 ASP B C 1
ATOM 8885 O O . ASP B 1 552 ? -15.672 -2.701 -35.719 1 98.12 552 ASP B O 1
ATOM 8889 N N . ALA B 1 553 ? -15.461 -0.707 -36.688 1 98 553 ALA B N 1
ATOM 8890 C CA . ALA B 1 553 ? -14.391 -1.099 -37.625 1 98 553 ALA B CA 1
ATOM 8891 C C . ALA B 1 553 ? -13.156 -1.577 -36.844 1 98 553 ALA B C 1
ATOM 8893 O O . ALA B 1 553 ? -12.461 -2.486 -37.312 1 98 553 ALA B O 1
ATOM 8894 N N . LYS B 1 554 ? -12.875 -0.908 -35.719 1 97.56 554 LYS B N 1
ATOM 8895 C CA . LYS B 1 554 ? -11.727 -1.314 -34.906 1 97.56 554 LYS B CA 1
ATOM 8896 C C . LYS B 1 554 ? -11.93 -2.717 -34.344 1 97.56 554 LYS B C 1
ATOM 8898 O O . LYS B 1 554 ? -10.992 -3.521 -34.344 1 97.56 554 LYS B O 1
ATOM 8903 N N . PHE B 1 555 ? -13.102 -2.98 -33.875 1 97.81 555 PHE B N 1
ATOM 8904 C CA . PHE B 1 555 ? -13.461 -4.309 -33.375 1 97.81 555 PHE B CA 1
ATOM 8905 C C . PHE B 1 555 ? -13.359 -5.336 -34.5 1 97.81 555 PHE B C 1
ATOM 8907 O O . PHE B 1 555 ? -12.781 -6.406 -34.312 1 97.81 555 PHE B O 1
ATOM 8914 N N . ALA B 1 556 ? -13.875 -5.062 -35.625 1 97.75 556 ALA B N 1
ATOM 8915 C CA . ALA B 1 556 ? -13.914 -5.98 -36.75 1 97.75 556 ALA B CA 1
ATOM 8916 C C . ALA B 1 556 ? -12.508 -6.355 -37.219 1 97.75 556 ALA B C 1
ATOM 8918 O O . ALA B 1 556 ? -12.273 -7.484 -37.656 1 97.75 556 ALA B O 1
ATOM 8919 N N . ALA B 1 557 ? -11.625 -5.445 -37.094 1 97.88 557 ALA B N 1
ATOM 8920 C CA . ALA B 1 557 ? -10.273 -5.645 -37.594 1 97.88 557 ALA B CA 1
ATOM 8921 C C . ALA B 1 557 ? -9.406 -6.371 -36.562 1 97.88 557 ALA B C 1
ATOM 8923 O O . ALA B 1 557 ? -8.273 -6.77 -36.875 1 97.88 557 ALA B O 1
ATOM 8924 N N . SER B 1 558 ? -9.844 -6.66 -35.344 1 98.12 558 SER B N 1
ATOM 8925 C CA . SER B 1 558 ? -9.039 -7.223 -34.25 1 98.12 558 SER B CA 1
ATOM 8926 C C . SER B 1 558 ? -9.508 -8.633 -33.906 1 98.12 558 SER B C 1
ATOM 8928 O O . SER B 1 558 ? -10.461 -8.805 -33.156 1 98.12 558 SER B O 1
ATOM 8930 N N . PRO B 1 559 ? -8.719 -9.648 -34.375 1 97.31 559 PRO B N 1
ATOM 8931 C CA . PRO B 1 559 ? -9.086 -11.016 -33.969 1 97.31 559 PRO B CA 1
ATOM 8932 C C . PRO B 1 559 ? -9.156 -11.188 -32.469 1 97.31 559 PRO B C 1
ATOM 8934 O O . PRO B 1 559 ? -10.047 -11.883 -31.953 1 97.31 559 PRO B O 1
ATOM 8937 N N . GLY B 1 560 ? -8.211 -10.57 -31.734 1 96.31 560 GLY B N 1
ATOM 8938 C CA . GLY B 1 560 ? -8.211 -10.648 -30.281 1 96.31 560 GLY B CA 1
ATOM 8939 C C . GLY B 1 560 ? -9.453 -10.047 -29.656 1 96.31 560 GLY B C 1
ATOM 8940 O O . GLY B 1 560 ? -10.031 -10.633 -28.734 1 96.31 560 GLY B O 1
ATOM 8941 N N . ALA B 1 561 ? -9.836 -8.883 -30.156 1 97.56 561 ALA B N 1
ATOM 8942 C CA . ALA B 1 561 ? -11.039 -8.242 -29.625 1 97.56 561 ALA B CA 1
ATOM 8943 C C . ALA B 1 561 ? -12.281 -9.078 -29.906 1 97.56 561 ALA B C 1
ATOM 8945 O O . ALA B 1 561 ? -13.172 -9.18 -29.062 1 97.56 561 ALA B O 1
ATOM 8946 N N . ARG B 1 562 ? -12.328 -9.641 -31.109 1 98.38 562 ARG B N 1
ATOM 8947 C CA . ARG B 1 562 ? -13.438 -10.508 -31.484 1 98.38 562 ARG B CA 1
ATOM 8948 C C . ARG B 1 562 ? -13.547 -11.703 -30.547 1 98.38 562 ARG B C 1
ATOM 8950 O O . ARG B 1 562 ? -14.617 -11.977 -30 1 98.38 562 ARG B O 1
ATOM 8957 N N . LEU B 1 563 ? -12.492 -12.359 -30.312 1 98.06 563 LEU B N 1
ATOM 8958 C CA . LEU B 1 563 ? -12.492 -13.539 -29.453 1 98.06 563 LEU B CA 1
ATOM 8959 C C . LEU B 1 563 ? -12.781 -13.156 -28.016 1 98.06 563 LEU B C 1
ATOM 8961 O O . LEU B 1 563 ? -13.469 -13.898 -27.297 1 98.06 563 LEU B O 1
ATOM 8965 N N . ALA B 1 564 ? -12.211 -12.047 -27.594 1 96.94 564 ALA B N 1
ATOM 8966 C CA . ALA B 1 564 ? -12.5 -11.562 -26.25 1 96.94 564 ALA B CA 1
ATOM 8967 C C . ALA B 1 564 ? -14 -11.32 -26.062 1 96.94 564 ALA B C 1
ATOM 8969 O O . ALA B 1 564 ? -14.539 -11.531 -24.969 1 96.94 564 ALA B O 1
ATOM 8970 N N . TRP B 1 565 ? -14.641 -10.812 -27.078 1 97.94 565 TRP B N 1
ATOM 8971 C CA . TRP B 1 565 ? -16.078 -10.57 -27.062 1 97.94 565 TRP B CA 1
ATOM 8972 C C . TRP B 1 565 ? -16.844 -11.859 -26.75 1 97.94 565 TRP B C 1
ATOM 8974 O O . TRP B 1 565 ? -17.828 -11.836 -26 1 97.94 565 TRP B O 1
ATOM 8984 N N . PHE B 1 566 ? -16.469 -12.969 -27.312 1 98 566 PHE B N 1
ATOM 8985 C CA . PHE B 1 566 ? -17.094 -14.266 -27.062 1 98 566 PHE B CA 1
ATOM 8986 C C . PHE B 1 566 ? -16.703 -14.797 -25.672 1 98 566 PHE B C 1
ATOM 8988 O O . PHE B 1 566 ? -17.531 -15.336 -24.953 1 98 566 PHE B O 1
ATOM 8995 N N . TYR B 1 567 ? -15.398 -14.625 -25.312 1 97.06 567 TYR B N 1
ATOM 8996 C CA . TYR B 1 567 ? -14.914 -15.078 -24.016 1 97.06 567 TYR B CA 1
ATOM 8997 C C . TYR B 1 567 ? -15.742 -14.484 -22.875 1 97.06 567 TYR B C 1
ATOM 8999 O O . TYR B 1 567 ? -16.125 -15.195 -21.953 1 97.06 567 TYR B O 1
ATOM 9007 N N . LYS B 1 568 ? -16.047 -13.234 -22.984 1 95.81 568 LYS B N 1
ATOM 9008 C CA . LYS B 1 568 ? -16.797 -12.516 -21.953 1 95.81 568 LYS B CA 1
ATOM 9009 C C . LYS B 1 568 ? -18.203 -13.109 -21.781 1 95.81 568 LYS B C 1
ATOM 9011 O O . LYS B 1 568 ? -18.844 -12.898 -20.75 1 95.81 568 LYS B O 1
ATOM 9016 N N . ARG B 1 569 ? -18.641 -13.859 -22.734 1 95.75 569 ARG B N 1
ATOM 9017 C CA . ARG B 1 569 ? -20 -14.398 -22.734 1 95.75 569 ARG B CA 1
ATOM 9018 C C . ARG B 1 569 ? -20 -15.867 -22.312 1 95.75 569 ARG B C 1
ATOM 9020 O O . ARG B 1 569 ? -21.047 -16.531 -22.359 1 95.75 569 ARG B O 1
ATOM 9027 N N . THR B 1 570 ? -18.875 -16.406 -21.922 1 96.38 570 THR B N 1
ATOM 9028 C CA . THR B 1 570 ? -18.781 -17.766 -21.422 1 96.38 570 THR B CA 1
ATOM 9029 C C . THR B 1 570 ? -18.688 -17.797 -19.906 1 96.38 570 THR B C 1
ATOM 9031 O O . THR B 1 570 ? -18.328 -16.781 -19.281 1 96.38 570 THR B O 1
ATOM 9034 N N . PRO B 1 571 ? -18.969 -18.922 -19.281 1 95.81 571 PRO B N 1
ATOM 9035 C CA . PRO B 1 571 ? -18.844 -19.031 -17.828 1 95.81 571 PRO B CA 1
ATOM 9036 C C . PRO B 1 571 ? -17.391 -19.078 -17.359 1 95.81 571 PRO B C 1
ATOM 9038 O O . PRO B 1 571 ? -17.109 -19.047 -16.156 1 95.81 571 PRO B O 1
ATOM 9041 N N . PHE B 1 572 ? -16.422 -19.109 -18.328 1 96 572 PHE B N 1
ATOM 9042 C CA . PHE B 1 572 ? -15.008 -19.141 -18 1 96 572 PHE B CA 1
ATOM 9043 C C . PHE B 1 572 ? -14.508 -17.75 -17.625 1 96 572 PHE B C 1
ATOM 9045 O O . PHE B 1 572 ? -13.438 -17.609 -17.031 1 96 572 PHE B O 1
ATOM 9052 N N . TYR B 1 573 ? -15.266 -16.734 -18.016 1 95.69 573 TYR B N 1
ATOM 9053 C CA . TYR B 1 573 ? -14.844 -15.359 -17.797 1 95.69 573 TYR B CA 1
ATOM 9054 C C . TYR B 1 573 ? -14.766 -15.039 -16.312 1 95.69 573 TYR B C 1
ATOM 9056 O O . TYR B 1 573 ? -15.602 -15.5 -15.523 1 95.69 573 TYR B O 1
ATOM 9064 N N . ASP B 1 574 ? -13.711 -14.266 -15.93 1 93.5 574 ASP B N 1
ATOM 9065 C CA . ASP B 1 574 ? -13.547 -13.812 -14.555 1 93.5 574 ASP B CA 1
ATOM 9066 C C . ASP B 1 574 ? -14.664 -12.859 -14.148 1 93.5 574 ASP B C 1
ATOM 9068 O O . ASP B 1 574 ? -14.531 -11.641 -14.289 1 93.5 574 ASP B O 1
ATOM 9072 N N . ASP B 1 575 ? -15.562 -13.383 -13.531 1 91.56 575 ASP B N 1
ATOM 9073 C CA . ASP B 1 575 ? -16.75 -12.625 -13.164 1 91.56 575 ASP B CA 1
ATOM 9074 C C . ASP B 1 575 ? -16.453 -11.625 -12.055 1 91.56 575 ASP B C 1
ATOM 9076 O O . ASP B 1 575 ? -17.266 -10.742 -11.766 1 91.56 575 ASP B O 1
ATOM 9080 N N . ARG B 1 576 ? -15.266 -11.664 -11.43 1 93.88 576 ARG B N 1
ATOM 9081 C CA . ARG B 1 576 ? -14.938 -10.75 -10.336 1 93.88 576 ARG B CA 1
ATOM 9082 C C . ARG B 1 576 ? -14.016 -9.633 -10.812 1 93.88 576 ARG B C 1
ATOM 9084 O O . ARG B 1 576 ? -13.664 -8.742 -10.039 1 93.88 576 ARG B O 1
ATOM 9091 N N . TYR B 1 577 ? -13.648 -9.672 -12.094 1 95.81 577 TYR B N 1
ATOM 9092 C CA . TYR B 1 577 ? -12.891 -8.562 -12.672 1 95.81 577 TYR B CA 1
ATOM 9093 C C . TYR B 1 577 ? -13.68 -7.258 -12.578 1 95.81 577 TYR B C 1
ATOM 9095 O O . TYR B 1 577 ? -14.844 -7.199 -12.992 1 95.81 577 TYR B O 1
ATOM 9103 N N . LEU B 1 578 ? -13.07 -6.234 -11.953 1 97.75 578 LEU B N 1
ATOM 9104 C CA . LEU B 1 578 ? -13.633 -4.895 -11.789 1 97.75 578 LEU B CA 1
ATOM 9105 C C . LEU B 1 578 ? -14.852 -4.93 -10.867 1 97.75 578 LEU B C 1
ATOM 9107 O O . LEU B 1 578 ? -15.672 -4.008 -10.891 1 97.75 578 LEU B O 1
ATOM 9111 N N . LEU B 1 579 ? -15.008 -5.996 -10.148 1 97.75 579 LEU B N 1
ATOM 9112 C CA . LEU B 1 579 ? -16.078 -6.07 -9.164 1 97.75 579 LEU B CA 1
ATOM 9113 C C . LEU B 1 579 ? -15.594 -5.621 -7.793 1 97.75 579 LEU B C 1
ATOM 9115 O O . LEU B 1 579 ? -14.688 -6.23 -7.223 1 97.75 579 LEU B O 1
ATOM 9119 N N . TYR B 1 580 ? -16.141 -4.527 -7.301 1 98.12 580 TYR B N 1
ATOM 9120 C CA . TYR B 1 580 ? -15.805 -4.012 -5.977 1 98.12 580 TYR B CA 1
ATOM 9121 C C . TYR B 1 580 ? -16.156 -5.027 -4.895 1 98.12 580 TYR B C 1
ATOM 9123 O O . TYR B 1 580 ? -17.219 -5.648 -4.93 1 98.12 580 TYR B O 1
ATOM 9131 N N . PRO B 1 581 ? -15.258 -5.289 -3.953 1 97.06 581 PRO B N 1
ATOM 9132 C CA . PRO B 1 581 ? -15.422 -6.449 -3.076 1 97.06 581 PRO B CA 1
ATOM 9133 C C . PRO B 1 581 ? -16.344 -6.168 -1.891 1 97.06 581 PRO B C 1
ATOM 9135 O O . PRO B 1 581 ? -16.672 -7.082 -1.123 1 97.06 581 PRO B O 1
ATOM 9138 N N . ILE B 1 582 ? -16.766 -4.973 -1.657 1 98.62 582 ILE B N 1
ATOM 9139 C CA . ILE B 1 582 ? -17.641 -4.621 -0.541 1 98.62 582 ILE B CA 1
ATOM 9140 C C . ILE B 1 582 ? -19.094 -4.621 -1.003 1 98.62 582 ILE B C 1
ATOM 9142 O O . ILE B 1 582 ? -19.453 -3.945 -1.974 1 98.62 582 ILE B O 1
ATOM 9146 N N . GLY B 1 583 ? -19.953 -5.402 -0.302 1 98.69 583 GLY B N 1
ATOM 9147 C CA . GLY B 1 583 ? -21.344 -5.508 -0.665 1 98.69 583 GLY B CA 1
ATOM 9148 C C . GLY B 1 583 ? -22.234 -4.523 0.078 1 98.69 583 GLY B C 1
ATOM 9149 O O . GLY B 1 583 ? -21.984 -4.211 1.243 1 98.69 583 GLY B O 1
ATOM 9150 N N . ARG B 1 584 ? -23.312 -4.062 -0.547 1 98.69 584 ARG B N 1
ATOM 9151 C CA . ARG B 1 584 ? -24.312 -3.205 0.064 1 98.69 584 ARG B CA 1
ATOM 9152 C C . ARG B 1 584 ? -25.562 -4 0.415 1 98.69 584 ARG B C 1
ATOM 9154 O O . ARG B 1 584 ? -26.062 -4.781 -0.4 1 98.69 584 ARG B O 1
ATOM 9161 N N . GLU B 1 585 ? -25.953 -3.918 1.609 1 98.19 585 GLU B N 1
ATOM 9162 C CA . GLU B 1 585 ? -27.297 -4.328 1.984 1 98.19 585 GLU B CA 1
ATOM 9163 C C . GLU B 1 585 ? -28.312 -3.215 1.718 1 98.19 585 GLU B C 1
ATOM 9165 O O . GLU B 1 585 ? -28.266 -2.168 2.367 1 98.19 585 GLU B O 1
ATOM 9170 N N . VAL B 1 586 ? -29.125 -3.395 0.763 1 92.31 586 VAL B N 1
ATOM 9171 C CA . VAL B 1 586 ? -30.031 -2.312 0.372 1 92.31 586 VAL B CA 1
ATOM 9172 C C . VAL B 1 586 ? -31.453 -2.621 0.842 1 92.31 586 VAL B C 1
ATOM 9174 O O . VAL B 1 586 ? -31.828 -3.789 0.957 1 92.31 586 VAL B O 1
#

Solvent-accessible surface area (backbone atoms only — not comparable to full-atom values): 59980 Å² total; per-residue (Å²): 129,82,86,64,77,55,68,86,75,45,90,47,65,60,56,58,55,90,84,75,41,63,45,61,72,72,61,46,56,54,81,43,91,74,39,47,62,29,45,43,31,92,78,34,37,41,63,67,55,70,70,57,46,51,52,53,50,52,52,47,34,74,74,30,85,36,39,43,76,44,76,59,38,51,36,61,60,63,46,75,26,47,33,44,36,38,29,79,54,50,91,65,55,55,82,85,39,39,30,41,34,39,39,7,7,50,39,19,45,26,42,44,40,29,59,18,47,53,54,50,55,45,29,31,72,74,62,84,38,48,69,52,37,72,41,20,34,42,34,35,26,47,42,50,28,52,56,9,37,67,52,52,34,75,37,47,52,75,59,42,38,47,39,54,58,18,10,22,56,33,37,83,75,48,32,53,58,69,59,26,66,58,74,43,78,48,55,48,49,44,22,49,38,48,51,43,69,72,66,55,44,61,33,35,38,42,36,40,54,35,74,80,79,70,50,57,43,39,36,20,35,38,43,52,16,56,90,78,40,82,48,74,19,55,46,43,21,48,46,42,56,69,49,49,46,56,53,47,45,52,53,37,41,72,29,48,42,42,65,41,68,53,77,31,74,70,33,90,91,40,74,73,70,17,32,33,62,75,51,63,57,40,33,26,65,26,26,30,17,27,40,60,47,30,50,30,39,34,34,33,24,34,22,64,42,53,36,49,59,37,19,43,49,47,31,51,50,54,53,48,49,36,53,46,37,45,76,42,31,67,60,51,51,51,21,35,54,55,34,37,67,54,74,69,60,62,45,75,35,58,52,37,75,42,93,57,59,75,42,73,36,80,37,57,36,39,34,64,52,70,45,81,34,80,49,34,71,43,75,39,64,42,58,63,30,37,75,37,88,61,70,39,77,24,42,30,23,41,57,40,62,78,41,74,41,76,60,46,58,22,37,36,41,45,20,62,43,49,70,60,53,49,47,41,49,58,72,64,54,67,68,43,74,31,84,52,75,41,75,44,76,24,38,29,36,35,55,45,80,64,44,58,44,81,56,50,55,74,56,27,47,33,27,47,34,90,47,69,45,81,39,82,39,81,43,75,37,36,34,67,9,32,40,33,55,34,88,42,53,46,19,65,44,52,49,38,38,69,36,53,65,26,73,64,5,48,39,18,50,36,73,58,37,23,33,70,42,73,84,66,78,69,49,65,60,36,47,43,60,42,37,37,48,45,43,75,72,30,65,68,58,36,50,52,50,51,50,46,43,72,74,30,66,73,49,54,72,27,40,67,54,35,45,48,60,48,45,66,72,41,81,52,40,57,81,56,48,32,34,50,78,54,27,30,32,116,130,82,88,66,74,55,68,86,74,45,92,46,65,59,56,57,56,88,83,76,41,63,46,62,72,73,61,47,57,55,83,43,93,75,41,47,60,30,44,44,31,92,79,33,39,40,64,66,55,70,69,58,47,51,52,53,49,50,52,48,33,75,73,30,86,36,39,44,77,44,75,59,38,52,37,64,61,64,46,76,25,47,33,43,37,38,29,79,54,51,92,64,57,54,83,84,39,37,30,40,34,38,38,7,6,51,38,19,44,27,43,45,40,28,59,18,47,52,54,50,54,46,30,30,71,72,62,84,39,48,70,53,38,73,40,20,33,40,35,34,27,49,42,50,28,53,56,9,36,67,51,54,35,75,38,46,52,76,58,43,38,47,40,54,56,20,10,23,56,34,37,84,74,49,33,55,57,71,58,26,66,59,74,44,80,47,54,49,47,46,22,50,40,49,52,42,70,72,65,56,43,60,35,36,37,42,34,40,53,34,72,79,79,71,49,57,42,39,37,19,36,39,44,53,15,56,90,77,40,83,48,71,19,55,48,43,21,49,47,41,56,70,50,48,47,56,53,47,44,51,54,36,41,73,30,47,43,42,64,41,66,53,79,33,73,71,35,89,89,41,74,73,69,17,32,33,63,77,51,63,57,38,33,26,65,26,27,31,16,28,40,60,46,31,50,28,38,35,33,32,23,34,22,63,42,52,34,49,60,38,19,42,50,47,32,52,50,55,56,47,50,37,52,46,36,45,76,41,31,67,61,52,51,49,21,36,54,55,33,37,66,54,74,69,59,62,45,74,34,57,52,37,75,41,94,58,61,76,45,72,36,80,39,58,35,38,35,64,53,70,46,80,35,80,49,35,70,44,75,39,63,39,59,62,28,36,75,37,88,61,70,40,79,23,42,30,21,40,57,40,62,77,41,76,42,77,60,46,57,21,38,36,43,46,21,61,44,50,69,60,52,51,47,42,49,57,74,63,54,68,67,43,72,31,83,51,75,41,75,42,76,25,37,30,37,36,56,46,81,64,44,58,42,81,56,52,54,77,56,27,47,34,27,47,34,89,46,68,46,80,40,80,39,80,45,75,38,37,36,67,8,33,40,33,56,33,87,43,52,47,20,63,44,51,49,38,39,69,37,51,66,27,74,62,6,48,39,18,51,35,73,57,38,22,33,70,42,73,85,65,77,72,50,65,60,36,46,42,58,40,37,38,48,45,42,74,70,28,67,69,58,34,53,53,52,51,50,46,43,72,76,31,66,71,51,56,72,27,41,66,53,36,44,48,59,49,45,68,73,39,83,52,40,56,81,56,49,33,33,50,78,54,26,30,33,116

Radius of gyration: 34.44 Å; Cα contacts (8 Å, |Δi|>4): 2655; chains: 2; bounding box: 72×102×82 Å

Secondary structure (DSSP, 8-state):
---PPPGGGS--SPPPPP---GGGGGPPPTTSTT--HHHHSTTS-----HHHHHHHHHHHHHH-TTEEEEEEEE-TTSPEEEEEEE-TTGGG--TTS-EEEEE--SSTT--HHHHHHHHHHHHHHHSS-GGGGSS-EEEEES-SSHHHHHS-BTTS-TTS---SSB--SS-TTS--GGG-TTT--SHHHHHHHHHHHHH--SEEEEEEEE-SS-BS-SEEEE-TTGGG---S-HHHHHHIIIIIHHHHHHHHHHTT--EEE--EES-TTSTTS-EE-----TTSHHHHHHHHT--EEEEEEETTS-HHHHHHHHHHHHHHHHHHHHHHHHHHHHHHHHHHT---SEEEEEEEE-SS-SEEEEE-BEEEEEEE-TTTSSEEEEEEEEE-SSPEEEEEEPEEEEEEEE--SEEEE-TT-HHHHHHHHHHT---EE--S-EEEEEEEEEEES-EEEEEEETTEEEEE-SEEEEEEEEEEEPTT-EEEES-STTHHHHHHHH-TTSTTSTTTTTS-GGGGS------HHHHHHHHHHHHHH-HHHHHHHHHHHHH-HHHHT-HHHHHHHHHTTSTTS-TTTTB-SPEEE-/---PPPGGGS--SPPPPP---GGGGGPPPTTSTT--HHHHSTTS-----HHHHHHHHHHHHHH-TTEEEEEEEE-TTSPEEEEEEE-TTGGG--TTS-EEEEE--SSTT--HHHHHHHHHHHHHHHSS-GGGGSS-EEEEES-SSHHHHHS-BTTS-TTS---SSB--SS-TTS--GGG-TTT--SHHHHHHHHHHHHH--SEEEEEEEE-SS-BS-SEEEE-TTGGG---S-HHHHHHIIIIIHHHHHHHHHHTT--EEE--EES-TTSTTS-EE-----TTSHHHHHHHHT--EEEEEEETTS-HHHHHHHHHHHHHHHHHHHHHHHHHHHHHHHHHHT---SEEEEEEEE-SS-SEEEEE-BEEEEEEE-TTTSSEEEEEEEEE-SSPEEEEEEPEEEEEEEE--SEEEE-TT-HHHHHHHHHHT---EE--S-EEEEEEEEEEES-EEEEEEETTEEEEE-SEEEEEEEEEEEPTT-EEEES-STTHHHHHHHH-TTSTTSTTTTTS-GGGGS------HHHHHHHHHHHHHH-HHHHHHHHHHHHH-HHHHT-HHHHHHHHHTTSTTS-TTTTB-SPEEE-